Protein AF-0000000075212157 (afdb_homodimer)

Nearest PDB structures (foldseek):
  6wtw-assembly1_A  TM=6.030E-01  e=4.798E-23  Lactobacillus acidophilus
  8uvc-assembly1_A  TM=8.667E-01  e=9.067E-16  Homo sapiens
  6ol0-assembly2_B  TM=8.552E-01  e=3.161E-13  Vibrio cholerae O1 biovar El Tor str. N16961
  6okz-assembly2_A  TM=8.536E-01  e=3.715E-13  Vibrio cholerae O1 biovar El Tor str. N16961
  7jsj-assembly1_A  TM=8.404E-01  e=8.329E-13  Homo sapiens

Radius of gyration: 30.53 Å; Cα contacts (8 Å, |Δi|>4): 1531; chains: 2; bounding box: 64×83×67 Å

pLDDT: mean 93.64, std 6.32, range [29.73, 98.75]

Solvent-accessible surface area (backbone atoms only — not comparable to full-atom values): 46544 Å² total; per-residue (Å²): 129,80,80,79,58,70,38,60,74,56,39,52,52,30,50,49,51,17,52,55,52,39,70,47,81,52,56,85,71,29,38,67,40,23,38,31,42,48,20,46,49,52,22,47,52,50,26,51,74,70,56,17,34,50,68,46,55,47,33,51,48,46,55,41,52,32,48,75,72,59,31,39,58,65,63,57,42,29,43,16,53,24,35,58,59,53,47,27,50,37,27,20,42,50,38,34,46,39,49,72,69,34,65,46,59,58,50,50,24,29,55,34,22,38,73,42,19,68,39,76,63,41,30,45,50,18,50,43,49,36,47,55,71,45,24,62,40,31,32,32,48,42,59,46,37,51,62,54,45,38,58,53,52,51,51,49,23,46,71,62,64,14,34,49,91,76,70,26,18,53,32,41,25,32,32,50,53,53,38,46,52,48,45,40,30,42,45,24,40,34,31,44,41,6,21,63,62,44,43,52,44,42,49,51,36,29,58,69,69,69,37,85,67,50,61,51,51,39,27,63,52,24,41,62,21,40,50,54,35,61,64,48,43,47,53,54,39,37,73,73,36,59,52,66,63,52,76,71,54,31,52,42,48,18,51,51,21,48,49,51,47,59,70,67,50,75,87,47,70,65,42,52,50,50,52,50,48,50,52,51,41,53,52,45,47,67,43,14,78,81,69,71,45,58,64,31,56,46,29,38,47,44,33,47,50,32,44,75,70,62,60,32,54,67,67,58,48,41,61,39,34,69,42,49,40,46,52,58,31,53,16,44,50,54,18,48,53,42,47,29,39,77,24,23,44,52,59,43,53,27,54,56,42,37,69,74,48,70,86,53,59,65,67,60,52,50,53,50,47,52,51,49,63,36,57,52,33,81,78,36,56,44,57,62,59,48,43,74,67,43,43,61,61,53,38,36,47,45,33,54,74,69,43,57,58,63,50,48,41,50,39,54,50,42,44,53,42,44,31,34,56,35,43,57,55,14,36,72,36,33,38,54,58,44,69,67,49,36,55,53,70,68,57,47,35,53,46,17,48,58,46,45,54,52,42,45,47,26,34,60,45,51,19,46,55,52,33,22,60,76,71,71,100,131,79,80,78,58,69,38,60,73,56,38,51,51,29,50,50,52,16,53,55,52,38,70,47,82,54,56,84,75,29,39,67,41,23,38,31,41,48,20,47,50,52,23,47,51,51,26,53,74,69,56,17,35,48,68,46,55,47,33,52,47,45,54,42,51,33,47,76,71,60,31,41,57,65,64,58,43,30,43,15,52,24,36,60,59,55,46,26,50,38,27,20,44,49,38,33,47,38,49,72,68,34,64,44,60,59,50,50,24,30,54,34,21,38,73,41,19,70,40,74,63,41,30,46,49,19,50,44,48,35,47,56,71,44,24,63,39,32,30,33,48,42,58,47,37,52,63,54,45,39,59,53,53,50,50,48,23,47,72,63,63,14,33,48,92,76,70,27,17,53,32,42,24,30,33,50,52,54,38,47,53,48,44,40,29,41,45,25,41,35,31,43,42,6,20,64,63,44,44,51,46,40,48,52,37,29,59,68,68,69,37,84,68,51,62,52,52,39,28,62,52,23,40,62,20,39,49,52,33,60,66,48,43,47,54,55,40,37,74,72,35,58,53,65,62,51,77,72,54,31,52,41,48,18,51,48,22,47,49,51,46,60,72,65,49,74,86,47,72,65,42,52,51,49,50,51,48,50,52,50,42,54,51,45,46,66,41,14,80,82,70,70,43,56,63,32,57,46,29,39,47,44,33,47,50,32,45,74,69,61,60,32,53,68,68,56,51,42,59,38,32,69,42,48,39,46,51,57,30,52,16,45,52,54,18,49,52,42,46,29,40,77,23,23,44,53,59,44,54,26,53,57,42,37,70,74,50,70,87,54,61,65,66,58,54,50,52,52,48,51,50,49,61,37,57,52,32,80,79,36,58,44,59,63,58,48,44,74,68,43,44,61,61,52,38,36,45,45,35,55,74,68,45,57,58,64,50,48,42,50,38,53,50,43,44,54,44,42,31,34,53,35,43,58,54,13,36,72,35,33,37,54,59,43,70,67,49,37,56,49,69,67,58,46,35,55,46,18,48,57,46,46,52,50,43,44,46,27,34,59,46,50,21,46,54,50,34,21,60,75,70,73,100

Sequence (946 aa):
MTTNSIKLPRLLIVIFISLGMALLTPPAGVSPEGWKTFAFFVGFILACLVSAGSIGELALILICGLLVSGAMPIENLLNGFANPAVWLVLFAFFAAIGFKNTALGHRIAYQFIAKAGHHPVALVYAISFCDCLIAPFVPNTNARGAGILYPITKALAEAVGSSPEKHTEKKIGTFLFIASFQLNLIIGALFLTAMSTNPLATEMLAKSFKVEISWTDWFSYAAVPVLLTLVTVPWVVYFMNKPDMTAEEMKIAPNFAKQELKRMGAVSVQEKMMSVIFLVMIILWGVGNLIQMHAATVALMGVVALLLTRIVSYQDIVREYKAWDILLWLAPLIAITAYLNENGVISWLVELLQTLLADQPVLLVYLALVLAYFYVHYLLTSLFVHMQAFFLPCVGLLVAIGQDPLVIGMIFALLTCVSPGTTHYGTGTASIYYAAGYTTQKQWWATGFWVSVVEIICIAGIGYLWISFLVGAMTTNSIKLPRLLIVIFISLGMALLTPPAGVSPEGWKTFAFFVGFILACLVSAGSIGELALILICGLLVSGAMPIENLLNGFANPAVWLVLFAFFAAIGFKNTALGHRIAYQFIAKAGHHPVALVYAISFCDCLIAPFVPNTNARGAGILYPITKALAEAVGSSPEKHTEKKIGTFLFIASFQLNLIIGALFLTAMSTNPLATEMLAKSFKVEISWTDWFSYAAVPVLLTLVTVPWVVYFMNKPDMTAEEMKIAPNFAKQELKRMGAVSVQEKMMSVIFLVMIILWGVGNLIQMHAATVALMGVVALLLTRIVSYQDIVREYKAWDILLWLAPLIAITAYLNENGVISWLVELLQTLLADQPVLLVYLALVLAYFYVHYLLTSLFVHMQAFFLPCVGLLVAIGQDPLVIGMIFALLTCVSPGTTHYGTGTASIYYAAGYTTQKQWWATGFWVSVVEIICIAGIGYLWISFLVGA

InterPro domains:
  IPR001898 Solute carrier family 13 [PF00939] (9-471)
  IPR001898 Solute carrier family 13 [TIGR00785] (27-466)
  IPR030676 Citrate carrier CitT-related [PIRSF002457] (5-470)
  IPR030676 Citrate carrier CitT-related [PTHR42826] (6-470)

Organism: Peptococcus niger (NCBI:txid2741)

Foldseek 3Di:
DPPQDAQVVQLVVLVVQLVVQLPDDDDPQFDNLLSNLVSLLVSLLSCQLVSRGDLLVSLVVSVVVSPVVVSDPPVLLCVLLVDLLLLLLLLLQLLLVLVVLDVLLVLQLLVQCLVQQLDLLSNLVSLLVSLLLSLQRHADLCCCQVVRSVVLLVVLCVQLPQALVVPRLLQRVLLNLLSNSLSSLLSSQQWCRNHSVSSLLQLLCCLQVVDHAARLNSNQLSVQLSVLLNNCLSVLSCVLRPHPHDSVSSNRRSVVSVVVSVVVPDQDPSSVLSVVLSVVLVVCSNCCVVVVHHNSVSSNVSSVSCCVVVSGDPVNSVPSVVSVSSSSNSSSLSSSSNVSNVRRNLVVLLVVLCVVCVPDDLVVLLVVLLVCLLQVLVSPLELNSSCSPRLSSSLSNSVSNPDDSVLSSSLSSSSSSNSLQQFLRNYPSSVSSVVSNSDDRVSSNVSSVVSNVSSCCSRVNVSSVSSCVVVVD/DPPQDAQVVQLVVLVVQLVVQLPDDDDPLFDNLLSNLVSLLVSLLSCQLVSRGDLLVSLVVSVVVSPVVVSDPPVLLCVLLVDLLLLLLLLLQLLLVLVVLDVLLVLQLLVQCLVQQLDLLSNLVSLLVSLLLSLQRHADLCCCQVVRSVVLLVVLCVQLPQALVVPRLLQRVLLNLLSNSLSSLLSSQQWCRNHSVSSLLQLLCCLQVVDHAARQNSNQLSVQLSVLLNNCLSVLSCVLRPHPHDSVSSNRNSVVSVVVSVVVPDQDPSSVQSVVLSVVLVVCSNCCVVVVHHNSVSSNSSSVSCCVVVSGDPVNSVPSVVSVSSSSNSSSLSSSSNVSNVRRNLVVLLVVLCVVCVPDDLVVLLVVLLVCLLQVLVSPLELVSSCSPRLSSSLSNSVSNPDDSVLSSSLSSSSSSNSLQQFLRNYPSSVSSVVSNSDDRVSSNVSSVVSNVSSCCSRVNVSSVSSCVVVVD

Secondary structure (DSSP, 8-state):
-------HHHHHHHHHHHHHHHTSPPPTT--HHHHHHHHHHHHHHHHHHTT-S-HHHHHHHHHHHHHHHTSS-HHHHHGGGG-HHHHHHHHHHHHHHHHHHSSHHHHHHHHHHHHHTTSHHHHHHHHHHHHHHHTTT---HHHHIIIIIHHHHHHHHHHTT--TTTT-TTTTHHHHHHHHHHHHHHHHTTSGGGSTHHHHHHHHHHHHH-----HHHHHHHHHHHHHHHHHHHHHHHHHHS-----HHHHTHHHHHHHHHHHHH-SPPHHHHHHHHHHHHHHHHHHHHHHHT--HHHHHHHHHHHHHHHTSS-HHHHHT-HHHHHHHHHHHHHHHHHHHHHHTTHHHHHHHHHHHHHTTS-HHHHHHHHHHHHHHGGGG-S-HHHHIIIIIHHHHHHHHHTT--HHHHHHHHHHHHHHGGGGSTTSSHHHHHHHHTTSS-HHHHHHHHHHHHHHHIIIIIIIHHHHHHHHHT-/-------HHHHHHHHHHHHHHHTSPPPTT--HHHHHHHHHHHHHHHHHHTT-S-HHHHHHHHHHHHHHHTSS-HHHHHGGGG-HHHHHHHHHHHHHHHHHHSSHHHHHHHHHHHHHTTSHHHHHHHHHHHHHHHTTT---HHHHIIIIIHHHHHHHHHHTT--TTTT-TTTTHHHHHHHHHHHHHHHHTTSGGGSTHHHHHHHHHHHHH-----HHHHHHHHHHHHHHHHHHHHHHHHHHS-----HHHHTHHHHHHHHHHHHH-SPPHHHHHHHHHHHHHHHHHHHHHHHT--HHHHHHHHHHHHHHHTSS-HHHHHT-HHHHHHHHHHHHHHHHHHHHHHTTHHHHHHHHHHHHHTTS-HHHHHHHHHHHHHHGGGG-S-HHHHHHHHHHHHHHHHHHTT--HHHHHHHHHHHHHHGGGGSTTSSHHHHHHHHTTSS-HHHHHHHHHHHHHHHIIIIIIIHHHHHHHHHT-

Structure (mmCIF, N/CA/C/O backbone):
data_AF-0000000075212157-model_v1
#
loop_
_entity.id
_entity.type
_entity.pdbx_description
1 polymer 'Divalent anion:Na+ symporter, DASS family'
#
loop_
_atom_site.group_PDB
_atom_site.id
_atom_site.type_symbol
_atom_site.label_atom_id
_atom_site.label_alt_id
_atom_site.label_comp_id
_atom_site.label_asym_id
_atom_site.label_entity_id
_atom_site.label_seq_id
_atom_site.pdbx_PDB_ins_code
_atom_site.Cartn_x
_atom_site.Cartn_y
_atom_site.Cartn_z
_atom_site.occupancy
_atom_site.B_iso_or_equiv
_atom_site.auth_seq_id
_atom_site.auth_comp_id
_atom_site.auth_asym_id
_atom_site.auth_atom_id
_atom_site.pdbx_PDB_model_num
ATOM 1 N N . MET A 1 1 ? -20.531 11.602 -0.837 1 30.55 1 MET A N 1
ATOM 2 C CA . MET A 1 1 ? -19.109 11.781 -1.11 1 30.55 1 MET A CA 1
ATOM 3 C C . MET A 1 1 ? -18.859 11.914 -2.609 1 30.55 1 MET A C 1
ATOM 5 O O . MET A 1 1 ? -19.219 11.031 -3.385 1 30.55 1 MET A O 1
ATOM 9 N N . THR A 1 2 ? -18.906 13 -3.18 1 39.47 2 THR A N 1
ATOM 10 C CA . THR A 1 2 ? -18.75 13.312 -4.598 1 39.47 2 THR A CA 1
ATOM 11 C C . THR A 1 2 ? -17.641 12.469 -5.211 1 39.47 2 THR A C 1
ATOM 13 O O . THR A 1 2 ? -16.578 12.273 -4.598 1 39.47 2 THR A O 1
ATOM 16 N N . THR A 1 3 ? -17.859 11.641 -6.066 1 47.81 3 THR A N 1
ATOM 17 C CA . THR A 1 3 ? -17.016 10.836 -6.945 1 47.81 3 THR A CA 1
ATOM 18 C C . THR A 1 3 ? -15.859 11.68 -7.484 1 47.81 3 THR A C 1
ATOM 20 O O . THR A 1 3 ? -16.062 12.57 -8.312 1 47.81 3 THR A O 1
ATOM 23 N N . ASN A 1 4 ? -14.984 12.219 -6.66 1 57.25 4 ASN A N 1
ATOM 24 C CA . ASN A 1 4 ? -13.859 13.062 -7.043 1 57.25 4 ASN A CA 1
ATOM 25 C C . ASN A 1 4 ? -13.102 12.484 -8.234 1 57.25 4 ASN A C 1
ATOM 27 O O . ASN A 1 4 ? -12.312 11.555 -8.078 1 57.25 4 ASN A O 1
ATOM 31 N N . SER A 1 5 ? -13.82 12.727 -9.352 1 76.62 5 SER A N 1
ATOM 32 C CA . SER A 1 5 ? -13.406 12.297 -10.688 1 76.62 5 SER A CA 1
ATOM 33 C C . SER A 1 5 ? -12.461 13.305 -11.328 1 76.62 5 SER A C 1
ATOM 35 O O . SER A 1 5 ? -12.5 14.492 -11 1 76.62 5 SER A O 1
ATOM 37 N N . ILE A 1 6 ? -11.484 12.875 -11.977 1 90.38 6 ILE A N 1
ATOM 38 C CA . ILE A 1 6 ? -10.555 13.648 -12.781 1 90.38 6 ILE A CA 1
ATOM 39 C C . ILE A 1 6 ? -11.328 14.617 -13.68 1 90.38 6 ILE A C 1
ATOM 41 O O . ILE A 1 6 ? -12.289 14.219 -14.344 1 90.38 6 ILE A O 1
ATOM 45 N N . LYS A 1 7 ? -11.055 15.938 -13.586 1 93.56 7 LYS A N 1
ATOM 46 C CA . LYS A 1 7 ? -11.57 16.953 -14.5 1 93.56 7 LYS A CA 1
ATOM 47 C C . LYS A 1 7 ? -10.664 17.094 -15.727 1 93.56 7 LYS A C 1
ATOM 49 O O . LYS A 1 7 ? -9.727 17.891 -15.711 1 93.56 7 LYS A O 1
ATOM 54 N N . LEU A 1 8 ? -11.016 16.453 -16.766 1 92.19 8 LEU A N 1
ATOM 55 C CA . LEU A 1 8 ? -10.164 16.234 -17.922 1 92.19 8 LEU A CA 1
ATOM 56 C C . LEU A 1 8 ? -9.758 17.547 -18.578 1 92.19 8 LEU A C 1
ATOM 58 O O . LEU A 1 8 ? -8.594 17.75 -18.938 1 92.19 8 LEU A O 1
ATOM 62 N N . PRO A 1 9 ? -10.664 18.531 -18.719 1 93 9 PRO A N 1
ATOM 63 C CA . PRO A 1 9 ? -10.25 19.781 -19.344 1 93 9 PRO A CA 1
ATOM 64 C C . PRO A 1 9 ? -9.164 20.516 -18.562 1 93 9 PRO A C 1
ATOM 66 O O . PRO A 1 9 ? -8.219 21.047 -19.141 1 93 9 PRO A O 1
ATOM 69 N N . ARG A 1 10 ? -9.25 20.516 -17.281 1 93.88 10 ARG A N 1
ATOM 70 C CA . ARG A 1 10 ? -8.234 21.141 -16.438 1 93.88 10 ARG A CA 1
ATOM 71 C C . ARG A 1 10 ? -6.91 20.406 -16.531 1 93.88 10 ARG A C 1
ATOM 73 O O . ARG A 1 10 ? -5.844 21.016 -16.594 1 93.88 10 ARG A O 1
ATOM 80 N N . LEU A 1 11 ? -7.055 19.125 -16.531 1 95.06 11 LEU A N 1
ATOM 81 C CA . LEU A 1 11 ? -5.855 18.297 -16.594 1 95.06 11 LEU A CA 1
ATOM 82 C C . LEU A 1 11 ? -5.137 18.484 -17.922 1 95.06 11 LEU A C 1
ATOM 84 O O . LEU A 1 11 ? -3.906 18.562 -17.969 1 95.06 11 LEU A O 1
ATOM 88 N N . LEU A 1 12 ? -5.863 18.578 -19.016 1 94.81 12 LEU A N 1
ATOM 89 C CA . LEU A 1 12 ? -5.277 18.734 -20.344 1 94.81 12 LEU A CA 1
ATOM 90 C C . LEU A 1 12 ? -4.527 20.062 -20.453 1 94.81 12 LEU A C 1
ATOM 92 O O . LEU A 1 12 ? -3.457 20.125 -21.062 1 94.81 12 LEU A O 1
ATOM 96 N N . ILE A 1 13 ? -5.059 21.047 -19.891 1 94.94 13 ILE A N 1
ATOM 97 C CA . ILE A 1 13 ? -4.41 22.359 -19.906 1 94.94 13 ILE A CA 1
ATOM 98 C C . ILE A 1 13 ? -3.068 22.266 -19.188 1 94.94 13 ILE A C 1
ATOM 100 O O . ILE A 1 13 ? -2.055 22.766 -19.672 1 94.94 13 ILE A O 1
ATOM 104 N N . VAL A 1 14 ? -3.109 21.625 -18.078 1 94.75 14 VAL A N 1
ATOM 105 C CA . VAL A 1 14 ? -1.904 21.516 -17.266 1 94.75 14 VAL A CA 1
ATOM 106 C C . VAL A 1 14 ? -0.873 20.641 -17.984 1 94.75 14 VAL A C 1
ATOM 108 O O . VAL A 1 14 ? 0.327 20.938 -17.938 1 94.75 14 VAL A O 1
ATOM 111 N N . ILE A 1 15 ? -1.36 19.609 -18.594 1 95 15 ILE A N 1
ATOM 112 C CA . ILE A 1 15 ? -0.461 18.734 -19.344 1 95 15 ILE A CA 1
ATOM 113 C C . ILE A 1 15 ? 0.196 19.516 -20.469 1 95 15 ILE A C 1
ATOM 115 O O . ILE A 1 15 ? 1.394 19.359 -20.734 1 95 15 ILE A O 1
ATOM 119 N N . PHE A 1 16 ? -0.537 20.344 -21.078 1 95.25 16 PHE A N 1
ATOM 120 C CA . PHE A 1 16 ? -0.015 21.172 -22.172 1 95.25 16 PHE A CA 1
ATOM 121 C C . PHE A 1 16 ? 1.05 22.125 -21.656 1 95.25 16 PHE A C 1
ATOM 123 O O . PHE A 1 16 ? 2.098 22.297 -22.281 1 95.25 16 PHE A O 1
ATOM 130 N N . ILE A 1 17 ? 0.801 22.688 -20.594 1 95.25 17 ILE A N 1
ATOM 131 C CA . ILE A 1 17 ? 1.754 23.625 -20 1 95.25 17 ILE A CA 1
ATOM 132 C C . ILE A 1 17 ? 3.025 22.875 -19.594 1 95.25 17 ILE A C 1
ATOM 134 O O . ILE A 1 17 ? 4.137 23.344 -19.875 1 95.25 17 ILE A O 1
ATOM 138 N N . SER A 1 18 ? 2.846 21.734 -18.938 1 95.38 18 SER A N 1
ATOM 139 C CA . SER A 1 18 ? 3.971 20.922 -18.484 1 95.38 18 SER A CA 1
ATOM 140 C C . SER A 1 18 ? 4.824 20.453 -19.656 1 95.38 18 SER A C 1
ATOM 142 O O . SER A 1 18 ? 6.051 20.531 -19.609 1 95.38 18 SER A O 1
ATOM 144 N N . LEU A 1 19 ? 4.18 20 -20.719 1 95.81 19 LEU A N 1
ATOM 145 C CA . LEU A 1 19 ? 4.902 19.531 -21.906 1 95.81 19 LEU A CA 1
ATOM 146 C C . LEU A 1 19 ? 5.594 20.703 -22.609 1 95.81 19 LEU A C 1
ATOM 148 O O . LEU A 1 19 ? 6.703 20.547 -23.125 1 95.81 19 LEU A O 1
ATOM 152 N N . GLY A 1 20 ? 4.957 21.797 -22.688 1 96.19 20 GLY A N 1
ATOM 153 C CA . GLY A 1 20 ? 5.586 23 -23.234 1 96.19 20 GLY A CA 1
ATOM 154 C C . GLY A 1 20 ? 6.848 23.406 -22.5 1 96.19 20 GLY A C 1
ATOM 155 O O . GLY A 1 20 ? 7.859 23.734 -23.109 1 96.19 20 GLY A O 1
ATOM 156 N N . MET A 1 21 ? 6.762 23.359 -21.203 1 96 21 MET A N 1
ATOM 157 C CA . MET A 1 21 ? 7.918 23.688 -20.375 1 96 21 MET A CA 1
ATOM 158 C C . MET A 1 21 ? 9.039 22.672 -20.578 1 96 21 MET A C 1
ATOM 160 O O . MET A 1 21 ? 10.211 23.031 -20.609 1 96 21 MET A O 1
ATOM 164 N N . ALA A 1 22 ? 8.664 21.406 -20.688 1 95.62 22 ALA A N 1
ATOM 165 C CA . ALA A 1 22 ? 9.641 20.328 -20.812 1 95.62 22 ALA A CA 1
ATOM 166 C C . ALA A 1 22 ? 10.438 20.469 -22.109 1 95.62 22 ALA A C 1
ATOM 168 O O . ALA A 1 22 ? 11.57 20 -22.203 1 95.62 22 ALA A O 1
ATOM 169 N N . LEU A 1 23 ? 9.867 21.172 -23.078 1 95.19 23 LEU A N 1
ATOM 170 C CA . LEU A 1 23 ? 10.5 21.312 -24.375 1 95.19 23 LEU A CA 1
ATOM 171 C C . LEU A 1 23 ? 11.461 22.484 -24.406 1 95.19 23 LEU A C 1
ATOM 173 O O . LEU A 1 23 ? 12.281 22.625 -25.312 1 95.19 23 LEU A O 1
ATOM 177 N N . LEU A 1 24 ? 11.461 23.25 -23.406 1 95.56 24 LEU A N 1
ATOM 178 C CA . LEU A 1 24 ? 12.367 24.391 -23.312 1 95.56 24 LEU A CA 1
ATOM 179 C C . LEU A 1 24 ? 13.781 23.938 -22.969 1 95.56 24 LEU A C 1
ATOM 181 O O . LEU A 1 24 ? 13.969 22.859 -22.391 1 95.56 24 LEU A O 1
ATOM 185 N N . THR A 1 25 ? 14.742 24.828 -23.312 1 95.75 25 THR A N 1
ATOM 186 C CA . THR A 1 25 ? 16.141 24.547 -22.984 1 95.75 25 THR A CA 1
ATOM 187 C C . THR A 1 25 ? 16.375 24.656 -21.484 1 95.75 25 THR A C 1
ATOM 189 O O . THR A 1 25 ? 15.984 25.641 -20.859 1 95.75 25 THR A O 1
ATOM 192 N N . PRO A 1 26 ? 16.922 23.578 -20.938 1 96.69 26 PRO A N 1
ATOM 193 C CA . PRO A 1 26 ? 17.219 23.641 -19.516 1 96.69 26 PRO A CA 1
ATOM 194 C C . PRO A 1 26 ? 18.141 24.812 -19.156 1 96.69 26 PRO A C 1
ATOM 196 O O . PRO A 1 26 ? 19.062 25.125 -19.906 1 96.69 26 PRO A O 1
ATOM 199 N N . PRO A 1 27 ? 17.922 25.391 -18.078 1 94.5 27 PRO A N 1
ATOM 200 C CA . PRO A 1 27 ? 18.859 26.422 -17.641 1 94.5 27 PRO A CA 1
ATOM 201 C C . PRO A 1 27 ? 20.25 25.859 -17.328 1 94.5 27 PRO A C 1
ATOM 203 O O . PRO A 1 27 ? 20.406 24.641 -17.219 1 94.5 27 PRO A O 1
ATOM 206 N N . ALA A 1 28 ? 21.188 26.75 -17.188 1 92.38 28 ALA A N 1
ATOM 207 C CA . ALA A 1 28 ? 22.562 26.328 -16.891 1 92.38 28 ALA A CA 1
ATOM 208 C C . ALA A 1 28 ? 22.625 25.594 -15.555 1 92.38 28 ALA A C 1
ATOM 210 O O . ALA A 1 28 ? 22.031 26.047 -14.57 1 92.38 28 ALA A O 1
ATOM 211 N N . GLY A 1 29 ? 23.219 24.406 -15.602 1 93.69 29 GLY A N 1
ATOM 212 C CA . GLY A 1 29 ? 23.422 23.672 -14.367 1 93.69 29 GLY A CA 1
ATOM 213 C C . GLY A 1 29 ? 22.359 22.609 -14.117 1 93.69 29 GLY A C 1
ATOM 214 O O . GLY A 1 29 ? 22.5 21.781 -13.227 1 93.69 29 GLY A O 1
ATOM 215 N N . VAL A 1 30 ? 21.359 22.641 -14.898 1 96.69 30 VAL A N 1
ATOM 216 C CA . VAL A 1 30 ? 20.266 21.672 -14.75 1 96.69 30 VAL A CA 1
ATOM 217 C C . VAL A 1 30 ? 20.344 20.641 -15.883 1 96.69 30 VAL A C 1
ATOM 219 O O . VAL A 1 30 ? 20.422 21.016 -17.062 1 96.69 30 VAL A O 1
ATOM 222 N N . SER A 1 31 ? 20.375 19.391 -15.523 1 97 31 SER A N 1
ATOM 223 C CA . SER A 1 31 ? 20.406 18.344 -16.531 1 97 31 SER A CA 1
ATOM 224 C C . SER A 1 31 ? 19.094 18.312 -17.328 1 97 31 SER A C 1
ATOM 226 O O . SER A 1 31 ? 18.062 18.781 -16.844 1 97 31 SER A O 1
ATOM 228 N N . PRO A 1 32 ? 19.156 17.859 -18.547 1 96.56 32 PRO A N 1
ATOM 229 C CA . PRO A 1 32 ? 17.922 17.719 -19.312 1 96.56 32 PRO A CA 1
ATOM 230 C C . PRO A 1 32 ? 16.859 16.891 -18.594 1 96.56 32 PRO A C 1
ATOM 232 O O . PRO A 1 32 ? 15.68 17.219 -18.625 1 96.56 32 PRO A O 1
ATOM 235 N N . GLU A 1 33 ? 17.234 15.812 -17.938 1 96.56 33 GLU A N 1
ATOM 236 C CA . GLU A 1 33 ? 16.312 14.969 -17.188 1 96.56 33 GLU A CA 1
ATOM 237 C C . GLU A 1 33 ? 15.734 15.719 -16 1 96.56 33 GLU A C 1
ATOM 239 O O . GLU A 1 33 ? 14.539 15.586 -15.703 1 96.56 33 GLU A O 1
ATOM 244 N N . GLY A 1 34 ? 16.625 16.406 -15.383 1 96.56 34 GLY A N 1
ATOM 245 C CA . GLY A 1 34 ? 16.156 17.219 -14.273 1 96.56 34 GLY A CA 1
ATOM 246 C C . GLY A 1 34 ? 15.125 18.25 -14.68 1 96.56 34 GLY A C 1
ATOM 247 O O . GLY A 1 34 ? 14.133 18.453 -13.977 1 96.56 34 GLY A O 1
ATOM 248 N N . TRP A 1 35 ? 15.375 18.922 -15.812 1 96.75 35 TRP A N 1
ATOM 249 C CA . TRP A 1 35 ? 14.461 19.938 -16.312 1 96.75 35 TRP A CA 1
ATOM 250 C C . TRP A 1 35 ? 13.109 19.328 -16.672 1 96.75 35 TRP A C 1
ATOM 252 O O . TRP A 1 35 ? 12.062 19.875 -16.344 1 96.75 35 TRP A O 1
ATOM 262 N N . LYS A 1 36 ? 13.133 18.234 -17.391 1 97.19 36 LYS A N 1
ATOM 263 C CA . LYS A 1 36 ? 11.898 17.547 -17.734 1 97.19 36 LYS A CA 1
ATOM 264 C C . LYS A 1 36 ? 11.117 17.141 -16.484 1 97.19 36 LYS A C 1
ATOM 266 O O . LYS A 1 36 ? 9.898 17.312 -16.422 1 97.19 36 LYS A O 1
ATOM 271 N N . THR A 1 37 ? 11.859 16.531 -15.516 1 97.56 37 THR A N 1
ATOM 272 C CA . THR A 1 37 ? 11.234 16.156 -14.258 1 97.56 37 THR A CA 1
ATOM 273 C C . THR A 1 37 ? 10.602 17.375 -13.578 1 97.56 37 THR A C 1
ATOM 275 O O . THR A 1 37 ? 9.477 17.297 -13.078 1 97.56 37 THR A O 1
ATOM 278 N N . PHE A 1 38 ? 11.344 18.469 -13.586 1 96.19 38 PHE A N 1
ATOM 279 C CA . PHE A 1 38 ? 10.852 19.703 -13 1 96.19 38 PHE A CA 1
ATOM 280 C C . PHE A 1 38 ? 9.578 20.172 -13.703 1 96.19 38 PHE A C 1
ATOM 282 O O . PHE A 1 38 ? 8.609 20.562 -13.055 1 96.19 38 PHE A O 1
ATOM 289 N N . ALA A 1 39 ? 9.539 20.125 -14.977 1 97.31 39 ALA A N 1
ATOM 290 C CA . ALA A 1 39 ? 8.375 20.531 -15.766 1 97.31 39 ALA A CA 1
ATOM 291 C C . ALA A 1 39 ? 7.148 19.688 -15.391 1 97.31 39 ALA A C 1
ATOM 293 O O . ALA A 1 39 ? 6.059 20.234 -15.188 1 97.31 39 ALA A O 1
ATOM 294 N N . PHE A 1 40 ? 7.289 18.422 -15.297 1 97.62 40 PHE A N 1
ATOM 295 C CA . PHE A 1 40 ? 6.191 17.547 -14.922 1 97.62 40 PHE A CA 1
ATOM 296 C C . PHE A 1 40 ? 5.742 17.812 -13.492 1 97.62 40 PHE A C 1
ATOM 298 O O . PHE A 1 40 ? 4.547 17.766 -13.195 1 97.62 40 PHE A O 1
ATOM 305 N N . PHE A 1 41 ? 6.727 18.047 -12.656 1 95.25 41 PHE A N 1
ATOM 306 C CA . PHE A 1 41 ? 6.406 18.328 -11.266 1 95.25 41 PHE A CA 1
ATOM 307 C C . PHE A 1 41 ? 5.598 19.625 -11.148 1 95.25 41 PHE A C 1
ATOM 309 O O . PHE A 1 41 ? 4.625 19.688 -10.391 1 95.25 41 PHE A O 1
ATOM 316 N N . VAL A 1 42 ? 5.996 20.656 -11.852 1 94.12 42 VAL A N 1
ATOM 317 C CA . VAL A 1 42 ? 5.242 21.906 -11.891 1 94.12 42 VAL A CA 1
ATOM 318 C C . VAL A 1 42 ? 3.826 21.641 -12.398 1 94.12 42 VAL A C 1
ATOM 320 O O . VAL A 1 42 ? 2.857 22.188 -11.867 1 94.12 42 VAL A O 1
ATOM 323 N N . GLY A 1 43 ? 3.693 20.859 -13.398 1 95.19 43 GLY A N 1
ATOM 324 C CA . GLY A 1 43 ? 2.379 20.453 -13.875 1 95.19 43 GLY A CA 1
ATOM 325 C C . GLY A 1 43 ? 1.535 19.781 -12.805 1 95.19 43 GLY A C 1
ATOM 326 O O . GLY A 1 43 ? 0.339 20.062 -12.688 1 95.19 43 GLY A O 1
ATOM 327 N N . PHE A 1 44 ? 2.16 18.922 -12.039 1 95.62 44 PHE A N 1
ATOM 328 C CA . PHE A 1 44 ? 1.477 18.25 -10.938 1 95.62 44 PHE A CA 1
ATOM 329 C C . PHE A 1 44 ? 0.958 19.266 -9.922 1 95.62 44 PHE A C 1
ATOM 331 O O . PHE A 1 44 ? -0.202 19.188 -9.508 1 95.62 44 PHE A O 1
ATOM 338 N N . ILE A 1 45 ? 1.795 20.219 -9.547 1 90.94 45 ILE A N 1
ATOM 339 C CA . ILE A 1 45 ? 1.413 21.25 -8.594 1 90.94 45 ILE A CA 1
ATOM 340 C C . ILE A 1 45 ? 0.251 22.062 -9.148 1 90.94 45 ILE A C 1
ATOM 342 O O . ILE A 1 45 ? -0.735 22.312 -8.453 1 90.94 45 ILE A O 1
ATOM 346 N N . LEU A 1 46 ? 0.332 22.438 -10.375 1 92.75 46 LEU A N 1
ATOM 347 C CA . LEU A 1 46 ? -0.725 23.203 -11.023 1 92.75 46 LEU A CA 1
ATOM 348 C C . LEU A 1 46 ? -2.023 22.406 -11.078 1 92.75 46 LEU A C 1
ATOM 350 O O . LEU A 1 46 ? -3.105 22.953 -10.859 1 92.75 46 LEU A O 1
ATOM 354 N N . ALA A 1 47 ? -1.88 21.156 -11.391 1 94.94 47 ALA A N 1
ATOM 355 C CA . ALA A 1 47 ? -3.062 20.312 -11.43 1 94.94 47 ALA A CA 1
ATOM 356 C C . ALA A 1 47 ? -3.736 20.234 -10.062 1 94.94 47 ALA A C 1
ATOM 358 O O . ALA A 1 47 ? -4.965 20.219 -9.969 1 94.94 47 ALA A O 1
ATOM 359 N N . CYS A 1 48 ? -2.973 20.141 -9.031 1 89.94 48 CYS A N 1
ATOM 360 C CA . CYS A 1 48 ? -3.516 20.125 -7.68 1 89.94 48 CYS A CA 1
ATOM 361 C C . CYS A 1 48 ? -4.195 21.453 -7.348 1 89.94 48 CYS A C 1
ATOM 363 O O . CYS A 1 48 ? -5.277 21.469 -6.758 1 89.94 48 CYS A O 1
ATOM 365 N N . LEU A 1 49 ? -3.588 22.547 -7.777 1 86.75 49 LEU A N 1
ATOM 366 C CA . LEU A 1 49 ? -4.098 23.875 -7.48 1 86.75 49 LEU A CA 1
ATOM 367 C C . LEU A 1 49 ? -5.445 24.109 -8.148 1 86.75 49 LEU A C 1
ATOM 369 O O . LEU A 1 49 ? -6.332 24.75 -7.57 1 86.75 49 LEU A O 1
ATOM 373 N N . VAL A 1 50 ? -5.598 23.562 -9.328 1 89 50 VAL A N 1
ATOM 374 C CA . VAL A 1 50 ? -6.852 23.781 -10.047 1 89 50 VAL A CA 1
ATOM 375 C C . VAL A 1 50 ? -7.824 22.641 -9.75 1 89 50 VAL A C 1
ATOM 377 O O . VAL A 1 50 ? -8.859 22.516 -10.398 1 89 50 VAL A O 1
ATOM 380 N N . SER A 1 51 ? -7.418 21.781 -8.812 1 88.81 51 SER A N 1
ATOM 381 C CA . SER A 1 51 ? -8.266 20.672 -8.367 1 88.81 51 SER A CA 1
ATOM 382 C C . SER A 1 51 ? -8.688 19.797 -9.531 1 88.81 51 SER A C 1
ATOM 384 O O . SER A 1 51 ? -9.875 19.5 -9.695 1 88.81 51 SER A O 1
ATOM 386 N N . ALA A 1 52 ? -7.703 19.438 -10.328 1 93.19 52 ALA A N 1
ATOM 387 C CA . ALA A 1 52 ? -7.965 18.594 -11.484 1 93.19 52 ALA A CA 1
ATOM 388 C C . ALA A 1 52 ? -8.25 17.156 -11.055 1 93.19 52 ALA A C 1
ATOM 390 O O . ALA A 1 52 ? -8.797 16.359 -11.836 1 93.19 52 ALA A O 1
ATOM 391 N N . GLY A 1 53 ? -7.973 16.797 -9.938 1 92.12 53 GLY A N 1
ATOM 392 C CA . GLY A 1 53 ? -8.148 15.477 -9.344 1 92.12 53 GLY A CA 1
ATOM 393 C C . GLY A 1 53 ? -7.621 15.383 -7.926 1 92.12 53 GLY A C 1
ATOM 394 O O . GLY A 1 53 ? -7.113 16.375 -7.383 1 92.12 53 GLY A O 1
ATOM 395 N N . SER A 1 54 ? -7.84 14.266 -7.273 1 91.25 54 SER A N 1
ATOM 396 C CA . SER A 1 54 ? -7.254 14.062 -5.953 1 91.25 54 SER A CA 1
ATOM 397 C C . SER A 1 54 ? -5.734 13.945 -6.035 1 91.25 54 SER A C 1
ATOM 399 O O . SER A 1 54 ? -5.184 13.648 -7.102 1 91.25 54 SER A O 1
ATOM 401 N N . ILE A 1 55 ? -5.051 14.156 -4.957 1 89.81 55 ILE A N 1
ATOM 402 C CA . ILE A 1 55 ? -3.594 14.125 -4.91 1 89.81 55 ILE A CA 1
ATOM 403 C C . ILE A 1 55 ? -3.092 12.758 -5.359 1 89.81 55 ILE A C 1
ATOM 405 O O . ILE A 1 55 ? -2.16 12.664 -6.164 1 89.81 55 ILE A O 1
ATOM 409 N N . GLY A 1 56 ? -3.732 11.688 -4.855 1 93.81 56 GLY A N 1
ATOM 410 C CA . GLY A 1 56 ? -3.328 10.336 -5.215 1 93.81 56 GLY A CA 1
ATOM 411 C C . GLY A 1 56 ? -3.49 10.039 -6.691 1 93.81 56 GLY A C 1
ATOM 412 O O . GLY A 1 56 ? -2.613 9.43 -7.305 1 93.81 56 GLY A O 1
ATOM 413 N N . GLU A 1 57 ? -4.578 10.477 -7.27 1 95.5 57 GLU A N 1
ATOM 414 C CA . GLU A 1 57 ? -4.824 10.305 -8.695 1 95.5 57 GLU A CA 1
ATOM 415 C C . GLU A 1 57 ? -3.775 11.031 -9.531 1 95.5 57 GLU A C 1
ATOM 417 O O . GLU A 1 57 ? -3.232 10.469 -10.484 1 95.5 57 GLU A O 1
ATOM 422 N N . LEU A 1 58 ? -3.539 12.211 -9.164 1 95.94 58 LEU A N 1
ATOM 423 C CA . LEU A 1 58 ? -2.607 13.055 -9.906 1 95.94 58 LEU A CA 1
ATOM 424 C C . LEU A 1 58 ? -1.178 12.547 -9.75 1 95.94 58 LEU A C 1
ATOM 426 O O . LEU A 1 58 ? -0.372 12.656 -10.68 1 95.94 58 LEU A O 1
ATOM 430 N N . ALA A 1 59 ? -0.895 11.961 -8.586 1 96.12 59 ALA A N 1
ATOM 431 C CA . ALA A 1 59 ? 0.426 11.367 -8.383 1 96.12 59 ALA A CA 1
ATOM 432 C C . ALA A 1 59 ? 0.65 10.195 -9.328 1 96.12 59 ALA A C 1
ATOM 434 O O . ALA A 1 59 ? 1.738 10.031 -9.891 1 96.12 59 ALA A O 1
ATOM 435 N N . LEU A 1 60 ? -0.349 9.367 -9.523 1 97.62 60 LEU A N 1
ATOM 436 C CA . LEU A 1 60 ? -0.239 8.242 -10.445 1 97.62 60 LEU A CA 1
ATOM 437 C C . LEU A 1 60 ? -0.006 8.719 -11.875 1 97.62 60 LEU A C 1
ATOM 439 O O . LEU A 1 60 ? 0.799 8.141 -12.602 1 97.62 60 LEU A O 1
ATOM 443 N N . ILE A 1 61 ? -0.691 9.75 -12.25 1 97.62 61 ILE A N 1
ATOM 444 C CA . ILE A 1 61 ? -0.537 10.32 -13.578 1 97.62 61 ILE A CA 1
ATOM 445 C C . ILE A 1 61 ? 0.864 10.906 -13.734 1 97.62 61 ILE A C 1
ATOM 447 O O . ILE A 1 61 ? 1.51 10.734 -14.766 1 97.62 61 ILE A O 1
ATOM 451 N N . LEU A 1 62 ? 1.313 11.578 -12.672 1 97.44 62 LEU A N 1
ATOM 452 C CA . LEU A 1 62 ? 2.65 12.164 -12.672 1 97.44 62 LEU A CA 1
ATOM 453 C C . LEU A 1 62 ? 3.713 11.086 -12.859 1 97.44 62 LEU A C 1
ATOM 455 O O . LEU A 1 62 ? 4.578 11.211 -13.734 1 97.44 62 LEU A O 1
ATOM 459 N N . ILE A 1 63 ? 3.643 10.031 -12.078 1 98 63 ILE A N 1
ATOM 460 C CA . ILE A 1 63 ? 4.66 8.984 -12.125 1 98 63 ILE A CA 1
ATOM 461 C C . ILE A 1 63 ? 4.625 8.297 -13.492 1 98 63 ILE A C 1
ATOM 463 O O . ILE A 1 63 ? 5.672 7.977 -14.055 1 98 63 ILE A O 1
ATOM 467 N N . CYS A 1 64 ? 3.469 8.125 -14.023 1 97.94 64 CYS A N 1
ATOM 468 C CA . CYS A 1 64 ? 3.334 7.551 -15.359 1 97.94 64 CYS A CA 1
ATOM 469 C C . CYS A 1 64 ? 4.008 8.438 -16.406 1 97.94 64 CYS A C 1
ATOM 471 O O . CYS A 1 64 ? 4.777 7.949 -17.234 1 97.94 64 CYS A O 1
ATOM 473 N N . GLY A 1 65 ? 3.734 9.719 -16.359 1 97.44 65 GLY A N 1
ATOM 474 C CA . GLY A 1 65 ? 4.344 10.656 -17.297 1 97.44 65 GLY A CA 1
ATOM 475 C C . GLY A 1 65 ? 5.859 10.68 -17.219 1 97.44 65 GLY A C 1
ATOM 476 O O . GLY A 1 65 ? 6.539 10.727 -18.234 1 97.44 65 GLY A O 1
ATOM 477 N N . LEU A 1 66 ? 6.363 10.664 -16 1 98.06 66 LEU A N 1
ATOM 478 C CA . LEU A 1 66 ? 7.809 10.703 -15.781 1 98.06 66 LEU A CA 1
ATOM 479 C C . LEU A 1 66 ? 8.477 9.461 -16.359 1 98.06 66 LEU A C 1
ATOM 481 O O . LEU A 1 66 ? 9.531 9.562 -17 1 98.06 66 LEU A O 1
ATOM 485 N N . LEU A 1 67 ? 7.879 8.312 -16.203 1 97.56 67 LEU A N 1
ATOM 486 C CA . LEU A 1 67 ? 8.477 7.062 -16.656 1 97.56 67 LEU A CA 1
ATOM 487 C C . LEU A 1 67 ? 8.367 6.934 -18.172 1 97.56 67 LEU A C 1
ATOM 489 O O . LEU A 1 67 ? 9.328 6.547 -18.844 1 97.56 67 LEU A O 1
ATOM 493 N N . VAL A 1 68 ? 7.227 7.316 -18.734 1 96.38 68 VAL A N 1
ATOM 494 C CA . VAL A 1 68 ? 6.973 7.16 -20.172 1 96.38 68 VAL A CA 1
ATOM 495 C C . VAL A 1 68 ? 7.859 8.125 -20.953 1 96.38 68 VAL A C 1
ATOM 497 O O . VAL A 1 68 ? 8.359 7.773 -22.031 1 96.38 68 VAL A O 1
ATOM 500 N N . SER A 1 69 ? 8.094 9.312 -20.422 1 95.38 69 SER A N 1
ATOM 501 C CA . SER A 1 69 ? 8.875 10.32 -21.109 1 95.38 69 SER A CA 1
ATOM 502 C C . SER A 1 69 ? 10.375 10.062 -20.969 1 95.38 69 SER A C 1
ATOM 504 O O . SER A 1 69 ? 11.188 10.664 -21.672 1 95.38 69 SER A O 1
ATOM 506 N N . GLY A 1 70 ? 10.711 9.172 -19.984 1 94.62 70 GLY A N 1
ATOM 507 C CA . GLY A 1 70 ? 12.117 8.938 -19.719 1 94.62 70 GLY A CA 1
ATOM 508 C C . GLY A 1 70 ? 12.75 10.023 -18.859 1 94.62 70 GLY A C 1
ATOM 509 O O . GLY A 1 70 ? 13.969 10.07 -18.719 1 94.62 70 GLY A O 1
ATOM 510 N N . ALA A 1 71 ? 11.938 10.883 -18.281 1 96.5 71 ALA A N 1
ATOM 511 C CA . ALA A 1 71 ? 12.438 11.969 -17.453 1 96.5 71 ALA A CA 1
ATOM 512 C C . ALA A 1 71 ? 13.125 11.422 -16.203 1 96.5 71 ALA A C 1
ATOM 514 O O . ALA A 1 71 ? 14.102 12 -15.719 1 96.5 71 ALA A O 1
ATOM 515 N N . MET A 1 72 ? 12.602 10.398 -15.695 1 96.81 72 MET A N 1
ATOM 516 C CA . MET A 1 72 ? 13.133 9.797 -14.477 1 96.81 72 MET A CA 1
ATOM 517 C C . MET A 1 72 ? 13.203 8.273 -14.609 1 96.81 72 MET A C 1
ATOM 519 O O . MET A 1 72 ? 12.234 7.641 -15.039 1 96.81 72 MET A O 1
ATOM 523 N N . PRO A 1 73 ? 14.367 7.684 -14.336 1 96.88 73 PRO A N 1
ATOM 524 C CA . PRO A 1 73 ? 14.445 6.219 -14.336 1 96.88 73 PRO A CA 1
ATOM 525 C C . PRO A 1 73 ? 13.547 5.582 -13.281 1 96.88 73 PRO A C 1
ATOM 527 O O . PRO A 1 73 ? 13.344 6.152 -12.211 1 96.88 73 PRO A O 1
ATOM 530 N N . ILE A 1 74 ? 13.047 4.434 -13.578 1 96.62 74 ILE A N 1
ATOM 531 C CA . ILE A 1 74 ? 12.078 3.756 -12.727 1 96.62 74 ILE A CA 1
ATOM 532 C C . ILE A 1 74 ? 12.719 3.443 -11.375 1 96.62 74 ILE A C 1
ATOM 534 O O . ILE A 1 74 ? 12.055 3.51 -10.336 1 96.62 74 ILE A O 1
ATOM 538 N N . GLU A 1 75 ? 14.031 3.129 -11.352 1 95.06 75 GLU A N 1
ATOM 539 C CA . GLU A 1 75 ? 14.719 2.809 -10.102 1 95.06 75 GLU A CA 1
ATOM 540 C C . GLU A 1 75 ? 14.742 4.012 -9.164 1 95.06 75 GLU A C 1
ATOM 542 O O . GLU A 1 75 ? 14.516 3.873 -7.965 1 95.06 75 GLU A O 1
ATOM 547 N N . ASN A 1 76 ? 15 5.172 -9.727 1 96.62 76 ASN A N 1
ATOM 548 C CA . ASN A 1 76 ? 15.016 6.398 -8.938 1 96.62 76 ASN A CA 1
ATOM 549 C C . ASN A 1 76 ? 13.625 6.73 -8.391 1 96.62 76 ASN A C 1
ATOM 551 O O . ASN A 1 76 ? 13.492 7.137 -7.234 1 96.62 76 ASN A O 1
ATOM 555 N N . LEU A 1 77 ? 12.656 6.543 -9.234 1 97.56 77 LEU A N 1
ATOM 556 C CA . LEU A 1 77 ? 11.289 6.863 -8.844 1 97.56 77 LEU A CA 1
ATOM 557 C C . LEU A 1 77 ? 10.812 5.938 -7.727 1 97.56 77 LEU A C 1
ATOM 559 O O . LEU A 1 77 ? 10.258 6.398 -6.727 1 97.56 77 LEU A O 1
ATOM 563 N N . LEU A 1 78 ? 11.055 4.672 -7.836 1 97.44 78 LEU A N 1
ATOM 564 C CA . LEU A 1 78 ? 10.539 3.688 -6.891 1 97.44 78 LEU A CA 1
ATOM 565 C C . LEU A 1 78 ? 11.32 3.721 -5.586 1 97.44 78 LEU A C 1
ATOM 567 O O . LEU A 1 78 ? 10.867 3.189 -4.566 1 97.44 78 LEU A O 1
ATOM 571 N N . ASN A 1 79 ? 12.484 4.352 -5.582 1 95.62 79 ASN A N 1
ATOM 572 C CA . ASN A 1 79 ? 13.281 4.469 -4.367 1 95.62 79 ASN A CA 1
ATOM 573 C C . ASN A 1 79 ? 12.523 5.195 -3.264 1 95.62 79 ASN A C 1
ATOM 575 O O . ASN A 1 79 ? 12.805 5.012 -2.08 1 95.62 79 ASN A O 1
ATOM 579 N N . GLY A 1 80 ? 11.586 6.023 -3.664 1 95.62 80 GLY A N 1
ATOM 580 C CA . GLY A 1 80 ? 10.742 6.684 -2.682 1 95.62 80 GLY A CA 1
ATOM 581 C C . GLY A 1 80 ? 9.977 5.707 -1.803 1 95.62 80 GLY A C 1
ATOM 582 O O . GLY A 1 80 ? 9.711 5.996 -0.635 1 95.62 80 GLY A O 1
ATOM 583 N N . PHE A 1 81 ? 9.68 4.539 -2.297 1 97.5 81 PHE A N 1
ATOM 584 C CA . PHE A 1 81 ? 8.906 3.537 -1.573 1 97.5 81 PHE A CA 1
ATOM 585 C C . PHE A 1 81 ? 9.789 2.771 -0.595 1 97.5 81 PHE A C 1
ATOM 587 O O . PHE A 1 81 ? 9.289 2.039 0.26 1 97.5 81 PHE A O 1
ATOM 594 N N . ALA A 1 82 ? 11.07 3.025 -0.703 1 97.19 82 ALA A N 1
ATOM 595 C CA . ALA A 1 82 ? 12 2.398 0.235 1 97.19 82 ALA A CA 1
ATOM 596 C C . ALA A 1 82 ? 12.383 3.361 1.352 1 97.19 82 ALA A C 1
ATOM 598 O O . ALA A 1 82 ? 13.234 3.045 2.188 1 97.19 82 ALA A O 1
ATOM 599 N N . ASN A 1 83 ? 11.766 4.539 1.394 1 95.62 83 ASN A N 1
ATOM 600 C CA . ASN A 1 83 ? 12.109 5.562 2.379 1 95.62 83 ASN A CA 1
ATOM 601 C C . ASN A 1 83 ? 11.492 5.25 3.742 1 95.62 83 ASN A C 1
ATOM 603 O O . ASN A 1 83 ? 10.281 5.109 3.865 1 95.62 83 ASN A O 1
ATOM 607 N N . PRO A 1 84 ? 12.305 5.227 4.797 1 95.19 84 PRO A N 1
ATOM 608 C CA . PRO A 1 84 ? 11.789 4.871 6.121 1 95.19 84 PRO A CA 1
ATOM 609 C C . PRO A 1 84 ? 10.734 5.855 6.629 1 95.19 84 PRO A C 1
ATOM 611 O O . PRO A 1 84 ? 9.828 5.469 7.363 1 95.19 84 PRO A O 1
ATOM 614 N N . ALA A 1 85 ? 10.844 7.113 6.25 1 93.12 85 ALA A N 1
ATOM 615 C CA . ALA A 1 85 ? 9.875 8.117 6.684 1 93.12 85 ALA A CA 1
ATOM 616 C C . ALA A 1 85 ? 8.477 7.781 6.176 1 93.12 85 ALA A C 1
ATOM 618 O O . ALA A 1 85 ? 7.484 8.016 6.871 1 93.12 85 ALA A O 1
ATOM 619 N N . VAL A 1 86 ? 8.406 7.285 4.965 1 94.69 86 VAL A N 1
ATOM 620 C CA . VAL A 1 86 ? 7.129 6.879 4.387 1 94.69 86 VAL A CA 1
ATOM 621 C C . VAL A 1 86 ? 6.516 5.762 5.227 1 94.69 86 VAL A C 1
ATOM 623 O O . VAL A 1 86 ? 5.332 5.816 5.578 1 94.69 86 VAL A O 1
ATOM 626 N N . TRP A 1 87 ? 7.25 4.867 5.625 1 96.75 87 TRP A N 1
ATOM 627 C CA . TRP A 1 87 ? 6.746 3.695 6.336 1 96.75 87 TRP A CA 1
ATOM 628 C C . TRP A 1 87 ? 6.5 4.016 7.805 1 96.75 87 TRP A C 1
ATOM 630 O O . TRP A 1 87 ? 5.676 3.367 8.461 1 96.75 87 TRP A O 1
AT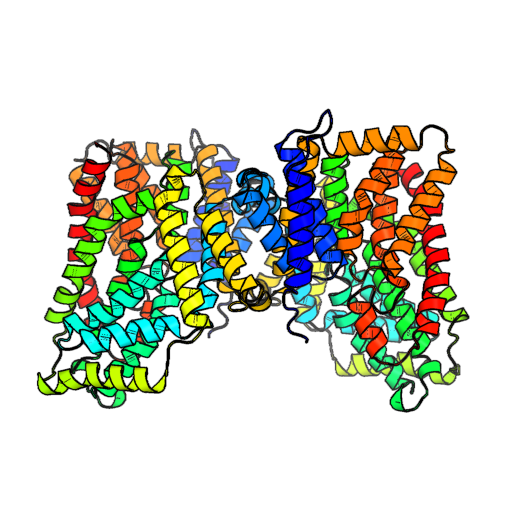OM 640 N N . LEU A 1 88 ? 7.266 5.023 8.352 1 94.88 88 LEU A N 1
ATOM 641 C CA . LEU A 1 88 ? 6.883 5.539 9.664 1 94.88 88 LEU A CA 1
ATOM 642 C C . LEU A 1 88 ? 5.426 5.988 9.664 1 94.88 88 LEU A C 1
ATOM 644 O O . LEU A 1 88 ? 4.664 5.625 10.562 1 94.88 88 LEU A O 1
ATOM 648 N N . VAL A 1 89 ? 5.059 6.742 8.656 1 93.5 89 VAL A N 1
ATOM 649 C CA . VAL A 1 89 ? 3.705 7.273 8.555 1 93.5 89 VAL A CA 1
ATOM 650 C C . VAL A 1 89 ? 2.711 6.129 8.383 1 93.5 89 VAL A C 1
ATOM 652 O O . VAL A 1 89 ? 1.677 6.086 9.047 1 93.5 89 VAL A O 1
ATOM 655 N N . LEU A 1 90 ? 3.057 5.156 7.523 1 96.19 90 LEU A N 1
ATOM 656 C CA . LEU A 1 90 ? 2.152 4.039 7.27 1 96.19 90 LEU A CA 1
ATOM 657 C C . LEU A 1 90 ? 1.938 3.215 8.539 1 96.19 90 LEU A C 1
ATOM 659 O O . LEU A 1 90 ? 0.8 2.908 8.898 1 96.19 90 LEU A O 1
ATOM 663 N N . PHE A 1 91 ? 2.998 2.852 9.211 1 97.19 91 PHE A N 1
ATOM 664 C CA . PHE A 1 91 ? 2.895 2.049 10.422 1 97.19 91 PHE A CA 1
ATOM 665 C C . PHE A 1 91 ? 2.131 2.799 11.508 1 97.19 91 PHE A C 1
ATOM 667 O O . PHE A 1 91 ? 1.415 2.189 12.305 1 97.19 91 PHE A O 1
ATOM 674 N N . ALA A 1 92 ? 2.318 4.09 11.492 1 94.5 92 ALA A N 1
ATOM 675 C CA . ALA A 1 92 ? 1.542 4.887 12.438 1 94.5 92 ALA A CA 1
ATOM 676 C C . ALA A 1 92 ? 0.049 4.805 12.133 1 94.5 92 ALA A C 1
ATOM 678 O O . ALA A 1 92 ? -0.774 4.688 13.039 1 94.5 92 ALA A O 1
ATOM 679 N N . PHE A 1 93 ? -0.295 4.863 10.914 1 94.5 93 PHE A N 1
ATOM 680 C CA . PHE A 1 93 ? -1.689 4.707 10.516 1 94.5 93 PHE A CA 1
ATOM 681 C C . PHE A 1 93 ? -2.227 3.348 10.945 1 94.5 93 PHE A C 1
ATOM 683 O O . PHE A 1 93 ? -3.365 3.238 11.406 1 94.5 93 PHE A O 1
ATOM 690 N N . PHE A 1 94 ? -1.393 2.322 10.758 1 96.88 94 PHE A N 1
ATOM 691 C CA . PHE A 1 94 ? -1.814 0.986 11.156 1 96.88 94 PHE A CA 1
ATOM 692 C C . PHE A 1 94 ? -2.02 0.913 12.672 1 96.88 94 PHE A C 1
ATOM 694 O O . PHE A 1 94 ? -2.998 0.331 13.141 1 96.88 94 PHE A O 1
ATOM 701 N N . ALA A 1 95 ? -1.13 1.527 13.383 1 94.88 95 ALA A N 1
ATOM 702 C CA . ALA A 1 95 ? -1.231 1.521 14.836 1 94.88 95 ALA A CA 1
ATOM 703 C C . ALA A 1 95 ? -2.453 2.309 15.305 1 94.88 95 ALA A C 1
ATOM 705 O O . ALA A 1 95 ? -3.098 1.939 16.297 1 94.88 95 ALA A O 1
ATOM 706 N N . ALA A 1 96 ? -2.773 3.314 14.602 1 93.31 96 ALA A N 1
ATOM 707 C CA . ALA A 1 96 ? -3.885 4.195 14.953 1 93.31 96 ALA A CA 1
ATOM 708 C C . ALA A 1 96 ? -5.215 3.451 14.883 1 93.31 96 ALA A C 1
ATOM 710 O O . ALA A 1 96 ? -6.199 3.863 15.508 1 93.31 96 ALA A O 1
ATOM 711 N N . ILE A 1 97 ? -5.254 2.363 14.102 1 95.06 97 ILE A N 1
ATOM 712 C CA . ILE A 1 97 ? -6.465 1.556 14.008 1 95.06 97 ILE A CA 1
ATOM 713 C C . ILE A 1 97 ? -6.871 1.079 15.406 1 95.06 97 ILE A C 1
ATOM 715 O O . ILE A 1 97 ? -8.062 0.958 15.703 1 95.06 97 ILE A O 1
ATOM 719 N N . GLY A 1 98 ? -5.891 0.892 16.297 1 94.19 98 GLY A N 1
ATOM 720 C CA . GLY A 1 98 ? -6.156 0.469 17.656 1 94.19 98 GLY A CA 1
ATOM 721 C C . GLY A 1 98 ? -7.07 1.416 18.406 1 94.19 98 GLY A C 1
ATOM 722 O O . GLY A 1 98 ? -7.91 0.979 19.203 1 94.19 98 GLY A O 1
ATOM 723 N N . PHE A 1 99 ? -6.973 2.672 18.188 1 90.25 99 PHE A N 1
ATOM 724 C CA . PHE A 1 99 ? -7.812 3.658 18.844 1 90.25 99 PHE A CA 1
ATOM 725 C C . PHE A 1 99 ? -9.242 3.594 18.328 1 90.25 99 PHE A C 1
ATOM 727 O O . PHE A 1 99 ? -10.195 3.865 19.062 1 90.25 99 PHE A O 1
ATOM 734 N N . LYS A 1 100 ? -9.297 3.246 17.078 1 88.06 100 LYS A N 1
ATOM 735 C CA . LYS A 1 100 ? -10.625 3.092 16.5 1 88.06 100 LYS A CA 1
ATOM 736 C C . LYS A 1 100 ? -11.32 1.842 17.047 1 88.06 100 LYS A C 1
ATOM 738 O O . LYS A 1 100 ? -12.539 1.837 17.25 1 88.06 100 LYS A O 1
ATOM 743 N N . ASN A 1 101 ? -10.508 0.844 17.219 1 93.25 101 ASN A N 1
ATOM 744 C CA . ASN A 1 101 ? -11.055 -0.444 17.625 1 93.25 101 ASN A CA 1
ATOM 745 C C . ASN A 1 101 ? -11.32 -0.484 19.141 1 93.25 101 ASN A C 1
ATOM 747 O O . ASN A 1 101 ? -12.016 -1.379 19.625 1 93.25 101 ASN A O 1
ATOM 751 N N . THR A 1 102 ? -10.742 0.541 19.797 1 92.44 102 THR A N 1
ATOM 752 C CA . THR A 1 102 ? -10.969 0.628 21.25 1 92.44 102 THR A CA 1
ATOM 753 C C . THR A 1 102 ? -11.633 1.951 21.609 1 92.44 102 THR A C 1
ATOM 755 O O . THR A 1 102 ? -11.719 2.859 20.781 1 92.44 102 THR A O 1
ATOM 758 N N . ALA A 1 103 ? -12.188 2.041 22.797 1 90.25 103 ALA A N 1
ATOM 759 C CA . ALA A 1 103 ? -12.812 3.275 23.25 1 90.25 103 ALA A CA 1
ATOM 760 C C . ALA A 1 103 ? -11.836 4.113 24.078 1 90.25 103 ALA A C 1
ATOM 762 O O . ALA A 1 103 ? -12.25 5 24.828 1 90.25 103 ALA A O 1
ATOM 763 N N . LEU A 1 104 ? -10.602 3.877 23.844 1 92.38 104 LEU A N 1
ATOM 764 C CA . LEU A 1 104 ? -9.594 4.508 24.688 1 92.38 104 LEU A CA 1
ATOM 765 C C . LEU A 1 104 ? -9.57 6.016 24.469 1 92.38 104 LEU A C 1
ATOM 767 O O . LEU A 1 104 ? -9.484 6.785 25.422 1 92.38 104 LEU A O 1
ATOM 771 N N . GLY A 1 105 ? -9.648 6.469 23.219 1 89.69 105 GLY A N 1
ATOM 772 C CA . GLY A 1 105 ? -9.68 7.898 22.938 1 89.69 105 GLY A CA 1
ATOM 773 C C . GLY A 1 105 ? -10.836 8.609 23.609 1 89.69 105 GLY A C 1
ATOM 774 O O . GLY A 1 105 ? -10.648 9.664 24.234 1 89.69 105 GLY A O 1
ATOM 775 N N . HIS A 1 106 ? -11.977 8.023 23.547 1 92.44 106 HIS A N 1
ATOM 776 C CA . HIS A 1 106 ? -13.156 8.578 24.188 1 92.44 106 HIS A CA 1
ATOM 777 C C . HIS A 1 106 ? -12.992 8.609 25.703 1 92.44 106 HIS A C 1
ATOM 779 O O . HIS A 1 106 ? -13.32 9.609 26.344 1 92.44 106 HIS A O 1
ATOM 785 N N . ARG A 1 107 ? -12.547 7.555 26.188 1 94.19 107 ARG A N 1
ATOM 786 C CA . ARG A 1 107 ? -12.375 7.453 27.641 1 94.19 107 ARG A CA 1
ATOM 787 C C . ARG A 1 107 ? -11.422 8.523 28.156 1 94.19 107 ARG A C 1
ATOM 789 O O . ARG A 1 107 ? -11.695 9.164 29.172 1 94.19 107 ARG A O 1
ATOM 796 N N . ILE A 1 108 ? -10.328 8.711 27.469 1 93.06 108 ILE A N 1
ATOM 797 C CA . ILE A 1 108 ? -9.352 9.719 27.859 1 93.06 108 ILE A CA 1
ATOM 798 C C . ILE A 1 108 ? -9.992 11.102 27.812 1 93.06 108 ILE A C 1
ATOM 800 O O . ILE A 1 108 ? -9.844 11.898 28.75 1 93.06 108 ILE A O 1
ATOM 804 N N . ALA A 1 109 ? -10.695 11.367 26.781 1 92.5 109 ALA A N 1
ATOM 805 C CA . ALA A 1 109 ? -11.336 12.672 26.609 1 92.5 109 ALA A CA 1
ATOM 806 C C . ALA A 1 109 ? -12.32 12.953 27.75 1 92.5 109 ALA A C 1
ATOM 808 O O . ALA A 1 109 ? -12.266 14.008 28.375 1 92.5 109 ALA A O 1
ATOM 809 N N . TYR A 1 110 ? -13.203 12.016 28.031 1 94.81 110 TYR A N 1
ATOM 810 C CA . TYR A 1 110 ? -14.234 12.211 29.047 1 94.81 110 TYR A CA 1
ATOM 811 C C . TYR A 1 110 ? -13.617 12.289 30.438 1 94.81 110 TYR A C 1
ATOM 813 O O . TYR A 1 110 ? -14.117 13.016 31.312 1 94.81 110 TYR A O 1
ATOM 821 N N . GLN A 1 111 ? -12.602 11.57 30.688 1 95.06 111 GLN A N 1
ATOM 822 C CA . GLN A 1 111 ? -11.914 11.656 31.984 1 95.06 111 GLN A CA 1
ATOM 823 C C . GLN A 1 111 ? -11.391 13.062 32.219 1 95.06 111 GLN A C 1
ATOM 825 O O . GLN A 1 111 ? -11.523 13.594 33.344 1 95.06 111 GLN A O 1
ATOM 830 N N . PHE A 1 112 ? -10.852 13.641 31.219 1 93.62 112 PHE A N 1
ATOM 831 C CA . PHE A 1 112 ? -10.266 14.969 31.375 1 93.62 112 PHE A CA 1
ATOM 832 C C . PHE A 1 112 ? -11.359 16.031 31.453 1 93.62 112 PHE A C 1
ATOM 834 O O . PHE A 1 112 ? -11.227 17.016 32.188 1 93.62 112 PHE A O 1
ATOM 841 N N . ILE A 1 113 ? -12.359 15.828 30.703 1 94 113 ILE A N 1
ATOM 842 C CA . ILE A 1 113 ? -13.484 16.75 30.75 1 94 113 ILE A CA 1
ATOM 843 C C . ILE A 1 113 ? -14.133 16.703 32.125 1 94 113 ILE A C 1
ATOM 845 O O . ILE A 1 113 ? -14.5 17.734 32.688 1 94 113 ILE A O 1
ATOM 849 N N . ALA A 1 114 ? -14.281 15.516 32.625 1 95.31 114 ALA A N 1
ATOM 850 C CA . ALA A 1 114 ? -14.914 15.328 33.938 1 95.31 114 ALA A CA 1
ATOM 851 C C . ALA A 1 114 ? -14.125 16.031 35.031 1 95.31 114 ALA A C 1
ATOM 853 O O . ALA A 1 114 ? -14.711 16.547 36 1 95.31 114 ALA A O 1
ATOM 854 N N . LYS A 1 115 ? -12.906 16.125 34.875 1 92.38 115 LYS A N 1
ATOM 855 C CA . LYS A 1 115 ? -12.039 16.672 35.938 1 92.38 115 LYS A CA 1
ATOM 856 C C . LYS A 1 115 ? -11.836 18.172 35.75 1 92.38 115 LYS A C 1
ATOM 858 O O . LYS A 1 115 ? -11.703 18.906 36.75 1 92.38 115 LYS A O 1
ATOM 863 N N . ALA A 1 116 ? -11.812 18.625 34.438 1 85.88 116 ALA A N 1
ATOM 864 C CA . ALA A 1 116 ? -11.352 19.984 34.25 1 85.88 116 ALA A CA 1
ATOM 865 C C . ALA A 1 116 ? -12.367 20.797 33.438 1 85.88 116 ALA A C 1
ATOM 867 O O . ALA A 1 116 ? -12.125 21.938 33.094 1 85.88 116 ALA A O 1
ATOM 868 N N . GLY A 1 117 ? -13.492 20.375 33.281 1 79.88 117 GLY A N 1
ATOM 869 C CA . GLY A 1 117 ? -14.422 21.016 32.375 1 79.88 117 GLY A CA 1
ATOM 870 C C . GLY A 1 117 ? -15.32 22.031 33.062 1 79.88 117 GLY A C 1
ATOM 871 O O . GLY A 1 117 ? -16.531 22.031 32.844 1 79.88 117 GLY A O 1
ATOM 872 N N . HIS A 1 118 ? -14.68 22.922 33.938 1 85.88 118 HIS A N 1
ATOM 873 C CA . HIS A 1 118 ? -15.516 23.859 34.688 1 85.88 118 HIS A CA 1
ATOM 874 C C . HIS A 1 118 ? -15.508 25.234 34.062 1 85.88 118 HIS A C 1
ATOM 876 O O . HIS A 1 118 ? -16.203 26.141 34.5 1 85.88 118 HIS A O 1
ATOM 882 N N . HIS A 1 119 ? -14.742 25.453 33.156 1 90.81 119 HIS A N 1
ATOM 883 C CA . HIS A 1 119 ? -14.641 26.672 32.344 1 90.81 119 HIS A CA 1
ATOM 884 C C . HIS A 1 119 ? -14.508 26.328 30.859 1 90.81 119 HIS A C 1
ATOM 886 O O . HIS A 1 119 ? -13.945 25.297 30.516 1 90.81 119 HIS A O 1
ATOM 892 N N . PRO A 1 120 ? -15.102 27.25 30.047 1 92.94 120 PRO A N 1
ATOM 893 C CA . PRO A 1 120 ? -15.039 26.922 28.625 1 92.94 120 PRO A CA 1
ATOM 894 C C . PRO A 1 120 ? -13.617 26.688 28.125 1 92.94 120 PRO A C 1
ATOM 896 O O . PRO A 1 120 ? -13.367 25.75 27.375 1 92.94 120 PRO A O 1
ATOM 899 N N . VAL A 1 121 ? -12.656 27.469 28.5 1 95.06 121 VAL A N 1
ATOM 900 C CA . VAL A 1 121 ? -11.273 27.328 28.062 1 95.06 121 VAL A CA 1
ATOM 901 C C . VAL A 1 121 ? -10.68 26.047 28.625 1 95.06 121 VAL A C 1
ATOM 903 O O . VAL A 1 121 ? -9.938 25.344 27.938 1 95.06 121 VAL A O 1
ATOM 906 N N . ALA A 1 122 ? -11.031 25.734 29.844 1 93.5 122 ALA A N 1
ATOM 907 C CA . ALA A 1 122 ? -10.578 24.484 30.453 1 93.5 122 ALA A CA 1
ATOM 908 C C . ALA A 1 122 ? -11.148 23.266 29.719 1 93.5 122 ALA A C 1
ATOM 910 O O . ALA A 1 122 ? -10.492 22.234 29.594 1 93.5 122 ALA A O 1
ATOM 911 N N . LEU A 1 123 ? -12.336 23.453 29.297 1 93.06 123 LEU A N 1
ATOM 912 C CA . LEU A 1 123 ? -12.992 22.391 28.547 1 93.06 123 LEU A CA 1
ATOM 913 C C . LEU A 1 123 ? -12.242 22.094 27.25 1 93.06 123 LEU A C 1
ATOM 915 O O . LEU A 1 123 ? -12.016 20.938 26.906 1 93.06 123 LEU A O 1
ATOM 919 N N . VAL A 1 124 ? -11.844 23.078 26.531 1 95.12 124 VAL A N 1
ATOM 920 C CA . VAL A 1 124 ? -11.117 22.891 25.281 1 95.12 124 VAL A CA 1
ATOM 921 C C . VAL A 1 124 ? -9.742 22.297 25.562 1 95.12 124 VAL A C 1
ATOM 923 O O . VAL A 1 124 ? -9.25 21.484 24.781 1 95.12 124 VAL A O 1
ATOM 926 N N . TYR A 1 125 ? -9.141 22.75 26.625 1 95.62 125 TYR A N 1
ATOM 927 C CA . TYR A 1 125 ? -7.863 22.156 27 1 95.62 125 TYR A CA 1
ATOM 928 C C . TYR A 1 125 ? -8.023 20.672 27.281 1 95.62 125 TYR A C 1
ATOM 930 O O . TYR A 1 125 ? -7.152 19.859 26.938 1 95.62 125 TYR A O 1
ATOM 938 N N . ALA A 1 126 ? -9.109 20.344 27.875 1 93.81 126 ALA A N 1
ATOM 939 C CA . ALA A 1 126 ? -9.367 18.938 28.188 1 93.81 126 ALA A CA 1
ATOM 940 C C . ALA A 1 126 ? -9.5 18.125 26.906 1 93.81 126 ALA A C 1
ATOM 942 O O . ALA A 1 126 ? -8.898 17.047 26.781 1 93.81 126 ALA A O 1
ATOM 943 N N . ILE A 1 127 ? -10.297 18.625 26 1 92.56 127 ILE A N 1
ATOM 944 C CA . ILE A 1 127 ? -10.484 17.953 24.719 1 92.56 127 ILE A CA 1
ATOM 945 C C . ILE A 1 127 ? -9.156 17.859 23.969 1 92.56 127 ILE A C 1
ATOM 947 O O . ILE A 1 127 ? -8.812 16.812 23.422 1 92.56 127 ILE A O 1
ATOM 951 N N . SER A 1 128 ? -8.398 18.906 24 1 94.12 128 SER A N 1
ATOM 952 C CA . SER A 1 128 ? -7.148 18.984 23.25 1 94.12 128 SER A CA 1
ATOM 953 C C . SER A 1 128 ? -6.074 18.109 23.875 1 94.12 128 SER A C 1
ATOM 955 O O . SER A 1 128 ? -5.176 17.625 23.188 1 94.12 128 SER A O 1
ATOM 957 N N . PHE A 1 129 ? -6.141 17.984 25.156 1 94.06 129 PHE A N 1
ATOM 958 C CA . PHE A 1 129 ? -5.18 17.109 25.812 1 94.06 129 PHE A CA 1
ATOM 959 C C . PHE A 1 129 ? -5.332 15.68 25.328 1 94.06 129 PHE A C 1
ATOM 961 O O . PHE A 1 129 ? -4.344 14.961 25.156 1 94.06 129 PHE A O 1
ATOM 968 N N . CYS A 1 130 ? -6.582 15.266 25.141 1 91.81 130 CYS A N 1
ATOM 969 C CA . CYS A 1 130 ? -6.828 13.977 24.5 1 91.81 130 CYS A CA 1
ATOM 970 C C . CYS A 1 130 ? -6.152 13.898 23.141 1 91.81 130 CYS A C 1
ATOM 972 O O . CYS A 1 130 ? -5.477 12.922 22.828 1 91.81 130 CYS A O 1
ATOM 974 N N . ASP A 1 131 ? -6.309 14.93 22.391 1 95.81 131 ASP A N 1
ATOM 975 C CA . ASP A 1 131 ? -5.672 15.008 21.078 1 95.81 131 ASP A CA 1
ATOM 976 C C . ASP A 1 131 ? -4.156 14.898 21.188 1 95.81 131 ASP A C 1
ATOM 978 O O . ASP A 1 131 ? -3.523 14.164 20.422 1 95.81 131 ASP A O 1
ATOM 982 N N . CYS A 1 132 ? -3.623 15.578 22.125 1 95.69 132 CYS A N 1
ATOM 983 C CA . CYS A 1 132 ? -2.18 15.617 22.312 1 95.69 132 CYS A CA 1
ATOM 984 C C . CYS A 1 132 ? -1.641 14.234 22.656 1 95.69 132 CYS A C 1
ATOM 986 O O . CYS A 1 132 ? -0.551 13.859 22.219 1 95.69 132 CYS A O 1
ATOM 988 N N . LEU A 1 133 ? -2.395 13.484 23.359 1 93.5 133 LEU A N 1
ATOM 989 C CA . LEU A 1 133 ? -1.964 12.156 23.781 1 93.5 133 LEU A CA 1
ATOM 990 C C . LEU A 1 133 ? -2.033 11.172 22.625 1 93.5 133 LEU A C 1
ATOM 992 O O . LEU A 1 133 ? -1.215 10.258 22.531 1 93.5 133 LEU A O 1
ATOM 996 N N . ILE A 1 134 ? -2.938 11.398 21.719 1 93.25 134 ILE A N 1
ATOM 997 C CA . ILE A 1 134 ? -3.178 10.461 20.641 1 93.25 134 ILE A CA 1
ATOM 998 C C . ILE A 1 134 ? -2.338 10.852 19.422 1 93.25 134 ILE A C 1
ATOM 1000 O O . ILE A 1 134 ? -1.969 10 18.609 1 93.25 134 ILE A O 1
ATOM 1004 N N . ALA A 1 135 ? -1.941 12.055 19.359 1 96.12 135 ALA A N 1
ATOM 1005 C CA . ALA A 1 135 ? -1.357 12.688 18.172 1 96.12 135 ALA A CA 1
ATOM 1006 C C . ALA A 1 135 ? -0.071 11.984 17.766 1 96.12 135 ALA A C 1
ATOM 1008 O O . ALA A 1 135 ? 0.213 11.852 16.562 1 96.12 135 ALA A O 1
ATOM 1009 N N . PRO A 1 136 ? 0.769 11.508 18.672 1 93.75 136 PRO A N 1
ATOM 1010 C CA . PRO A 1 136 ? 1.992 10.828 18.234 1 93.75 136 PRO A CA 1
ATOM 1011 C C . PRO A 1 136 ? 1.71 9.547 17.453 1 93.75 136 PRO A C 1
ATOM 1013 O O . PRO A 1 136 ? 2.574 9.062 16.719 1 93.75 136 PRO A O 1
ATOM 1016 N N . PHE A 1 137 ? 0.523 9.055 17.547 1 91.56 137 PHE A N 1
ATOM 1017 C CA . PHE A 1 137 ? 0.234 7.73 17.016 1 91.56 137 PHE A CA 1
ATOM 1018 C C . PHE A 1 137 ? -0.67 7.82 15.789 1 91.56 137 PHE A C 1
ATOM 1020 O O . PHE A 1 137 ? -0.744 6.883 14.992 1 91.56 137 PHE A O 1
ATOM 1027 N N . VAL A 1 138 ? -1.378 8.898 15.68 1 90.75 138 VAL A N 1
ATOM 1028 C CA . VAL A 1 138 ? -2.314 9.109 14.578 1 90.75 138 VAL A CA 1
ATOM 1029 C C . VAL A 1 138 ? -1.825 10.258 13.703 1 90.75 138 VAL A C 1
ATOM 1031 O O . VAL A 1 138 ? -2.148 11.422 13.953 1 90.75 138 VAL A O 1
ATOM 1034 N N . PRO A 1 139 ? -1.19 9.914 12.617 1 91.5 139 PRO A N 1
ATOM 1035 C CA . PRO A 1 139 ? -0.494 10.922 11.812 1 91.5 139 PRO A CA 1
ATOM 1036 C C . PRO A 1 139 ? -1.437 11.703 10.898 1 91.5 139 PRO A C 1
ATOM 1038 O O . PRO A 1 139 ? -1.096 11.977 9.75 1 91.5 139 PRO A O 1
ATOM 1041 N N . ASN A 1 140 ? -2.607 11.961 11.344 1 90.19 140 ASN A N 1
ATOM 1042 C CA . ASN A 1 140 ? -3.613 12.633 10.531 1 90.19 140 ASN A CA 1
ATOM 1043 C C . ASN A 1 140 ? -4.559 13.477 11.383 1 90.19 140 ASN A C 1
ATOM 1045 O O . ASN A 1 140 ? -5.266 12.945 12.242 1 90.19 140 ASN A O 1
ATOM 1049 N N . THR A 1 141 ? -4.539 14.711 11.07 1 92.75 141 THR A N 1
ATOM 1050 C CA . THR A 1 141 ? -5.371 15.617 11.852 1 92.75 141 THR A CA 1
ATOM 1051 C C . THR A 1 141 ? -6.852 15.312 11.641 1 92.75 141 THR A C 1
ATOM 1053 O O . THR A 1 141 ? -7.66 15.445 12.562 1 92.75 141 THR A O 1
ATOM 1056 N N . ASN A 1 142 ? -7.176 14.883 10.469 1 90.81 142 ASN A N 1
ATOM 1057 C CA . ASN A 1 142 ? -8.57 14.547 10.188 1 90.81 142 ASN A CA 1
ATOM 1058 C C . ASN A 1 142 ? -9.016 13.32 10.977 1 90.81 142 ASN A C 1
ATOM 1060 O O . ASN A 1 142 ? -10.148 13.273 11.469 1 90.81 142 ASN A O 1
ATOM 1064 N N . ALA A 1 143 ? -8.148 12.43 11.047 1 88.81 143 ALA A N 1
ATOM 1065 C CA . ALA A 1 143 ? -8.469 11.219 11.789 1 88.81 143 ALA A CA 1
ATOM 1066 C C . ALA A 1 143 ? -8.688 11.523 13.266 1 88.81 143 ALA A C 1
ATOM 1068 O O . ALA A 1 143 ? -9.578 10.953 13.898 1 88.81 143 ALA A O 1
ATOM 1069 N N . ARG A 1 144 ? -7.93 12.359 13.805 1 93.88 144 ARG A N 1
ATOM 1070 C CA . ARG A 1 144 ? -8.07 12.734 15.203 1 93.88 144 ARG A CA 1
ATOM 1071 C C . ARG A 1 144 ? -9.203 13.734 15.391 1 93.88 144 ARG A C 1
ATOM 1073 O O . ARG A 1 144 ? -10.102 13.516 16.203 1 93.88 144 ARG A O 1
ATOM 1080 N N . GLY A 1 145 ? -9.219 14.75 14.586 1 94.31 145 GLY A N 1
ATOM 1081 C CA . GLY A 1 145 ? -10.172 15.836 14.727 1 94.31 145 GLY A CA 1
ATOM 1082 C C . GLY A 1 145 ? -11.594 15.438 14.375 1 94.31 145 GLY A C 1
ATOM 1083 O O . GLY A 1 145 ? -12.5 15.586 15.188 1 94.31 145 GLY A O 1
ATOM 1084 N N . ALA A 1 146 ? -11.719 14.945 13.172 1 91.12 146 ALA A N 1
ATOM 1085 C CA . ALA A 1 146 ? -13.047 14.578 12.695 1 91.12 146 ALA A CA 1
ATOM 1086 C C . ALA A 1 146 ? -13.461 13.211 13.234 1 91.12 146 ALA A C 1
ATOM 1088 O O . ALA A 1 146 ? -14.641 12.969 13.492 1 91.12 146 ALA A O 1
ATOM 1089 N N . GLY A 1 147 ? -12.555 12.414 13.445 1 88.62 147 GLY A N 1
ATOM 1090 C CA . GLY A 1 147 ? -12.875 11.039 13.805 1 88.62 147 GLY A CA 1
ATOM 1091 C C . GLY A 1 147 ? -13.094 10.844 15.289 1 88.62 147 GLY A C 1
ATOM 1092 O O . GLY A 1 147 ? -13.977 10.086 15.703 1 88.62 147 GLY A O 1
ATOM 1093 N N . ILE A 1 148 ? -12.336 11.5 16.078 1 89.75 148 ILE A N 1
ATOM 1094 C CA . ILE A 1 148 ? -12.375 11.227 17.516 1 89.75 148 ILE A CA 1
ATOM 1095 C C . ILE A 1 148 ? -12.914 12.445 18.25 1 89.75 148 ILE A C 1
ATOM 1097 O O . ILE A 1 148 ? -13.859 12.344 19.031 1 89.75 148 ILE A O 1
ATOM 1101 N N . LEU A 1 149 ? -12.461 13.602 17.969 1 94.75 149 LEU A N 1
ATOM 1102 C CA . LEU A 1 149 ? -12.742 14.789 18.766 1 94.75 149 LEU A CA 1
ATOM 1103 C C . LEU A 1 149 ? -14.094 15.391 18.391 1 94.75 149 LEU A C 1
ATOM 1105 O O . LEU A 1 149 ? -14.812 15.898 19.25 1 94.75 149 LEU A O 1
ATOM 1109 N N . TYR A 1 150 ? -14.43 15.273 17.156 1 95.44 150 TYR A N 1
ATOM 1110 C CA . TYR A 1 150 ? -15.641 15.906 16.656 1 95.44 150 TYR A CA 1
ATOM 1111 C C . TYR A 1 150 ? -16.875 15.344 17.359 1 95.44 150 TYR A C 1
ATOM 1113 O O . TYR A 1 150 ? -17.703 16.109 17.875 1 95.44 150 TYR A O 1
ATOM 1121 N N . PRO A 1 151 ? -17.031 14.07 17.422 1 94 151 PRO A N 1
ATOM 1122 C CA . PRO A 1 151 ? -18.203 13.531 18.109 1 94 151 PRO A CA 1
ATOM 1123 C C . PRO A 1 151 ? -18.25 13.93 19.578 1 94 151 PRO A C 1
ATOM 1125 O O . PRO A 1 151 ? -19.328 14.156 20.141 1 94 151 PRO A O 1
ATOM 1128 N N . ILE A 1 152 ? -17.172 13.992 20.219 1 94 152 ILE A N 1
ATOM 1129 C CA . ILE A 1 152 ? -17.094 14.383 21.625 1 94 152 ILE A CA 1
ATOM 1130 C C . ILE A 1 152 ? -17.5 15.852 21.766 1 94 152 ILE A C 1
ATOM 1132 O O . ILE A 1 152 ? -18.297 16.188 22.641 1 94 152 ILE A O 1
ATOM 1136 N N . THR A 1 153 ? -16.938 16.688 20.906 1 95.31 153 THR A N 1
ATOM 1137 C CA . THR A 1 153 ? -17.234 18.109 20.922 1 95.31 153 THR A CA 1
ATOM 1138 C C . THR A 1 153 ? -18.719 18.359 20.672 1 95.31 153 THR A C 1
ATOM 1140 O O . THR A 1 153 ? -19.344 19.156 21.375 1 95.31 153 THR A O 1
ATOM 1143 N N . LYS A 1 154 ? -19.234 17.641 19.734 1 96 154 LYS A N 1
ATOM 1144 C CA . LYS A 1 154 ? -20.641 17.797 19.391 1 96 154 LYS A CA 1
ATOM 1145 C C . LYS A 1 154 ? -21.547 17.328 20.516 1 96 154 LYS A C 1
ATOM 1147 O O . LYS A 1 154 ? -22.5 18.016 20.891 1 96 154 LYS A O 1
ATOM 1152 N N . ALA A 1 155 ? -21.266 16.234 21.047 1 94.06 155 ALA A N 1
ATOM 1153 C CA . ALA A 1 155 ? -22.047 15.688 22.156 1 94.06 155 ALA A CA 1
ATOM 1154 C C . ALA A 1 155 ? -22.016 16.625 23.359 1 94.06 155 ALA A C 1
ATOM 1156 O O . ALA A 1 155 ? -23.047 16.828 24.016 1 94.06 155 ALA A O 1
ATOM 1157 N N . LEU A 1 156 ? -20.906 17.141 23.609 1 92.94 156 LEU A N 1
ATOM 1158 C CA . LEU A 1 156 ? -20.75 18.047 24.734 1 92.94 156 LEU A CA 1
ATOM 1159 C C . LEU A 1 156 ? -21.562 19.328 24.516 1 92.94 156 LEU A C 1
ATOM 1161 O O . LEU A 1 156 ? -22.234 19.812 25.422 1 92.94 156 LEU A O 1
ATOM 1165 N N . ALA A 1 157 ? -21.422 19.875 23.312 1 94.88 157 ALA A N 1
ATOM 1166 C CA . ALA A 1 157 ? -22.188 21.078 22.969 1 94.88 157 ALA A CA 1
ATOM 1167 C C . ALA A 1 157 ? -23.688 20.844 23.125 1 94.88 157 ALA A C 1
ATOM 1169 O O . ALA A 1 157 ? -24.391 21.656 23.719 1 94.88 157 ALA A O 1
ATOM 1170 N N . GLU A 1 158 ? -24.094 19.734 22.672 1 94.75 158 GLU A N 1
ATOM 1171 C CA . GLU A 1 158 ? -25.516 19.391 22.734 1 94.75 158 GLU A CA 1
ATOM 1172 C C . GLU A 1 158 ? -25.953 19.156 24.172 1 94.75 158 GLU A C 1
ATOM 1174 O O . GLU A 1 158 ? -27.062 19.547 24.562 1 94.75 158 GLU A O 1
ATOM 1179 N N . ALA A 1 159 ? -25.156 18.594 24.891 1 92.31 159 ALA A N 1
ATOM 1180 C CA . ALA A 1 159 ? -25.469 18.297 26.281 1 92.31 159 ALA A CA 1
ATOM 1181 C C . ALA A 1 159 ? -25.688 19.578 27.078 1 92.31 159 ALA A C 1
ATOM 1183 O O . ALA A 1 159 ? -26.5 19.625 28 1 92.31 159 ALA A O 1
ATOM 1184 N N . VAL A 1 160 ? -25.016 20.641 26.734 1 91.56 160 VAL A N 1
ATOM 1185 C CA . VAL A 1 160 ? -25.125 21.891 27.484 1 91.56 160 VAL A CA 1
ATOM 1186 C C . VAL A 1 160 ? -26.172 22.781 26.844 1 91.56 160 VAL A C 1
ATOM 1188 O O . VAL A 1 160 ? -26.328 23.953 27.219 1 91.56 160 VAL A O 1
ATOM 1191 N N . GLY A 1 161 ? -26.812 22.234 25.812 1 92.19 161 GLY A N 1
ATOM 1192 C CA . GLY A 1 161 ? -27.938 22.938 25.219 1 92.19 161 GLY A CA 1
ATOM 1193 C C . GLY A 1 161 ? -27.531 23.844 24.062 1 92.19 161 GLY A C 1
ATOM 1194 O O . GLY A 1 161 ? -28.266 24.766 23.703 1 92.19 161 GLY A O 1
ATOM 1195 N N . SER A 1 162 ? -26.359 23.703 23.562 1 95.31 162 SER A N 1
ATOM 1196 C CA . SER A 1 162 ? -25.891 24.469 22.406 1 95.31 162 SER A CA 1
ATOM 1197 C C . SER A 1 162 ? -26.109 23.703 21.109 1 95.31 162 SER A C 1
ATOM 1199 O O . SER A 1 162 ? -25.547 22.625 20.906 1 95.31 162 SER A O 1
ATOM 1201 N N . SER A 1 163 ? -26.953 24.203 20.25 1 94.38 163 SER A N 1
ATOM 1202 C CA . SER A 1 163 ? -27.281 23.516 19.016 1 94.38 163 SER A CA 1
ATOM 1203 C C . SER A 1 163 ? -27.641 24.516 17.906 1 94.38 163 SER A C 1
ATOM 1205 O O . SER A 1 163 ? -28.297 25.516 18.172 1 94.38 163 SER A O 1
ATOM 1207 N N . PRO A 1 164 ? -27.188 24.25 16.719 1 95.5 164 PRO A N 1
ATOM 1208 C CA . PRO A 1 164 ? -27.562 25.109 15.594 1 95.5 164 PRO A CA 1
ATOM 1209 C C . PRO A 1 164 ? -29.062 25.062 15.297 1 95.5 164 PRO A C 1
ATOM 1211 O O . PRO A 1 164 ? -29.641 26.078 14.93 1 95.5 164 PRO A O 1
ATOM 1214 N N . GLU A 1 165 ? -29.625 23.953 15.453 1 93.62 165 GLU A N 1
ATOM 1215 C CA . GLU A 1 165 ? -31.047 23.781 15.211 1 93.62 165 GLU A CA 1
ATOM 1216 C C . GLU A 1 165 ? -31.875 24.703 16.109 1 93.62 165 GLU A C 1
ATOM 1218 O O . GLU A 1 165 ? -32.906 25.234 15.68 1 93.62 165 GLU A O 1
ATOM 1223 N N . LYS A 1 166 ? -31.516 24.969 17.312 1 94.31 166 LYS A N 1
ATOM 1224 C CA . LYS A 1 166 ? -32.219 25.781 18.281 1 94.31 166 LYS A CA 1
ATOM 1225 C C . LYS A 1 166 ? -31.688 27.203 18.312 1 94.31 166 LYS A C 1
ATOM 1227 O O . LYS A 1 166 ? -32.094 28 19.172 1 94.31 166 LYS A O 1
ATOM 1232 N N . HIS A 1 167 ? -30.75 27.453 17.438 1 94.12 167 HIS A N 1
ATOM 1233 C CA . HIS A 1 167 ? -30.141 28.766 17.328 1 94.12 167 HIS A CA 1
ATOM 1234 C C . HIS A 1 167 ? -29.469 29.188 18.625 1 94.12 167 HIS A C 1
ATOM 1236 O O . HIS A 1 167 ? -29.625 30.328 19.078 1 94.12 167 HIS A O 1
ATOM 1242 N N . THR A 1 168 ? -28.844 28.203 19.328 1 94.94 168 THR A N 1
ATOM 1243 C CA . THR A 1 168 ? -28.125 28.453 20.562 1 94.94 168 THR A CA 1
ATOM 1244 C C . THR A 1 168 ? -26.641 28.141 20.406 1 94.94 168 THR A C 1
ATOM 1246 O O . THR A 1 168 ? -26.016 27.625 21.344 1 94.94 168 THR A O 1
ATOM 1249 N N . GLU A 1 169 ? -26.094 28.328 19.219 1 95.06 169 GLU A N 1
ATOM 1250 C CA . GLU A 1 169 ? -24.703 27.984 18.906 1 95.06 169 GLU A CA 1
ATOM 1251 C C . GLU A 1 169 ? -23.734 28.781 19.797 1 95.06 169 GLU A C 1
ATOM 1253 O O . GLU A 1 169 ? -22.672 28.281 20.156 1 95.06 169 GLU A O 1
ATOM 1258 N N . LYS A 1 170 ? -24.188 29.969 20.266 1 93.56 170 LYS A N 1
ATOM 1259 C CA . LYS A 1 170 ? -23.297 30.891 20.969 1 93.56 170 LYS A CA 1
ATOM 1260 C C . LYS A 1 170 ? -23.156 30.531 22.438 1 93.56 170 LYS A C 1
ATOM 1262 O O . LYS A 1 170 ? -22.281 31.047 23.125 1 93.56 170 LYS A O 1
ATOM 1267 N N . LYS A 1 171 ? -24.047 29.688 22.922 1 94.25 171 LYS A N 1
ATOM 1268 C CA . LYS A 1 171 ? -23.875 29.25 24.297 1 94.25 171 LYS A CA 1
ATOM 1269 C C . LYS A 1 171 ? -22.469 28.75 24.562 1 94.25 171 LYS A C 1
ATOM 1271 O O . LYS A 1 171 ? -21.734 29.328 25.375 1 94.25 171 LYS A O 1
ATOM 1276 N N . ILE A 1 172 ? -22.062 27.766 23.781 1 95.38 172 ILE A N 1
ATOM 1277 C CA . ILE A 1 172 ? -20.672 27.328 23.922 1 95.38 172 ILE A CA 1
ATOM 1278 C C . ILE A 1 172 ? -20.172 26.719 22.625 1 95.38 172 ILE A C 1
ATOM 1280 O O . ILE A 1 172 ? -18.969 26.578 22.406 1 95.38 172 ILE A O 1
ATOM 1284 N N . GLY A 1 173 ? -21.094 26.266 21.75 1 96.38 173 GLY A N 1
ATOM 1285 C CA . GLY A 1 173 ? -20.781 25.484 20.562 1 96.38 173 GLY A CA 1
ATOM 1286 C C . GLY A 1 173 ? -19.797 26.172 19.625 1 96.38 173 GLY A C 1
ATOM 1287 O O . GLY A 1 173 ? -18.828 25.578 19.188 1 96.38 173 GLY A O 1
ATOM 1288 N N . THR A 1 174 ? -20.094 27.453 19.344 1 96.94 174 THR A N 1
ATOM 1289 C CA . THR A 1 174 ? -19.234 28.219 18.438 1 96.94 174 THR A CA 1
ATOM 1290 C C . THR A 1 174 ? -17.797 28.219 18.953 1 96.94 174 THR A C 1
ATOM 1292 O O . THR A 1 174 ? -16.859 27.922 18.203 1 96.94 174 THR A O 1
ATOM 1295 N N . PHE A 1 175 ? -17.656 28.516 20.234 1 97.06 175 PHE A N 1
ATOM 1296 C CA . PHE A 1 175 ? -16.328 28.547 20.844 1 97.06 175 PHE A CA 1
ATOM 1297 C C . PHE A 1 175 ? -15.68 27.172 20.812 1 97.06 175 PHE A C 1
ATOM 1299 O O . PHE A 1 175 ? -14.523 27.031 20.406 1 97.06 175 PHE A O 1
ATOM 1306 N N . LEU A 1 176 ? -16.375 26.125 21.141 1 96.25 176 LEU A N 1
ATOM 1307 C CA . LEU A 1 176 ? -15.836 24.781 21.25 1 96.25 176 LEU A CA 1
ATOM 1308 C C . LEU A 1 176 ? -15.383 24.25 19.891 1 96.25 176 LEU A C 1
ATOM 1310 O O . LEU A 1 176 ? -14.305 23.656 19.781 1 96.25 176 LEU A O 1
ATOM 1314 N N . PHE A 1 177 ? -16.172 24.484 18.906 1 97.38 177 PHE A N 1
ATOM 1315 C CA . PHE A 1 177 ? -15.867 23.953 17.578 1 97.38 177 PHE A CA 1
ATOM 1316 C C . PHE A 1 177 ? -14.641 24.641 16.984 1 97.38 177 PHE A C 1
ATOM 1318 O O . PHE A 1 177 ? -13.727 23.984 16.484 1 97.38 177 PHE A O 1
ATOM 1325 N N . ILE A 1 178 ? -14.555 25.984 17.094 1 97.81 178 ILE A N 1
ATOM 1326 C CA . ILE A 1 178 ? -13.43 26.703 16.5 1 97.81 178 ILE A CA 1
ATOM 1327 C C . ILE A 1 178 ? -12.156 26.391 17.281 1 97.81 178 ILE A C 1
ATOM 1329 O O . ILE A 1 178 ? -11.109 26.125 16.688 1 97.81 178 ILE A O 1
ATOM 1333 N N . ALA A 1 179 ? -12.273 26.391 18.594 1 97.94 179 ALA A N 1
ATOM 1334 C CA . ALA A 1 179 ? -11.094 26.172 19.422 1 97.94 179 ALA A CA 1
ATOM 1335 C C . ALA A 1 179 ? -10.562 24.766 19.266 1 97.94 179 ALA A C 1
ATOM 1337 O O . ALA A 1 179 ? -9.352 24.547 19.156 1 97.94 179 ALA A O 1
ATOM 1338 N N . SER A 1 180 ? -11.477 23.797 19.281 1 97.12 180 SER A N 1
ATOM 1339 C CA . SER A 1 180 ? -11.062 22.406 19.125 1 97.12 180 SER A CA 1
ATOM 1340 C C . SER A 1 180 ? -10.375 22.172 17.781 1 97.12 180 SER A C 1
ATOM 1342 O O . SER A 1 180 ? -9.375 21.453 17.703 1 97.12 180 SER A O 1
ATOM 1344 N N . PHE A 1 181 ? -10.914 22.734 16.766 1 97.31 181 PHE A N 1
ATOM 1345 C CA . PHE A 1 181 ? -10.336 22.625 15.43 1 97.31 181 PHE A CA 1
ATOM 1346 C C . PHE A 1 181 ? -8.938 23.234 15.391 1 97.31 181 PHE A C 1
ATOM 1348 O O . PHE A 1 181 ? -7.996 22.609 14.914 1 97.31 181 PHE A O 1
ATOM 1355 N N . GLN A 1 182 ? -8.781 24.469 15.898 1 98.44 182 GLN A N 1
ATOM 1356 C CA . GLN A 1 182 ? -7.504 25.172 15.891 1 98.44 182 GLN A CA 1
ATOM 1357 C C . GLN A 1 182 ? -6.441 24.391 16.656 1 98.44 182 GLN A C 1
ATOM 1359 O O . GLN A 1 182 ? -5.301 24.266 16.203 1 98.44 182 GLN A O 1
ATOM 1364 N N . LEU A 1 183 ? -6.797 23.891 17.781 1 98.25 183 LEU A N 1
ATOM 1365 C CA . LEU A 1 183 ? -5.832 23.156 18.609 1 98.25 183 LEU A CA 1
ATOM 1366 C C . LEU A 1 183 ? -5.445 21.844 17.953 1 98.25 183 LEU A C 1
ATOM 1368 O O . LEU A 1 183 ? -4.309 21.375 18.094 1 98.25 183 LEU A O 1
ATOM 1372 N N . ASN A 1 184 ? -6.422 21.234 17.25 1 97.75 184 ASN A N 1
ATOM 1373 C CA . ASN A 1 184 ? -6.129 20.031 16.484 1 97.75 184 ASN A CA 1
ATOM 1374 C C . ASN A 1 184 ? -4.988 20.25 15.492 1 97.75 184 ASN A C 1
ATOM 1376 O O . ASN A 1 184 ? -4.082 19.422 15.391 1 97.75 184 ASN A O 1
ATOM 1380 N N . LEU A 1 185 ? -4.984 21.375 14.828 1 97.75 185 LEU A N 1
ATOM 1381 C CA . LEU A 1 185 ? -3.939 21.719 13.875 1 97.75 185 LEU A CA 1
ATOM 1382 C C . LEU A 1 185 ? -2.617 21.984 14.586 1 97.75 185 LEU A C 1
ATOM 1384 O O . LEU A 1 185 ? -1.564 21.516 14.148 1 97.75 185 LEU A O 1
ATOM 1388 N N . ILE A 1 186 ? -2.727 22.719 15.641 1 98.56 186 ILE A N 1
ATOM 1389 C CA . ILE A 1 186 ? -1.533 23.109 16.391 1 98.56 186 ILE A CA 1
ATOM 1390 C C . ILE A 1 186 ? -0.853 21.859 16.953 1 98.56 186 ILE A C 1
ATOM 1392 O O . ILE A 1 186 ? 0.371 21.719 16.875 1 98.56 186 ILE A O 1
ATOM 1396 N N . ILE A 1 187 ? -1.639 20.953 17.438 1 98.19 187 ILE A N 1
ATOM 1397 C CA . ILE A 1 187 ? -1.102 19.719 18 1 98.19 187 ILE A CA 1
ATOM 1398 C C . ILE A 1 187 ? -0.466 18.875 16.891 1 98.19 187 ILE A C 1
ATOM 1400 O O . ILE A 1 187 ? 0.519 18.172 17.125 1 98.19 187 ILE A O 1
ATOM 1404 N N . GLY A 1 188 ? -0.965 19.016 15.703 1 97.38 188 GLY A N 1
ATOM 1405 C CA . GLY A 1 188 ? -0.367 18.359 14.555 1 97.38 188 GLY A CA 1
ATOM 1406 C C . GLY A 1 188 ? 1.083 18.75 14.328 1 97.38 188 GLY A C 1
ATOM 1407 O O . GLY A 1 188 ? 1.854 17.984 13.75 1 97.38 188 GLY A O 1
ATOM 1408 N N . ALA A 1 189 ? 1.495 19.859 14.844 1 98.06 189 ALA A N 1
ATOM 1409 C CA . ALA A 1 189 ? 2.85 20.375 14.648 1 98.06 189 ALA A CA 1
ATOM 1410 C C . ALA A 1 189 ? 3.779 19.891 15.766 1 98.06 189 ALA A C 1
ATOM 1412 O O . ALA A 1 189 ? 5.004 20 15.648 1 98.06 189 ALA A O 1
ATOM 1413 N N . LEU A 1 190 ? 3.246 19.344 16.766 1 97.75 190 LEU A N 1
ATOM 1414 C CA . LEU A 1 190 ? 4.023 19.078 17.969 1 97.75 190 LEU A CA 1
ATOM 1415 C C . LEU A 1 190 ? 4.902 17.844 17.797 1 97.75 190 LEU A C 1
ATOM 1417 O O . LEU A 1 190 ? 6.027 17.797 18.297 1 97.75 190 LEU A O 1
ATOM 1421 N N . PHE A 1 191 ? 4.352 16.828 17.141 1 96.56 191 PHE A N 1
ATOM 1422 C CA . PHE A 1 191 ? 5.07 15.57 16.953 1 96.56 191 PHE A CA 1
ATOM 1423 C C . PHE A 1 191 ? 5.316 15.297 15.477 1 96.56 191 PHE A C 1
ATOM 1425 O O . PHE A 1 191 ? 4.488 15.633 14.625 1 96.56 191 PHE A O 1
ATOM 1432 N N . LEU A 1 192 ? 6.449 14.664 15.203 1 95.56 192 LEU A N 1
ATOM 1433 C CA . LEU A 1 192 ? 6.809 14.32 13.836 1 95.56 192 LEU A CA 1
ATOM 1434 C C . LEU A 1 192 ? 5.727 13.461 13.188 1 95.56 192 LEU A C 1
ATOM 1436 O O . LEU A 1 192 ? 5.426 13.617 12 1 95.56 192 LEU A O 1
ATOM 1440 N N . THR A 1 193 ? 5.055 12.602 14.008 1 94.06 193 THR A N 1
ATOM 1441 C CA . THR A 1 193 ? 4.109 11.609 13.492 1 94.06 193 THR A CA 1
ATOM 1442 C C . THR A 1 193 ? 2.674 12.109 13.641 1 94.06 193 THR A C 1
ATOM 1444 O O . THR A 1 193 ? 1.727 11.336 13.484 1 94.06 193 THR A O 1
ATOM 1447 N N . ALA A 1 194 ? 2.514 13.375 13.945 1 96.56 194 ALA A N 1
ATOM 1448 C CA . ALA A 1 194 ? 1.164 13.859 14.219 1 96.56 194 ALA A CA 1
ATOM 1449 C C . ALA A 1 194 ? 0.484 14.336 12.938 1 96.56 194 ALA A C 1
ATOM 1451 O O . ALA A 1 194 ? -0.74 14.477 12.891 1 96.56 194 ALA A O 1
ATOM 1452 N N . MET A 1 195 ? 1.338 14.594 11.938 1 94.75 195 MET A N 1
ATOM 1453 C CA . MET A 1 195 ? 0.846 15.016 10.625 1 94.75 195 MET A CA 1
ATOM 1454 C C . MET A 1 195 ? 1.702 14.422 9.508 1 94.75 195 MET A C 1
ATOM 1456 O O . MET A 1 195 ? 2.928 14.375 9.625 1 94.75 195 MET A O 1
ATOM 1460 N N . SER A 1 196 ? 1.056 14 8.492 1 89.94 196 SER A N 1
ATOM 1461 C CA . SER A 1 196 ? 1.75 13.297 7.418 1 89.94 196 SER A CA 1
ATOM 1462 C C . SER A 1 196 ? 2.713 14.227 6.68 1 89.94 196 SER A C 1
ATOM 1464 O O . SER A 1 196 ? 3.686 13.766 6.078 1 89.94 196 SER A O 1
ATOM 1466 N N . THR A 1 197 ? 2.504 15.523 6.703 1 92.94 197 THR A N 1
ATOM 1467 C CA . THR A 1 197 ? 3.375 16.484 6.023 1 92.94 197 THR A CA 1
ATOM 1468 C C . THR A 1 197 ? 4.688 16.641 6.785 1 92.94 197 THR A C 1
ATOM 1470 O O . THR A 1 197 ? 5.691 17.078 6.211 1 92.94 197 THR A O 1
ATOM 1473 N N . ASN A 1 198 ? 4.711 16.297 8.078 1 96.62 198 ASN A N 1
ATOM 1474 C CA . ASN A 1 198 ? 5.902 16.5 8.891 1 96.62 198 ASN A CA 1
ATOM 1475 C C . ASN A 1 198 ? 7.066 15.641 8.398 1 96.62 198 ASN A C 1
ATOM 1477 O O . ASN A 1 198 ? 8.156 16.156 8.141 1 96.62 198 ASN A O 1
ATOM 1481 N N . PRO A 1 199 ? 6.812 14.383 8.219 1 93.5 199 PRO A N 1
ATOM 1482 C CA . PRO A 1 199 ? 7.902 13.57 7.672 1 93.5 199 PRO A CA 1
ATOM 1483 C C . PRO A 1 199 ? 8.305 14 6.262 1 93.5 199 PRO A C 1
ATOM 1485 O O . PRO A 1 199 ? 9.477 13.891 5.891 1 93.5 199 PRO A O 1
ATOM 1488 N N . LEU A 1 200 ? 7.375 14.43 5.512 1 92.25 200 LEU A N 1
ATOM 1489 C CA . LEU A 1 200 ? 7.688 14.938 4.18 1 92.25 200 LEU A CA 1
ATOM 1490 C C . LEU A 1 200 ? 8.633 16.125 4.258 1 92.25 200 LEU A C 1
ATOM 1492 O O . LEU A 1 200 ? 9.602 16.219 3.494 1 92.25 200 LEU A O 1
ATOM 1496 N N . ALA A 1 201 ? 8.375 17 5.156 1 96.12 201 ALA A N 1
ATOM 1497 C CA . ALA A 1 201 ? 9.227 18.172 5.348 1 96.12 201 ALA A CA 1
ATOM 1498 C C . ALA A 1 201 ? 10.648 17.766 5.73 1 96.12 201 ALA A C 1
ATOM 1500 O O . ALA A 1 201 ? 11.617 18.297 5.191 1 96.12 201 ALA A O 1
ATOM 1501 N N . THR A 1 202 ? 10.75 16.828 6.664 1 96 202 THR A N 1
ATOM 1502 C CA . THR A 1 202 ? 12.07 16.391 7.113 1 96 202 THR A CA 1
ATOM 1503 C C . THR A 1 202 ? 12.844 15.742 5.973 1 96 202 THR A C 1
ATOM 1505 O O . THR A 1 202 ? 14.055 15.938 5.848 1 96 202 THR A O 1
ATOM 1508 N N . GLU A 1 203 ? 12.125 15.047 5.168 1 93.44 203 GLU A N 1
ATOM 1509 C CA . GLU A 1 203 ? 12.789 14.391 4.043 1 93.44 203 GLU A CA 1
ATOM 1510 C C . GLU A 1 203 ? 13.219 15.406 2.99 1 93.44 203 GLU A C 1
ATOM 1512 O O . GLU A 1 203 ? 14.289 15.273 2.393 1 93.44 203 GLU A O 1
ATOM 1517 N N . MET A 1 204 ? 12.383 16.359 2.732 1 93.69 204 MET A N 1
ATOM 1518 C CA . MET A 1 204 ? 12.742 17.438 1.802 1 93.69 204 MET A CA 1
ATOM 1519 C C . MET A 1 204 ? 13.984 18.172 2.277 1 93.69 204 MET A C 1
ATOM 1521 O O . MET A 1 204 ? 14.867 18.5 1.479 1 93.69 204 MET A O 1
ATOM 1525 N N . LEU A 1 205 ? 14.109 18.406 3.531 1 96.19 205 LEU A N 1
ATOM 1526 C CA . LEU A 1 205 ? 15.266 19.094 4.105 1 96.19 205 LEU A CA 1
ATOM 1527 C C . LEU A 1 205 ? 16.516 18.219 4.023 1 96.19 205 LEU A C 1
ATOM 1529 O O . LEU A 1 205 ? 17.594 18.703 3.723 1 96.19 205 LEU A O 1
ATOM 1533 N N . ALA A 1 206 ? 16.281 16.984 4.32 1 94.81 206 ALA A N 1
ATOM 1534 C CA . ALA A 1 206 ? 17.406 16.047 4.273 1 94.81 206 ALA A CA 1
ATOM 1535 C C . ALA A 1 206 ? 17.969 15.938 2.863 1 94.81 206 ALA A C 1
ATOM 1537 O O . ALA A 1 206 ? 19.188 16 2.676 1 94.81 206 ALA A O 1
ATOM 1538 N N . LYS A 1 207 ? 17.125 15.875 1.927 1 89.94 207 LYS A N 1
ATOM 1539 C CA . LYS A 1 207 ? 17.547 15.648 0.547 1 89.94 207 LYS A CA 1
ATOM 1540 C C . LYS A 1 207 ? 18.078 16.938 -0.08 1 89.94 207 LYS A C 1
ATOM 1542 O O . LYS A 1 207 ? 19.016 16.906 -0.885 1 89.94 207 LYS A O 1
ATOM 1547 N N . SER A 1 208 ? 17.516 18.062 0.303 1 90.88 208 SER A N 1
ATOM 1548 C CA . SER A 1 208 ? 17.844 19.312 -0.371 1 90.88 208 SER A CA 1
ATOM 1549 C C . SER A 1 208 ? 18.953 20.062 0.355 1 90.88 208 SER A C 1
ATOM 1551 O O . SER A 1 208 ? 19.734 20.781 -0.27 1 90.88 208 SER A O 1
ATOM 1553 N N . PHE A 1 209 ? 19.062 19.875 1.665 1 93.69 209 PHE A N 1
ATOM 1554 C CA . PHE A 1 209 ? 19.984 20.703 2.434 1 93.69 209 PHE A CA 1
ATOM 1555 C C . PHE A 1 209 ? 20.812 19.859 3.377 1 93.69 209 PHE A C 1
ATOM 1557 O O . PHE A 1 209 ? 21.562 20.391 4.207 1 93.69 209 PHE A O 1
ATOM 1564 N N . LYS A 1 210 ? 20.641 18.5 3.33 1 93.19 210 LYS A N 1
ATOM 1565 C CA . LYS A 1 210 ? 21.391 17.547 4.137 1 93.19 210 LYS A CA 1
ATOM 1566 C C . LYS A 1 210 ? 21.141 17.766 5.625 1 93.19 210 LYS A C 1
ATOM 1568 O O . LYS A 1 210 ? 22.062 17.656 6.438 1 93.19 210 LYS A O 1
ATOM 1573 N N . VAL A 1 211 ? 19.969 18.203 5.934 1 95.5 211 VAL A N 1
ATOM 1574 C CA . VAL A 1 211 ? 19.547 18.391 7.316 1 95.5 211 VAL A CA 1
ATOM 1575 C C . VAL A 1 211 ? 18.734 17.172 7.77 1 95.5 211 VAL A C 1
ATOM 1577 O O . VAL A 1 211 ? 17.703 16.844 7.172 1 95.5 211 VAL A O 1
ATOM 1580 N N . GLU A 1 212 ? 19.203 16.5 8.797 1 93.06 212 GLU A N 1
ATOM 1581 C CA . GLU A 1 212 ? 18.484 15.352 9.344 1 93.06 212 GLU A CA 1
ATOM 1582 C C . GLU A 1 212 ? 17.797 15.703 10.664 1 93.06 212 GLU A C 1
ATOM 1584 O O . GLU A 1 212 ? 18.406 16.297 11.555 1 93.06 212 GLU A O 1
ATOM 1589 N N . ILE A 1 213 ? 16.594 15.43 10.758 1 94.88 213 ILE A N 1
ATOM 1590 C CA . ILE A 1 213 ? 15.789 15.719 11.945 1 94.88 213 ILE A CA 1
ATOM 1591 C C . ILE A 1 213 ? 15.148 14.43 12.453 1 94.88 213 ILE A C 1
ATOM 1593 O O . ILE A 1 213 ? 14.305 13.844 11.773 1 94.88 213 ILE A O 1
ATOM 1597 N N . SER A 1 214 ? 15.477 13.977 13.609 1 92.69 214 SER A N 1
ATOM 1598 C CA . SER A 1 214 ? 14.883 12.805 14.234 1 92.69 214 SER A CA 1
ATOM 1599 C C . SER A 1 214 ? 13.539 13.133 14.875 1 92.69 214 SER A C 1
ATOM 1601 O O . SER A 1 214 ? 13.148 14.297 14.945 1 92.69 214 SER A O 1
ATOM 1603 N N . TRP A 1 215 ? 12.898 12.094 15.289 1 92.75 215 TRP A N 1
ATOM 1604 C CA . TRP A 1 215 ? 11.625 12.273 15.977 1 92.75 215 TRP A CA 1
ATOM 1605 C C . TRP A 1 215 ? 11.789 13.148 17.219 1 92.75 215 TRP A C 1
ATOM 1607 O O . TRP A 1 215 ? 11.023 14.086 17.438 1 92.75 215 TRP A O 1
ATOM 1617 N N . THR A 1 216 ? 12.82 12.867 18.016 1 93.25 216 THR A N 1
ATOM 1618 C CA . THR A 1 216 ? 13.078 13.617 19.25 1 93.25 216 THR A CA 1
ATOM 1619 C C . THR A 1 216 ? 13.508 15.047 18.922 1 93.25 216 THR A C 1
ATOM 1621 O O . THR A 1 216 ? 13.156 15.984 19.641 1 93.25 216 THR A O 1
ATOM 1624 N N . ASP A 1 217 ? 14.305 15.18 17.859 1 94.88 217 ASP A N 1
ATOM 1625 C CA . ASP A 1 217 ? 14.695 16.516 17.422 1 94.88 217 ASP A CA 1
ATOM 1626 C C . ASP A 1 217 ? 13.469 17.359 17.109 1 94.88 217 ASP A C 1
ATOM 1628 O O . ASP A 1 217 ? 13.359 18.5 17.578 1 94.88 217 ASP A O 1
ATOM 1632 N N . TRP A 1 218 ? 12.609 16.797 16.312 1 96.69 218 TRP A N 1
ATOM 1633 C CA . TRP A 1 218 ? 11.398 17.531 15.945 1 96.69 218 TRP A CA 1
ATOM 1634 C C . TRP A 1 218 ? 10.641 18 17.172 1 96.69 218 TRP A C 1
ATOM 1636 O O . TRP A 1 218 ? 10.234 19.156 17.266 1 96.69 218 TRP A O 1
ATOM 1646 N N . PHE A 1 219 ? 10.461 17.078 18.094 1 96.62 219 PHE A N 1
ATOM 1647 C CA . PHE A 1 219 ? 9.727 17.406 19.312 1 96.62 219 PHE A CA 1
ATOM 1648 C C . PHE A 1 219 ? 10.414 18.547 20.062 1 96.62 219 PHE A C 1
ATOM 1650 O O . PHE A 1 219 ? 9.75 19.484 20.531 1 96.62 219 PHE A O 1
ATOM 1657 N N . SER A 1 220 ? 11.68 18.484 20.172 1 97.12 220 SER A N 1
ATOM 1658 C CA . SER A 1 220 ? 12.43 19.5 20.891 1 97.12 220 SER A CA 1
ATOM 1659 C C . SER A 1 220 ? 12.305 20.875 20.219 1 97.12 220 SER A C 1
ATOM 1661 O O . SER A 1 220 ? 12.125 21.891 20.891 1 97.12 220 SER A O 1
ATOM 1663 N N . TYR A 1 221 ? 12.398 20.891 18.891 1 98.25 221 TYR A N 1
ATOM 1664 C CA . TYR A 1 221 ? 12.312 22.141 18.141 1 98.25 221 TYR A CA 1
ATOM 1665 C C . TYR A 1 221 ? 10.898 22.719 18.203 1 98.25 221 TYR A C 1
ATOM 1667 O O . TYR A 1 221 ? 10.727 23.938 18.281 1 98.25 221 TYR A O 1
ATOM 1675 N N . ALA A 1 222 ? 9.883 21.812 18.156 1 98.5 222 ALA A N 1
ATOM 1676 C CA . ALA A 1 222 ? 8.492 22.234 18.094 1 98.5 222 ALA A CA 1
ATOM 1677 C C . ALA A 1 222 ? 7.949 22.562 19.484 1 98.5 222 ALA A C 1
ATOM 1679 O O . ALA A 1 222 ? 6.98 23.312 19.609 1 98.5 222 ALA A O 1
ATOM 1680 N N . ALA A 1 223 ? 8.539 22.078 20.531 1 97.88 223 ALA A N 1
ATOM 1681 C CA . ALA A 1 223 ? 7.98 22.062 21.891 1 97.88 223 ALA A CA 1
ATOM 1682 C C . ALA A 1 223 ? 7.609 23.469 22.344 1 97.88 223 ALA A C 1
ATOM 1684 O O . ALA A 1 223 ? 6.438 23.766 22.578 1 97.88 223 ALA A O 1
ATOM 1685 N N . VAL A 1 224 ? 8.523 24.391 22.328 1 98.38 224 VAL A N 1
ATOM 1686 C CA . VAL A 1 224 ? 8.297 25.703 22.938 1 98.38 224 VAL A CA 1
ATOM 1687 C C . VAL A 1 224 ? 7.324 26.5 22.078 1 98.38 224 VAL A C 1
ATOM 1689 O O . VAL A 1 224 ? 6.281 26.953 22.562 1 98.38 224 VAL A O 1
ATOM 1692 N N . PRO A 1 225 ? 7.562 26.656 20.797 1 98.62 225 PRO A N 1
ATOM 1693 C CA . PRO A 1 225 ? 6.641 27.484 20.016 1 98.62 225 PRO A CA 1
ATOM 1694 C C . PRO A 1 225 ? 5.242 26.891 19.922 1 98.62 225 PRO A C 1
ATOM 1696 O O . PRO A 1 225 ? 4.246 27.609 20 1 98.62 225 PRO A O 1
ATOM 1699 N N . VAL A 1 226 ? 5.117 25.562 19.766 1 98.5 226 VAL A N 1
ATOM 1700 C CA . VAL A 1 226 ? 3.82 24.922 19.578 1 98.5 226 VAL A CA 1
ATOM 1701 C C . VAL A 1 226 ? 3.062 24.891 20.906 1 98.5 226 VAL A C 1
ATOM 1703 O O . VAL A 1 226 ? 1.852 25.125 20.938 1 98.5 226 VAL A O 1
ATOM 1706 N N . LEU A 1 227 ? 3.758 24.656 22.031 1 98.19 227 LEU A N 1
ATOM 1707 C CA . LEU A 1 227 ? 3.098 24.641 23.328 1 98.19 227 LEU A CA 1
ATOM 1708 C C . LEU A 1 227 ? 2.627 26.047 23.703 1 98.19 227 LEU A C 1
ATOM 1710 O O . LEU A 1 227 ? 1.554 26.203 24.297 1 98.19 227 LEU A O 1
ATOM 1714 N N . LEU A 1 228 ? 3.441 27.047 23.391 1 98.5 228 LEU A N 1
ATOM 1715 C CA . LEU A 1 228 ? 3.018 28.422 23.625 1 98.5 228 LEU A CA 1
ATOM 1716 C C . LEU A 1 228 ? 1.761 28.75 22.828 1 98.5 228 LEU A C 1
ATOM 1718 O O . LEU A 1 228 ? 0.853 29.406 23.328 1 98.5 228 LEU A O 1
ATOM 1722 N N . THR A 1 229 ? 1.738 28.297 21.594 1 98.62 229 THR A N 1
ATOM 1723 C CA . THR A 1 229 ? 0.561 28.5 20.766 1 98.62 229 THR A CA 1
ATOM 1724 C C . THR A 1 229 ? -0.646 27.766 21.344 1 98.62 229 THR A C 1
ATOM 1726 O O . THR A 1 229 ? -1.753 28.312 21.375 1 98.62 229 THR A O 1
ATOM 1729 N N . LEU A 1 230 ? -0.389 26.531 21.812 1 98.06 230 LEU A N 1
ATOM 1730 C CA . LEU A 1 230 ? -1.443 25.688 22.375 1 98.06 230 LEU A CA 1
ATOM 1731 C C . LEU A 1 230 ? -2.074 26.359 23.594 1 98.06 230 LEU A C 1
ATOM 1733 O O . LEU A 1 230 ? -3.279 26.234 23.828 1 98.06 230 LEU A O 1
ATOM 1737 N N . VAL A 1 231 ? -1.287 27.078 24.344 1 97.69 231 VAL A N 1
ATOM 1738 C CA . VAL A 1 231 ? -1.76 27.703 25.578 1 97.69 231 VAL A CA 1
ATOM 1739 C C . VAL A 1 231 ? -2.467 29.016 25.234 1 97.69 231 VAL A C 1
ATOM 1741 O O . VAL A 1 231 ? -3.475 29.359 25.859 1 97.69 231 VAL A O 1
ATOM 1744 N N . THR A 1 232 ? -2.078 29.75 24.219 1 98.44 232 THR A N 1
ATOM 1745 C CA . THR A 1 232 ? -2.527 31.125 23.984 1 98.44 232 THR A CA 1
ATOM 1746 C C . THR A 1 232 ? -3.752 31.141 23.062 1 98.44 232 THR A C 1
ATOM 1748 O O . THR A 1 232 ? -4.66 31.953 23.25 1 98.44 232 THR A O 1
ATOM 1751 N N . VAL A 1 233 ? -3.848 30.203 22.172 1 98.44 233 VAL A N 1
ATOM 1752 C CA . VAL A 1 233 ? -4.828 30.266 21.094 1 98.44 233 VAL A CA 1
ATOM 1753 C C . VAL A 1 233 ? -6.234 30.109 21.672 1 98.44 233 VAL A C 1
ATOM 1755 O O . VAL A 1 233 ? -7.16 30.812 21.266 1 98.44 233 VAL A O 1
ATOM 1758 N N . PRO A 1 234 ? -6.465 29.172 22.625 1 97.69 234 PRO A N 1
ATOM 1759 C CA . PRO A 1 234 ? -7.82 29.062 23.172 1 97.69 234 PRO A CA 1
ATOM 1760 C C . PRO A 1 234 ? -8.328 30.359 23.766 1 97.69 234 PRO A C 1
ATOM 1762 O O . PRO A 1 234 ? -9.523 30.656 23.703 1 97.69 234 PRO A O 1
ATOM 1765 N N . TRP A 1 235 ? -7.43 31.156 24.281 1 98.19 235 TRP A N 1
ATOM 1766 C CA . TRP A 1 235 ? -7.824 32.438 24.859 1 98.19 235 TRP A CA 1
ATOM 1767 C C . TRP A 1 235 ? -8.195 33.438 23.781 1 98.19 235 TRP A C 1
ATOM 1769 O O . TRP A 1 235 ? -9.133 34.219 23.938 1 98.19 235 TRP A O 1
ATOM 1779 N N . VAL A 1 236 ? -7.496 33.406 22.703 1 98.25 236 VAL A N 1
ATOM 1780 C CA . VAL A 1 236 ? -7.84 34.281 21.578 1 98.25 236 VAL A CA 1
ATOM 1781 C C . VAL A 1 236 ? -9.219 33.906 21.031 1 98.25 236 VAL A C 1
ATOM 1783 O O . VAL A 1 236 ? -10.055 34.781 20.797 1 98.25 236 VAL A O 1
ATOM 1786 N N . VAL A 1 237 ? -9.438 32.594 20.891 1 98.38 237 VAL A N 1
ATOM 1787 C CA . VAL A 1 237 ? -10.719 32.125 20.391 1 98.38 237 VAL A CA 1
ATOM 1788 C C . VAL A 1 237 ? -11.828 32.469 21.375 1 98.38 237 VAL A C 1
ATOM 1790 O O . VAL A 1 237 ? -12.93 32.875 20.969 1 98.38 237 VAL A O 1
ATOM 1793 N N . TYR A 1 238 ? -11.539 32.344 22.688 1 97.12 238 TYR A N 1
ATOM 1794 C CA . TYR A 1 238 ? -12.5 32.656 23.75 1 97.12 238 TYR A CA 1
ATOM 1795 C C . TYR A 1 238 ? -12.93 34.125 23.688 1 97.12 238 TYR A C 1
ATOM 1797 O O . TYR A 1 238 ? -14.117 34.438 23.75 1 97.12 238 TYR A O 1
ATOM 1805 N N . PHE A 1 239 ? -12.008 35.031 23.5 1 97 239 PHE A N 1
ATOM 1806 C CA . PHE A 1 239 ? -12.312 36.469 23.516 1 97 239 PHE A CA 1
ATOM 1807 C C . PHE A 1 239 ? -13.047 36.875 22.234 1 97 239 PHE A C 1
ATOM 1809 O O . PHE A 1 239 ? -13.891 37.75 22.25 1 97 239 PHE A O 1
ATOM 1816 N N . MET A 1 240 ? -12.844 36.094 21.172 1 97.12 240 MET A N 1
ATOM 1817 C CA . MET A 1 240 ? -13.484 36.438 19.891 1 97.12 240 MET A CA 1
ATOM 1818 C C . MET A 1 240 ? -14.867 35.781 19.797 1 97.12 240 MET A C 1
ATOM 1820 O O . MET A 1 240 ? -15.719 36.25 19.047 1 97.12 240 MET A O 1
ATOM 1824 N N . ASN A 1 241 ? -15.031 34.719 20.531 1 96.62 241 ASN A N 1
ATOM 1825 C CA . ASN A 1 241 ? -16.281 33.938 20.516 1 96.62 241 ASN A CA 1
ATOM 1826 C C . ASN A 1 241 ? -16.75 33.625 21.938 1 96.62 241 ASN A C 1
ATOM 1828 O O . ASN A 1 241 ? -17.031 32.469 22.234 1 96.62 241 ASN A O 1
ATOM 1832 N N . LYS A 1 242 ? -16.891 34.562 22.719 1 94.75 242 LYS A N 1
ATOM 1833 C CA . LYS A 1 242 ? -17.203 34.375 24.125 1 94.75 242 LYS A CA 1
ATOM 1834 C C . LYS A 1 242 ? -18.516 33.625 24.297 1 94.75 242 LYS A C 1
ATOM 1836 O O . LYS A 1 242 ? -19.562 34.062 23.812 1 94.75 242 LYS A O 1
ATOM 1841 N N . PRO A 1 243 ? -18.422 32.5 24.953 1 94.56 243 PRO A N 1
ATOM 1842 C CA . PRO A 1 243 ? -19.656 31.734 25.203 1 94.56 243 PRO A CA 1
ATOM 1843 C C . PRO A 1 243 ? -20.656 32.5 26.078 1 94.56 243 PRO A C 1
ATOM 1845 O O . PRO A 1 243 ? -20.25 33.25 26.953 1 94.56 243 PRO A O 1
ATOM 1848 N N . ASP A 1 244 ? -21.906 32.188 25.797 1 91.69 244 ASP A N 1
ATOM 1849 C CA . ASP A 1 244 ? -23 32.75 26.578 1 91.69 244 ASP A CA 1
ATOM 1850 C C . ASP A 1 244 ? -23.547 31.734 27.578 1 91.69 244 ASP A C 1
ATOM 1852 O O . ASP A 1 244 ? -24.672 31.25 27.422 1 91.69 244 ASP A O 1
ATOM 1856 N N . MET A 1 245 ? -22.656 31.312 28.453 1 88.25 245 MET A N 1
ATOM 1857 C CA . MET A 1 245 ? -23.047 30.297 29.453 1 88.25 245 MET A CA 1
ATOM 1858 C C . MET A 1 245 ? -22.859 30.828 30.859 1 88.25 245 MET A C 1
ATOM 1860 O O . MET A 1 245 ? -21.922 31.594 31.125 1 88.25 245 MET A O 1
ATOM 1864 N N . THR A 1 246 ? -23.719 30.438 31.672 1 83.25 246 THR A N 1
ATOM 1865 C CA . THR A 1 246 ? -23.594 30.75 33.094 1 83.25 246 THR A CA 1
ATOM 1866 C C . THR A 1 246 ? -22.688 29.75 33.781 1 83.25 246 THR A C 1
ATOM 1868 O O . THR A 1 246 ? -22.406 28.672 33.25 1 83.25 246 THR A O 1
ATOM 1871 N N . ALA A 1 247 ? -22.234 30.125 34.938 1 82.19 247 ALA A N 1
ATOM 1872 C CA . ALA A 1 247 ? -21.391 29.234 35.719 1 82.19 247 ALA A CA 1
ATOM 1873 C C . ALA A 1 247 ? -22.109 27.938 36.031 1 82.19 247 ALA A C 1
ATOM 1875 O O . ALA A 1 247 ? -21.484 26.875 36.125 1 82.19 247 ALA A O 1
ATOM 1876 N N . GLU A 1 248 ? -23.391 28.016 36.219 1 82.94 248 GLU A N 1
ATOM 1877 C CA . GLU A 1 248 ? -24.188 26.828 36.531 1 82.94 248 GLU A CA 1
ATOM 1878 C C . GLU A 1 248 ? -24.297 25.906 35.344 1 82.94 248 GLU A C 1
ATOM 1880 O O . GLU A 1 248 ? -24.234 24.672 35.5 1 82.94 248 GLU A O 1
ATOM 1885 N N . GLU A 1 249 ? -24.422 26.469 34.25 1 87.06 249 GLU A N 1
ATOM 1886 C CA . GLU A 1 249 ? -24.516 25.672 33.031 1 87.06 249 GLU A CA 1
ATOM 1887 C C . GLU A 1 249 ? -23.203 24.953 32.75 1 87.06 249 GLU A C 1
ATOM 1889 O O . GLU A 1 249 ? -23.219 23.844 32.188 1 87.06 249 GLU A O 1
ATOM 1894 N N . MET A 1 250 ? -22.219 25.609 33.219 1 86.94 250 MET A N 1
ATOM 1895 C CA . MET A 1 250 ? -20.906 25.047 32.938 1 86.94 250 MET A CA 1
ATOM 1896 C C . MET A 1 250 ? -20.688 23.766 33.719 1 86.94 250 MET A C 1
ATOM 1898 O O . MET A 1 250 ? -19.844 22.953 33.375 1 86.94 250 MET A O 1
ATOM 1902 N N . LYS A 1 251 ? -21.453 23.578 34.75 1 89 251 LYS A N 1
ATOM 1903 C CA . LYS A 1 251 ? -21.344 22.359 35.562 1 89 251 LYS A CA 1
ATOM 1904 C C . LYS A 1 251 ? -21.906 21.156 34.812 1 89 251 LYS A C 1
ATOM 1906 O O . LYS A 1 251 ? -21.625 20.016 35.188 1 89 251 LYS A O 1
ATOM 1911 N N . ILE A 1 252 ? -22.531 21.375 33.781 1 91.56 252 ILE A N 1
ATOM 1912 C CA . ILE A 1 252 ? -23.188 20.312 33 1 91.56 252 ILE A CA 1
ATOM 1913 C C . ILE A 1 252 ? -22.156 19.484 32.281 1 91.56 252 ILE A C 1
ATOM 1915 O O . ILE A 1 252 ? -22.281 18.266 32.188 1 91.56 252 ILE A O 1
ATOM 1919 N N . ALA A 1 253 ? -21.125 20.109 31.797 1 91.94 253 ALA A N 1
ATOM 1920 C CA . ALA A 1 253 ? -20.125 19.438 30.969 1 91.94 253 ALA A CA 1
ATOM 1921 C C . ALA A 1 253 ? -19.406 18.344 31.734 1 91.94 253 ALA A C 1
ATOM 1923 O O . ALA A 1 253 ? -19.344 17.203 31.297 1 91.94 253 ALA A O 1
ATOM 1924 N N . PRO A 1 254 ? -18.875 18.656 32.969 1 94.56 254 PRO A N 1
ATOM 1925 C CA . PRO A 1 254 ? -18.219 17.594 33.719 1 94.56 254 PRO A CA 1
ATOM 1926 C C . PRO A 1 254 ? -19.188 16.484 34.125 1 94.56 254 PRO A C 1
ATOM 1928 O O . PRO A 1 254 ? -18.812 15.305 34.156 1 94.56 254 PRO A O 1
ATOM 1931 N N . ASN A 1 255 ? -20.375 16.859 34.438 1 94.69 255 ASN A N 1
ATOM 1932 C CA . ASN A 1 255 ? -21.375 15.852 34.812 1 94.69 255 ASN A CA 1
ATOM 1933 C C . ASN A 1 255 ? -21.734 14.953 33.625 1 94.69 255 ASN A C 1
ATOM 1935 O O . ASN A 1 255 ? -21.922 13.75 33.781 1 94.69 255 ASN A O 1
ATOM 1939 N N . PHE A 1 256 ? -21.859 15.555 32.562 1 94.56 256 PHE A N 1
ATOM 1940 C CA . PHE A 1 256 ? -22.109 14.781 31.344 1 94.56 256 PHE A CA 1
ATOM 1941 C C . PHE A 1 256 ? -20.969 13.789 31.094 1 94.56 256 PHE A C 1
ATOM 1943 O O . PHE A 1 256 ? -21.234 12.625 30.781 1 94.56 256 PHE A O 1
ATOM 1950 N N . ALA A 1 257 ? -19.766 14.258 31.219 1 96.06 257 ALA A N 1
ATOM 1951 C CA . ALA A 1 257 ? -18.609 13.398 31 1 96.06 257 ALA A CA 1
ATOM 1952 C C . ALA A 1 257 ? -18.578 12.242 32 1 96.06 257 ALA A C 1
ATOM 1954 O O . ALA A 1 257 ? -18.25 11.109 31.641 1 96.06 257 ALA A O 1
ATOM 1955 N N . LYS A 1 258 ? -18.938 12.57 33.188 1 96.44 258 LYS A N 1
ATOM 1956 C CA . LYS A 1 258 ? -19 11.539 34.219 1 96.44 258 LYS A CA 1
ATOM 1957 C C . LYS A 1 258 ? -20.047 10.484 33.875 1 96.44 258 LYS A C 1
ATOM 1959 O O . LYS A 1 258 ? -19.828 9.289 34.094 1 96.44 258 LYS A O 1
ATOM 1964 N N . GLN A 1 259 ? -21.125 10.922 33.344 1 96.44 259 GLN A N 1
ATOM 1965 C CA . GLN A 1 259 ? -22.188 10.008 32.938 1 96.44 259 GLN A CA 1
ATOM 1966 C C . GLN A 1 259 ? -21.734 9.133 31.766 1 96.44 259 GLN A C 1
ATOM 1968 O O . GLN A 1 259 ? -22.047 7.938 31.734 1 96.44 259 GLN A O 1
ATOM 1973 N N . GLU A 1 260 ? -21.094 9.781 30.859 1 96.06 260 GLU A N 1
ATOM 1974 C CA . GLU A 1 260 ? -20.594 9.023 29.719 1 96.06 260 GLU A CA 1
ATOM 1975 C C . GLU A 1 260 ? -19.578 7.973 30.156 1 96.06 260 GLU A C 1
ATOM 1977 O O . GLU A 1 260 ? -19.562 6.855 29.656 1 96.06 260 GLU A O 1
ATOM 1982 N N . LEU A 1 261 ? -18.703 8.328 31.109 1 96.5 261 LEU A N 1
ATOM 1983 C CA . LEU A 1 261 ? -17.719 7.391 31.641 1 96.5 261 LEU A CA 1
ATOM 1984 C C . LEU A 1 261 ? -18.406 6.223 32.344 1 96.5 261 LEU A C 1
ATOM 1986 O O . LEU A 1 261 ? -17.953 5.078 32.219 1 96.5 261 LEU A O 1
ATOM 1990 N N . LYS A 1 262 ? -19.438 6.566 33.031 1 96.69 262 LYS A N 1
ATOM 1991 C CA . LYS A 1 262 ? -20.219 5.523 33.688 1 96.69 262 LYS A CA 1
ATOM 1992 C C . LYS A 1 262 ? -20.859 4.582 32.688 1 96.69 262 LYS A C 1
ATOM 1994 O O . LYS A 1 262 ? -20.891 3.367 32.875 1 96.69 262 LYS A O 1
ATOM 1999 N N . ARG A 1 263 ? -21.297 5.105 31.641 1 95.81 263 ARG A N 1
ATOM 2000 C CA . ARG A 1 263 ? -21.906 4.32 30.578 1 95.81 263 ARG A CA 1
ATOM 2001 C C . ARG A 1 263 ? -20.891 3.414 29.906 1 95.81 263 ARG A C 1
ATOM 2003 O O . ARG A 1 263 ? -21.219 2.301 29.484 1 95.81 263 ARG A O 1
ATOM 2010 N N . MET A 1 264 ? -19.703 3.906 29.766 1 95.31 264 MET A N 1
ATOM 2011 C CA . MET A 1 264 ? -18.625 3.148 29.141 1 95.31 264 MET A CA 1
ATOM 2012 C C . MET A 1 264 ? -18.188 1.98 30.016 1 95.31 264 MET A C 1
ATOM 2014 O O . MET A 1 264 ? -17.656 0.989 29.516 1 95.31 264 MET A O 1
ATOM 2018 N N . GLY A 1 265 ? -18.391 2.088 31.297 1 95.5 265 GLY A N 1
ATOM 2019 C CA . GLY A 1 265 ? -18.031 1.012 32.219 1 95.5 265 GLY A CA 1
ATOM 2020 C C . GLY A 1 265 ? -16.562 1.005 32.562 1 95.5 265 GLY A C 1
ATOM 2021 O O . GLY A 1 265 ? -15.859 1.996 32.375 1 95.5 265 GLY A O 1
ATOM 2022 N N . ALA A 1 266 ? -16.156 -0.126 33.125 1 95.62 266 ALA A N 1
ATOM 2023 C CA . ALA A 1 266 ? -14.766 -0.252 33.594 1 95.62 266 ALA A CA 1
ATOM 2024 C C . ALA A 1 266 ? -13.812 -0.319 32.406 1 95.62 266 ALA A C 1
ATOM 2026 O O . ALA A 1 266 ? -14.211 -0.669 31.281 1 95.62 266 ALA A O 1
ATOM 2027 N N . VAL A 1 267 ? -12.586 0.162 32.594 1 96.06 267 VAL A N 1
ATOM 2028 C CA . VAL A 1 267 ? -11.555 0.094 31.547 1 96.06 267 VAL A CA 1
ATOM 2029 C C . VAL A 1 267 ? -11.391 -1.349 31.078 1 96.06 267 VAL A C 1
ATOM 2031 O O . VAL A 1 267 ? -11.18 -2.254 31.891 1 96.06 267 VAL A O 1
ATOM 2034 N N . SER A 1 268 ? -11.461 -1.6 29.781 1 95.44 268 SER A N 1
ATOM 2035 C CA . SER A 1 268 ? -11.359 -2.947 29.234 1 95.44 268 SER A CA 1
ATOM 2036 C C . SER A 1 268 ? -9.906 -3.412 29.172 1 95.44 268 SER A C 1
ATOM 2038 O O . SER A 1 268 ? -8.984 -2.598 29.234 1 95.44 268 SER A O 1
ATOM 2040 N N . VAL A 1 269 ? -9.727 -4.68 29.094 1 95.69 269 VAL A N 1
ATOM 2041 C CA . VAL A 1 269 ? -8.398 -5.27 28.953 1 95.69 269 VAL A CA 1
ATOM 2042 C C . VAL A 1 269 ? -7.723 -4.742 27.703 1 95.69 269 VAL A C 1
ATOM 2044 O O . VAL A 1 269 ? -6.52 -4.473 27.688 1 95.69 269 VAL A O 1
ATOM 2047 N N . GLN A 1 270 ? -8.492 -4.547 26.656 1 95.81 270 GLN A N 1
ATOM 2048 C CA . GLN A 1 270 ? -7.961 -4.035 25.406 1 95.81 270 GLN A CA 1
ATOM 2049 C C . GLN A 1 270 ? -7.469 -2.6 25.562 1 95.81 270 GLN A C 1
ATOM 2051 O O . GLN A 1 270 ? -6.43 -2.23 25 1 95.81 270 GLN A O 1
ATOM 2056 N N . GLU A 1 271 ? -8.242 -1.834 26.25 1 96.19 271 GLU A N 1
ATOM 2057 C CA . GLU A 1 271 ? -7.824 -0.455 26.484 1 96.19 271 GLU A CA 1
ATOM 2058 C C . GLU A 1 271 ? -6.535 -0.401 27.297 1 96.19 271 GLU A C 1
ATOM 2060 O O . GLU A 1 271 ? -5.66 0.424 27.031 1 96.19 271 GLU A O 1
ATOM 2065 N N . LYS A 1 272 ? -6.395 -1.248 28.281 1 96.62 272 LYS A N 1
ATOM 2066 C CA . LYS A 1 272 ? -5.184 -1.312 29.094 1 96.62 272 LYS A CA 1
ATOM 2067 C C . LYS A 1 272 ? -3.977 -1.728 28.266 1 96.62 272 LYS A C 1
ATOM 2069 O O . LYS A 1 272 ? -2.91 -1.117 28.359 1 96.62 272 LYS A O 1
ATOM 2074 N N . MET A 1 273 ? -4.172 -2.723 27.484 1 96.88 273 MET A N 1
ATOM 2075 C CA . MET A 1 273 ? -3.088 -3.195 26.625 1 96.88 273 MET A CA 1
ATOM 2076 C C . MET A 1 273 ? -2.67 -2.117 25.641 1 96.88 273 MET A C 1
ATOM 2078 O O . MET A 1 273 ? -1.477 -1.911 25.406 1 96.88 273 MET A O 1
ATOM 2082 N N . MET A 1 274 ? -3.688 -1.48 25.109 1 95.69 274 MET A N 1
ATOM 2083 C CA . MET A 1 274 ? -3.406 -0.394 24.172 1 95.69 274 MET A CA 1
ATOM 2084 C C . MET A 1 274 ? -2.584 0.702 24.844 1 95.69 274 MET A C 1
ATOM 2086 O O . MET A 1 274 ? -1.621 1.204 24.266 1 95.69 274 MET A O 1
ATOM 2090 N N . SER A 1 275 ? -2.949 1.057 26.016 1 95.81 275 SER A N 1
ATOM 2091 C CA . SER A 1 275 ? -2.236 2.092 26.75 1 95.81 275 SER A CA 1
ATOM 2092 C C . SER A 1 275 ? -0.785 1.695 27 1 95.81 275 SER A C 1
ATOM 2094 O O . SER A 1 275 ? 0.122 2.518 26.844 1 95.81 275 SER A O 1
ATOM 2096 N N . VAL A 1 276 ? -0.562 0.485 27.344 1 97.44 276 VAL A N 1
ATOM 2097 C CA . VAL A 1 276 ? 0.788 -0.001 27.609 1 97.44 276 VAL A CA 1
ATOM 2098 C C . VAL A 1 276 ? 1.608 0.023 26.328 1 97.44 276 VAL A C 1
ATOM 2100 O O . VAL A 1 276 ? 2.76 0.467 26.312 1 97.44 276 VAL A O 1
ATOM 2103 N N . ILE A 1 277 ? 1.05 -0.467 25.234 1 97.31 277 ILE A N 1
ATOM 2104 C CA . ILE A 1 277 ? 1.742 -0.5 23.953 1 97.31 277 ILE A CA 1
ATOM 2105 C C . ILE A 1 277 ? 2.137 0.917 23.547 1 97.31 277 ILE A C 1
ATOM 2107 O O . ILE A 1 277 ? 3.279 1.161 23.141 1 97.31 277 ILE A O 1
ATOM 2111 N N . PHE A 1 278 ? 1.256 1.809 23.719 1 94.75 278 PHE A N 1
ATOM 2112 C CA . PHE A 1 278 ? 1.508 3.18 23.297 1 94.75 278 PHE A CA 1
ATOM 2113 C C . PHE A 1 278 ? 2.529 3.852 24.203 1 94.75 278 PHE A C 1
ATOM 2115 O O . PHE A 1 278 ? 3.359 4.637 23.734 1 94.75 278 PHE A O 1
ATOM 2122 N N . LEU A 1 279 ? 2.443 3.596 25.453 1 95.62 279 LEU A N 1
ATOM 2123 C CA . LEU A 1 279 ? 3.443 4.129 26.375 1 95.62 279 LEU A CA 1
ATOM 2124 C C . LEU A 1 279 ? 4.836 3.625 26.016 1 95.62 279 LEU A C 1
ATOM 2126 O O . LEU A 1 279 ? 5.801 4.391 26.031 1 95.62 279 LEU A O 1
ATOM 2130 N N . VAL A 1 280 ? 4.934 2.373 25.703 1 96.94 280 VAL A N 1
ATOM 2131 C CA . VAL A 1 280 ? 6.211 1.778 25.312 1 96.94 280 VAL A CA 1
ATOM 2132 C C . VAL A 1 280 ? 6.723 2.436 24.031 1 96.94 280 VAL A C 1
ATOM 2134 O O . VAL A 1 280 ? 7.914 2.727 23.922 1 96.94 280 VAL A O 1
ATOM 2137 N N . MET A 1 281 ? 5.852 2.701 23.094 1 95.56 281 MET A N 1
ATOM 2138 C CA . MET A 1 281 ? 6.242 3.355 21.844 1 95.56 281 MET A CA 1
ATOM 2139 C C . MET A 1 281 ? 6.805 4.746 22.125 1 95.56 281 MET A C 1
ATOM 2141 O O . MET A 1 281 ? 7.848 5.113 21.578 1 95.56 281 MET A O 1
ATOM 2145 N N . ILE A 1 282 ? 6.133 5.469 22.984 1 93.38 282 ILE A N 1
ATOM 2146 C CA . ILE A 1 282 ? 6.57 6.824 23.297 1 93.38 282 ILE A CA 1
ATOM 2147 C C . ILE A 1 282 ? 7.953 6.777 23.953 1 93.38 282 ILE A C 1
ATOM 2149 O O . ILE A 1 282 ? 8.828 7.578 23.609 1 93.38 282 ILE A O 1
ATOM 2153 N N . ILE A 1 283 ? 8.156 5.875 24.828 1 95.19 283 ILE A N 1
ATOM 2154 C CA . ILE A 1 283 ? 9.438 5.727 25.5 1 95.19 283 ILE A CA 1
ATOM 2155 C C . ILE A 1 283 ? 10.523 5.363 24.5 1 95.19 283 ILE A C 1
ATOM 2157 O O . ILE A 1 283 ? 11.609 5.945 24.5 1 95.19 283 ILE A O 1
ATOM 2161 N N . LEU A 1 284 ? 10.219 4.484 23.609 1 95.19 284 LEU A N 1
ATOM 2162 C CA . LEU A 1 284 ? 11.195 4.051 22.609 1 95.19 284 LEU A CA 1
ATOM 2163 C C . LEU A 1 284 ? 11.523 5.176 21.641 1 95.19 284 LEU A C 1
ATOM 2165 O O . LEU A 1 284 ? 12.664 5.32 21.203 1 95.19 284 LEU A O 1
ATOM 2169 N N . TRP A 1 285 ? 10.562 5.918 21.219 1 91.69 285 TRP A N 1
ATOM 2170 C CA . TRP A 1 285 ? 10.82 7.074 20.375 1 91.69 285 TRP A CA 1
ATOM 2171 C C . TRP A 1 285 ? 11.703 8.086 21.094 1 91.69 285 TRP A C 1
ATOM 2173 O O . TRP A 1 285 ? 12.594 8.688 20.484 1 91.69 285 TRP A O 1
ATOM 2183 N N . GLY A 1 286 ? 11.461 8.266 22.328 1 90.31 286 GLY A N 1
ATOM 2184 C CA . GLY A 1 286 ? 12.242 9.211 23.109 1 90.31 286 GLY A CA 1
ATOM 2185 C C . GLY A 1 286 ? 13.703 8.82 23.234 1 90.31 286 GLY A C 1
ATOM 2186 O O . GLY A 1 286 ? 14.586 9.688 23.203 1 90.31 286 GLY A O 1
ATOM 2187 N N . VAL A 1 287 ? 13.922 7.477 23.25 1 90.69 287 VAL A N 1
ATOM 2188 C CA . VAL A 1 287 ? 15.297 7.035 23.469 1 90.69 287 VAL A CA 1
ATOM 2189 C C . VAL A 1 287 ? 15.859 6.453 22.172 1 90.69 287 VAL A C 1
ATOM 2191 O O . VAL A 1 287 ? 16.938 5.863 22.156 1 90.69 287 VAL A O 1
ATOM 2194 N N . GLY A 1 288 ? 15.125 6.52 21.188 1 85.94 288 GLY A N 1
ATOM 2195 C CA . GLY A 1 288 ? 15.492 5.902 19.922 1 85.94 288 GLY A CA 1
ATOM 2196 C C . GLY A 1 288 ? 16.906 6.242 19.484 1 85.94 288 GLY A C 1
ATOM 2197 O O . GLY A 1 288 ? 17.641 5.371 19.016 1 85.94 288 GLY A O 1
ATOM 2198 N N . ASN A 1 289 ? 17.312 7.48 19.609 1 83.25 289 ASN A N 1
ATOM 2199 C CA . ASN A 1 289 ? 18.656 7.895 19.219 1 83.25 289 ASN A CA 1
ATOM 2200 C C . ASN A 1 289 ? 19.734 7.207 20.062 1 83.25 289 ASN A C 1
ATOM 2202 O O . ASN A 1 289 ? 20.797 6.867 19.562 1 83.25 289 ASN A O 1
ATOM 2206 N N . LEU A 1 290 ? 19.422 6.965 21.297 1 86.44 290 LEU A N 1
ATOM 2207 C CA . LEU A 1 290 ? 20.359 6.344 22.234 1 86.44 290 LEU A CA 1
ATOM 2208 C C . LEU A 1 290 ? 20.562 4.871 21.891 1 86.44 290 LEU A C 1
ATOM 2210 O O . LEU A 1 290 ? 21.688 4.352 21.984 1 86.44 290 LEU A O 1
ATOM 2214 N N . ILE A 1 291 ? 19.547 4.242 21.375 1 90.25 291 ILE A N 1
ATOM 2215 C CA . ILE A 1 291 ? 19.641 2.809 21.125 1 90.25 291 ILE A CA 1
ATOM 2216 C C . ILE A 1 291 ? 19.719 2.553 19.625 1 90.25 291 ILE A C 1
ATOM 2218 O O . ILE A 1 291 ? 19.625 1.406 19.172 1 90.25 291 ILE A O 1
ATOM 2222 N N . GLN A 1 292 ? 19.766 3.613 18.875 1 89.44 292 GLN A N 1
ATOM 2223 C CA . GLN A 1 292 ? 19.938 3.562 17.422 1 89.44 292 GLN A CA 1
ATOM 2224 C C . GLN A 1 292 ? 18.812 2.793 16.75 1 89.44 292 GLN A C 1
ATOM 2226 O O . GLN A 1 292 ? 19.047 1.896 15.945 1 89.44 292 GLN A O 1
ATOM 2231 N N . MET A 1 293 ? 17.641 3.074 17.141 1 92.75 293 MET A N 1
ATOM 2232 C CA . MET A 1 293 ? 16.438 2.475 16.547 1 92.75 293 MET A CA 1
ATOM 2233 C C . MET A 1 293 ? 15.633 3.518 15.789 1 92.75 293 MET A C 1
ATOM 2235 O O . MET A 1 293 ? 15.25 4.543 16.344 1 92.75 293 MET A O 1
ATOM 2239 N N . HIS A 1 294 ? 15.414 3.193 14.539 1 93.31 294 HIS A N 1
ATOM 2240 C CA . HIS A 1 294 ? 14.648 4.117 13.703 1 93.31 294 HIS A CA 1
ATOM 2241 C C . HIS A 1 294 ? 13.211 4.23 14.18 1 93.31 294 HIS A C 1
ATOM 2243 O O . HIS A 1 294 ? 12.617 3.244 14.633 1 93.31 294 HIS A O 1
ATOM 2249 N N . ALA A 1 295 ? 12.672 5.418 14.07 1 94 295 ALA A N 1
ATOM 2250 C CA . ALA A 1 295 ? 11.305 5.68 14.516 1 94 295 ALA A CA 1
ATOM 2251 C C . ALA A 1 295 ? 10.312 4.758 13.812 1 94 295 ALA A C 1
ATOM 2253 O O . ALA A 1 295 ? 9.305 4.352 14.398 1 94 295 ALA A O 1
ATOM 2254 N N . ALA A 1 296 ? 10.586 4.43 12.578 1 95.81 296 ALA A N 1
ATOM 2255 C CA . ALA A 1 296 ? 9.711 3.535 11.828 1 95.81 296 ALA A CA 1
ATOM 2256 C C . ALA A 1 296 ? 9.688 2.139 12.445 1 95.81 296 ALA A C 1
ATOM 2258 O O . ALA A 1 296 ? 8.656 1.47 12.445 1 95.81 296 ALA A O 1
ATOM 2259 N N . THR A 1 297 ? 10.805 1.658 12.914 1 97.38 297 THR A N 1
ATOM 2260 C CA . THR A 1 297 ? 10.883 0.355 13.562 1 97.38 297 THR A CA 1
ATOM 2261 C C . THR A 1 297 ? 10.016 0.323 14.82 1 97.38 297 THR A C 1
ATOM 2263 O O . THR A 1 297 ? 9.297 -0.653 15.062 1 97.38 297 THR A O 1
ATOM 2266 N N . VAL A 1 298 ? 10.062 1.398 15.547 1 96.62 298 VAL A N 1
ATOM 2267 C CA . VAL A 1 298 ? 9.242 1.499 16.75 1 96.62 298 VAL A CA 1
ATOM 2268 C C . VAL A 1 298 ? 7.766 1.433 16.375 1 96.62 298 VAL A C 1
ATOM 2270 O O . VAL A 1 298 ? 6.984 0.739 17.031 1 96.62 298 VAL A O 1
ATOM 2273 N N . ALA A 1 299 ? 7.391 2.193 15.391 1 96.94 299 ALA A N 1
ATOM 2274 C CA . ALA A 1 299 ? 6.004 2.172 14.938 1 96.94 299 ALA A CA 1
ATOM 2275 C C . ALA A 1 299 ? 5.582 0.764 14.531 1 96.94 299 ALA A C 1
ATOM 2277 O O . ALA A 1 299 ? 4.473 0.324 14.844 1 96.94 299 ALA A O 1
ATOM 2278 N N . LEU A 1 300 ? 6.453 0.089 13.836 1 98.12 300 LEU A N 1
ATOM 2279 C CA . LEU A 1 300 ? 6.168 -1.279 13.422 1 98.12 300 LEU A CA 1
ATOM 2280 C C . LEU A 1 300 ? 6.027 -2.199 14.625 1 98.12 300 LEU A C 1
ATOM 2282 O O . LEU A 1 300 ? 5.184 -3.098 14.633 1 98.12 300 LEU A O 1
ATOM 2286 N N . MET A 1 301 ? 6.871 -2.025 15.633 1 98 301 MET A N 1
ATOM 2287 C CA . MET A 1 301 ? 6.746 -2.789 16.875 1 98 301 MET A CA 1
ATOM 2288 C C . MET A 1 301 ? 5.352 -2.627 17.469 1 98 301 MET A C 1
ATOM 2290 O O . MET A 1 301 ? 4.762 -3.598 17.953 1 98 301 MET A O 1
ATOM 2294 N N . GLY A 1 302 ? 4.906 -1.41 17.453 1 97.81 302 GLY A N 1
ATOM 2295 C CA . GLY A 1 302 ? 3.555 -1.165 17.922 1 97.81 302 GLY A CA 1
ATOM 2296 C C . GLY A 1 302 ? 2.502 -1.919 17.125 1 97.81 302 GLY A C 1
ATOM 2297 O O . GLY A 1 302 ? 1.598 -2.525 17.703 1 97.81 302 GLY A O 1
ATOM 2298 N N . VAL A 1 303 ? 2.617 -1.938 15.828 1 98 303 VAL A N 1
ATOM 2299 C CA . VAL A 1 303 ? 1.672 -2.627 14.961 1 98 303 VAL A CA 1
ATOM 2300 C C . VAL A 1 303 ? 1.668 -4.121 15.281 1 98 303 VAL A C 1
ATOM 2302 O O . VAL A 1 303 ? 0.604 -4.727 15.422 1 98 303 VAL A O 1
ATOM 2305 N N . VAL A 1 304 ? 2.846 -4.699 15.383 1 97.88 304 VAL A N 1
ATOM 2306 C CA . VAL A 1 304 ? 2.975 -6.133 15.633 1 97.88 304 VAL A CA 1
ATOM 2307 C C . VAL A 1 304 ? 2.4 -6.469 17 1 97.88 304 VAL A C 1
ATOM 2309 O O . VAL A 1 304 ? 1.72 -7.484 17.172 1 97.88 304 VAL A O 1
ATOM 2312 N N . ALA A 1 305 ? 2.654 -5.617 18 1 97.88 305 ALA A N 1
ATOM 2313 C CA . ALA A 1 305 ? 2.08 -5.828 19.328 1 97.88 305 ALA A CA 1
ATOM 2314 C C . ALA A 1 305 ? 0.556 -5.82 19.266 1 97.88 305 ALA A C 1
ATOM 2316 O O . ALA A 1 305 ? -0.1 -6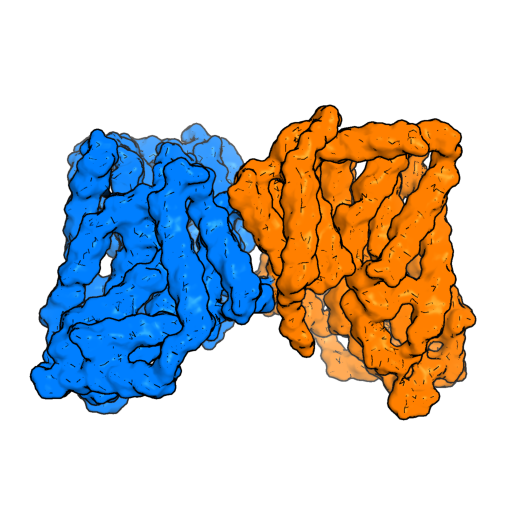.629 19.922 1 97.88 305 ALA A O 1
ATOM 2317 N N . LEU A 1 306 ? 0.018 -4.93 18.516 1 97.62 306 LEU A N 1
ATOM 2318 C CA . LEU A 1 306 ? -1.431 -4.82 18.391 1 97.62 306 LEU A CA 1
ATOM 2319 C C . LEU A 1 306 ? -2.004 -6.031 17.656 1 97.62 306 LEU A C 1
ATOM 2321 O O . LEU A 1 306 ? -3.115 -6.473 17.969 1 97.62 306 LEU A O 1
ATOM 2325 N N . LEU A 1 307 ? -1.269 -6.527 16.688 1 96.62 307 LEU A N 1
ATOM 2326 C CA . LEU A 1 307 ? -1.673 -7.75 16 1 96.62 307 LEU A CA 1
ATOM 2327 C C . LEU A 1 307 ? -1.687 -8.938 16.969 1 96.62 307 LEU A C 1
ATOM 2329 O O . LEU A 1 307 ? -2.643 -9.711 16.984 1 96.62 307 LEU A O 1
ATOM 2333 N N . LEU A 1 308 ? -0.66 -9.023 17.781 1 95.81 308 LEU A N 1
ATOM 2334 C CA . LEU A 1 308 ? -0.498 -10.156 18.672 1 95.81 308 LEU A CA 1
ATOM 2335 C C . LEU A 1 308 ? -1.534 -10.125 19.797 1 95.81 308 LEU A C 1
ATOM 2337 O O . LEU A 1 308 ? -1.965 -11.172 20.281 1 95.81 308 LEU A O 1
ATOM 2341 N N . THR A 1 309 ? -1.943 -8.953 20.172 1 95.5 309 THR A N 1
ATOM 2342 C CA . THR A 1 309 ? -2.953 -8.82 21.219 1 95.5 309 THR A CA 1
ATOM 2343 C C . THR A 1 309 ? -4.359 -8.891 20.625 1 95.5 309 THR A C 1
ATOM 2345 O O . THR A 1 309 ? -5.348 -8.883 21.359 1 95.5 309 THR A O 1
ATOM 2348 N N . ARG A 1 310 ? -4.566 -8.867 19.375 1 94.12 310 ARG A N 1
ATOM 2349 C CA . ARG A 1 310 ? -5.812 -9.031 18.625 1 94.12 310 ARG A CA 1
ATOM 2350 C C . ARG A 1 310 ? -6.691 -7.789 18.75 1 94.12 310 ARG A C 1
ATOM 2352 O O . ARG A 1 310 ? -7.914 -7.871 18.609 1 94.12 310 ARG A O 1
ATOM 2359 N N . ILE A 1 311 ? -5.969 -6.707 19.078 1 96.44 311 ILE A N 1
ATOM 2360 C CA . ILE A 1 311 ? -6.684 -5.438 19.078 1 96.44 311 ILE A CA 1
ATOM 2361 C C . ILE A 1 311 ? -6.941 -4.984 17.641 1 96.44 311 ILE A C 1
ATOM 2363 O O . ILE A 1 311 ? -7.996 -4.426 17.344 1 96.44 311 ILE A O 1
ATOM 2367 N N . VAL A 1 312 ? -5.926 -5.176 16.844 1 96.5 312 VAL A N 1
ATOM 2368 C CA . VAL A 1 312 ? -6.012 -4.906 15.406 1 96.5 312 VAL A CA 1
ATOM 2369 C C . VAL A 1 312 ? -5.863 -6.207 14.625 1 96.5 312 VAL A C 1
ATOM 2371 O O . VAL A 1 312 ? -4.988 -7.023 14.93 1 96.5 312 VAL A O 1
ATOM 2374 N N . SER A 1 313 ? -6.77 -6.422 13.68 1 96.5 313 SER A N 1
ATOM 2375 C CA . SER A 1 313 ? -6.652 -7.582 12.805 1 96.5 313 SER A CA 1
ATOM 2376 C C . SER A 1 313 ? -5.852 -7.25 11.555 1 96.5 313 SER A C 1
ATOM 2378 O O . SER A 1 313 ? -5.691 -6.078 11.203 1 96.5 313 SER A O 1
ATOM 2380 N N . TYR A 1 314 ? -5.285 -8.266 10.953 1 96.19 314 TYR A N 1
ATOM 2381 C CA . TYR A 1 314 ? -4.562 -8.055 9.703 1 96.19 314 TYR A CA 1
ATOM 2382 C C . TYR A 1 314 ? -5.48 -7.492 8.633 1 96.19 314 TYR A C 1
ATOM 2384 O O . TYR A 1 314 ? -5.059 -6.68 7.805 1 96.19 314 TYR A O 1
ATOM 2392 N N . GLN A 1 315 ? -6.715 -7.867 8.641 1 95.75 315 GLN A N 1
ATOM 2393 C CA . GLN A 1 315 ? -7.699 -7.348 7.699 1 95.75 315 GLN A CA 1
ATOM 2394 C C . GLN A 1 315 ? -7.898 -5.848 7.887 1 95.75 315 GLN A C 1
ATOM 2396 O O . GLN A 1 315 ? -8.078 -5.113 6.914 1 95.75 315 GLN A O 1
ATOM 2401 N N . ASP A 1 316 ? -7.816 -5.41 9.109 1 96.56 316 ASP A N 1
ATOM 2402 C CA . ASP A 1 316 ? -7.906 -3.977 9.383 1 96.56 316 ASP A CA 1
ATOM 2403 C C . ASP A 1 316 ? -6.77 -3.219 8.695 1 96.56 316 ASP A C 1
ATOM 2405 O O . ASP A 1 316 ? -6.973 -2.117 8.18 1 96.56 316 ASP A O 1
ATOM 2409 N N . ILE A 1 317 ? -5.652 -3.844 8.703 1 97 317 ILE A N 1
ATOM 2410 C CA . ILE A 1 317 ? -4.449 -3.203 8.188 1 97 317 ILE A CA 1
ATOM 2411 C C . ILE A 1 317 ? -4.547 -3.082 6.668 1 97 317 ILE A C 1
ATOM 2413 O O . ILE A 1 317 ? -4.414 -1.986 6.117 1 97 317 ILE A O 1
ATOM 2417 N N . VAL A 1 318 ? -4.828 -4.125 5.945 1 97 318 VAL A N 1
ATOM 2418 C CA . VAL A 1 318 ? -4.82 -4.117 4.484 1 97 318 VAL A CA 1
ATOM 2419 C C . VAL A 1 318 ? -6.008 -3.307 3.967 1 97 318 VAL A C 1
ATOM 2421 O O . VAL A 1 318 ? -5.988 -2.82 2.834 1 97 318 VAL A O 1
ATOM 2424 N N . ARG A 1 319 ? -7.012 -3.096 4.812 1 96.56 319 ARG A N 1
ATOM 2425 C CA . ARG A 1 319 ? -8.203 -2.361 4.395 1 96.56 319 ARG A CA 1
ATOM 2426 C C . ARG A 1 319 ? -8.133 -0.903 4.832 1 96.56 319 ARG A C 1
ATOM 2428 O O . ARG A 1 319 ? -9.086 -0.148 4.656 1 96.56 319 ARG A O 1
ATOM 2435 N N . GLU A 1 320 ? -7.012 -0.524 5.402 1 95.69 320 GLU A N 1
ATOM 2436 C CA . GLU A 1 320 ? -6.832 0.87 5.793 1 95.69 320 GLU A CA 1
ATOM 2437 C C . GLU A 1 320 ? -6.473 1.74 4.594 1 95.69 320 GLU A C 1
ATOM 2439 O O . GLU A 1 320 ? -5.316 2.137 4.43 1 95.69 320 GLU A O 1
ATOM 2444 N N . TYR A 1 321 ? -7.449 2.211 3.852 1 95 321 TYR A N 1
ATOM 2445 C CA . TYR A 1 321 ? -7.238 2.818 2.543 1 95 321 TYR A CA 1
ATOM 2446 C C . TYR A 1 321 ? -6.582 4.188 2.678 1 95 321 TYR A C 1
ATOM 2448 O O . TYR A 1 321 ? -5.914 4.656 1.754 1 95 321 TYR A O 1
ATOM 2456 N N . LYS A 1 322 ? -6.691 4.875 3.803 1 91.5 322 LYS A N 1
ATOM 2457 C CA . LYS A 1 322 ? -6.043 6.168 3.996 1 91.5 322 LYS A CA 1
ATOM 2458 C C . LYS A 1 322 ? -4.523 6.027 3.98 1 91.5 322 LYS A C 1
ATOM 2460 O O . LYS A 1 322 ? -3.82 6.891 3.451 1 91.5 322 LYS A O 1
ATOM 2465 N N . ALA A 1 323 ? -4.09 4.953 4.637 1 94.75 323 ALA A N 1
ATOM 2466 C CA . ALA A 1 323 ? -2.654 4.691 4.652 1 94.75 323 ALA A CA 1
ATOM 2467 C C . ALA A 1 323 ? -2.127 4.438 3.244 1 94.75 323 ALA A C 1
ATOM 2469 O O . ALA A 1 323 ? -1.068 4.945 2.869 1 94.75 323 ALA A O 1
ATOM 2470 N N . TRP A 1 324 ? -2.828 3.693 2.492 1 97 324 TRP A N 1
ATOM 2471 C CA . TRP A 1 324 ? -2.389 3.334 1.147 1 97 324 TRP A CA 1
ATOM 2472 C C . TRP A 1 324 ? -2.445 4.539 0.216 1 97 324 TRP A C 1
ATOM 2474 O O . TRP A 1 324 ? -1.62 4.668 -0.691 1 97 324 TRP A O 1
ATOM 2484 N N . ASP A 1 325 ? -3.418 5.41 0.425 1 94.5 325 ASP A N 1
ATOM 2485 C CA . ASP A 1 325 ? -3.469 6.668 -0.307 1 94.5 325 ASP A CA 1
ATOM 2486 C C . ASP A 1 325 ? -2.195 7.484 -0.086 1 94.5 325 ASP A C 1
ATOM 2488 O O . ASP A 1 325 ? -1.595 7.977 -1.043 1 94.5 325 ASP A O 1
ATOM 2492 N N . ILE A 1 326 ? -1.795 7.555 1.148 1 91.88 326 ILE A N 1
ATOM 2493 C CA . ILE A 1 326 ? -0.602 8.312 1.505 1 91.88 326 ILE A CA 1
ATOM 2494 C C . ILE A 1 326 ? 0.625 7.688 0.842 1 91.88 326 ILE A C 1
ATOM 2496 O O . ILE A 1 326 ? 1.474 8.398 0.301 1 91.88 326 ILE A O 1
ATOM 2500 N N . LEU A 1 327 ? 0.688 6.383 0.855 1 96.38 327 LEU A N 1
ATOM 2501 C CA . LEU A 1 327 ? 1.811 5.688 0.237 1 96.38 327 LEU A CA 1
ATOM 2502 C C . LEU A 1 327 ? 1.95 6.078 -1.23 1 96.38 327 LEU A C 1
ATOM 2504 O O . LEU A 1 327 ? 3.061 6.316 -1.711 1 96.38 327 LEU A O 1
ATOM 2508 N N . LEU A 1 328 ? 0.911 6.199 -1.97 1 96.38 328 LEU A N 1
ATOM 2509 C CA . LEU A 1 328 ? 0.905 6.344 -3.422 1 96.38 328 LEU A CA 1
ATOM 2510 C C . LEU A 1 328 ? 1.364 7.738 -3.832 1 96.38 328 LEU A C 1
ATOM 2512 O O . LEU A 1 328 ? 1.856 7.93 -4.945 1 96.38 328 LEU A O 1
ATOM 2516 N N . TRP A 1 329 ? 1.182 8.68 -2.941 1 92.69 329 TRP A N 1
ATOM 2517 C CA . TRP A 1 329 ? 1.611 10 -3.375 1 92.69 329 TRP A CA 1
ATOM 2518 C C . TRP A 1 329 ? 2.844 10.453 -2.598 1 92.69 329 TRP A C 1
ATOM 2520 O O . TRP A 1 329 ? 3.674 11.203 -3.121 1 92.69 329 TRP A O 1
ATOM 2530 N N . LEU A 1 330 ? 2.979 10.086 -1.335 1 92.5 330 LEU A N 1
ATOM 2531 C CA . LEU A 1 330 ? 4.09 10.555 -0.515 1 92.5 330 LEU A CA 1
ATOM 2532 C C . LEU A 1 330 ? 5.414 9.992 -1.02 1 92.5 330 LEU A C 1
ATOM 2534 O O . LEU A 1 330 ? 6.395 10.734 -1.156 1 92.5 330 LEU A O 1
ATOM 2538 N N . ALA A 1 331 ? 5.48 8.695 -1.287 1 95.75 331 ALA A N 1
ATOM 2539 C CA . ALA A 1 331 ? 6.711 8.016 -1.683 1 95.75 331 ALA A CA 1
ATOM 2540 C C . ALA A 1 331 ? 7.258 8.586 -2.988 1 95.75 331 ALA A C 1
ATOM 2542 O O . ALA A 1 331 ? 8.422 8.992 -3.057 1 95.75 331 ALA A O 1
ATOM 2543 N N . PRO A 1 332 ? 6.477 8.703 -4.023 1 95.38 332 PRO A N 1
ATOM 2544 C CA . PRO A 1 332 ? 7.023 9.258 -5.27 1 95.38 332 PRO A CA 1
ATOM 2545 C C . PRO A 1 332 ? 7.434 10.719 -5.133 1 95.38 332 PRO A C 1
ATOM 2547 O O . PRO A 1 332 ? 8.406 11.148 -5.762 1 95.38 332 PRO A O 1
ATOM 2550 N N . LEU A 1 333 ? 6.762 11.492 -4.355 1 91.5 333 LEU A N 1
ATOM 2551 C CA . LEU A 1 333 ? 7.09 12.906 -4.219 1 91.5 333 LEU A CA 1
ATOM 2552 C C . LEU A 1 333 ? 8.43 13.086 -3.512 1 91.5 333 LEU A C 1
ATOM 2554 O O . LEU A 1 333 ? 9.195 13.992 -3.848 1 91.5 333 LEU A O 1
ATOM 2558 N N . ILE A 1 334 ? 8.68 12.219 -2.547 1 90.81 334 ILE A N 1
ATOM 2559 C CA . ILE A 1 334 ? 9.984 12.227 -1.896 1 90.81 334 ILE A CA 1
ATOM 2560 C C . ILE A 1 334 ? 11.07 11.875 -2.91 1 90.81 334 ILE A C 1
ATOM 2562 O O . ILE A 1 334 ? 12.109 12.531 -2.967 1 90.81 334 ILE A O 1
ATOM 2566 N N . ALA A 1 335 ? 10.812 10.867 -3.717 1 95 335 ALA A N 1
ATOM 2567 C CA . ALA A 1 335 ? 11.781 10.445 -4.73 1 95 335 ALA A CA 1
ATOM 2568 C C . ALA A 1 335 ? 12.023 11.555 -5.75 1 95 335 ALA A C 1
ATOM 2570 O O . ALA A 1 335 ? 13.156 11.766 -6.184 1 95 335 ALA A O 1
ATOM 2571 N N . ILE A 1 336 ? 10.992 12.266 -6.164 1 94.75 336 ILE A N 1
ATOM 2572 C CA . ILE A 1 336 ? 11.094 13.328 -7.16 1 94.75 336 ILE A CA 1
ATOM 2573 C C . ILE A 1 336 ? 11.914 14.484 -6.602 1 94.75 336 ILE A C 1
ATOM 2575 O O . ILE A 1 336 ? 12.758 15.047 -7.301 1 94.75 336 ILE A O 1
ATOM 2579 N N . THR A 1 337 ? 11.688 14.797 -5.359 1 88.94 337 THR A N 1
ATOM 2580 C CA . THR A 1 337 ? 12.461 15.859 -4.719 1 88.94 337 THR A CA 1
ATOM 2581 C C . THR A 1 337 ? 13.945 15.523 -4.738 1 88.94 337 THR A C 1
ATOM 2583 O O . THR A 1 337 ? 14.773 16.375 -5.082 1 88.94 337 THR A O 1
ATOM 2586 N N . ALA A 1 338 ? 14.258 14.312 -4.352 1 90.69 338 ALA A N 1
ATOM 2587 C CA . ALA A 1 338 ? 15.648 13.867 -4.348 1 90.69 338 ALA A CA 1
ATOM 2588 C C . ALA A 1 338 ? 16.25 13.93 -5.75 1 90.69 338 ALA A C 1
ATOM 2590 O O . ALA A 1 338 ? 17.406 14.344 -5.926 1 90.69 338 ALA A O 1
ATOM 2591 N N . TYR A 1 339 ? 15.445 13.539 -6.703 1 95.19 339 TYR A N 1
ATOM 2592 C CA . TYR A 1 339 ? 15.914 13.516 -8.086 1 95.19 339 TYR A CA 1
ATOM 2593 C C . TYR A 1 339 ? 16.125 14.93 -8.609 1 95.19 339 TYR A C 1
ATOM 2595 O O . TYR A 1 339 ? 17.094 15.195 -9.336 1 95.19 339 TYR A O 1
ATOM 2603 N N . LEU A 1 340 ? 15.289 15.875 -8.289 1 93.25 340 LEU A N 1
ATOM 2604 C CA . LEU A 1 340 ? 15.43 17.266 -8.68 1 93.25 340 LEU A CA 1
ATOM 2605 C C . LEU A 1 340 ? 16.688 17.875 -8.078 1 93.25 340 LEU A C 1
ATOM 2607 O O . LEU A 1 340 ? 17.391 18.656 -8.734 1 93.25 340 LEU A O 1
ATOM 2611 N N . ASN A 1 341 ? 16.953 17.5 -6.863 1 89.12 341 ASN A N 1
ATOM 2612 C CA . ASN A 1 341 ? 18.172 17.969 -6.207 1 89.12 341 ASN A CA 1
ATOM 2613 C C . ASN A 1 341 ? 19.422 17.438 -6.891 1 89.12 341 ASN A C 1
ATOM 2615 O O . ASN A 1 341 ? 20.359 18.203 -7.164 1 89.12 341 ASN A O 1
ATOM 2619 N N . GLU A 1 342 ? 19.406 16.188 -7.188 1 93.44 342 GLU A N 1
ATOM 2620 C CA . GLU A 1 342 ? 20.562 15.516 -7.789 1 93.44 342 GLU A CA 1
ATOM 2621 C C . GLU A 1 342 ? 20.812 16.031 -9.203 1 93.44 342 GLU A C 1
ATOM 2623 O O . GLU A 1 342 ? 21.938 15.969 -9.695 1 93.44 342 GLU A O 1
ATOM 2628 N N . ASN A 1 343 ? 19.797 16.609 -9.812 1 95.94 343 ASN A N 1
ATOM 2629 C CA . ASN A 1 343 ? 19.922 17.016 -11.203 1 95.94 343 ASN A CA 1
ATOM 2630 C C . ASN A 1 343 ? 19.984 18.547 -11.336 1 95.94 343 ASN A C 1
ATOM 2632 O O . ASN A 1 343 ? 19.734 19.094 -12.406 1 95.94 343 ASN A O 1
ATOM 2636 N N . GLY A 1 344 ? 20.219 19.234 -10.242 1 92 344 GLY A N 1
ATOM 2637 C CA . GLY A 1 344 ? 20.656 20.625 -10.273 1 92 344 GLY A CA 1
ATOM 2638 C C . GLY A 1 344 ? 19.5 21.609 -10.203 1 92 344 GLY A C 1
ATOM 2639 O O . GLY A 1 344 ? 19.719 22.828 -10.172 1 92 344 GLY A O 1
ATOM 2640 N N . VAL A 1 345 ? 18.281 21.188 -10.102 1 91.44 345 VAL A N 1
ATOM 2641 C CA . VAL A 1 345 ? 17.125 22.062 -10.156 1 91.44 345 VAL A CA 1
ATOM 2642 C C . VAL A 1 345 ? 17.078 22.938 -8.898 1 91.44 345 VAL A C 1
ATOM 2644 O O . VAL A 1 345 ? 16.844 24.141 -8.984 1 91.44 345 VAL A O 1
ATOM 2647 N N . ILE A 1 346 ? 17.297 22.344 -7.781 1 84.56 346 ILE A N 1
ATOM 2648 C CA . ILE A 1 346 ? 17.219 23.078 -6.523 1 84.56 346 ILE A CA 1
ATOM 2649 C C . ILE A 1 346 ? 18.312 24.141 -6.477 1 84.56 346 ILE A C 1
ATOM 2651 O O . ILE A 1 346 ? 18.078 25.281 -6.066 1 84.56 346 ILE A O 1
ATOM 2655 N N . SER A 1 347 ? 19.547 23.766 -6.914 1 85.75 347 SER A N 1
ATOM 2656 C CA . SER A 1 347 ?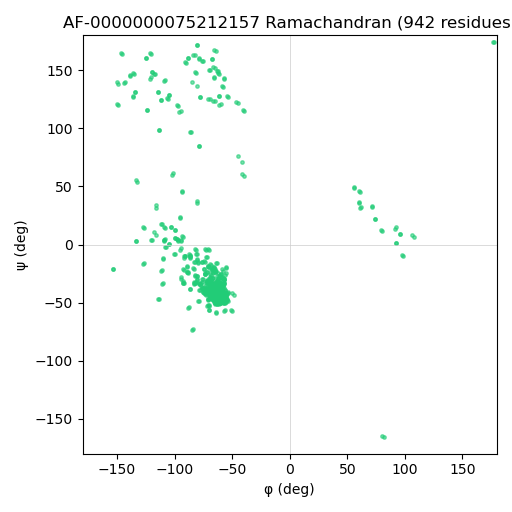 20.656 24.719 -6.969 1 85.75 347 SER A CA 1
ATOM 2657 C C . SER A 1 347 ? 20.328 25.875 -7.902 1 85.75 347 SER A C 1
ATOM 2659 O O . SER A 1 347 ? 20.625 27.031 -7.586 1 85.75 347 SER A O 1
ATOM 2661 N N . TRP A 1 348 ? 19.812 25.578 -8.984 1 88.81 348 TRP A N 1
ATOM 2662 C CA . TRP A 1 348 ? 19.438 26.594 -9.953 1 88.81 348 TRP A CA 1
ATOM 2663 C C . TRP A 1 348 ? 18.406 27.547 -9.359 1 88.81 348 TRP A C 1
ATOM 2665 O O . TRP A 1 348 ? 18.516 28.766 -9.508 1 88.81 348 TRP A O 1
ATOM 2675 N N . LEU A 1 349 ? 17.391 27.031 -8.68 1 83.06 349 LEU A N 1
ATOM 2676 C CA . LEU A 1 349 ? 16.344 27.844 -8.055 1 83.06 349 LEU A CA 1
ATOM 2677 C C . LEU A 1 349 ? 16.938 28.766 -6.988 1 83.06 349 LEU A C 1
ATOM 2679 O O . LEU A 1 349 ? 16.547 29.922 -6.879 1 83.06 349 LEU A O 1
ATOM 2683 N N . VAL A 1 350 ? 17.812 28.203 -6.234 1 76.5 350 VAL A N 1
ATOM 2684 C CA . VAL A 1 350 ? 18.469 28.953 -5.168 1 76.5 350 VAL A CA 1
ATOM 2685 C C . VAL A 1 350 ? 19.281 30.094 -5.766 1 76.5 350 VAL A C 1
ATOM 2687 O O . VAL A 1 350 ? 19.219 31.234 -5.281 1 76.5 350 VAL A O 1
ATOM 2690 N N . GLU A 1 351 ? 20.031 29.828 -6.789 1 83.12 351 GLU A N 1
ATOM 2691 C CA . GLU A 1 351 ? 20.844 30.844 -7.445 1 83.12 351 GLU A CA 1
ATOM 2692 C C . GLU A 1 351 ? 19.984 31.938 -8.062 1 83.12 351 GLU A C 1
ATOM 2694 O O . GLU A 1 351 ? 20.328 33.125 -7.984 1 83.12 351 GLU A O 1
ATOM 2699 N N . LEU A 1 352 ? 18.969 31.531 -8.664 1 81.56 352 LEU A N 1
ATOM 2700 C CA . LEU A 1 352 ? 18.047 32.469 -9.273 1 81.56 352 LEU A CA 1
ATOM 2701 C C . LEU A 1 352 ? 17.484 33.438 -8.219 1 81.56 352 LEU A C 1
ATOM 2703 O O . LEU A 1 352 ? 17.422 34.656 -8.453 1 81.56 352 LEU A O 1
ATOM 2707 N N . LEU A 1 353 ? 17.125 32.938 -7.082 1 79 353 LEU A N 1
ATOM 2708 C CA . LEU A 1 353 ? 16.469 33.719 -6.027 1 79 353 LEU A CA 1
ATOM 2709 C C . LEU A 1 353 ? 17.484 34.594 -5.301 1 79 353 LEU A C 1
ATOM 2711 O O . LEU A 1 353 ? 17.156 35.688 -4.836 1 79 353 LEU A O 1
ATOM 2715 N N . GLN A 1 354 ? 18.703 34.125 -5.195 1 79.44 354 GLN A N 1
ATOM 2716 C CA . GLN A 1 354 ? 19.781 34.906 -4.609 1 79.44 354 GLN A CA 1
ATOM 2717 C C . GLN A 1 354 ? 20.016 36.188 -5.406 1 79.44 354 GLN A C 1
ATOM 2719 O O . GLN A 1 354 ? 20.266 37.25 -4.828 1 79.44 354 GLN A O 1
ATOM 2724 N N . THR A 1 355 ? 19.953 36.062 -6.598 1 80.44 355 THR A N 1
ATOM 2725 C CA . THR A 1 355 ? 20.188 37.219 -7.457 1 80.44 355 THR A CA 1
ATOM 2726 C C . THR A 1 355 ? 19.047 38.25 -7.328 1 80.44 355 THR A C 1
ATOM 2728 O O . THR A 1 355 ? 19.281 39.438 -7.367 1 80.44 355 THR A O 1
ATOM 2731 N N . LEU A 1 356 ? 17.906 37.75 -7.031 1 77.94 356 LEU A N 1
ATOM 2732 C CA . LEU A 1 356 ? 16.734 38.625 -6.969 1 77.94 356 LEU A CA 1
ATOM 2733 C C . LEU A 1 356 ? 16.656 39.344 -5.629 1 77.94 356 LEU A C 1
ATOM 2735 O O . LEU A 1 356 ? 16.078 40.406 -5.535 1 77.94 356 LEU A O 1
ATOM 2739 N N . LEU A 1 357 ? 17.234 38.719 -4.535 1 79.44 357 LEU A N 1
ATOM 2740 C CA . LEU A 1 357 ? 17 39.25 -3.197 1 79.44 357 LEU A CA 1
ATOM 2741 C C . LEU A 1 357 ? 18.297 39.75 -2.572 1 79.44 357 LEU A C 1
ATOM 2743 O O . LEU A 1 357 ? 18.344 40.031 -1.379 1 79.44 357 LEU A O 1
ATOM 2747 N N . ALA A 1 358 ? 19.406 39.844 -3.223 1 73.06 358 ALA A N 1
ATOM 2748 C CA . ALA A 1 358 ? 20.75 40.156 -2.742 1 73.06 358 ALA A CA 1
ATOM 2749 C C . ALA A 1 358 ? 20.766 41.5 -1.987 1 73.06 358 ALA A C 1
ATOM 2751 O O . ALA A 1 358 ? 21.484 41.656 -1.004 1 73.06 358 ALA A O 1
ATOM 2752 N N . ASP A 1 359 ? 19.922 42.344 -2.221 1 79.94 359 ASP A N 1
ATOM 2753 C CA . ASP A 1 359 ? 20.078 43.688 -1.63 1 79.94 359 ASP A CA 1
ATOM 2754 C C . ASP A 1 359 ? 19 43.938 -0.577 1 79.94 359 ASP A C 1
ATOM 2756 O O . ASP A 1 359 ? 18.906 45.031 -0.026 1 79.94 359 ASP A O 1
ATOM 2760 N N . GLN A 1 360 ? 18.375 42.938 -0.11 1 85.62 360 GLN A N 1
ATOM 2761 C CA . GLN A 1 360 ? 17.297 43.156 0.842 1 85.62 360 GLN A CA 1
ATOM 2762 C C . GLN A 1 360 ? 17.703 42.719 2.246 1 85.62 360 GLN A C 1
ATOM 2764 O O . GLN A 1 360 ? 18.469 41.75 2.41 1 85.62 360 GLN A O 1
ATOM 2769 N N . PRO A 1 361 ? 17.25 43.531 3.211 1 90.56 361 PRO A N 1
ATOM 2770 C CA . PRO A 1 361 ? 17.5 43.062 4.578 1 90.56 361 PRO A CA 1
ATOM 2771 C C . PRO A 1 361 ? 16.891 41.719 4.867 1 90.56 361 PRO A C 1
ATOM 2773 O O . PRO A 1 361 ? 15.734 41.469 4.496 1 90.56 361 PRO A O 1
ATOM 2776 N N . VAL A 1 362 ? 17.641 40.906 5.512 1 91.38 362 VAL A N 1
ATOM 2777 C CA . VAL A 1 362 ? 17.281 39.5 5.746 1 91.38 362 VAL A CA 1
ATOM 2778 C C . VAL A 1 362 ? 15.969 39.438 6.531 1 91.38 362 VAL A C 1
ATOM 2780 O O . VAL A 1 362 ? 15.102 38.594 6.238 1 91.38 362 VAL A O 1
ATOM 2783 N N . LEU A 1 363 ? 15.797 40.25 7.492 1 94.06 363 LEU A N 1
ATOM 2784 C CA . LEU A 1 363 ? 14.609 40.25 8.336 1 94.06 363 LEU A CA 1
ATOM 2785 C C . LEU A 1 363 ? 13.359 40.562 7.516 1 94.06 363 LEU A C 1
ATOM 2787 O O . LEU A 1 363 ? 12.297 39.969 7.75 1 94.06 363 LEU A O 1
ATOM 2791 N N . LEU A 1 364 ? 13.469 41.469 6.664 1 93.94 364 LEU A N 1
ATOM 2792 C CA . LEU A 1 364 ? 12.328 41.844 5.824 1 93.94 364 LEU A CA 1
ATOM 2793 C C . LEU A 1 364 ? 11.953 40.688 4.887 1 93.94 364 LEU A C 1
ATOM 2795 O O . LEU A 1 364 ? 10.766 40.438 4.68 1 93.94 364 LEU A O 1
ATOM 2799 N N . VAL A 1 365 ? 12.984 40.125 4.332 1 94.19 365 VAL A N 1
ATOM 2800 C CA . VAL A 1 365 ? 12.742 39 3.445 1 94.19 365 VAL A CA 1
ATOM 2801 C C . VAL A 1 365 ? 12.086 37.844 4.227 1 94.19 365 VAL A C 1
ATOM 2803 O O . VAL A 1 365 ? 11.125 37.219 3.752 1 94.19 365 VAL A O 1
ATOM 2806 N N . TYR A 1 366 ? 12.609 37.594 5.418 1 96.44 366 TYR A N 1
ATOM 2807 C CA . TYR A 1 366 ? 12.062 36.562 6.277 1 96.44 366 TYR A CA 1
ATOM 2808 C C . TYR A 1 366 ? 10.594 36.812 6.594 1 96.44 366 TYR A C 1
ATOM 2810 O O . TYR A 1 366 ? 9.75 35.938 6.402 1 96.44 366 TYR A O 1
ATOM 2818 N N . LEU A 1 367 ? 10.305 38 7.004 1 96.56 367 LEU A N 1
ATOM 2819 C CA . LEU A 1 367 ? 8.938 38.344 7.383 1 96.56 367 LEU A CA 1
ATOM 2820 C C . LEU A 1 367 ? 8.008 38.281 6.18 1 96.56 367 LEU A C 1
ATOM 2822 O O . LEU A 1 367 ? 6.875 37.781 6.293 1 96.56 367 LEU A O 1
ATOM 2826 N N . ALA A 1 368 ? 8.453 38.719 5.062 1 94.75 368 ALA A N 1
ATOM 2827 C CA . ALA A 1 368 ? 7.641 38.688 3.846 1 94.75 368 ALA A CA 1
ATOM 2828 C C . ALA A 1 368 ? 7.316 37.281 3.439 1 94.75 368 ALA A C 1
ATOM 2830 O O . ALA A 1 368 ? 6.18 36.969 3.061 1 94.75 368 ALA A O 1
ATOM 2831 N N . LEU A 1 369 ? 8.312 36.438 3.52 1 95.88 369 LEU A N 1
ATOM 2832 C CA . LEU A 1 369 ? 8.117 35.031 3.111 1 95.88 369 LEU A CA 1
ATOM 2833 C C . LEU A 1 369 ? 7.234 34.281 4.109 1 95.88 369 LEU A C 1
ATOM 2835 O O . LEU A 1 369 ? 6.406 33.469 3.719 1 95.88 369 LEU A O 1
ATOM 2839 N N . VAL A 1 370 ? 7.426 34.562 5.363 1 98 370 VAL A N 1
ATOM 2840 C CA . VAL A 1 370 ? 6.586 33.969 6.391 1 98 370 VAL A CA 1
ATOM 2841 C C . VAL A 1 370 ? 5.125 34.312 6.152 1 98 370 VAL A C 1
ATOM 2843 O O . VAL A 1 370 ? 4.25 33.469 6.16 1 98 370 VAL A O 1
ATOM 2846 N N . LEU A 1 371 ? 4.902 35.625 5.91 1 97.5 371 LEU A N 1
ATOM 2847 C CA . LEU A 1 371 ? 3.537 36.094 5.695 1 97.5 371 LEU A CA 1
ATOM 2848 C C . LEU A 1 371 ? 2.965 35.531 4.398 1 97.5 371 LEU A C 1
ATOM 2850 O O . LEU A 1 371 ? 1.827 35.062 4.371 1 97.5 371 LEU A O 1
ATOM 2854 N N . ALA A 1 372 ? 3.754 35.531 3.396 1 95.31 372 ALA A N 1
ATOM 2855 C CA . ALA A 1 372 ? 3.301 35 2.113 1 95.31 372 ALA A CA 1
ATOM 2856 C C . ALA A 1 372 ? 3.006 33.5 2.211 1 95.31 372 ALA A C 1
ATOM 2858 O O . ALA A 1 372 ? 1.983 33.031 1.71 1 95.31 372 ALA A O 1
ATOM 2859 N N . TYR A 1 373 ? 3.914 32.812 2.826 1 96.06 373 TYR A N 1
ATOM 2860 C CA . TYR A 1 373 ? 3.781 31.375 2.984 1 96.06 373 TYR A CA 1
ATOM 2861 C C . TYR A 1 373 ? 2.531 31.031 3.783 1 96.06 373 TYR A C 1
ATOM 2863 O O . TYR A 1 373 ? 1.788 30.125 3.416 1 96.06 373 TYR A O 1
ATOM 2871 N N . PHE A 1 374 ? 2.328 31.75 4.836 1 97.69 374 PHE A N 1
ATOM 2872 C CA . PHE A 1 374 ? 1.203 31.453 5.715 1 97.69 374 PHE A CA 1
ATOM 2873 C C . PHE A 1 374 ? -0.119 31.781 5.035 1 97.69 374 PHE A C 1
ATOM 2875 O O . PHE A 1 374 ? -1.026 30.953 4.984 1 97.69 374 PHE A O 1
ATOM 2882 N N . TYR A 1 375 ? -0.248 32.906 4.41 1 96.06 375 TYR A N 1
ATOM 2883 C CA . TYR A 1 375 ? -1.551 33.438 3.994 1 96.06 375 TYR A CA 1
ATOM 2884 C C . TYR A 1 375 ? -1.887 32.969 2.58 1 96.06 375 TYR A C 1
ATOM 2886 O O . TYR A 1 375 ? -3.037 33.062 2.146 1 96.06 375 TYR A O 1
ATOM 2894 N N . VAL A 1 376 ? -0.932 32.375 1.908 1 93 376 VAL A N 1
ATOM 2895 C CA . VAL A 1 376 ? -1.244 31.812 0.598 1 93 376 VAL A CA 1
ATOM 2896 C C . VAL A 1 376 ? -2.23 30.656 0.752 1 93 376 VAL A C 1
ATOM 2898 O O . VAL A 1 376 ? -2.973 30.344 -0.179 1 93 376 VAL A O 1
ATOM 2901 N N . HIS A 1 377 ? -2.289 30.141 1.903 1 93.62 377 HIS A N 1
ATOM 2902 C CA . HIS A 1 377 ? -3.176 29 2.141 1 93.62 377 HIS A CA 1
ATOM 2903 C C . HIS A 1 377 ? -4.641 29.422 2.061 1 93.62 377 HIS A C 1
ATOM 2905 O O . HIS A 1 377 ? -5.527 28.578 1.944 1 93.62 377 HIS A O 1
ATOM 2911 N N . TYR A 1 378 ? -4.996 30.734 2.139 1 91.19 378 TYR A N 1
ATOM 2912 C CA . TYR A 1 378 ? -6.359 31.203 1.914 1 91.19 378 TYR A CA 1
ATOM 2913 C C . TYR A 1 378 ? -6.879 30.75 0.557 1 91.19 378 TYR A C 1
ATOM 2915 O O . TYR A 1 378 ? -8.086 30.578 0.369 1 91.19 378 TYR A O 1
ATOM 2923 N N . LEU A 1 379 ? -5.91 30.438 -0.239 1 86.5 379 LEU A N 1
ATOM 2924 C CA . LEU A 1 379 ? -6.285 30.094 -1.605 1 86.5 379 LEU A CA 1
ATOM 2925 C C . LEU A 1 379 ? -6.191 28.578 -1.831 1 86.5 379 LEU A C 1
ATOM 2927 O O . LEU A 1 379 ? -6.449 28.094 -2.936 1 86.5 379 LEU A O 1
ATOM 2931 N N . LEU A 1 380 ? -5.82 27.891 -0.8 1 88.31 380 LEU A N 1
ATOM 2932 C CA . LEU A 1 380 ? -5.555 26.469 -0.955 1 88.31 380 LEU A CA 1
ATOM 2933 C C . LEU A 1 380 ? -6.48 25.641 -0.069 1 88.31 380 LEU A C 1
ATOM 2935 O O . LEU A 1 380 ? -6.934 26.109 0.975 1 88.31 380 LEU A O 1
ATOM 2939 N N . THR A 1 381 ? -6.801 24.453 -0.542 1 82.81 381 THR A N 1
ATOM 2940 C CA . THR A 1 381 ? -7.668 23.562 0.217 1 82.81 381 THR A CA 1
ATOM 2941 C C . THR A 1 381 ? -6.871 22.391 0.787 1 82.81 381 THR A C 1
ATOM 2943 O O . THR A 1 381 ? -7.418 21.562 1.507 1 82.81 381 THR A O 1
ATOM 2946 N N . SER A 1 382 ? -5.512 22.391 0.429 1 86.69 382 SER A N 1
ATOM 2947 C CA . SER A 1 382 ? -4.723 21.219 0.8 1 86.69 382 SER A CA 1
ATOM 2948 C C . SER A 1 382 ? -3.383 21.625 1.402 1 86.69 382 SER A C 1
ATOM 2950 O O . SER A 1 382 ? -2.664 22.453 0.834 1 86.69 382 SER A O 1
ATOM 2952 N N . LEU A 1 383 ? -3.131 21.016 2.5 1 90.31 383 LEU A N 1
ATOM 2953 C CA . LEU A 1 383 ? -1.858 21.219 3.184 1 90.31 383 LEU A CA 1
ATOM 2954 C C . LEU A 1 383 ? -0.705 20.641 2.367 1 90.31 383 LEU A C 1
ATOM 2956 O O . LEU A 1 383 ? 0.388 21.219 2.344 1 90.31 383 LEU A O 1
ATOM 2960 N N . PHE A 1 384 ? -1.004 19.625 1.781 1 86.81 384 PHE A N 1
ATOM 2961 C CA . PHE A 1 384 ? 0.031 18.938 1.018 1 86.81 384 PHE A CA 1
ATOM 2962 C C . PHE A 1 384 ? 0.444 19.75 -0.196 1 86.81 384 PHE A C 1
ATOM 2964 O O . PHE A 1 384 ? 1.632 19.859 -0.511 1 86.81 384 PHE A O 1
ATOM 2971 N N . VAL A 1 385 ? -0.521 20.234 -0.844 1 84.94 385 VAL A N 1
ATOM 2972 C CA . VAL A 1 385 ? -0.238 21.078 -2.002 1 84.94 385 VAL A CA 1
ATOM 2973 C C . VAL A 1 385 ? 0.549 22.312 -1.562 1 84.94 385 VAL A C 1
ATOM 2975 O O . VAL A 1 385 ? 1.484 22.734 -2.244 1 84.94 385 VAL A O 1
ATOM 2978 N N . HIS A 1 386 ? 0.19 22.812 -0.48 1 91.75 386 HIS A N 1
ATOM 2979 C CA . HIS A 1 386 ? 0.893 23.953 0.094 1 91.75 386 HIS A CA 1
ATOM 2980 C C . HIS A 1 386 ? 2.375 23.656 0.289 1 91.75 386 HIS A C 1
ATOM 2982 O O . HIS A 1 386 ? 3.234 24.422 -0.147 1 91.75 386 HIS A O 1
ATOM 2988 N N . MET A 1 387 ? 2.631 22.594 0.865 1 92.88 387 MET A N 1
ATOM 2989 C CA . MET A 1 387 ? 4.008 22.219 1.168 1 92.88 387 MET A CA 1
ATOM 2990 C C . MET A 1 387 ? 4.797 21.953 -0.111 1 92.88 387 MET A C 1
ATOM 2992 O O . MET A 1 387 ? 5.906 22.469 -0.279 1 92.88 387 MET A O 1
ATOM 2996 N N . GLN A 1 388 ? 4.223 21.219 -0.958 1 86.25 388 GLN A N 1
ATOM 2997 C CA . GLN A 1 388 ? 4.91 20.859 -2.189 1 86.25 388 GLN A CA 1
ATOM 2998 C C . GLN A 1 388 ? 5.23 22.078 -3.035 1 86.25 388 GLN A C 1
ATOM 3000 O O . GLN A 1 388 ? 6.273 22.141 -3.686 1 86.25 388 GLN A O 1
ATOM 3005 N N . ALA A 1 389 ? 4.352 23.031 -2.996 1 85.62 389 ALA A N 1
ATOM 3006 C CA . ALA A 1 389 ? 4.48 24.203 -3.875 1 85.62 389 ALA A CA 1
ATOM 3007 C C . ALA A 1 389 ? 5.43 25.234 -3.279 1 85.62 389 ALA A C 1
ATOM 3009 O O . ALA A 1 389 ? 6.184 25.891 -4.008 1 85.62 389 ALA A O 1
ATOM 3010 N N . PHE A 1 390 ? 5.434 25.344 -2.004 1 90.81 390 PHE A N 1
ATOM 3011 C CA . PHE A 1 390 ? 6 26.594 -1.512 1 90.81 390 PHE A CA 1
ATOM 3012 C C . PHE A 1 390 ? 7.094 26.328 -0.484 1 90.81 390 PHE A C 1
ATOM 3014 O O . PHE A 1 390 ? 7.914 27.203 -0.201 1 90.81 390 PHE A O 1
ATOM 3021 N N . PHE A 1 391 ? 7.191 25.156 0.068 1 94.19 391 PHE A N 1
ATOM 3022 C CA . PHE A 1 391 ? 8.086 24.875 1.186 1 94.19 391 PHE A CA 1
ATOM 3023 C C . PHE A 1 391 ? 9.539 25.062 0.77 1 94.19 391 PHE A C 1
ATOM 3025 O O . PHE A 1 391 ? 10.25 25.922 1.303 1 94.19 391 PHE A O 1
ATOM 3032 N N . LEU A 1 392 ? 9.945 24.344 -0.206 1 91 392 LEU A N 1
ATOM 3033 C CA . LEU A 1 392 ? 11.352 24.359 -0.599 1 91 392 LEU A CA 1
ATOM 3034 C C . LEU A 1 392 ? 11.727 25.719 -1.202 1 91 392 LEU A C 1
ATOM 3036 O O . LEU A 1 392 ? 12.82 26.234 -0.939 1 91 392 LEU A O 1
ATOM 3040 N N . PRO A 1 393 ? 10.797 26.312 -2.033 1 87.56 393 PRO A N 1
ATOM 3041 C CA . PRO A 1 393 ? 11.133 27.641 -2.541 1 87.56 393 PRO A CA 1
ATOM 3042 C C . PRO A 1 393 ? 11.359 28.656 -1.427 1 87.56 393 PRO A C 1
ATOM 3044 O O . PRO A 1 393 ? 12.32 29.438 -1.479 1 87.56 393 PRO A O 1
ATOM 3047 N N . CYS A 1 394 ? 10.594 28.641 -0.424 1 93.06 394 CYS A N 1
ATOM 3048 C CA . CYS A 1 394 ? 10.742 29.594 0.67 1 93.06 394 CYS A CA 1
ATOM 3049 C C . CYS A 1 394 ? 11.984 29.297 1.497 1 93.06 394 CYS A C 1
ATOM 3051 O O . CYS A 1 394 ? 12.773 30.188 1.794 1 93.06 394 CYS A O 1
ATOM 3053 N N . VAL A 1 395 ? 12.164 28.031 1.848 1 94.62 395 VAL A N 1
ATOM 3054 C CA . VAL A 1 395 ? 13.344 27.625 2.619 1 94.62 395 VAL A CA 1
ATOM 3055 C C . VAL A 1 395 ? 14.609 27.922 1.818 1 94.62 395 VAL A C 1
ATOM 3057 O O . VAL A 1 395 ? 15.57 28.484 2.348 1 94.62 395 VAL A O 1
ATOM 3060 N N . GLY A 1 396 ? 14.555 27.594 0.611 1 90.94 396 GLY A N 1
ATOM 3061 C CA . GLY A 1 396 ? 15.711 27.797 -0.256 1 90.94 396 GLY A CA 1
ATOM 3062 C C . GLY A 1 396 ? 16.109 29.266 -0.373 1 90.94 396 GLY A C 1
ATOM 3063 O O . GLY A 1 396 ? 17.312 29.578 -0.368 1 90.94 396 GLY A O 1
ATOM 3064 N N . LEU A 1 397 ? 15.125 30.156 -0.491 1 89.62 397 LEU A N 1
ATOM 3065 C CA . LEU A 1 397 ? 15.383 31.578 -0.6 1 89.62 397 LEU A CA 1
ATOM 3066 C C . LEU A 1 397 ? 16.109 32.094 0.636 1 89.62 397 LEU A C 1
ATOM 3068 O O . LEU A 1 397 ? 17.062 32.875 0.523 1 89.62 397 LEU A O 1
ATOM 3072 N N . LEU A 1 398 ? 15.695 31.672 1.708 1 93.88 398 LEU A N 1
ATOM 3073 C CA . LEU A 1 398 ? 16.281 32.188 2.949 1 93.88 398 LEU A CA 1
ATOM 3074 C C . LEU A 1 398 ? 17.656 31.547 3.189 1 93.88 398 LEU A C 1
ATOM 3076 O O . LEU A 1 398 ? 18.562 32.219 3.699 1 93.88 398 LEU A O 1
ATOM 3080 N N . VAL A 1 399 ? 17.797 30.312 2.832 1 90.62 399 VAL A N 1
ATOM 3081 C CA . VAL A 1 399 ? 19.094 29.672 2.943 1 90.62 399 VAL A CA 1
ATOM 3082 C C . VAL A 1 399 ? 20.094 30.359 2.023 1 90.62 399 VAL A C 1
ATOM 3084 O O . VAL A 1 399 ? 21.266 30.531 2.383 1 90.62 399 VAL A O 1
ATOM 3087 N N . ALA A 1 400 ? 19.625 30.75 0.936 1 87.44 400 ALA A N 1
ATOM 3088 C CA . ALA A 1 400 ? 20.469 31.406 -0.052 1 87.44 400 ALA A CA 1
ATOM 3089 C C . ALA A 1 400 ? 21.031 32.719 0.496 1 87.44 400 ALA A C 1
ATOM 3091 O O . ALA A 1 400 ? 22.125 33.156 0.097 1 87.44 400 ALA A O 1
ATOM 3092 N N . ILE A 1 401 ? 20.375 33.312 1.38 1 88.75 401 ILE A N 1
ATOM 3093 C CA . ILE A 1 401 ? 20.859 34.594 1.896 1 88.75 401 ILE A CA 1
ATOM 3094 C C . ILE A 1 401 ? 21.5 34.375 3.271 1 88.75 401 ILE A C 1
ATOM 3096 O O . ILE A 1 401 ? 21.547 35.312 4.082 1 88.75 401 ILE A O 1
ATOM 3100 N N . GLY A 1 402 ? 21.781 33.156 3.576 1 88.19 402 GLY A N 1
ATOM 3101 C CA . GLY A 1 402 ? 22.688 32.875 4.68 1 88.19 402 GLY A CA 1
ATOM 3102 C C . GLY A 1 402 ? 21.984 32.344 5.906 1 88.19 402 GLY A C 1
ATOM 3103 O O . GLY A 1 402 ? 22.609 32.156 6.949 1 88.19 402 GLY A O 1
ATOM 3104 N N . GLN A 1 403 ? 20.703 32.031 5.84 1 93.44 403 GLN A N 1
ATOM 3105 C CA . GLN A 1 403 ? 20 31.516 7.004 1 93.44 403 GLN A CA 1
ATOM 3106 C C . GLN A 1 403 ? 20.234 30.016 7.164 1 93.44 403 GLN A C 1
ATOM 3108 O O . GLN A 1 403 ? 20.484 29.312 6.184 1 93.44 403 GLN A O 1
ATOM 3113 N N . ASP A 1 404 ? 20.234 29.578 8.398 1 96.62 404 ASP A N 1
ATOM 3114 C CA . ASP A 1 404 ? 20.438 28.172 8.703 1 96.62 404 ASP A CA 1
ATOM 3115 C C . ASP A 1 404 ? 19.266 27.328 8.188 1 96.62 404 ASP A C 1
ATOM 3117 O O . ASP A 1 404 ? 18.109 27.562 8.547 1 96.62 404 ASP A O 1
ATOM 3121 N N . PRO A 1 405 ? 19.578 26.344 7.367 1 96.12 405 PRO A N 1
ATOM 3122 C CA . PRO A 1 405 ? 18.5 25.547 6.754 1 96.12 405 PRO A CA 1
ATOM 3123 C C . PRO A 1 405 ? 17.656 24.797 7.781 1 96.12 405 PRO A C 1
ATOM 3125 O O . PRO A 1 405 ? 16.453 24.594 7.582 1 96.12 405 PRO A O 1
ATOM 3128 N N . LEU A 1 406 ? 18.25 24.359 8.836 1 97.94 406 LEU A N 1
ATOM 3129 C CA . LEU A 1 406 ? 17.5 23.625 9.859 1 97.94 406 LEU A CA 1
ATOM 3130 C C . LEU A 1 406 ? 16.484 24.531 10.539 1 97.94 406 LEU A C 1
ATOM 3132 O O . LEU A 1 406 ? 15.32 24.156 10.688 1 97.94 406 LEU A O 1
ATOM 3136 N N . VAL A 1 407 ? 16.922 25.734 10.914 1 98.25 407 VAL A N 1
ATOM 3137 C CA . VAL A 1 407 ? 16.062 26.688 11.617 1 98.25 407 VAL A CA 1
ATOM 3138 C C . VAL A 1 407 ? 14.898 27.094 10.719 1 98.25 407 VAL A C 1
ATOM 3140 O O . VAL A 1 407 ? 13.734 26.953 11.094 1 98.25 407 VAL A O 1
ATOM 3143 N N . ILE A 1 408 ? 15.266 27.5 9.516 1 97.69 408 ILE A N 1
ATOM 3144 C CA . ILE A 1 408 ? 14.258 28 8.586 1 97.69 408 ILE A CA 1
ATOM 3145 C C . ILE A 1 408 ? 13.344 26.859 8.148 1 97.69 408 ILE A C 1
ATOM 3147 O O . ILE A 1 408 ? 12.133 27.047 8.047 1 97.69 408 ILE A O 1
ATOM 3151 N N . GLY A 1 409 ? 13.93 25.688 7.879 1 98 409 GLY A N 1
ATOM 3152 C CA . GLY A 1 409 ? 13.133 24.531 7.508 1 98 409 GLY A CA 1
ATOM 3153 C C . GLY A 1 409 ? 12.102 24.156 8.547 1 98 409 GLY A C 1
ATOM 3154 O O . GLY A 1 409 ? 10.938 23.906 8.219 1 98 409 GLY A O 1
ATOM 3155 N N . MET A 1 410 ? 12.484 24.141 9.812 1 98.5 410 MET A N 1
ATOM 3156 C CA . MET A 1 410 ? 11.578 23.797 10.906 1 98.5 410 MET A CA 1
ATOM 3157 C C . MET A 1 410 ? 10.469 24.828 11.031 1 98.5 410 MET A C 1
ATOM 3159 O O . MET A 1 410 ? 9.312 24.484 11.242 1 98.5 410 MET A O 1
ATOM 3163 N N . ILE A 1 411 ? 10.852 26.078 10.906 1 98.62 411 ILE A N 1
ATOM 3164 C CA . ILE A 1 411 ? 9.867 27.141 11.047 1 98.62 411 ILE A CA 1
ATOM 3165 C C . ILE A 1 411 ? 8.781 26.984 9.984 1 98.62 411 ILE A C 1
ATOM 3167 O O . ILE A 1 411 ? 7.59 27.016 10.297 1 98.62 411 ILE A O 1
ATOM 3171 N N . PHE A 1 412 ? 9.18 26.797 8.766 1 98.38 412 PHE A N 1
ATOM 3172 C CA . PHE A 1 412 ? 8.211 26.703 7.676 1 98.38 412 PHE A CA 1
ATOM 3173 C C . PHE A 1 412 ? 7.438 25.391 7.738 1 98.38 412 PHE A C 1
ATOM 3175 O O . PHE A 1 412 ? 6.266 25.344 7.363 1 98.38 412 PHE A O 1
ATOM 3182 N N . ALA A 1 413 ? 8.109 24.297 8.211 1 98.31 413 ALA A N 1
ATOM 3183 C CA . ALA A 1 413 ? 7.387 23.047 8.43 1 98.31 413 ALA A CA 1
ATOM 3184 C C . ALA A 1 413 ? 6.273 23.234 9.461 1 98.31 413 ALA A C 1
ATOM 3186 O O . ALA A 1 413 ? 5.152 22.75 9.266 1 98.31 413 ALA A O 1
ATOM 3187 N N . LEU A 1 414 ? 6.574 23.969 10.539 1 98.62 414 LEU A N 1
ATOM 3188 C CA . LEU A 1 414 ? 5.594 24.203 11.586 1 98.62 414 LEU A CA 1
ATOM 3189 C C . LEU A 1 414 ? 4.484 25.125 11.094 1 98.62 414 LEU A C 1
ATOM 3191 O O . LEU A 1 414 ? 3.312 24.922 11.43 1 98.62 414 LEU A O 1
ATOM 3195 N N . LEU A 1 415 ? 4.844 26.094 10.312 1 98.56 415 LEU A N 1
ATOM 3196 C CA . LEU A 1 415 ? 3.848 27.016 9.766 1 98.56 415 LEU A CA 1
ATOM 3197 C C . LEU A 1 415 ? 2.896 26.281 8.82 1 98.56 415 LEU A C 1
ATOM 3199 O O . LEU A 1 415 ? 1.714 26.625 8.742 1 98.56 415 LEU A O 1
ATOM 3203 N N . THR A 1 416 ? 3.469 25.281 8.102 1 97.5 416 THR A N 1
ATOM 3204 C CA . THR A 1 416 ? 2.633 24.469 7.211 1 97.5 416 THR A CA 1
ATOM 3205 C C . THR A 1 416 ? 1.5 23.812 7.988 1 97.5 416 THR A C 1
ATOM 3207 O O . THR A 1 416 ? 0.369 23.734 7.504 1 97.5 416 THR A O 1
ATOM 3210 N N . CYS A 1 417 ? 1.742 23.406 9.156 1 97.56 417 CYS A N 1
ATOM 3211 C CA . CYS A 1 417 ? 0.78 22.672 9.969 1 97.56 417 CYS A CA 1
ATOM 3212 C C . CYS A 1 417 ? -0.389 23.562 10.375 1 97.56 417 CYS A C 1
ATOM 3214 O O . CYS A 1 417 ? -1.522 23.094 10.484 1 97.56 417 CYS A O 1
ATOM 3216 N N . VAL A 1 418 ? -0.144 24.875 10.539 1 98.06 418 VAL A N 1
ATOM 3217 C CA . VAL A 1 418 ? -1.163 25.703 11.18 1 98.06 418 VAL A CA 1
ATOM 3218 C C . VAL A 1 418 ? -1.785 26.641 10.148 1 98.06 418 VAL A C 1
ATOM 3220 O O . VAL A 1 418 ? -2.867 27.188 10.367 1 98.06 418 VAL A O 1
ATOM 3223 N N . SER A 1 419 ? -1.205 26.766 8.984 1 96.62 419 SER A N 1
ATOM 3224 C CA . SER A 1 419 ? -1.645 27.734 7.988 1 96.62 419 SER A CA 1
ATOM 3225 C C . SER A 1 419 ? -3.07 27.453 7.527 1 96.62 419 SER A C 1
ATOM 3227 O O . SER A 1 419 ? -3.814 28.375 7.184 1 96.62 419 SER A O 1
ATOM 3229 N N . PRO A 1 420 ? -3.514 26.188 7.555 1 95.62 420 PRO A N 1
ATOM 3230 C CA . PRO A 1 420 ? -4.883 25.938 7.094 1 95.62 420 PRO A CA 1
ATOM 3231 C C . PRO A 1 420 ? -5.938 26.406 8.086 1 95.62 420 PRO A C 1
ATOM 3233 O O . PRO A 1 420 ? -7.129 26.422 7.77 1 95.62 420 PRO A O 1
ATOM 3236 N N . GLY A 1 421 ? -5.629 26.891 9.234 1 96.5 421 GLY A N 1
ATOM 3237 C CA . GLY A 1 421 ? -6.547 27.266 10.297 1 96.5 421 GLY A CA 1
ATOM 3238 C C . GLY A 1 421 ? -7.348 28.516 9.977 1 96.5 421 GLY A C 1
ATOM 3239 O O . GLY A 1 421 ? -8.344 28.812 10.641 1 96.5 421 GLY A O 1
ATOM 3240 N N . THR A 1 422 ? -7.102 29.188 8.852 1 95.25 422 THR A N 1
ATOM 3241 C CA . THR A 1 422 ? -7.715 30.469 8.57 1 95.25 422 THR A CA 1
ATOM 3242 C C . THR A 1 422 ? -9.055 30.297 7.859 1 95.25 422 THR A C 1
ATOM 3244 O O . THR A 1 422 ? -9.914 31.172 7.91 1 95.25 422 THR A O 1
ATOM 3247 N N . THR A 1 423 ? -9.227 29.141 7.176 1 94.81 423 THR A N 1
ATOM 3248 C CA . THR A 1 423 ? -10.438 28.984 6.371 1 94.81 423 THR A CA 1
ATOM 3249 C C . THR A 1 423 ? -11.188 27.719 6.773 1 94.81 423 THR A C 1
ATOM 3251 O O . THR A 1 423 ? -10.617 26.812 7.387 1 94.81 423 THR A O 1
ATOM 3254 N N . HIS A 1 424 ? -12.453 27.672 6.422 1 94.69 424 HIS A N 1
ATOM 3255 C CA . HIS A 1 424 ? -13.32 26.547 6.754 1 94.69 424 HIS A CA 1
ATOM 3256 C C . HIS A 1 424 ? -13.125 25.391 5.766 1 94.69 424 HIS A C 1
ATOM 3258 O O . HIS A 1 424 ? -13.672 24.312 5.961 1 94.69 424 HIS A O 1
ATOM 3264 N N . TYR A 1 425 ? -12.312 25.578 4.734 1 91 425 TYR A N 1
ATOM 3265 C CA . TYR A 1 425 ? -12.109 24.547 3.729 1 91 425 TYR A CA 1
ATOM 3266 C C . TYR A 1 425 ? -10.641 24.125 3.664 1 91 425 TYR A C 1
ATOM 3268 O O . TYR A 1 425 ? -10.25 23.344 2.797 1 91 425 TYR A O 1
ATOM 3276 N N . GLY A 1 426 ? -9.797 24.703 4.582 1 90.56 426 GLY A N 1
ATOM 3277 C CA . GLY A 1 426 ? -8.359 24.516 4.5 1 90.56 426 GLY A CA 1
ATOM 3278 C C . GLY A 1 426 ? -7.91 23.094 4.781 1 90.56 426 GLY A C 1
ATOM 3279 O O . GLY A 1 426 ? -6.789 22.719 4.434 1 90.56 426 GLY A O 1
ATOM 3280 N N . THR A 1 427 ? -8.672 22.297 5.441 1 90.94 427 THR A N 1
ATOM 3281 C CA . THR A 1 427 ? -8.438 20.891 5.719 1 90.94 427 THR A CA 1
ATOM 3282 C C . THR A 1 427 ? -9.758 20.125 5.754 1 90.94 427 THR A C 1
ATOM 3284 O O . THR A 1 427 ? -10.828 20.719 5.801 1 90.94 427 THR A O 1
ATOM 3287 N N . GLY A 1 428 ? -9.703 18.859 5.688 1 88.62 428 GLY A N 1
ATOM 3288 C CA . GLY A 1 428 ? -10.898 18.047 5.859 1 88.62 428 GLY A CA 1
ATOM 3289 C C . GLY A 1 428 ? -11.57 18.25 7.203 1 88.62 428 GLY A C 1
ATOM 3290 O O . GLY A 1 428 ? -12.797 18.266 7.293 1 88.62 428 GLY A O 1
ATOM 3291 N N . THR A 1 429 ? -10.758 18.453 8.203 1 93.81 429 THR A N 1
ATOM 3292 C CA . THR A 1 429 ? -11.289 18.688 9.539 1 93.81 429 THR A CA 1
ATOM 3293 C C . THR A 1 429 ? -12.086 19.984 9.578 1 93.81 429 THR A C 1
ATOM 3295 O O . THR A 1 429 ? -13.172 20.031 10.156 1 93.81 429 THR A O 1
ATOM 3298 N N . ALA A 1 430 ? -11.539 20.969 8.938 1 95.38 430 ALA A N 1
ATOM 3299 C CA . ALA A 1 430 ? -12.211 22.266 8.898 1 95.38 430 ALA A CA 1
ATOM 3300 C C . ALA A 1 430 ? -13.594 22.141 8.258 1 95.38 430 ALA A C 1
ATOM 3302 O O . ALA A 1 430 ? -14.57 22.703 8.766 1 95.38 430 ALA A O 1
ATOM 3303 N N . SER A 1 431 ? -13.656 21.391 7.223 1 93.25 431 SER A N 1
ATOM 3304 C CA . SER A 1 431 ? -14.914 21.234 6.492 1 93.25 431 SER A CA 1
ATOM 3305 C C . SER A 1 431 ? -15.961 20.516 7.336 1 93.25 431 SER A C 1
ATOM 3307 O O . SER A 1 431 ? -17.125 20.906 7.332 1 93.25 431 SER A O 1
ATOM 3309 N N . ILE A 1 432 ? -15.531 19.578 8.062 1 94.25 432 ILE A N 1
ATOM 3310 C CA . ILE A 1 432 ? -16.438 18.797 8.891 1 94.25 432 ILE A CA 1
ATOM 3311 C C . ILE A 1 432 ? -16.953 19.641 10.047 1 94.25 432 ILE A C 1
ATOM 3313 O O . ILE A 1 432 ? -18.141 19.656 10.344 1 94.25 432 ILE A O 1
ATOM 3317 N N . TYR A 1 433 ? -16.062 20.312 10.68 1 96.62 433 TYR A N 1
ATOM 3318 C CA . TYR A 1 433 ? -16.438 21.156 11.805 1 96.62 433 TYR A CA 1
ATOM 3319 C C . TYR A 1 433 ? -17.344 22.297 11.359 1 96.62 433 TYR A C 1
ATOM 3321 O O . TYR A 1 433 ? -18.312 22.625 12.047 1 96.62 433 TYR A O 1
ATOM 3329 N N . TYR A 1 434 ? -17.078 22.844 10.219 1 96.31 434 TYR A N 1
ATOM 3330 C CA . TYR A 1 434 ? -17.891 23.938 9.711 1 96.31 434 TYR A CA 1
ATOM 3331 C C . TYR A 1 434 ? -19.281 23.438 9.328 1 96.31 434 TYR A C 1
ATOM 3333 O O . TYR A 1 434 ? -20.281 24.125 9.562 1 96.31 434 TYR A O 1
ATOM 3341 N N . ALA A 1 435 ? -19.359 22.281 8.773 1 95.5 435 ALA A N 1
ATOM 3342 C CA . ALA A 1 435 ? -20.625 21.703 8.289 1 95.5 435 ALA A CA 1
ATOM 3343 C C . ALA A 1 435 ? -21.562 21.406 9.453 1 95.5 435 ALA A C 1
ATOM 3345 O O . ALA A 1 435 ? -22.781 21.25 9.25 1 95.5 435 ALA A O 1
ATOM 3346 N N . ALA A 1 436 ? -20.984 21.328 10.633 1 95.81 436 ALA A N 1
ATOM 3347 C CA . ALA A 1 436 ? -21.812 21.078 11.812 1 95.81 436 ALA A CA 1
ATOM 3348 C C . ALA A 1 436 ? -22.781 22.219 12.078 1 95.81 436 ALA A C 1
ATOM 3350 O O . ALA A 1 436 ? -23.766 22.062 12.805 1 95.81 436 ALA A O 1
ATOM 3351 N N . GLY A 1 437 ? -22.453 23.438 11.586 1 96.12 437 GLY A N 1
ATOM 3352 C CA . GLY A 1 437 ? -23.406 24.516 11.602 1 96.12 437 GLY A CA 1
ATOM 3353 C C . GLY A 1 437 ? -23.25 25.438 12.797 1 96.12 437 GLY A C 1
ATOM 3354 O O . GLY A 1 437 ? -24.047 26.375 12.977 1 96.12 437 GLY A O 1
ATOM 3355 N N . TYR A 1 438 ? -22.219 25.297 13.562 1 97.25 438 TYR A N 1
ATOM 3356 C CA . TYR A 1 438 ? -22.078 26.078 14.797 1 97.25 438 TYR A CA 1
ATOM 3357 C C . TYR A 1 438 ? -21.422 27.422 14.523 1 97.25 438 TYR A C 1
ATOM 3359 O O . TYR A 1 438 ? -21.422 28.297 15.391 1 97.25 438 TYR A O 1
ATOM 3367 N N . THR A 1 439 ? -20.891 27.641 13.375 1 96.38 439 THR A N 1
ATOM 3368 C CA . THR A 1 439 ? -20.109 28.844 13.109 1 96.38 439 THR A CA 1
ATOM 3369 C C . THR A 1 439 ? -20.438 29.391 11.727 1 96.38 439 THR A C 1
ATOM 3371 O O . THR A 1 439 ? -20.734 28.641 10.797 1 96.38 439 THR A O 1
ATOM 3374 N N . THR A 1 440 ? -20.406 30.656 11.633 1 95.25 440 THR A N 1
ATOM 3375 C CA . THR A 1 440 ? -20.516 31.297 10.32 1 95.25 440 THR A CA 1
ATOM 3376 C C . THR A 1 440 ? -19.125 31.453 9.68 1 95.25 440 THR A C 1
ATOM 3378 O O . THR A 1 440 ? -18.109 31.344 10.367 1 95.25 440 THR A O 1
ATOM 3381 N N . GLN A 1 441 ? -19.125 31.625 8.383 1 96.06 441 GLN A N 1
ATOM 3382 C CA . GLN A 1 441 ? -17.875 31.828 7.66 1 96.06 441 GLN A CA 1
ATOM 3383 C C . GLN A 1 441 ? -17.125 33.031 8.188 1 96.06 441 GLN A C 1
ATOM 3385 O O . GLN A 1 441 ? -15.898 33 8.359 1 96.06 441 GLN A O 1
ATOM 3390 N N . LYS A 1 442 ? -17.875 34.125 8.359 1 94.69 442 LYS A N 1
ATOM 3391 C CA . LYS A 1 442 ? -17.266 35.344 8.844 1 94.69 442 LYS A CA 1
ATOM 3392 C C . LYS A 1 442 ? -16.594 35.125 10.195 1 94.69 442 LYS A C 1
ATOM 3394 O O . LYS A 1 442 ? -15.469 35.594 10.414 1 94.69 442 LYS A O 1
ATOM 3399 N N . GLN A 1 443 ? -17.281 34.5 11.039 1 95.56 443 GLN A N 1
ATOM 3400 C CA . GLN A 1 443 ? -16.75 34.219 12.367 1 95.56 443 GLN A CA 1
ATOM 3401 C C . GLN A 1 443 ? -15.523 33.312 12.289 1 95.56 443 GLN A C 1
ATOM 3403 O O . GLN A 1 443 ? -14.531 33.531 12.992 1 95.56 443 GLN A O 1
ATOM 3408 N N . TRP A 1 444 ? -15.586 32.312 11.461 1 97.25 444 TRP A N 1
ATOM 3409 C CA . TRP A 1 444 ? -14.477 31.375 11.273 1 97.25 444 TRP A CA 1
ATOM 3410 C C . TRP A 1 444 ? -13.234 32.094 10.766 1 97.25 444 TRP A C 1
ATOM 3412 O O . TRP A 1 444 ? -12.148 3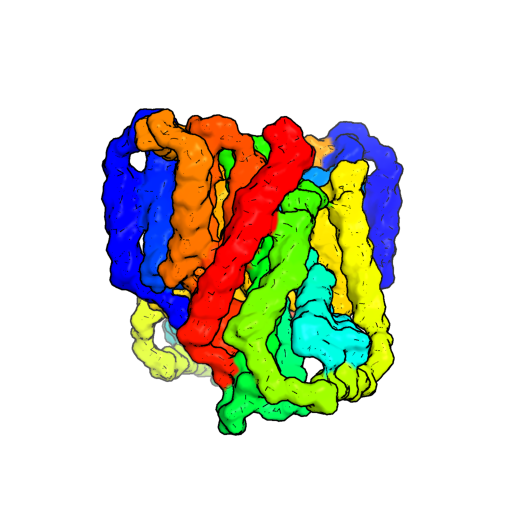1.938 11.312 1 97.25 444 TRP A O 1
ATOM 3422 N N . TRP A 1 445 ? -13.406 32.938 9.773 1 96.94 445 TRP A N 1
ATOM 3423 C CA . TRP A 1 445 ? -12.289 33.594 9.117 1 96.94 445 TRP A CA 1
ATOM 3424 C C . TRP A 1 445 ? -11.703 34.688 10.016 1 96.94 445 TRP A C 1
ATOM 3426 O O . TRP A 1 445 ? -10.484 34.844 10.07 1 96.94 445 TRP A O 1
ATOM 3436 N N . ALA A 1 446 ? -12.578 35.406 10.68 1 97.19 446 ALA A N 1
ATOM 3437 C CA . ALA A 1 446 ? -12.102 36.438 11.594 1 97.19 446 ALA A CA 1
ATOM 3438 C C . ALA A 1 446 ? -11.289 35.844 12.734 1 97.19 446 ALA A C 1
ATOM 3440 O O . ALA A 1 446 ? -10.211 36.344 13.07 1 97.19 446 ALA A O 1
ATOM 3441 N N . THR A 1 447 ? -11.867 34.812 13.32 1 98.12 447 THR A N 1
ATOM 3442 C CA . THR A 1 447 ? -11.148 34.156 14.406 1 98.12 447 THR A CA 1
ATOM 3443 C C . THR A 1 447 ? -9.844 33.562 13.891 1 98.12 447 THR A C 1
ATOM 3445 O O . THR A 1 447 ? -8.805 33.656 14.547 1 98.12 447 THR A O 1
ATOM 3448 N N . GLY A 1 448 ? -9.922 32.875 12.719 1 97.88 448 GLY A N 1
ATOM 3449 C CA . GLY A 1 448 ? -8.734 32.281 12.125 1 97.88 448 GLY A CA 1
ATOM 3450 C C . GLY A 1 448 ? -7.629 33.312 11.883 1 97.88 448 GLY A C 1
ATOM 3451 O O . GLY A 1 448 ? -6.449 33 12.07 1 97.88 448 GLY A O 1
ATOM 3452 N N . PHE A 1 449 ? -8.031 34.5 11.453 1 97.5 449 PHE A N 1
ATOM 3453 C CA . PHE A 1 449 ? -7.051 35.531 11.195 1 97.5 449 PHE A CA 1
ATOM 3454 C C . PHE A 1 449 ? -6.312 35.906 12.477 1 97.5 449 PHE A C 1
ATOM 3456 O O . PHE A 1 449 ? -5.082 36 12.492 1 97.5 449 PHE A O 1
ATOM 3463 N N . TRP A 1 450 ? -7.004 36.156 13.516 1 98.06 450 TRP A N 1
ATOM 3464 C CA . TRP A 1 450 ? -6.371 36.562 14.766 1 98.06 450 TRP A CA 1
ATOM 3465 C C . TRP A 1 450 ? -5.547 35.438 15.359 1 98.06 450 TRP A C 1
ATOM 3467 O O . TRP A 1 450 ? -4.504 35.656 15.969 1 98.06 450 TRP A O 1
ATOM 3477 N N . VAL A 1 451 ? -6.066 34.188 15.242 1 98.56 451 VAL A N 1
ATOM 3478 C CA . VAL A 1 451 ? -5.285 33.031 15.664 1 98.56 451 VAL A CA 1
ATOM 3479 C C . VAL A 1 451 ? -3.975 33 14.883 1 98.56 451 VAL A C 1
ATOM 3481 O O . VAL A 1 451 ? -2.92 32.688 15.445 1 98.56 451 VAL A O 1
ATOM 3484 N N . SER A 1 452 ? -4.059 33.281 13.586 1 98.44 452 SER A N 1
ATOM 3485 C CA . SER A 1 452 ? -2.871 33.25 12.734 1 98.44 452 SER A CA 1
ATOM 3486 C C . SER A 1 452 ? -1.813 34.25 13.211 1 98.44 452 SER A C 1
ATOM 3488 O O . SER A 1 452 ? -0.615 33.969 13.133 1 98.44 452 SER A O 1
ATOM 3490 N N . VAL A 1 453 ? -2.229 35.375 13.695 1 98.25 453 VAL A N 1
ATOM 3491 C CA . VAL A 1 453 ? -1.299 36.375 14.211 1 98.25 453 VAL A CA 1
ATOM 3492 C C . VAL A 1 453 ? -0.513 35.812 15.383 1 98.25 453 VAL A C 1
ATOM 3494 O O . VAL A 1 453 ? 0.711 35.938 15.445 1 98.25 453 VAL A O 1
ATOM 3497 N N . VAL A 1 454 ? -1.193 35.156 16.25 1 98.5 454 VAL A N 1
ATOM 3498 C CA . VAL A 1 454 ? -0.56 34.531 17.422 1 98.5 454 VAL A CA 1
ATOM 3499 C C . VAL A 1 454 ? 0.374 33.406 16.953 1 98.5 454 VAL A C 1
ATOM 3501 O O . VAL A 1 454 ? 1.49 33.281 17.469 1 98.5 454 VAL A O 1
ATOM 3504 N N . GLU A 1 455 ? -0.099 32.625 16.047 1 98.69 455 GLU A N 1
ATOM 3505 C CA . GLU A 1 455 ? 0.693 31.5 15.531 1 98.69 455 GLU A CA 1
ATOM 3506 C C . GLU A 1 455 ? 1.983 31.984 14.883 1 98.69 455 GLU A C 1
ATOM 3508 O O . GLU A 1 455 ? 3.047 31.391 15.078 1 98.69 455 GLU A O 1
ATOM 3513 N N . ILE A 1 456 ? 1.889 33.062 14.094 1 98.56 456 ILE A N 1
ATOM 3514 C CA . ILE A 1 456 ? 3.057 33.594 13.422 1 98.56 456 ILE A CA 1
ATOM 3515 C C . ILE A 1 456 ? 4.047 34.125 14.461 1 98.56 456 ILE A C 1
ATOM 3517 O O . ILE A 1 456 ? 5.25 33.906 14.352 1 98.56 456 ILE A O 1
ATOM 3521 N N . ILE A 1 457 ? 3.57 34.844 15.477 1 98.62 457 ILE A N 1
ATOM 3522 C CA . ILE A 1 457 ? 4.434 35.375 16.516 1 98.62 457 ILE A CA 1
ATOM 3523 C C . ILE A 1 457 ? 5.105 34.25 17.281 1 98.62 457 ILE A C 1
ATOM 3525 O O . ILE A 1 457 ? 6.32 34.25 17.5 1 98.62 457 ILE A O 1
ATOM 3529 N N . CYS A 1 458 ? 4.352 33.219 17.656 1 98.75 458 CYS A N 1
ATOM 3530 C CA . CYS A 1 458 ? 4.863 32.125 18.484 1 98.75 458 CYS A CA 1
ATOM 3531 C C . CYS A 1 458 ? 5.793 31.219 17.672 1 98.75 458 CYS A C 1
ATOM 3533 O O . CYS A 1 458 ? 6.871 30.844 18.141 1 98.75 458 CYS A O 1
ATOM 3535 N N . ILE A 1 459 ? 5.43 30.891 16.438 1 98.69 459 ILE A N 1
ATOM 3536 C CA . ILE A 1 459 ? 6.176 29.906 15.648 1 98.69 459 ILE A CA 1
ATOM 3537 C C . ILE A 1 459 ? 7.301 30.609 14.883 1 98.69 459 ILE A C 1
ATOM 3539 O O . ILE A 1 459 ? 8.469 30.25 15.039 1 98.69 459 ILE A O 1
ATOM 3543 N N . ALA A 1 460 ? 7.004 31.609 14.117 1 98.44 460 ALA A N 1
ATOM 3544 C CA . ALA A 1 460 ? 8.016 32.281 13.297 1 98.44 460 ALA A CA 1
ATOM 3545 C C . ALA A 1 460 ? 8.859 33.219 14.133 1 98.44 460 ALA A C 1
ATOM 3547 O O . ALA A 1 460 ? 10.031 33.469 13.82 1 98.44 460 ALA A O 1
ATOM 3548 N N . GLY A 1 461 ? 8.273 33.844 15.148 1 98.38 461 GLY A N 1
ATOM 3549 C CA . GLY A 1 461 ? 9.023 34.719 16.016 1 98.38 461 GLY A CA 1
ATOM 3550 C C . GLY A 1 461 ? 9.758 34 17.125 1 98.38 461 GLY A C 1
ATOM 3551 O O . GLY A 1 461 ? 10.961 33.75 17.016 1 98.38 461 GLY A O 1
ATOM 3552 N N . ILE A 1 462 ? 9.023 33.5 18.141 1 98.5 462 ILE A N 1
ATOM 3553 C CA . ILE A 1 462 ? 9.609 32.844 19.297 1 98.5 462 ILE A CA 1
ATOM 3554 C C . ILE A 1 462 ? 10.258 31.531 18.875 1 98.5 462 ILE A C 1
ATOM 3556 O O . ILE A 1 462 ? 11.297 31.156 19.406 1 98.5 462 ILE A O 1
ATOM 3560 N N . GLY A 1 463 ? 9.625 30.859 17.969 1 98.5 463 GLY A N 1
ATOM 3561 C CA . GLY A 1 463 ? 10.188 29.609 17.469 1 98.5 463 GLY A CA 1
ATOM 3562 C C . GLY A 1 463 ? 11.539 29.781 16.812 1 98.5 463 GLY A C 1
ATOM 3563 O O . GLY A 1 463 ? 12.438 28.969 16.984 1 98.5 463 GLY A O 1
ATOM 3564 N N . TYR A 1 464 ? 11.633 30.828 15.992 1 97.88 464 TYR A N 1
ATOM 3565 C CA . TYR A 1 464 ? 12.914 31.125 15.359 1 97.88 464 TYR A CA 1
ATOM 3566 C C . TYR A 1 464 ? 14.008 31.281 16.406 1 97.88 464 TYR A C 1
ATOM 3568 O O . TYR A 1 464 ? 15.102 30.719 16.266 1 97.88 464 TYR A O 1
ATOM 3576 N N . LEU A 1 465 ? 13.75 32.031 17.469 1 97.94 465 LEU A N 1
ATOM 3577 C CA . LEU A 1 465 ? 14.719 32.25 18.547 1 97.94 465 LEU A CA 1
ATOM 3578 C C . LEU A 1 465 ? 15.016 30.969 19.297 1 97.94 465 LEU A C 1
ATOM 3580 O O . LEU A 1 465 ? 16.172 30.672 19.594 1 97.94 465 LEU A O 1
ATOM 3584 N N . TRP A 1 466 ? 14.023 30.172 19.562 1 98.38 466 TRP A N 1
ATOM 3585 C CA . TRP A 1 466 ? 14.156 28.922 20.312 1 98.38 466 TRP A CA 1
ATOM 3586 C C . TRP A 1 466 ? 15.008 27.922 19.547 1 98.38 466 TRP A C 1
ATOM 3588 O O . TRP A 1 466 ? 15.969 27.359 20.109 1 98.38 466 TRP A O 1
ATOM 3598 N N . ILE A 1 467 ? 14.656 27.703 18.297 1 98.31 467 ILE A N 1
ATOM 3599 C CA . ILE A 1 467 ? 15.352 26.688 17.5 1 98.31 467 ILE A CA 1
ATOM 3600 C C . ILE A 1 467 ? 16.797 27.141 17.25 1 98.31 467 ILE A C 1
ATOM 3602 O O . ILE A 1 467 ? 17.719 26.328 17.281 1 98.31 467 ILE A O 1
ATOM 3606 N N . SER A 1 468 ? 17 28.469 16.984 1 97.62 468 SER A N 1
ATOM 3607 C CA . SER A 1 468 ? 18.344 29 16.812 1 97.62 468 SER A CA 1
ATOM 3608 C C . SER A 1 468 ? 19.188 28.766 18.062 1 97.62 468 SER A C 1
ATOM 3610 O O . SER A 1 468 ? 20.375 28.453 17.969 1 97.62 468 SER A O 1
ATOM 3612 N N . PHE A 1 469 ? 18.578 28.969 19.172 1 97.38 469 PHE A N 1
ATOM 3613 C CA . PHE A 1 469 ? 19.266 28.75 20.453 1 97.38 469 PHE A CA 1
ATOM 3614 C C . PHE A 1 469 ? 19.672 27.297 20.609 1 97.38 469 PHE A C 1
ATOM 3616 O O . PHE A 1 469 ? 20.797 27 21.031 1 97.38 469 PHE A O 1
ATOM 3623 N N . LEU A 1 470 ? 18.781 26.328 20.281 1 96.69 470 LEU A N 1
ATOM 3624 C CA . LEU A 1 470 ? 19.031 24.906 20.453 1 96.69 470 LEU A CA 1
ATOM 3625 C C . LEU A 1 470 ? 20.141 24.438 19.531 1 96.69 470 LEU A C 1
ATOM 3627 O O . LEU A 1 470 ? 20.906 23.547 19.891 1 96.69 470 LEU A O 1
ATOM 3631 N N . VAL A 1 471 ? 20.141 25.031 18.328 1 94.19 471 VAL A N 1
ATOM 3632 C CA . VAL A 1 471 ? 21.094 24.516 17.344 1 94.19 471 VAL A CA 1
ATOM 3633 C C . VAL A 1 471 ? 22.359 25.359 17.375 1 94.19 471 VAL A C 1
ATOM 3635 O O . VAL A 1 471 ? 23.344 25.047 16.703 1 94.19 471 VAL A O 1
ATOM 3638 N N . GLY A 1 472 ? 22.484 26.391 18.094 1 89.31 472 GLY A N 1
ATOM 3639 C CA . GLY A 1 472 ? 23.641 27.281 18.156 1 89.31 472 GLY A CA 1
ATOM 3640 C C . GLY A 1 472 ? 23.812 28.141 16.922 1 89.31 472 GLY A C 1
ATOM 3641 O O . GLY A 1 472 ? 24.922 28.391 16.469 1 89.31 472 GLY A O 1
ATOM 3642 N N . ALA A 1 473 ? 22.781 28.5 16.328 1 74.81 473 ALA A N 1
ATOM 3643 C CA . ALA A 1 473 ? 22.828 29.344 15.141 1 74.81 473 ALA A CA 1
ATOM 3644 C C . ALA A 1 473 ? 22.578 30.797 15.492 1 74.81 473 ALA A C 1
ATOM 3646 O O . ALA A 1 473 ? 21.953 31.109 16.516 1 74.81 473 ALA A O 1
ATOM 3647 N N . MET B 1 1 ? -16.047 -16.344 6.91 1 29.73 1 MET B N 1
ATOM 3648 C CA . MET B 1 1 ? -14.617 -16.172 6.691 1 29.73 1 MET B CA 1
ATOM 3649 C C . MET B 1 1 ? -13.867 -16.109 8.016 1 29.73 1 MET B C 1
ATOM 3651 O O . MET B 1 1 ? -14.156 -15.266 8.867 1 29.73 1 MET B O 1
ATOM 3655 N N . THR B 1 2 ? -13.438 -17.156 8.602 1 39.47 2 THR B N 1
ATOM 3656 C CA . THR B 1 2 ? -12.758 -17.359 9.875 1 39.47 2 THR B CA 1
ATOM 3657 C C . THR B 1 2 ? -11.711 -16.266 10.109 1 39.47 2 THR B C 1
ATOM 3659 O O . THR B 1 2 ? -11.008 -15.867 9.18 1 39.47 2 THR B O 1
ATOM 3662 N N . THR B 1 3 ? -11.797 -15.453 11.031 1 47.44 3 THR B N 1
ATOM 3663 C CA . THR B 1 3 ? -10.891 -14.477 11.641 1 47.44 3 THR B CA 1
ATOM 3664 C C . THR B 1 3 ? -9.477 -15.039 11.742 1 47.44 3 THR B C 1
ATOM 3666 O O . THR B 1 3 ? -9.219 -15.93 12.547 1 47.44 3 THR B O 1
ATOM 3669 N N . ASN B 1 4 ? -8.805 -15.445 10.648 1 56.16 4 ASN B N 1
ATOM 3670 C CA . ASN B 1 4 ? -7.457 -15.992 10.547 1 56.16 4 ASN B CA 1
ATOM 3671 C C . ASN B 1 4 ? -6.484 -15.242 11.453 1 56.16 4 ASN B C 1
ATOM 3673 O O . ASN B 1 4 ? -5.891 -14.242 11.039 1 56.16 4 ASN B O 1
ATOM 3677 N N . SER B 1 5 ? -6.781 -15.562 12.727 1 75.69 5 SER B N 1
ATOM 3678 C CA . SER B 1 5 ? -6.066 -15.023 13.875 1 75.69 5 SER B CA 1
ATOM 3679 C C . SER B 1 5 ? -4.754 -15.766 14.109 1 75.69 5 SER B C 1
ATOM 3681 O O . SER B 1 5 ? -4.613 -16.922 13.711 1 75.69 5 SER B O 1
ATOM 3683 N N . ILE B 1 6 ? -3.734 -15.109 14.375 1 90.25 6 ILE B N 1
ATOM 3684 C CA . ILE B 1 6 ? -2.434 -15.617 14.797 1 90.25 6 ILE B CA 1
ATOM 3685 C C . ILE B 1 6 ? -2.619 -16.688 15.859 1 90.25 6 ILE B C 1
ATOM 3687 O O . ILE B 1 6 ? -3.357 -16.5 16.828 1 90.25 6 ILE B O 1
ATOM 3691 N N . LYS B 1 7 ? -2.119 -17.922 15.633 1 93.56 7 LYS B N 1
ATOM 3692 C CA . LYS B 1 7 ? -2.059 -18.984 16.625 1 93.56 7 LYS B CA 1
ATOM 3693 C C . LYS B 1 7 ? -0.794 -18.875 17.484 1 93.56 7 LYS B C 1
ATOM 3695 O O . LYS B 1 7 ? 0.248 -19.438 17.125 1 93.56 7 LYS B O 1
ATOM 3700 N N . LEU B 1 8 ? -0.916 -18.297 18.594 1 92.25 8 LEU B N 1
ATOM 3701 C CA . LEU B 1 8 ? 0.199 -17.828 19.422 1 92.25 8 LEU B CA 1
ATOM 3702 C C . LEU B 1 8 ? 1.079 -19 19.844 1 92.25 8 LEU B C 1
ATOM 3704 O O . LEU B 1 8 ? 2.309 -18.906 19.797 1 92.25 8 LEU B O 1
ATOM 3708 N N . PRO B 1 9 ? 0.519 -20.141 20.266 1 93.06 9 PRO B N 1
ATOM 3709 C CA . PRO B 1 9 ? 1.387 -21.234 20.672 1 93.06 9 PRO B CA 1
ATOM 3710 C C . PRO B 1 9 ? 2.285 -21.734 19.547 1 93.06 9 PRO B C 1
ATOM 3712 O O . PRO B 1 9 ? 3.467 -22.016 19.766 1 93.06 9 PRO B O 1
ATOM 3715 N N . ARG B 1 10 ? 1.785 -21.828 18.359 1 94 10 ARG B N 1
ATOM 3716 C CA . ARG B 1 10 ? 2.58 -22.234 17.203 1 94 10 ARG B CA 1
ATOM 3717 C C . ARG B 1 10 ? 3.66 -21.203 16.891 1 94 10 ARG B C 1
ATOM 3719 O O . ARG B 1 10 ? 4.793 -21.578 16.562 1 94 10 ARG B O 1
ATOM 3726 N N . LEU B 1 11 ? 3.238 -20 16.953 1 95.19 11 LEU B N 1
ATOM 3727 C CA . LEU B 1 11 ? 4.176 -18.922 16.656 1 95.19 11 LEU B CA 1
ATOM 3728 C C . LEU B 1 11 ? 5.316 -18.891 17.672 1 95.19 11 LEU B C 1
ATOM 3730 O O . LEU B 1 11 ? 6.473 -18.688 17.297 1 95.19 11 LEU B O 1
ATOM 3734 N N . LEU B 1 12 ? 5.02 -19.094 18.938 1 94.94 12 LEU B N 1
ATOM 3735 C CA . LEU B 1 12 ? 6.035 -19.062 20 1 94.94 12 LEU B CA 1
ATOM 3736 C C . LEU B 1 12 ? 7.055 -20.188 19.797 1 94.94 12 LEU B C 1
ATOM 3738 O O . LEU B 1 12 ? 8.25 -19.984 20.016 1 94.94 12 LEU B O 1
ATOM 3742 N N . ILE B 1 13 ? 6.605 -21.297 19.422 1 95 13 ILE B N 1
ATOM 3743 C CA . ILE B 1 13 ? 7.5 -22.422 19.172 1 95 13 ILE B CA 1
ATOM 3744 C C . ILE B 1 13 ? 8.469 -22.062 18.047 1 95 13 ILE B C 1
ATOM 3746 O O . ILE B 1 13 ? 9.672 -22.312 18.156 1 95 13 ILE B O 1
ATOM 3750 N N . VAL B 1 14 ? 7.926 -21.5 17.031 1 94.81 14 VAL B N 1
ATOM 3751 C CA . VAL B 1 14 ? 8.734 -21.156 15.875 1 94.81 14 VAL B CA 1
ATOM 3752 C C . VAL B 1 14 ? 9.727 -20.047 16.234 1 94.81 14 VAL B C 1
ATOM 3754 O O . VAL B 1 14 ? 10.875 -20.062 15.789 1 94.81 14 VAL B O 1
ATOM 3757 N N . ILE B 1 15 ? 9.25 -19.125 17.016 1 95 15 ILE B N 1
ATOM 3758 C CA . ILE B 1 15 ? 10.125 -18.047 17.453 1 95 15 ILE B CA 1
ATOM 3759 C C . ILE B 1 15 ? 11.273 -18.609 18.281 1 95 15 ILE B C 1
ATOM 3761 O O . ILE B 1 15 ? 12.43 -18.188 18.125 1 95 15 ILE B O 1
ATOM 3765 N N . PHE B 1 16 ? 10.984 -19.562 19.062 1 95.31 16 PHE B N 1
ATOM 3766 C CA . PHE B 1 16 ? 12 -20.203 19.891 1 95.31 16 PHE B CA 1
ATOM 3767 C C . PHE B 1 16 ? 13.023 -20.922 19.016 1 95.31 16 PHE B C 1
ATOM 3769 O O . PHE B 1 16 ? 14.227 -20.828 19.266 1 95.31 16 PHE B O 1
ATOM 3776 N N . ILE B 1 17 ? 12.57 -21.562 18.078 1 95.25 17 ILE B N 1
ATOM 3777 C CA . ILE B 1 17 ? 13.453 -22.281 17.172 1 95.25 17 ILE B CA 1
ATOM 3778 C C . ILE B 1 17 ? 14.328 -21.297 16.406 1 95.25 17 ILE B C 1
ATOM 3780 O O . ILE B 1 17 ? 15.539 -21.484 16.266 1 95.25 17 ILE B O 1
ATOM 3784 N N . SER B 1 18 ? 13.695 -20.25 15.883 1 95.38 18 SER B N 1
ATOM 3785 C CA . SER B 1 18 ? 14.398 -19.219 15.117 1 95.38 18 SER B CA 1
ATOM 3786 C C . SER B 1 18 ? 15.469 -18.531 15.961 1 95.38 18 SER B C 1
ATOM 3788 O O . SER B 1 18 ? 16.594 -18.328 15.5 1 95.38 18 SER B O 1
ATOM 3790 N N . LEU B 1 19 ? 15.125 -18.188 17.188 1 95.88 19 LEU B N 1
ATOM 3791 C CA . LEU B 1 19 ? 16.078 -17.531 18.078 1 95.88 19 LEU B CA 1
ATOM 3792 C C . LEU B 1 19 ? 17.203 -18.484 18.484 1 95.88 19 LEU B C 1
ATOM 3794 O O . LEU B 1 19 ? 18.344 -18.062 18.609 1 95.88 19 LEU B O 1
ATOM 3798 N N . GLY B 1 20 ? 16.875 -19.703 18.719 1 96.25 20 GLY B N 1
ATOM 3799 C CA . GLY B 1 20 ? 17.906 -20.703 18.984 1 96.25 20 GLY B CA 1
ATOM 3800 C C . GLY B 1 20 ? 18.906 -20.844 17.859 1 96.25 20 GLY B C 1
ATOM 3801 O O . GLY B 1 20 ? 20.109 -20.922 18.094 1 96.25 20 GLY B O 1
ATOM 3802 N N . MET B 1 21 ? 18.391 -20.875 16.672 1 95.94 21 MET B N 1
ATOM 3803 C CA . MET B 1 21 ? 19.25 -20.969 15.492 1 95.94 21 MET B CA 1
ATOM 3804 C C . MET B 1 21 ? 20.125 -19.734 15.352 1 95.94 21 MET B C 1
ATOM 3806 O O . MET B 1 21 ? 21.297 -19.828 14.984 1 95.94 21 MET B O 1
ATOM 3810 N N . ALA B 1 22 ? 19.547 -18.578 15.617 1 95.56 22 ALA B N 1
ATOM 3811 C CA . ALA B 1 22 ? 20.234 -17.297 15.461 1 95.56 22 ALA B CA 1
ATOM 3812 C C . ALA B 1 22 ? 21.438 -17.219 16.406 1 95.56 22 ALA B C 1
ATOM 3814 O O . ALA B 1 22 ? 22.406 -16.5 16.141 1 95.56 22 ALA B O 1
ATOM 3815 N N . LEU B 1 23 ? 21.375 -17.984 17.484 1 95.25 23 LEU B N 1
ATOM 3816 C CA . LEU B 1 23 ? 22.422 -17.922 18.5 1 95.25 23 LEU B CA 1
ATOM 3817 C C . LEU B 1 23 ? 23.578 -18.859 18.156 1 95.25 23 LEU B C 1
ATOM 3819 O O . LEU B 1 23 ? 24.656 -18.766 18.75 1 95.25 23 LEU B O 1
ATOM 3823 N N . LEU B 1 24 ? 23.406 -19.656 17.203 1 95.56 24 LEU B N 1
ATOM 3824 C CA . LEU B 1 24 ? 24.469 -20.562 16.781 1 95.56 24 LEU B CA 1
ATOM 3825 C C . LEU B 1 24 ? 25.547 -19.828 15.992 1 95.56 24 LEU B C 1
ATOM 3827 O O . LEU B 1 24 ? 25.281 -18.75 15.43 1 95.56 24 LEU B O 1
ATOM 3831 N N . THR B 1 25 ? 26.734 -20.453 15.977 1 95.75 25 THR B N 1
ATOM 3832 C CA . THR B 1 25 ? 27.844 -19.891 15.219 1 95.75 25 THR B CA 1
ATOM 3833 C C . THR B 1 25 ? 27.594 -19.984 13.719 1 95.75 25 THR B C 1
ATOM 3835 O O . THR B 1 25 ? 27.234 -21.062 13.219 1 95.75 25 THR B O 1
ATOM 3838 N N . PRO B 1 26 ? 27.672 -18.859 13.078 1 96.69 26 PRO B N 1
ATOM 3839 C CA . PRO B 1 26 ? 27.484 -18.891 11.625 1 96.69 26 PRO B CA 1
ATOM 3840 C C . PRO B 1 26 ? 28.484 -19.844 10.93 1 96.69 26 PRO B C 1
ATOM 3842 O O . PRO B 1 26 ? 29.641 -19.922 11.336 1 96.69 26 PRO B O 1
ATOM 3845 N N . PRO B 1 27 ? 28.062 -20.5 9.977 1 94.5 27 PRO B N 1
ATOM 3846 C CA . PRO B 1 27 ? 29 -21.297 9.203 1 94.5 27 PRO B CA 1
ATOM 3847 C C . PRO B 1 27 ? 30.047 -20.453 8.477 1 94.5 27 PRO B C 1
ATOM 3849 O O . PRO B 1 27 ? 29.891 -19.234 8.375 1 94.5 27 PRO B O 1
ATOM 3852 N N . ALA B 1 28 ? 31.062 -21.125 8.008 1 92.25 28 ALA B N 1
ATOM 3853 C CA . ALA B 1 28 ? 32.125 -20.422 7.289 1 92.25 28 ALA B CA 1
ATOM 3854 C C . ALA B 1 28 ? 31.594 -19.75 6.035 1 92.25 28 ALA B C 1
ATOM 3856 O O . ALA B 1 28 ? 30.812 -20.344 5.281 1 92.25 28 ALA B O 1
ATOM 3857 N N . GLY B 1 29 ? 31.891 -18.453 5.934 1 93.62 29 GLY B N 1
ATOM 3858 C CA . GLY B 1 29 ? 31.516 -17.719 4.73 1 93.62 29 GLY B CA 1
ATOM 3859 C C . GLY B 1 29 ? 30.219 -16.953 4.887 1 93.62 29 GLY B C 1
ATOM 3860 O O . GLY B 1 29 ? 29.875 -16.125 4.031 1 93.62 29 GLY B O 1
ATOM 3861 N N . VAL B 1 30 ? 29.547 -17.172 5.945 1 96.69 30 VAL B N 1
ATOM 3862 C CA . VAL B 1 30 ? 28.297 -16.484 6.199 1 96.69 30 VAL B CA 1
ATOM 3863 C C . VAL B 1 30 ? 28.5 -15.422 7.281 1 96.69 30 VAL B C 1
ATOM 3865 O O . VAL B 1 30 ? 29.031 -15.719 8.352 1 96.69 30 VAL B O 1
ATOM 3868 N N . SER B 1 31 ? 28.141 -14.203 6.973 1 97 31 SER B N 1
ATOM 3869 C CA . SER B 1 31 ? 28.25 -13.141 7.965 1 97 31 SER B CA 1
ATOM 3870 C C . SER B 1 31 ? 27.312 -13.367 9.141 1 97 31 SER B C 1
ATOM 3872 O O . SER B 1 31 ? 26.297 -14.07 9.008 1 97 31 SER B O 1
ATOM 3874 N N . PRO B 1 32 ? 27.672 -12.867 10.289 1 96.56 32 PRO B N 1
ATOM 3875 C CA . PRO B 1 32 ? 26.766 -12.977 11.43 1 96.56 32 PRO B CA 1
ATOM 3876 C C . PRO B 1 32 ? 25.359 -12.43 11.125 1 96.56 32 PRO B C 1
ATOM 3878 O O . PRO B 1 32 ? 24.359 -13.023 11.531 1 96.56 32 PRO B O 1
ATOM 3881 N N . GLU B 1 33 ? 25.25 -11.32 10.438 1 96.56 33 GLU B N 1
ATOM 3882 C CA . GLU B 1 33 ? 23.969 -10.727 10.062 1 96.56 33 GLU B CA 1
ATOM 3883 C C . GLU B 1 33 ? 23.203 -11.633 9.102 1 96.56 33 GLU B C 1
ATOM 3885 O O . GLU B 1 33 ? 21.984 -11.781 9.219 1 96.56 33 GLU B O 1
ATOM 3890 N N . GLY B 1 34 ? 23.984 -12.125 8.195 1 96.5 34 GLY B N 1
ATOM 3891 C CA . GLY B 1 34 ? 23.359 -13.07 7.266 1 96.5 34 GLY B CA 1
ATOM 3892 C C . GLY B 1 34 ? 22.781 -14.289 7.953 1 96.5 34 GLY B C 1
ATOM 3893 O O . GLY B 1 34 ? 21.688 -14.727 7.613 1 96.5 34 GLY B O 1
ATOM 3894 N N . TRP B 1 35 ? 23.531 -14.844 8.914 1 96.69 35 TRP B N 1
ATOM 3895 C CA . TRP B 1 35 ? 23.078 -16.031 9.641 1 96.69 35 TRP B CA 1
ATOM 3896 C C . TRP B 1 35 ? 21.828 -15.719 10.461 1 96.69 35 TRP B C 1
ATOM 3898 O O . TRP B 1 35 ? 20.875 -16.5 10.469 1 96.69 35 TRP B O 1
ATOM 3908 N N . LYS B 1 36 ? 21.844 -14.609 11.172 1 97.19 36 LYS B N 1
ATOM 3909 C CA . LYS B 1 36 ? 20.672 -14.203 11.938 1 97.19 36 LYS B CA 1
ATOM 3910 C C . LYS B 1 36 ? 19.469 -14.031 11.023 1 97.19 36 LYS B C 1
ATOM 3912 O O . LYS B 1 36 ? 18.359 -14.461 11.367 1 97.19 36 LYS B O 1
ATOM 3917 N N . THR B 1 37 ? 19.672 -13.305 9.891 1 97.56 37 THR B N 1
ATOM 3918 C CA . THR B 1 37 ? 18.609 -13.125 8.914 1 97.56 37 THR B CA 1
ATOM 3919 C C . THR B 1 37 ? 18.078 -14.477 8.438 1 97.56 37 THR B C 1
ATOM 3921 O O . THR B 1 37 ? 16.859 -14.672 8.344 1 97.56 37 THR B O 1
ATOM 3924 N N . PHE B 1 38 ? 19 -15.383 8.156 1 96.19 38 PHE B N 1
ATOM 3925 C CA . PHE B 1 38 ? 18.625 -16.719 7.723 1 96.19 38 PHE B CA 1
ATOM 3926 C C . PHE B 1 38 ? 17.797 -17.422 8.789 1 96.19 38 PHE B C 1
ATOM 3928 O O . PHE B 1 38 ? 16.781 -18.047 8.477 1 96.19 38 PHE B O 1
ATOM 3935 N N . ALA B 1 39 ? 18.172 -17.344 10 1 97.25 39 ALA B N 1
ATOM 3936 C CA . ALA B 1 39 ? 17.438 -17.953 11.109 1 97.25 39 ALA B CA 1
ATOM 3937 C C . ALA B 1 39 ? 16.016 -17.438 11.195 1 97.25 39 ALA B C 1
ATOM 3939 O O . ALA B 1 39 ? 15.07 -18.219 11.336 1 97.25 39 ALA B O 1
ATOM 3940 N N . PHE B 1 40 ? 15.836 -16.172 11.102 1 97.62 40 PHE B N 1
ATOM 3941 C CA . PHE B 1 40 ? 14.508 -15.57 11.148 1 97.62 40 PHE B CA 1
ATOM 3942 C C . PHE B 1 40 ? 13.688 -15.984 9.938 1 97.62 40 PHE B C 1
ATOM 3944 O O . PHE B 1 40 ? 12.484 -16.219 10.047 1 97.62 40 PHE B O 1
ATOM 3951 N N . PHE B 1 41 ? 14.367 -16.031 8.82 1 95.12 41 PHE B N 1
ATOM 3952 C CA . PHE B 1 41 ? 13.68 -16.422 7.598 1 95.12 41 PHE B CA 1
ATOM 3953 C C . PHE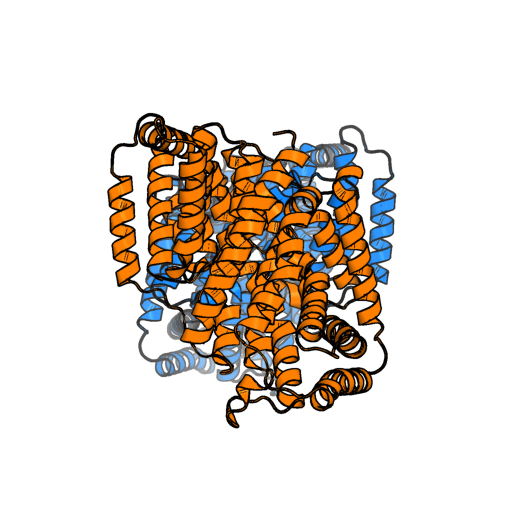 B 1 41 ? 13.188 -17.859 7.703 1 95.12 41 PHE B C 1
ATOM 3955 O O . PHE B 1 41 ? 12.055 -18.172 7.312 1 95.12 41 PHE B O 1
ATOM 3962 N N . VAL B 1 42 ? 14.008 -18.766 8.188 1 94 42 VAL B N 1
ATOM 3963 C CA . VAL B 1 42 ? 13.609 -20.141 8.422 1 94 42 VAL B CA 1
ATOM 3964 C C . VAL B 1 42 ? 12.422 -20.188 9.375 1 94 42 VAL B C 1
ATOM 3966 O O . VAL B 1 42 ? 11.477 -20.953 9.18 1 94 42 VAL B O 1
ATOM 3969 N N . GLY B 1 43 ? 12.453 -19.422 10.406 1 95.12 43 GLY B N 1
ATOM 3970 C CA . GLY B 1 43 ? 11.312 -19.297 11.297 1 95.12 43 GLY B CA 1
ATOM 3971 C C . GLY B 1 43 ? 10.039 -18.875 10.586 1 95.12 43 GLY B C 1
ATOM 3972 O O . GLY B 1 43 ? 8.961 -19.422 10.867 1 95.12 43 GLY B O 1
ATOM 3973 N N . PHE B 1 44 ? 10.164 -17.922 9.695 1 95.56 44 PHE B N 1
ATOM 3974 C CA . PHE B 1 44 ? 9.023 -17.453 8.914 1 95.56 44 PHE B CA 1
ATOM 3975 C C . PHE B 1 44 ? 8.438 -18.594 8.086 1 95.56 44 PHE B C 1
ATOM 3977 O O . PHE B 1 44 ? 7.227 -18.812 8.078 1 95.56 44 PHE B O 1
ATOM 3984 N N . ILE B 1 45 ? 9.297 -19.344 7.414 1 90.81 45 ILE B N 1
ATOM 3985 C CA . ILE B 1 45 ? 8.859 -20.469 6.598 1 90.81 45 ILE B CA 1
ATOM 3986 C C . ILE B 1 45 ? 8.164 -21.516 7.477 1 90.81 45 ILE B C 1
ATOM 3988 O O . ILE B 1 45 ? 7.086 -22 7.129 1 90.81 45 ILE B O 1
ATOM 3992 N N . LEU B 1 46 ? 8.727 -21.812 8.594 1 92.62 46 LEU B N 1
ATOM 3993 C CA . LEU B 1 46 ? 8.141 -22.781 9.516 1 92.62 46 LEU B CA 1
ATOM 3994 C C . LEU B 1 46 ? 6.789 -22.281 10.031 1 92.62 46 LEU B C 1
ATOM 3996 O O . LEU B 1 46 ? 5.848 -23.078 10.156 1 92.62 46 LEU B O 1
ATOM 4000 N N . ALA B 1 47 ? 6.746 -21.031 10.32 1 94.88 47 ALA B N 1
ATOM 4001 C CA . ALA B 1 47 ? 5.484 -20.453 10.789 1 94.88 47 ALA B CA 1
ATOM 4002 C C . ALA B 1 47 ? 4.398 -20.594 9.727 1 94.88 47 ALA B C 1
ATOM 4004 O O . ALA B 1 47 ? 3.236 -20.844 10.047 1 94.88 47 ALA B O 1
ATOM 4005 N N . CYS B 1 48 ? 4.738 -20.375 8.5 1 89.69 48 CYS B N 1
ATOM 4006 C CA . CYS B 1 48 ? 3.789 -20.516 7.402 1 89.69 48 CYS B CA 1
ATOM 4007 C C . CYS B 1 48 ? 3.352 -21.969 7.262 1 89.69 48 CYS B C 1
ATOM 4009 O O . CYS B 1 48 ? 2.168 -22.25 7.062 1 89.69 48 CYS B O 1
ATOM 4011 N N . LEU B 1 49 ? 4.297 -22.891 7.426 1 86.56 49 LEU B N 1
ATOM 4012 C CA . LEU B 1 49 ? 4.031 -24.312 7.258 1 86.56 49 LEU B CA 1
ATOM 4013 C C . LEU B 1 49 ? 3.064 -24.812 8.328 1 86.56 49 LEU B C 1
ATOM 4015 O O . LEU B 1 49 ? 2.205 -25.656 8.047 1 86.56 49 LEU B O 1
ATOM 4019 N N . VAL B 1 50 ? 3.199 -24.281 9.508 1 88.81 50 VAL B N 1
ATOM 4020 C CA . VAL B 1 50 ? 2.336 -24.75 10.594 1 88.81 50 VAL B CA 1
ATOM 4021 C C . VAL B 1 50 ? 1.094 -23.875 10.68 1 88.81 50 VAL B C 1
ATOM 4023 O O . VAL B 1 50 ? 0.334 -23.953 11.648 1 88.81 50 VAL B O 1
ATOM 4026 N N . SER B 1 51 ? 0.957 -22.969 9.695 1 88.75 51 SER B N 1
ATOM 4027 C CA . SER B 1 51 ? -0.212 -22.094 9.602 1 88.75 51 SER B CA 1
ATOM 4028 C C . SER B 1 51 ? -0.41 -21.297 10.891 1 88.75 51 SER B C 1
ATOM 4030 O O . SER B 1 51 ? -1.51 -21.266 11.445 1 88.75 51 SER B O 1
ATOM 4032 N N . ALA B 1 52 ? 0.679 -20.688 11.328 1 93.19 52 ALA B N 1
ATOM 4033 C CA . ALA B 1 52 ? 0.635 -19.891 12.539 1 93.19 52 ALA B CA 1
ATOM 4034 C C . ALA B 1 52 ? -0.085 -18.562 12.289 1 93.19 52 ALA B C 1
ATOM 4036 O O . ALA B 1 52 ? -0.5 -17.891 13.234 1 93.19 52 ALA B O 1
ATOM 4037 N N . GLY B 1 53 ? -0.284 -18.203 11.148 1 92.19 53 GLY B N 1
ATOM 4038 C CA . GLY B 1 53 ? -0.933 -16.984 10.703 1 92.19 53 GLY B CA 1
ATOM 4039 C C . GLY B 1 53 ? -0.943 -16.828 9.188 1 92.19 53 GLY B C 1
ATOM 4040 O O . GLY B 1 53 ? -0.442 -17.688 8.469 1 92.19 53 GLY B O 1
ATOM 4041 N N . SER B 1 54 ? -1.608 -15.805 8.695 1 91.12 54 SER B N 1
ATOM 4042 C CA . SER B 1 54 ? -1.554 -15.523 7.266 1 91.12 54 SER B CA 1
ATOM 4043 C C . SER B 1 54 ? -0.161 -15.07 6.844 1 91.12 54 SER B C 1
ATOM 4045 O O . SER B 1 54 ? 0.629 -14.617 7.676 1 91.12 54 SER B O 1
ATOM 4047 N N . ILE B 1 55 ? 0.151 -15.164 5.594 1 89.69 55 ILE B N 1
ATOM 4048 C CA . ILE B 1 55 ? 1.463 -14.805 5.066 1 89.69 55 ILE B CA 1
ATOM 4049 C C . ILE B 1 55 ? 1.765 -13.344 5.379 1 89.69 55 ILE B C 1
ATOM 4051 O O . ILE B 1 55 ? 2.863 -13.008 5.828 1 89.69 55 ILE B O 1
ATOM 4055 N N . GLY B 1 56 ? 0.771 -12.469 5.16 1 93.75 56 GLY B N 1
ATOM 4056 C CA . GLY B 1 56 ? 0.955 -11.055 5.414 1 93.75 56 GLY B CA 1
ATOM 4057 C C . GLY B 1 56 ? 1.229 -10.734 6.871 1 93.75 56 GLY B C 1
ATOM 4058 O O . GLY B 1 56 ? 2.102 -9.922 7.184 1 93.75 56 GLY B O 1
ATOM 4059 N N . GLU B 1 57 ? 0.536 -11.383 7.766 1 95.56 57 GLU B N 1
ATOM 4060 C CA . GLU B 1 57 ? 0.744 -11.219 9.203 1 95.56 57 GLU B CA 1
ATOM 4061 C C . GLU B 1 57 ? 2.148 -11.656 9.609 1 95.56 57 GLU B C 1
ATOM 4063 O O . GLU B 1 57 ? 2.836 -10.945 10.344 1 95.56 57 GLU B O 1
ATOM 4068 N N . LEU B 1 58 ? 2.496 -12.773 9.133 1 95.88 58 LEU B N 1
ATOM 4069 C CA . LEU B 1 58 ? 3.785 -13.344 9.5 1 95.88 58 LEU B CA 1
ATOM 4070 C C . LEU B 1 58 ? 4.934 -12.539 8.898 1 95.88 58 LEU B C 1
ATOM 4072 O O . LEU B 1 58 ? 6 -12.43 9.5 1 95.88 58 LEU B O 1
ATOM 4076 N N . ALA B 1 59 ? 4.676 -11.961 7.727 1 96.06 59 ALA B N 1
ATOM 4077 C CA . ALA B 1 59 ? 5.688 -11.094 7.121 1 96.06 59 ALA B CA 1
ATOM 4078 C C . ALA B 1 59 ? 5.941 -9.859 7.984 1 96.06 59 ALA B C 1
ATOM 4080 O O . ALA B 1 59 ? 7.09 -9.445 8.156 1 96.06 59 ALA B O 1
ATOM 4081 N N . LEU B 1 60 ? 4.906 -9.273 8.531 1 97.62 60 LEU B N 1
ATOM 4082 C CA . LEU B 1 60 ? 5.059 -8.117 9.406 1 97.62 60 LEU B CA 1
ATOM 4083 C C . LEU B 1 60 ? 5.852 -8.477 10.656 1 97.62 60 LEU B C 1
ATOM 4085 O O . LEU B 1 60 ? 6.703 -7.707 11.102 1 97.62 60 LEU B O 1
ATOM 4089 N N . ILE B 1 61 ? 5.582 -9.617 11.195 1 97.69 61 ILE B N 1
ATOM 4090 C CA . ILE B 1 61 ? 6.289 -10.094 12.383 1 97.69 61 ILE B CA 1
ATOM 4091 C C . ILE B 1 61 ? 7.758 -10.344 12.039 1 97.69 61 ILE B C 1
ATOM 4093 O O . ILE B 1 61 ? 8.648 -9.992 12.805 1 97.69 61 ILE B O 1
ATOM 4097 N N . LEU B 1 62 ? 7.965 -10.938 10.867 1 97.38 62 LEU B N 1
ATOM 4098 C CA . LEU B 1 62 ? 9.32 -11.211 10.406 1 97.38 62 LEU B CA 1
ATOM 4099 C C . LEU B 1 62 ? 10.117 -9.914 10.273 1 97.38 62 LEU B C 1
ATOM 4101 O O . LEU B 1 62 ? 11.227 -9.812 10.805 1 97.38 62 LEU B O 1
ATOM 4105 N N . ILE B 1 63 ? 9.555 -8.93 9.594 1 98 63 ILE B N 1
ATOM 4106 C CA . ILE B 1 63 ? 10.273 -7.684 9.344 1 98 63 ILE B CA 1
ATOM 4107 C C . ILE B 1 63 ? 10.539 -6.973 10.672 1 98 63 ILE B C 1
ATOM 4109 O O . ILE B 1 63 ? 11.617 -6.406 10.867 1 98 63 ILE B O 1
ATOM 4113 N N . CYS B 1 64 ? 9.617 -7.039 11.562 1 97.94 64 CYS B N 1
ATOM 4114 C CA . CYS B 1 64 ? 9.812 -6.461 12.891 1 97.94 64 CYS B CA 1
ATOM 4115 C C . CYS B 1 64 ? 10.969 -7.133 13.609 1 97.94 64 CYS B C 1
ATOM 4117 O O . CYS B 1 64 ? 11.844 -6.457 14.156 1 97.94 64 CYS B O 1
ATOM 4119 N N . GLY B 1 65 ? 10.992 -8.453 13.617 1 97.44 65 GLY B N 1
ATOM 4120 C CA . GLY B 1 65 ? 12.062 -9.195 14.258 1 97.44 65 GLY B CA 1
ATOM 4121 C C . GLY B 1 65 ? 13.43 -8.883 13.68 1 97.44 65 GLY B C 1
ATOM 4122 O O . GLY B 1 65 ? 14.406 -8.742 14.422 1 97.44 65 GLY B O 1
ATOM 4123 N N . LEU B 1 66 ? 13.492 -8.797 12.359 1 98.06 66 LEU B N 1
ATOM 4124 C CA . LEU B 1 66 ? 14.75 -8.523 11.68 1 98.06 66 LEU B CA 1
ATOM 4125 C C . LEU B 1 66 ? 15.289 -7.145 12.062 1 98.06 66 LEU B C 1
ATOM 4127 O O . LEU B 1 66 ? 16.484 -6.984 12.305 1 98.06 66 LEU B O 1
ATOM 4131 N N . LEU B 1 67 ? 14.43 -6.168 12.156 1 97.62 67 LEU B N 1
ATOM 4132 C CA . LEU B 1 67 ? 14.844 -4.797 12.438 1 97.62 67 LEU B CA 1
ATOM 4133 C C . LEU B 1 67 ? 15.211 -4.637 13.906 1 97.62 67 LEU B C 1
ATOM 4135 O O . LEU B 1 67 ? 16.234 -4.023 14.234 1 97.62 67 LEU B O 1
ATOM 4139 N N . VAL B 1 68 ? 14.445 -5.238 14.805 1 96.38 68 VAL B N 1
ATOM 4140 C CA . VAL B 1 68 ? 14.648 -5.086 16.25 1 96.38 68 VAL B CA 1
ATOM 4141 C C . VAL B 1 68 ? 15.93 -5.801 16.656 1 96.38 68 VAL B C 1
ATOM 4143 O O . VAL B 1 68 ? 16.672 -5.309 17.531 1 96.38 68 VAL B O 1
ATOM 4146 N N . SER B 1 69 ? 16.219 -6.93 16.031 1 95.38 69 SER B N 1
ATOM 4147 C CA . SER B 1 69 ? 17.391 -7.719 16.391 1 95.38 69 SER B CA 1
ATOM 4148 C C . SER B 1 69 ? 18.656 -7.137 15.766 1 95.38 69 SER B C 1
ATOM 4150 O O . SER B 1 69 ? 19.781 -7.512 16.141 1 95.38 69 SER B O 1
ATOM 4152 N N . GLY B 1 70 ? 18.469 -6.234 14.773 1 94.62 70 GLY B N 1
ATOM 4153 C CA . GLY B 1 70 ? 19.609 -5.703 14.062 1 94.62 70 GLY B CA 1
ATOM 4154 C C . GLY B 1 70 ? 20.156 -6.652 13.008 1 94.62 70 GLY B C 1
ATOM 4155 O O . GLY B 1 70 ? 21.234 -6.438 12.469 1 94.62 70 GLY B O 1
ATOM 4156 N N . ALA B 1 71 ? 19.406 -7.688 12.695 1 96.5 71 ALA B N 1
ATOM 4157 C CA . ALA B 1 71 ? 19.828 -8.664 11.695 1 96.5 71 ALA B CA 1
ATOM 4158 C C . ALA B 1 71 ? 19.922 -8.031 10.312 1 96.5 71 ALA B C 1
ATOM 4160 O O . ALA B 1 71 ? 20.797 -8.391 9.508 1 96.5 71 ALA B O 1
ATOM 4161 N N . MET B 1 72 ? 19.062 -7.168 10.047 1 96.88 72 MET B N 1
ATOM 4162 C CA . MET B 1 72 ? 19.016 -6.512 8.75 1 96.88 72 MET B CA 1
ATOM 4163 C C . MET B 1 72 ? 18.781 -5.012 8.898 1 96.88 72 MET B C 1
ATOM 4165 O O . MET B 1 72 ? 17.891 -4.586 9.641 1 96.88 72 MET B O 1
ATOM 4169 N N . PRO B 1 73 ? 19.641 -4.188 8.289 1 96.94 73 PRO B N 1
ATOM 4170 C CA . PRO B 1 73 ? 19.391 -2.744 8.312 1 96.94 73 PRO B CA 1
ATOM 4171 C C . PRO B 1 73 ? 18.078 -2.359 7.637 1 96.94 73 PRO B C 1
ATOM 4173 O O . PRO B 1 73 ? 17.656 -3 6.668 1 96.94 73 PRO B O 1
ATOM 4176 N N . ILE B 1 74 ? 17.453 -1.346 8.133 1 96.62 74 ILE B N 1
ATOM 4177 C CA . ILE B 1 74 ? 16.141 -0.929 7.672 1 96.62 74 ILE B CA 1
ATOM 4178 C C . ILE B 1 74 ? 16.203 -0.532 6.195 1 96.62 74 ILE B C 1
ATOM 4180 O O . ILE B 1 74 ? 15.273 -0.779 5.438 1 96.62 74 ILE B O 1
ATOM 4184 N N . GLU B 1 75 ? 17.328 0.064 5.754 1 95.06 75 GLU B N 1
ATOM 4185 C CA . GLU B 1 75 ? 17.484 0.482 4.363 1 95.06 75 GLU B CA 1
ATOM 4186 C C . GLU B 1 75 ? 17.469 -0.719 3.422 1 95.06 75 GLU B C 1
ATOM 4188 O O . GLU B 1 75 ? 16.828 -0.679 2.369 1 95.06 75 GLU B O 1
ATOM 4193 N N . ASN B 1 76 ? 18.141 -1.771 3.82 1 96.62 76 ASN B N 1
ATOM 4194 C CA . ASN B 1 76 ? 18.156 -2.994 3.023 1 96.62 76 ASN B CA 1
ATOM 4195 C C . ASN B 1 76 ? 16.781 -3.641 2.951 1 96.62 76 ASN B C 1
ATOM 4197 O O . ASN B 1 76 ? 16.359 -4.105 1.89 1 96.62 76 ASN B O 1
ATOM 4201 N N . LEU B 1 77 ? 16.125 -3.646 4.07 1 97.56 77 LEU B N 1
ATOM 4202 C CA . LEU B 1 77 ? 14.812 -4.277 4.145 1 97.56 77 LEU B CA 1
ATOM 4203 C C . LEU B 1 77 ? 13.805 -3.525 3.289 1 97.56 77 LEU B C 1
ATOM 4205 O O . LEU B 1 77 ? 13.062 -4.133 2.512 1 97.56 77 LEU B O 1
ATOM 4209 N N . LEU B 1 78 ? 13.781 -2.232 3.367 1 97.44 78 LEU B N 1
ATOM 4210 C CA . LEU B 1 78 ? 12.773 -1.427 2.689 1 97.44 78 LEU B CA 1
ATOM 4211 C C . LEU B 1 78 ? 13.07 -1.327 1.197 1 97.44 78 LEU B C 1
ATOM 4213 O O . LEU B 1 78 ? 12.195 -0.951 0.411 1 97.44 78 LEU B O 1
ATOM 4217 N N . ASN B 1 79 ? 14.281 -1.678 0.782 1 95.75 79 ASN B N 1
ATOM 4218 C CA . ASN B 1 79 ? 14.633 -1.656 -0.633 1 95.75 79 ASN B CA 1
ATOM 4219 C C . ASN B 1 79 ? 13.734 -2.58 -1.451 1 95.75 79 ASN B C 1
ATOM 4221 O O . ASN B 1 79 ? 13.57 -2.385 -2.656 1 95.75 79 ASN B O 1
ATOM 4225 N N . GLY B 1 80 ? 13.203 -3.584 -0.796 1 95.62 80 GLY B N 1
ATOM 4226 C CA . GLY B 1 80 ? 12.25 -4.453 -1.47 1 95.62 80 GLY B CA 1
ATOM 4227 C C . GLY B 1 80 ? 11.047 -3.711 -2.008 1 95.62 80 GLY B C 1
ATOM 4228 O O . GLY B 1 80 ? 10.477 -4.098 -3.031 1 95.62 80 GLY B O 1
ATOM 4229 N N . PHE B 1 81 ? 10.664 -2.617 -1.396 1 97.56 81 PHE B N 1
ATOM 4230 C CA . PHE B 1 81 ? 9.492 -1.845 -1.783 1 97.56 81 PHE B CA 1
ATOM 4231 C C . PHE B 1 81 ? 9.805 -0.942 -2.971 1 97.56 81 PHE B C 1
ATOM 4233 O O . PHE B 1 81 ? 8.891 -0.377 -3.582 1 97.56 81 PHE B O 1
ATOM 4240 N N . ALA B 1 82 ? 11.07 -0.898 -3.311 1 97.19 82 ALA B N 1
ATOM 4241 C CA . ALA B 1 82 ? 11.469 -0.116 -4.477 1 97.19 82 ALA B CA 1
ATOM 4242 C C . ALA B 1 82 ? 11.672 -1.013 -5.695 1 97.19 82 ALA B C 1
ATOM 4244 O O . ALA B 1 82 ? 12.109 -0.546 -6.75 1 97.19 82 ALA B O 1
ATOM 4245 N N . ASN B 1 83 ? 11.359 -2.297 -5.57 1 95.62 83 ASN B N 1
ATOM 4246 C CA . ASN B 1 83 ? 11.578 -3.256 -6.648 1 95.62 83 ASN B CA 1
ATOM 4247 C C . ASN B 1 83 ? 10.5 -3.141 -7.727 1 95.62 83 ASN B C 1
ATOM 4249 O O . ASN B 1 83 ? 9.312 -3.283 -7.438 1 95.62 83 ASN B O 1
ATOM 4253 N N . PRO B 1 84 ? 10.898 -2.977 -8.984 1 95.19 84 PRO B N 1
ATOM 4254 C CA . PRO B 1 84 ? 9.906 -2.795 -10.055 1 95.19 84 PRO B CA 1
ATOM 4255 C C . PRO B 1 84 ? 9 -4.008 -10.227 1 95.19 84 PRO B C 1
ATOM 4257 O O . PRO B 1 84 ? 7.836 -3.863 -10.609 1 95.19 84 PRO B O 1
ATOM 4260 N N . ALA B 1 85 ? 9.5 -5.195 -9.945 1 93.19 85 ALA B N 1
ATOM 4261 C CA . ALA B 1 85 ? 8.688 -6.402 -10.078 1 93.19 85 ALA B CA 1
ATOM 4262 C C . ALA B 1 85 ? 7.5 -6.367 -9.125 1 93.19 85 ALA B C 1
ATOM 4264 O O . ALA B 1 85 ? 6.414 -6.84 -9.461 1 93.19 85 ALA B O 1
ATOM 4265 N N . VAL B 1 86 ? 7.719 -5.855 -7.949 1 94.69 86 VAL B N 1
ATOM 4266 C CA . VAL B 1 86 ? 6.645 -5.723 -6.969 1 94.69 86 VAL B CA 1
ATOM 4267 C C . VAL B 1 86 ? 5.555 -4.801 -7.516 1 94.69 86 VAL B C 1
ATOM 4269 O O . VAL B 1 86 ? 4.371 -5.133 -7.465 1 94.69 86 VAL B O 1
ATOM 4272 N N . TRP B 1 87 ? 5.902 -3.777 -8.094 1 96.75 87 TRP B N 1
ATOM 4273 C CA . TRP B 1 87 ? 4.945 -2.777 -8.555 1 96.75 87 TRP B CA 1
ATOM 4274 C C . TRP B 1 87 ? 4.309 -3.201 -9.875 1 96.75 87 TRP B C 1
ATOM 4276 O O . TRP B 1 87 ? 3.191 -2.783 -10.195 1 96.75 87 TRP B O 1
ATOM 4286 N N . LEU B 1 88 ? 5.055 -4.039 -10.68 1 94.94 88 LEU B N 1
ATOM 4287 C CA . LEU B 1 88 ? 4.387 -4.676 -11.805 1 94.94 88 LEU B CA 1
ATOM 4288 C C . LEU B 1 88 ? 3.148 -5.438 -11.352 1 94.94 88 LEU B C 1
ATOM 4290 O O . LEU B 1 88 ? 2.072 -5.285 -11.93 1 94.94 88 LEU B O 1
ATOM 4294 N N . VAL B 1 89 ? 3.309 -6.215 -10.305 1 93.56 89 VAL B N 1
ATOM 4295 C CA . VAL B 1 89 ? 2.219 -7.027 -9.781 1 93.56 89 VAL B CA 1
ATOM 4296 C C . VAL B 1 89 ? 1.109 -6.125 -9.25 1 93.56 89 VAL B C 1
ATOM 4298 O O . VAL B 1 89 ? -0.07 -6.34 -9.539 1 93.56 89 VAL B O 1
ATOM 4301 N N . LEU B 1 90 ? 1.491 -5.066 -8.516 1 96.19 90 LEU B N 1
ATOM 4302 C CA . LEU B 1 90 ? 0.495 -4.172 -7.938 1 96.19 90 LEU B CA 1
ATOM 4303 C C . LEU B 1 90 ? -0.3 -3.467 -9.031 1 96.19 90 LEU B C 1
ATOM 4305 O O . LEU B 1 90 ? -1.532 -3.439 -8.984 1 96.19 90 LEU B O 1
ATOM 4309 N N . PHE B 1 91 ? 0.365 -2.9 -10.008 1 97.25 91 PHE B N 1
ATOM 4310 C CA . PHE B 1 91 ? -0.307 -2.188 -11.086 1 97.25 91 PHE B CA 1
ATOM 4311 C C . PHE B 1 91 ? -1.198 -3.129 -11.883 1 97.25 91 PHE B C 1
ATOM 4313 O O . PHE B 1 91 ? -2.254 -2.725 -12.375 1 97.25 91 PHE B O 1
ATOM 4320 N N . ALA B 1 92 ? -0.725 -4.34 -11.977 1 94.62 92 ALA B N 1
ATOM 4321 C CA . ALA B 1 92 ? -1.573 -5.32 -12.648 1 94.62 92 ALA B CA 1
ATOM 4322 C C . ALA B 1 92 ? -2.859 -5.562 -11.859 1 94.62 92 ALA B C 1
ATOM 4324 O O . ALA B 1 92 ? -3.941 -5.664 -12.445 1 94.62 92 ALA B O 1
ATOM 4325 N N . PHE B 1 93 ? -2.764 -5.656 -10.602 1 94.56 93 PHE B N 1
ATOM 4326 C CA . PHE B 1 93 ? -3.943 -5.801 -9.758 1 94.56 93 PHE B CA 1
ATOM 4327 C C . PHE B 1 93 ? -4.879 -4.609 -9.93 1 94.56 93 PHE B C 1
ATOM 4329 O O . PHE B 1 93 ? -6.102 -4.773 -9.984 1 94.56 93 PHE B O 1
ATOM 4336 N N . PHE B 1 94 ? -4.285 -3.418 -9.992 1 96.94 94 PHE B N 1
ATOM 4337 C CA . PHE B 1 94 ? -5.098 -2.223 -10.172 1 96.94 94 PHE B CA 1
ATOM 4338 C C . PHE B 1 94 ? -5.801 -2.252 -11.523 1 96.94 94 PHE B C 1
ATOM 4340 O O . PHE B 1 94 ? -6.984 -1.919 -11.625 1 96.94 94 PHE B O 1
ATOM 4347 N N . ALA B 1 95 ? -5.09 -2.684 -12.523 1 95 95 ALA B N 1
ATOM 4348 C CA . ALA B 1 95 ? -5.668 -2.752 -13.859 1 95 95 ALA B CA 1
ATOM 4349 C C . ALA B 1 95 ? -6.77 -3.809 -13.93 1 95 95 ALA B C 1
ATOM 4351 O O . ALA B 1 95 ? -7.77 -3.625 -14.625 1 95 95 ALA B O 1
ATOM 4352 N N . ALA B 1 96 ? -6.598 -4.832 -13.203 1 93.44 96 ALA B N 1
ATOM 4353 C CA . ALA B 1 96 ? -7.535 -5.953 -13.203 1 93.44 96 ALA B CA 1
ATOM 4354 C C . ALA B 1 96 ? -8.898 -5.527 -12.672 1 93.44 96 ALA B C 1
ATOM 4356 O O . ALA B 1 96 ? -9.914 -6.172 -12.953 1 93.44 96 ALA B O 1
ATOM 4357 N N . ILE B 1 97 ? -8.922 -4.441 -11.875 1 95.12 97 ILE B N 1
ATOM 4358 C CA . ILE B 1 97 ? -10.18 -3.926 -11.359 1 95.12 97 ILE B CA 1
ATOM 4359 C C . ILE B 1 97 ? -11.125 -3.607 -12.523 1 95.12 97 ILE B C 1
ATOM 4361 O O . ILE B 1 97 ? -12.336 -3.768 -12.406 1 95.12 97 ILE B O 1
ATOM 4365 N N . GLY B 1 98 ? -10.562 -3.242 -13.672 1 94.25 98 GLY B N 1
ATOM 4366 C CA . GLY B 1 98 ? -11.344 -2.941 -14.859 1 94.25 98 GLY B CA 1
ATOM 4367 C C . GLY B 1 98 ? -12.227 -4.094 -15.305 1 94.25 98 GLY B C 1
ATOM 4368 O O . GLY B 1 98 ? -13.352 -3.887 -15.75 1 94.25 98 GLY B O 1
ATOM 4369 N N . PHE B 1 99 ? -11.781 -5.293 -15.164 1 90.38 99 PHE B N 1
ATOM 4370 C CA . PHE B 1 99 ? -12.555 -6.465 -15.555 1 90.38 99 PHE B CA 1
ATOM 4371 C C . PHE B 1 99 ? -13.711 -6.699 -14.586 1 90.38 99 PHE B C 1
ATOM 4373 O O . PHE B 1 99 ? -14.758 -7.207 -14.984 1 90.38 99 PHE B O 1
ATOM 4380 N N . LYS B 1 100 ? -13.438 -6.324 -13.383 1 88.12 100 LYS B N 1
ATOM 4381 C CA . LYS B 1 100 ? -14.5 -6.441 -12.391 1 88.12 100 LYS B CA 1
ATOM 4382 C C . LYS B 1 100 ? -15.594 -5.398 -12.625 1 88.12 100 LYS B C 1
ATOM 4384 O O . LYS B 1 100 ? -16.781 -5.672 -12.414 1 88.12 100 LYS B O 1
ATOM 4389 N N . ASN B 1 101 ? -15.117 -4.25 -13.023 1 93.31 101 ASN B N 1
ATOM 4390 C CA . ASN B 1 101 ? -16.047 -3.133 -13.188 1 93.31 101 ASN B CA 1
ATOM 4391 C C . ASN B 1 101 ? -16.781 -3.211 -14.516 1 93.31 101 ASN B C 1
ATOM 4393 O O . ASN B 1 101 ? -17.781 -2.512 -14.719 1 93.31 101 ASN B O 1
ATOM 4397 N N . THR B 1 102 ? -16.25 -4.109 -15.375 1 92.5 102 THR B N 1
ATOM 4398 C CA . THR B 1 102 ? -16.906 -4.297 -16.672 1 92.5 102 THR B CA 1
ATOM 4399 C C . THR B 1 102 ? -17.344 -5.75 -16.844 1 92.5 102 THR B C 1
ATOM 4401 O O . THR B 1 102 ? -16.953 -6.617 -16.062 1 92.5 102 THR B O 1
ATOM 4404 N N . ALA B 1 103 ? -18.203 -6.004 -17.797 1 90.44 103 ALA B N 1
ATOM 4405 C CA . ALA B 1 103 ? -18.656 -7.363 -18.078 1 90.44 103 ALA B CA 1
ATOM 4406 C C . ALA B 1 103 ? -17.844 -7.996 -19.188 1 90.44 103 ALA B C 1
ATOM 4408 O O . ALA B 1 103 ? -18.266 -8.977 -19.797 1 90.44 103 ALA B O 1
ATOM 4409 N N . LEU B 1 104 ? -16.688 -7.477 -19.359 1 92.5 104 LEU B N 1
ATOM 4410 C CA . LEU B 1 104 ? -15.898 -7.898 -20.516 1 92.5 104 LEU B CA 1
ATOM 4411 C C . LEU B 1 104 ? -15.477 -9.359 -20.375 1 92.5 104 LEU B C 1
ATOM 4413 O O . LEU B 1 104 ? -15.531 -10.117 -21.344 1 92.5 104 LEU B O 1
ATOM 4417 N N . GLY B 1 105 ? -15.031 -9.773 -19.203 1 89.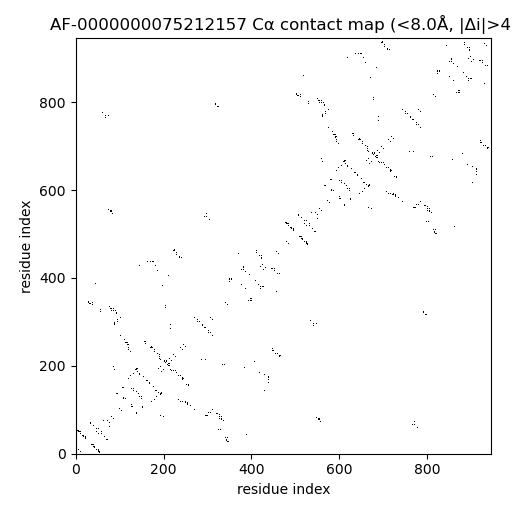94 105 GLY B N 1
ATOM 4418 C CA . GLY B 1 105 ? -14.648 -11.156 -18.984 1 89.94 105 GLY B CA 1
ATOM 4419 C C . GLY B 1 105 ? -15.773 -12.141 -19.266 1 89.94 105 GLY B C 1
ATOM 4420 O O . GLY B 1 105 ? -15.57 -13.141 -19.953 1 89.94 105 GLY B O 1
ATOM 4421 N N . HIS B 1 106 ? -16.922 -11.805 -18.797 1 92.62 106 HIS B N 1
ATOM 4422 C CA . HIS B 1 106 ? -18.094 -12.641 -19.047 1 92.62 106 HIS B CA 1
ATOM 4423 C C . HIS B 1 106 ? -18.438 -12.695 -20.531 1 92.62 106 HIS B C 1
ATOM 4425 O O . HIS B 1 106 ? -18.719 -13.766 -21.062 1 92.62 106 HIS B O 1
ATOM 4431 N N . ARG B 1 107 ? -18.422 -11.578 -21.094 1 94.31 107 ARG B N 1
ATOM 4432 C CA . ARG B 1 107 ? -18.766 -11.5 -22.516 1 94.31 107 ARG B CA 1
ATOM 4433 C C . ARG B 1 107 ? -17.812 -12.352 -23.359 1 94.31 107 ARG B C 1
ATOM 4435 O O . ARG B 1 107 ? -18.25 -13.078 -24.25 1 94.31 107 ARG B O 1
ATOM 4442 N N . ILE B 1 108 ? -16.547 -12.258 -23.078 1 93.19 108 ILE B N 1
ATOM 4443 C CA . ILE B 1 108 ? -15.555 -13.039 -23.812 1 93.19 108 ILE B CA 1
ATOM 4444 C C . ILE B 1 108 ? -15.812 -14.531 -23.609 1 93.19 108 ILE B C 1
ATOM 4446 O O . ILE B 1 108 ? -15.805 -15.305 -24.562 1 93.19 108 ILE B O 1
ATOM 4450 N N . ALA B 1 109 ? -16.062 -14.906 -22.406 1 92.69 109 ALA B N 1
ATOM 4451 C CA . ALA B 1 109 ? -16.312 -16.312 -22.094 1 92.69 109 ALA B CA 1
ATOM 4452 C C . ALA B 1 109 ? -17.516 -16.859 -22.844 1 92.69 109 ALA B C 1
ATOM 4454 O O . ALA B 1 109 ? -17.438 -17.891 -23.5 1 92.69 109 ALA B O 1
ATOM 4455 N N . TYR B 1 110 ? -18.641 -16.156 -22.797 1 94.88 110 TYR B N 1
ATOM 4456 C CA . TYR B 1 110 ? -19.875 -16.609 -23.422 1 94.88 110 TYR B CA 1
ATOM 4457 C C . TYR B 1 110 ? -19.75 -16.609 -24.938 1 94.88 110 TYR B C 1
ATOM 4459 O O . TYR B 1 110 ? -20.328 -17.453 -25.625 1 94.88 110 TYR B O 1
ATOM 4467 N N . GLN B 1 111 ? -19.047 -15.688 -25.484 1 95.12 111 GLN B N 1
ATOM 4468 C CA . GLN B 1 111 ? -18.828 -15.672 -26.938 1 95.12 111 GLN B CA 1
ATOM 4469 C C . GLN B 1 111 ? -18.109 -16.938 -27.391 1 95.12 111 GLN B C 1
ATOM 4471 O O . GLN B 1 111 ? -18.469 -17.531 -28.406 1 95.12 111 GLN B O 1
ATOM 4476 N N . PHE B 1 112 ? -17.156 -17.344 -26.625 1 93.75 112 PHE B N 1
ATOM 4477 C CA . PHE B 1 112 ? -16.375 -18.516 -27.016 1 93.75 112 PHE B CA 1
ATOM 4478 C C . PHE B 1 112 ? -17.172 -19.797 -26.766 1 93.75 112 PHE B C 1
ATOM 4480 O O . PHE B 1 112 ? -17.062 -20.75 -27.547 1 93.75 112 PHE B O 1
ATOM 4487 N N . ILE B 1 113 ? -17.891 -19.781 -25.719 1 94.06 113 ILE B N 1
ATOM 4488 C CA . ILE B 1 113 ? -18.734 -20.953 -25.438 1 94.06 113 ILE B CA 1
ATOM 4489 C C . ILE B 1 113 ? -19.797 -21.094 -26.516 1 94.06 113 ILE B C 1
ATOM 4491 O O . ILE B 1 113 ? -20.078 -22.203 -26.969 1 94.06 113 ILE B O 1
ATOM 4495 N N . ALA B 1 114 ? -20.359 -19.984 -26.891 1 95.31 114 ALA B N 1
ATOM 4496 C CA . ALA B 1 114 ? -21.406 -20 -27.906 1 95.31 114 ALA B CA 1
ATOM 4497 C C . ALA B 1 114 ? -20.891 -20.562 -29.234 1 95.31 114 ALA B C 1
ATOM 4499 O O . ALA B 1 114 ? -21.625 -21.219 -29.969 1 95.31 114 ALA B O 1
ATOM 4500 N N . LYS B 1 115 ? -19.688 -20.375 -29.5 1 92.44 115 LYS B N 1
ATOM 4501 C CA . LYS B 1 115 ? -19.125 -20.75 -30.781 1 92.44 115 LYS B CA 1
ATOM 4502 C C . LYS B 1 115 ? -18.547 -22.172 -30.734 1 92.44 115 LYS B C 1
ATOM 4504 O O . LYS B 1 115 ? -18.578 -22.891 -31.734 1 92.44 115 LYS B O 1
ATOM 4509 N N . ALA B 1 116 ? -18 -22.547 -29.531 1 86 116 ALA B N 1
ATOM 4510 C CA . ALA B 1 116 ? -17.203 -23.781 -29.531 1 86 116 ALA B CA 1
ATOM 4511 C C . ALA B 1 116 ? -17.703 -24.75 -28.469 1 86 116 ALA B C 1
ATOM 4513 O O . ALA B 1 116 ? -17.125 -25.812 -28.266 1 86 116 ALA B O 1
ATOM 4514 N N . GLY B 1 117 ? -18.781 -24.578 -27.953 1 79.94 117 GLY B N 1
ATOM 4515 C CA . GLY B 1 117 ? -19.203 -25.375 -26.812 1 79.94 117 GLY B CA 1
ATOM 4516 C C . GLY B 1 117 ? -20.016 -26.594 -27.188 1 79.94 117 GLY B C 1
ATOM 4517 O O . GLY B 1 117 ? -21.047 -26.875 -26.562 1 79.94 117 GLY B O 1
ATOM 4518 N N . HIS B 1 118 ? -19.516 -27.359 -28.281 1 85.69 118 HIS B N 1
ATOM 4519 C CA . HIS B 1 118 ? -20.312 -28.484 -28.75 1 85.69 118 HIS B CA 1
ATOM 4520 C C . HIS B 1 118 ? -19.781 -29.797 -28.203 1 85.69 118 HIS B C 1
ATOM 4522 O O . HIS B 1 118 ? -20.375 -30.859 -28.438 1 85.69 118 HIS B O 1
ATOM 4528 N N . HIS B 1 119 ? -18.734 -29.812 -27.609 1 90.75 119 HIS B N 1
ATOM 4529 C CA . HIS B 1 119 ? -18.109 -30.938 -26.922 1 90.75 119 HIS B CA 1
ATOM 4530 C C . HIS B 1 119 ? -17.562 -30.516 -25.562 1 90.75 119 HIS B C 1
ATOM 4532 O O . HIS B 1 119 ? -17.156 -29.359 -25.375 1 90.75 119 HIS B O 1
ATOM 4538 N N . PRO B 1 120 ? -17.625 -31.5 -24.641 1 93 120 PRO B N 1
ATOM 4539 C CA . PRO B 1 120 ? -17.172 -31.125 -23.297 1 93 120 PRO B CA 1
ATOM 4540 C C . PRO B 1 120 ? -15.75 -30.562 -23.297 1 93 120 PRO B C 1
ATOM 4542 O O . PRO B 1 120 ? -15.484 -29.547 -22.641 1 93 120 PRO B O 1
ATOM 4545 N N . VAL B 1 121 ? -14.82 -31.125 -23.984 1 95.06 121 VAL B N 1
ATOM 4546 C CA . VAL B 1 121 ? -13.438 -30.656 -24.031 1 95.06 121 VAL B CA 1
ATOM 4547 C C . VAL B 1 121 ? -13.367 -29.297 -24.719 1 95.06 121 VAL B C 1
ATOM 4549 O O . VAL B 1 121 ? -12.617 -28.422 -24.281 1 95.06 121 VAL B O 1
ATOM 4552 N N . ALA B 1 122 ? -14.172 -29.109 -25.734 1 93.5 122 ALA B N 1
ATOM 4553 C CA . ALA B 1 122 ? -14.227 -27.828 -26.406 1 93.5 122 ALA B CA 1
ATOM 4554 C C . ALA B 1 122 ? -14.781 -26.75 -25.484 1 93.5 122 ALA B C 1
ATOM 4556 O O . ALA B 1 122 ? -14.367 -25.578 -25.547 1 93.5 122 ALA B O 1
ATOM 4557 N N . LEU B 1 123 ? -15.688 -27.172 -24.703 1 93.12 123 LEU B N 1
ATOM 4558 C CA . LEU B 1 123 ? -16.281 -26.25 -23.75 1 93.12 123 LEU B CA 1
ATOM 4559 C C . LEU B 1 123 ? -15.234 -25.75 -22.75 1 93.12 123 LEU B C 1
ATOM 4561 O O . LEU B 1 123 ? -15.18 -24.547 -22.453 1 93.12 123 LEU B O 1
ATOM 4565 N N . VAL B 1 124 ? -14.414 -26.594 -22.25 1 95.12 124 VAL B N 1
ATOM 4566 C CA . VAL B 1 124 ? -13.383 -26.203 -21.281 1 95.12 124 VAL B CA 1
ATOM 4567 C C . VAL B 1 124 ? -12.344 -25.328 -21.984 1 95.12 124 VAL B C 1
ATOM 4569 O O . VAL B 1 124 ? -11.812 -24.391 -21.391 1 95.12 124 VAL B O 1
ATOM 4572 N N . TYR B 1 125 ? -12.031 -25.672 -23.203 1 95.62 125 TYR B N 1
ATOM 4573 C CA . TYR B 1 125 ? -11.125 -24.812 -23.953 1 95.62 125 TYR B CA 1
ATOM 4574 C C . TYR B 1 125 ? -11.695 -23.406 -24.109 1 95.62 125 TYR B C 1
ATOM 4576 O O . TYR B 1 125 ? -10.961 -22.422 -24.047 1 95.62 125 TYR B O 1
ATOM 4584 N N . ALA B 1 126 ? -12.961 -23.359 -24.312 1 93.81 126 ALA B N 1
ATOM 4585 C CA . ALA B 1 126 ? -13.602 -22.062 -24.453 1 93.81 126 ALA B CA 1
ATOM 4586 C C . ALA B 1 126 ? -13.492 -21.25 -23.172 1 93.81 126 ALA B C 1
ATOM 4588 O O . ALA B 1 126 ? -13.133 -20.062 -23.203 1 93.81 126 ALA B O 1
ATOM 4589 N N . ILE B 1 127 ? -13.805 -21.875 -22.062 1 92.62 127 ILE B N 1
ATOM 4590 C CA . ILE B 1 127 ? -13.711 -21.219 -20.766 1 92.62 127 ILE B CA 1
ATOM 4591 C C . ILE B 1 127 ? -12.258 -20.812 -20.516 1 92.62 127 ILE B C 1
ATOM 4593 O O . ILE B 1 127 ? -12 -19.688 -20.062 1 92.62 127 ILE B O 1
ATOM 4597 N N . SER B 1 128 ? -11.352 -21.656 -20.812 1 94.19 128 SER B N 1
ATOM 4598 C CA . SER B 1 128 ? -9.938 -21.422 -20.547 1 94.19 128 SER B CA 1
ATOM 4599 C C . SER B 1 128 ? -9.367 -20.359 -21.453 1 94.19 128 SER B C 1
ATOM 4601 O O . SER B 1 128 ? -8.422 -19.641 -21.078 1 94.19 128 SER B O 1
ATOM 4603 N N . PHE B 1 129 ? -9.875 -20.312 -22.641 1 94.12 129 PHE B N 1
ATOM 4604 C CA . PHE B 1 129 ? -9.414 -19.266 -23.531 1 94.12 129 PHE B CA 1
ATOM 4605 C C . PHE B 1 129 ? -9.711 -17.875 -22.969 1 94.12 129 PHE B C 1
ATOM 4607 O O . PHE B 1 129 ? -8.906 -16.953 -23.109 1 94.12 129 PHE B O 1
ATOM 4614 N N . CYS B 1 130 ? -10.883 -17.75 -22.359 1 92.06 130 CYS B N 1
ATOM 4615 C CA . CYS B 1 130 ? -11.188 -16.516 -21.641 1 92.06 130 CYS B CA 1
ATOM 4616 C C . CYS B 1 130 ? -10.133 -16.25 -20.562 1 92.06 130 CYS B C 1
ATOM 4618 O O . CYS B 1 130 ? -9.625 -15.125 -20.469 1 92.06 130 CYS B O 1
ATOM 4620 N N . ASP B 1 131 ? -9.797 -17.266 -19.844 1 95.81 131 ASP B N 1
ATOM 4621 C CA . ASP B 1 131 ? -8.766 -17.141 -18.828 1 95.81 131 ASP B CA 1
ATOM 4622 C C . ASP B 1 131 ? -7.441 -16.688 -19.438 1 95.81 131 ASP B C 1
ATOM 4624 O O . ASP B 1 131 ? -6.77 -15.812 -18.891 1 95.81 131 ASP B O 1
ATOM 4628 N N . CYS B 1 132 ? -7.109 -17.266 -20.516 1 95.69 132 CYS B N 1
ATOM 4629 C CA . CYS B 1 132 ? -5.84 -16.984 -21.172 1 95.69 132 CYS B CA 1
ATOM 4630 C C . CYS B 1 132 ? -5.77 -15.531 -21.625 1 95.69 132 CYS B C 1
ATOM 4632 O O . CYS B 1 132 ? -4.711 -14.906 -21.547 1 95.69 132 CYS B O 1
ATOM 4634 N N . LEU B 1 133 ? -6.863 -15 -22 1 93.62 133 LEU B N 1
ATOM 4635 C CA . LEU B 1 133 ? -6.906 -13.625 -22.484 1 93.62 133 LEU B CA 1
ATOM 4636 C C . LEU B 1 133 ? -6.809 -12.641 -21.328 1 93.62 133 LEU B C 1
ATOM 4638 O O . LEU B 1 133 ? -6.234 -11.555 -21.469 1 93.62 133 LEU B O 1
ATOM 4642 N N . ILE B 1 134 ? -7.289 -13.039 -20.203 1 93.38 134 ILE B N 1
ATOM 4643 C CA . ILE B 1 134 ? -7.363 -12.141 -19.047 1 93.38 134 ILE B CA 1
ATOM 4644 C C . ILE B 1 134 ? -6.105 -12.281 -18.203 1 93.38 134 ILE B C 1
ATOM 4646 O O . ILE B 1 134 ? -5.691 -11.336 -17.531 1 93.38 134 ILE B O 1
ATOM 4650 N N . ALA B 1 135 ? -5.441 -13.359 -18.328 1 96.25 135 ALA B N 1
ATOM 4651 C CA . ALA B 1 135 ? -4.375 -13.797 -17.422 1 96.25 135 ALA B CA 1
ATOM 4652 C C . ALA B 1 135 ? -3.215 -12.805 -17.422 1 96.25 135 ALA B C 1
ATOM 4654 O O . ALA B 1 135 ? -2.586 -12.57 -16.391 1 96.25 135 ALA B O 1
ATOM 4655 N N . PRO B 1 136 ? -2.855 -12.18 -18.547 1 93.94 136 PRO B N 1
ATOM 4656 C CA . PRO B 1 136 ? -1.745 -11.227 -18.531 1 93.94 136 PRO B CA 1
ATOM 4657 C C . PRO B 1 136 ? -2.027 -10.016 -17.641 1 93.94 136 PRO B C 1
ATOM 4659 O O . PRO B 1 136 ? -1.097 -9.328 -17.219 1 93.94 136 PRO B O 1
ATOM 4662 N N . PHE B 1 137 ? -3.258 -9.82 -17.297 1 91.69 137 PHE B N 1
ATOM 4663 C CA . PHE B 1 137 ? -3.641 -8.578 -16.641 1 91.69 137 PHE B CA 1
ATOM 4664 C C . PHE B 1 137 ? -4.039 -8.82 -15.195 1 91.69 137 PHE B C 1
ATOM 4666 O O . PHE B 1 137 ? -4.051 -7.891 -14.383 1 91.69 137 PHE B O 1
ATOM 4673 N N . VAL B 1 138 ? -4.414 -10.008 -14.906 1 91 138 VAL B N 1
ATOM 4674 C CA . VAL B 1 138 ? -4.859 -10.383 -13.57 1 91 138 VAL B CA 1
ATOM 4675 C C . VAL B 1 138 ? -3.865 -11.359 -12.945 1 91 138 VAL B C 1
ATOM 4677 O O . VAL B 1 138 ? -3.977 -12.57 -13.133 1 91 138 VAL B O 1
ATOM 4680 N N . PRO B 1 139 ? -3.006 -10.836 -12.117 1 91.75 139 PRO B N 1
ATOM 4681 C CA . PRO B 1 139 ? -1.878 -11.641 -11.633 1 91.75 139 PRO B CA 1
ATOM 4682 C C . PRO B 1 139 ? -2.268 -12.57 -10.484 1 91.75 139 PRO B C 1
ATOM 4684 O O . PRO B 1 139 ? -1.515 -12.711 -9.516 1 91.75 139 PRO B O 1
ATOM 4687 N N . ASN B 1 140 ? -3.414 -13.109 -10.539 1 90.25 140 ASN B N 1
ATOM 4688 C CA . ASN B 1 140 ? -3.918 -13.953 -9.461 1 90.25 140 ASN B CA 1
ATOM 4689 C C . ASN B 1 140 ? -4.879 -15.016 -9.984 1 90.25 140 ASN B C 1
ATOM 4691 O O . ASN B 1 140 ? -5.93 -14.688 -10.539 1 90.25 140 ASN B O 1
ATOM 4695 N N . THR B 1 141 ? -4.488 -16.203 -9.727 1 92.62 141 THR B N 1
ATOM 4696 C CA . THR B 1 141 ? -5.309 -17.297 -10.227 1 92.62 141 THR B CA 1
ATOM 4697 C C . THR B 1 141 ? -6.664 -17.328 -9.531 1 92.62 141 THR B C 1
ATOM 4699 O O . THR B 1 141 ? -7.676 -17.672 -10.141 1 92.62 141 THR B O 1
ATOM 4702 N N . ASN B 1 142 ? -6.672 -16.938 -8.305 1 90.81 142 ASN B N 1
ATOM 4703 C CA . ASN B 1 142 ? -7.934 -16.906 -7.57 1 90.81 142 ASN B CA 1
ATOM 4704 C C . ASN B 1 142 ? -8.883 -15.844 -8.117 1 90.81 142 ASN B C 1
ATOM 4706 O O . ASN B 1 142 ? -10.086 -16.062 -8.211 1 90.81 142 ASN B O 1
ATOM 4710 N N . ALA B 1 143 ? -8.297 -14.789 -8.43 1 88.88 143 ALA B N 1
ATOM 4711 C CA . ALA B 1 143 ? -9.109 -13.703 -8.984 1 88.88 143 ALA B CA 1
ATOM 4712 C C . ALA B 1 143 ? -9.727 -14.102 -10.32 1 88.88 143 ALA B C 1
ATOM 4714 O O . ALA B 1 143 ? -10.875 -13.773 -10.602 1 88.88 143 ALA B O 1
ATOM 4715 N N . ARG B 1 144 ? -9.023 -14.773 -11.102 1 93.88 144 ARG B N 1
ATOM 4716 C CA . ARG B 1 144 ? -9.531 -15.227 -12.398 1 93.88 144 ARG B CA 1
ATOM 4717 C C . ARG B 1 144 ? -10.406 -16.469 -12.234 1 93.88 144 ARG B C 1
ATOM 4719 O O . ARG B 1 144 ? -11.555 -16.484 -12.695 1 93.88 144 ARG B O 1
ATOM 4726 N N . GLY B 1 145 ? -9.922 -17.422 -11.516 1 94.31 145 GLY B N 1
ATOM 4727 C CA . GLY B 1 145 ? -10.602 -18.703 -11.375 1 94.31 145 GLY B CA 1
ATOM 4728 C C . GLY B 1 145 ? -11.875 -18.609 -10.562 1 94.31 145 GLY B C 1
ATOM 4729 O O . GLY B 1 145 ? -12.945 -19 -11.039 1 94.31 145 GLY B O 1
ATOM 4730 N N . ALA B 1 146 ? -11.703 -18.109 -9.367 1 91.19 146 ALA B N 1
ATOM 4731 C CA . ALA B 1 146 ? -12.852 -18.031 -8.469 1 91.19 146 ALA B CA 1
ATOM 4732 C C . ALA B 1 146 ? -13.711 -16.812 -8.781 1 91.19 146 ALA B C 1
ATOM 4734 O O . ALA B 1 146 ? -14.93 -16.859 -8.633 1 91.19 146 ALA B O 1
ATOM 4735 N N . GLY B 1 147 ? -13.133 -15.844 -9.25 1 88.75 147 GLY B N 1
ATOM 4736 C CA . GLY B 1 147 ? -13.852 -14.594 -9.422 1 88.75 147 GLY B CA 1
ATOM 4737 C C . GLY B 1 147 ? -14.586 -14.508 -10.742 1 88.75 147 GLY B C 1
ATOM 4738 O O . GLY B 1 147 ? -15.703 -13.984 -10.805 1 88.75 147 GLY B O 1
ATOM 4739 N N . ILE B 1 148 ? -14.008 -14.992 -11.766 1 89.88 148 ILE B N 1
ATOM 4740 C CA . ILE B 1 148 ? -14.578 -14.797 -13.094 1 89.88 148 ILE B CA 1
ATOM 4741 C C . ILE B 1 148 ? -15.047 -16.141 -13.664 1 89.88 148 ILE B C 1
ATOM 4743 O O . ILE B 1 148 ? -16.203 -16.281 -14.078 1 89.88 148 ILE B O 1
ATOM 4747 N N . LEU B 1 149 ? -14.273 -17.141 -13.586 1 94.81 149 LEU B N 1
ATOM 4748 C CA . LEU B 1 149 ? -14.523 -18.391 -14.297 1 94.81 149 LEU B CA 1
ATOM 4749 C C . LEU B 1 149 ? -15.5 -19.281 -13.516 1 94.81 149 LEU B C 1
ATOM 4751 O O . LEU B 1 149 ? -16.328 -19.969 -14.109 1 94.81 149 LEU B O 1
ATOM 4755 N N . TYR B 1 150 ? -15.43 -19.188 -12.234 1 95.5 150 TYR B N 1
ATOM 4756 C CA . TYR B 1 150 ? -16.234 -20.062 -11.383 1 95.5 150 TYR B CA 1
ATOM 4757 C C . TYR B 1 150 ? -17.734 -19.828 -11.617 1 95.5 150 TYR B C 1
ATOM 4759 O O . TYR B 1 150 ? -18.484 -20.766 -11.875 1 95.5 150 TYR B O 1
ATOM 4767 N N . PRO B 1 151 ? -18.188 -18.609 -11.586 1 94 151 PRO B N 1
ATOM 4768 C CA . PRO B 1 151 ? -19.609 -18.391 -11.828 1 94 151 PRO B CA 1
ATOM 4769 C C . PRO B 1 151 ? -20.047 -18.828 -13.219 1 94 151 PRO B C 1
ATOM 4771 O O . PRO B 1 151 ? -21.172 -19.328 -13.391 1 94 151 PRO B O 1
ATOM 4774 N N . ILE B 1 152 ? -19.25 -18.672 -14.164 1 94.06 152 ILE B N 1
ATOM 4775 C CA . ILE B 1 152 ? -19.547 -19.094 -15.531 1 94.06 152 ILE B CA 1
ATOM 4776 C C . ILE B 1 152 ? -19.641 -20.609 -15.594 1 94.06 152 ILE B C 1
ATOM 4778 O O . ILE B 1 152 ? -20.594 -21.156 -16.172 1 94.06 152 ILE B O 1
ATOM 4782 N N . THR B 1 153 ? -18.656 -21.281 -15.008 1 95.38 153 THR B N 1
ATOM 4783 C CA . THR B 1 153 ? -18.609 -22.734 -14.977 1 95.38 153 THR B CA 1
ATOM 4784 C C . THR B 1 153 ? -19.828 -23.312 -14.266 1 95.38 153 THR B C 1
ATOM 4786 O O . THR B 1 153 ? -20.469 -24.25 -14.75 1 95.38 153 THR B O 1
ATOM 4789 N N . LYS B 1 154 ? -20.156 -22.688 -13.18 1 96.06 154 LYS B N 1
ATOM 4790 C CA . LYS B 1 154 ? -21.297 -23.141 -12.391 1 96.06 154 LYS B CA 1
ATOM 4791 C C . LYS B 1 154 ? -22.609 -22.922 -13.141 1 96.06 154 LYS B C 1
ATOM 4793 O O . LYS B 1 154 ? -23.453 -23.812 -13.203 1 96.06 154 LYS B O 1
ATOM 4798 N N . ALA B 1 155 ? -22.766 -21.812 -13.688 1 94.06 155 ALA B N 1
ATOM 4799 C CA . ALA B 1 155 ? -23.969 -21.5 -14.453 1 94.06 155 ALA B CA 1
ATOM 4800 C C . ALA B 1 155 ? -24.141 -22.453 -15.633 1 94.06 155 ALA B C 1
ATOM 4802 O O . ALA B 1 155 ? -25.25 -22.906 -15.93 1 94.06 155 ALA B O 1
ATOM 4803 N N . LEU B 1 156 ? -23.094 -22.703 -16.266 1 93.06 156 LEU B N 1
ATOM 4804 C CA . LEU B 1 156 ? -23.109 -23.609 -17.406 1 93.06 156 LEU B CA 1
ATOM 4805 C C . LEU B 1 156 ? -23.484 -25.031 -16.984 1 93.06 156 LEU B C 1
ATOM 4807 O O . LEU B 1 156 ? -24.297 -25.688 -17.656 1 93.06 156 LEU B O 1
ATOM 4811 N N . ALA B 1 157 ? -22.859 -25.484 -15.914 1 94.88 157 ALA B N 1
ATOM 4812 C CA . ALA B 1 157 ? -23.172 -26.812 -15.391 1 94.88 157 ALA B CA 1
ATOM 4813 C C . ALA B 1 157 ? -24.641 -26.922 -15.031 1 94.88 157 ALA B C 1
ATOM 4815 O O . ALA B 1 157 ? -25.312 -27.906 -15.391 1 94.88 157 ALA B O 1
ATOM 4816 N N . GLU B 1 158 ? -25.109 -25.922 -14.438 1 94.81 158 GLU B N 1
ATOM 4817 C CA . GLU B 1 158 ? -26.516 -25.906 -14.016 1 94.81 158 GLU B CA 1
ATOM 4818 C C . GLU B 1 158 ? -27.453 -25.828 -15.211 1 94.81 158 GLU B C 1
ATOM 4820 O O . GLU B 1 158 ? -28.5 -26.469 -15.234 1 94.81 158 GLU B O 1
ATOM 4825 N N . ALA B 1 159 ? -27.078 -25.125 -16.125 1 92.38 159 ALA B N 1
ATOM 4826 C CA . ALA B 1 159 ? -27.891 -24.969 -17.328 1 92.38 159 ALA B CA 1
ATOM 4827 C C . ALA B 1 159 ? -28.062 -26.297 -18.062 1 92.38 159 ALA B C 1
ATOM 4829 O O . ALA B 1 159 ? -29.109 -26.547 -18.656 1 92.38 159 ALA B O 1
ATOM 4830 N N . VAL B 1 160 ? -27.109 -27.156 -18 1 91.56 160 VAL B N 1
ATOM 4831 C CA . VAL B 1 160 ? -27.172 -28.438 -18.719 1 91.56 160 VAL B CA 1
ATOM 4832 C C . VAL B 1 160 ? -27.719 -29.516 -17.797 1 91.56 160 VAL B C 1
ATOM 4834 O O . VAL B 1 160 ? -27.719 -30.703 -18.156 1 91.56 160 VAL B O 1
ATOM 4837 N N . GLY B 1 161 ? -28.078 -29.078 -16.594 1 92.25 161 GLY B N 1
ATOM 4838 C CA . GLY B 1 161 ? -28.766 -30 -15.695 1 92.25 161 GLY B CA 1
ATOM 4839 C C . GLY B 1 161 ? -27.812 -30.75 -14.781 1 92.25 161 GLY B C 1
ATOM 4840 O O . GLY B 1 161 ? -28.172 -31.781 -14.227 1 92.25 161 GLY B O 1
ATOM 4841 N N . SER B 1 162 ? -26.609 -30.328 -14.664 1 95.31 162 SER B N 1
ATOM 4842 C CA . SER B 1 162 ? -25.625 -30.922 -13.758 1 95.31 162 SER B CA 1
ATOM 4843 C C . SER B 1 162 ? -25.562 -30.172 -12.438 1 95.31 162 SER B C 1
ATOM 4845 O O . SER B 1 162 ? -25.219 -28.984 -12.398 1 95.31 162 SER B O 1
ATOM 4847 N N . SER B 1 163 ? -25.953 -30.797 -11.375 1 94.44 163 SER B N 1
ATOM 4848 C CA . SER B 1 163 ? -26 -30.156 -10.07 1 94.44 163 SER B CA 1
ATOM 4849 C C . SER B 1 163 ? -25.734 -31.156 -8.945 1 94.44 163 SER B C 1
ATOM 4851 O O . SER B 1 163 ? -26.203 -32.281 -9.008 1 94.44 163 SER B O 1
ATOM 4853 N N . PRO B 1 164 ? -24.969 -30.766 -7.973 1 95.5 164 PRO B N 1
ATOM 4854 C CA . PRO B 1 164 ? -24.766 -31.625 -6.812 1 95.5 164 PRO B CA 1
ATOM 4855 C C . PRO B 1 164 ? -26.047 -31.906 -6.039 1 95.5 164 PRO B C 1
ATOM 4857 O O . PRO B 1 164 ? -26.234 -33.031 -5.539 1 95.5 164 PRO B O 1
ATOM 4860 N N . GLU B 1 165 ? -26.859 -30.953 -5.965 1 93.56 165 GLU B N 1
ATOM 4861 C CA . GLU B 1 165 ? -28.125 -31.109 -5.254 1 93.56 165 GLU B CA 1
ATOM 4862 C C . GLU B 1 165 ? -28.969 -32.219 -5.863 1 93.56 165 GLU B C 1
ATOM 4864 O O . GLU B 1 165 ? -29.672 -32.938 -5.145 1 93.56 165 GLU B O 1
ATOM 4869 N N . LYS B 1 166 ? -28.984 -32.438 -7.133 1 94.19 166 LYS B N 1
ATOM 4870 C CA . LYS B 1 166 ? -29.781 -33.438 -7.848 1 94.19 166 LYS B CA 1
ATOM 4871 C C . LYS B 1 166 ? -28.984 -34.688 -8.109 1 94.19 166 LYS B C 1
ATOM 4873 O O . LYS B 1 166 ? -29.453 -35.594 -8.812 1 94.19 166 LYS B O 1
ATOM 4878 N N . HIS B 1 167 ? -27.781 -34.688 -7.594 1 94.12 167 HIS B N 1
ATOM 4879 C CA . HIS B 1 167 ? -26.891 -35.844 -7.734 1 94.12 167 HIS B CA 1
ATOM 4880 C C . HIS B 1 167 ? -26.609 -36.156 -9.203 1 94.12 167 HIS B C 1
ATOM 4882 O O . HIS B 1 167 ? -26.641 -37.312 -9.609 1 94.12 167 HIS B O 1
ATOM 4888 N N . THR B 1 168 ? -26.5 -35.062 -10.031 1 94.94 168 THR B N 1
ATOM 4889 C CA . THR B 1 168 ? -26.188 -35.219 -11.445 1 94.94 168 THR B CA 1
ATOM 4890 C C . THR B 1 168 ? -24.844 -34.562 -11.773 1 94.94 168 THR B C 1
ATOM 4892 O O . THR B 1 168 ? -24.688 -33.969 -12.844 1 94.94 168 THR B O 1
ATOM 4895 N N . GLU B 1 169 ? -23.891 -34.594 -10.828 1 95.12 169 GLU B N 1
ATOM 4896 C CA . GLU B 1 169 ? -22.594 -33.969 -10.992 1 95.12 169 GLU B CA 1
ATOM 4897 C C . GLU B 1 169 ? -21.828 -34.531 -12.18 1 95.12 169 GLU B C 1
ATOM 4899 O O . GLU B 1 169 ? -21.062 -33.844 -12.844 1 95.12 169 GLU B O 1
ATOM 4904 N N . LYS B 1 170 ? -22.125 -35.812 -12.516 1 93.62 170 LYS B N 1
ATOM 4905 C CA . LYS B 1 170 ? -21.328 -36.562 -13.5 1 93.62 170 LYS B CA 1
ATOM 4906 C C . LYS B 1 170 ? -21.766 -36.219 -14.922 1 93.62 170 LYS B C 1
ATOM 4908 O O . LYS B 1 170 ? -21.078 -36.531 -15.883 1 93.62 170 LYS B O 1
ATOM 4913 N N . LYS B 1 171 ? -22.938 -35.594 -15.047 1 94.25 171 LYS B N 1
ATOM 4914 C CA . LYS B 1 171 ? -23.328 -35.188 -16.391 1 94.25 171 LYS B CA 1
ATOM 4915 C C . LYS B 1 171 ? -22.234 -34.406 -17.078 1 94.25 171 LYS B C 1
ATOM 4917 O O . LYS B 1 171 ? -21.703 -34.844 -18.109 1 94.25 171 LYS B O 1
ATOM 4922 N N . ILE B 1 172 ? -21.812 -33.312 -16.438 1 95.44 172 ILE B N 1
ATOM 4923 C CA . ILE B 1 172 ? -20.688 -32.594 -17.016 1 95.44 172 ILE B CA 1
ATOM 4924 C C . ILE B 1 172 ? -19.953 -31.844 -15.93 1 95.44 172 ILE B C 1
ATOM 4926 O O . ILE B 1 172 ? -18.797 -31.438 -16.109 1 95.44 172 ILE B O 1
ATOM 4930 N N . GLY B 1 173 ? -20.594 -31.562 -14.789 1 96.38 173 GLY B N 1
ATOM 4931 C CA . GLY B 1 173 ? -20.094 -30.703 -13.734 1 96.38 173 GLY B CA 1
ATOM 4932 C C . GLY B 1 173 ? -18.734 -31.125 -13.211 1 96.38 173 GLY B C 1
ATOM 4933 O O . GLY B 1 173 ? -17.828 -30.297 -13.086 1 96.38 173 GLY B O 1
ATOM 4934 N N . THR B 1 174 ? -18.625 -32.406 -12.906 1 97 174 THR B N 1
ATOM 4935 C CA . THR B 1 174 ? -17.359 -32.938 -12.359 1 97 174 THR B CA 1
ATOM 4936 C C . THR B 1 174 ? -16.203 -32.656 -13.312 1 97 174 THR B C 1
ATOM 4938 O O . THR B 1 174 ? -15.172 -32.125 -12.898 1 97 174 THR B O 1
ATOM 4941 N N . PHE B 1 175 ? -16.438 -32.938 -14.578 1 97.06 175 PHE B N 1
ATOM 4942 C CA . PHE B 1 175 ? -15.422 -32.688 -15.602 1 97.06 175 PHE B CA 1
ATOM 4943 C C . PHE B 1 175 ? -15.117 -31.203 -15.727 1 97.06 175 PHE B C 1
ATOM 4945 O O . PHE B 1 175 ? -13.953 -30.812 -15.711 1 97.06 175 PHE B O 1
ATOM 4952 N N . LEU B 1 176 ? -16.109 -30.359 -15.75 1 96.25 176 LEU B N 1
ATOM 4953 C CA . LEU B 1 176 ? -15.953 -28.938 -15.984 1 96.25 176 LEU B CA 1
ATOM 4954 C C . LEU B 1 176 ? -15.203 -28.266 -14.836 1 96.25 176 LEU B C 1
ATOM 4956 O O . LEU B 1 176 ? -14.312 -27.453 -15.062 1 96.25 176 LEU B O 1
ATOM 4960 N N . PHE B 1 177 ? -15.539 -28.625 -13.656 1 97.38 177 PHE B N 1
ATOM 4961 C CA . PHE B 1 177 ? -14.945 -28 -12.484 1 97.38 177 PHE B CA 1
ATOM 4962 C C . PHE B 1 177 ? -13.477 -28.375 -12.359 1 97.38 177 PHE B C 1
ATOM 4964 O O . PHE B 1 177 ? -12.625 -27.5 -12.164 1 97.38 177 PHE B O 1
ATOM 4971 N N . ILE B 1 178 ? -13.133 -29.656 -12.539 1 97.81 178 ILE B N 1
ATOM 4972 C CA . ILE B 1 178 ? -11.75 -30.094 -12.391 1 97.81 178 ILE B CA 1
ATOM 4973 C C . ILE B 1 178 ? -10.906 -29.531 -13.531 1 97.81 178 ILE B C 1
ATOM 4975 O O . ILE B 1 178 ? -9.805 -29 -13.297 1 97.81 178 ILE B O 1
ATOM 4979 N N . ALA B 1 179 ? -11.453 -29.609 -14.719 1 97.94 179 ALA B N 1
ATOM 4980 C CA . ALA B 1 179 ? -10.695 -29.156 -15.891 1 97.94 179 ALA B CA 1
ATOM 4981 C C . ALA B 1 179 ? -10.461 -27.656 -15.852 1 97.94 179 ALA B C 1
ATOM 4983 O O . ALA B 1 179 ? -9.359 -27.188 -16.141 1 97.94 179 ALA B O 1
ATOM 4984 N N . SER B 1 180 ? -11.516 -26.922 -15.531 1 97.12 180 SER B N 1
ATOM 4985 C CA . SER B 1 180 ? -11.398 -25.469 -15.469 1 97.12 180 SER B CA 1
ATOM 4986 C C . SER B 1 180 ? -10.375 -25.031 -14.422 1 97.12 180 SER B C 1
ATOM 4988 O O . SER B 1 180 ? -9.594 -24.109 -14.648 1 97.12 180 SER B O 1
ATOM 4990 N N . PHE B 1 181 ? -10.406 -25.672 -13.305 1 97.31 181 PHE B N 1
ATOM 4991 C CA . PHE B 1 181 ? -9.461 -25.375 -12.234 1 97.31 181 PHE B CA 1
ATOM 4992 C C . PHE B 1 181 ? -8.031 -25.656 -12.68 1 97.31 181 PHE B C 1
ATOM 4994 O O . PHE B 1 181 ? -7.148 -24.812 -12.516 1 97.31 181 PHE B O 1
ATOM 5001 N N . GLN B 1 182 ? -7.781 -26.844 -13.258 1 98.44 182 GLN B N 1
ATOM 5002 C CA . GLN B 1 182 ? -6.445 -27.234 -13.695 1 98.44 182 GLN B CA 1
ATOM 5003 C C . GLN B 1 182 ? -5.902 -26.266 -14.742 1 98.44 182 GLN B C 1
ATOM 5005 O O . GLN B 1 182 ? -4.734 -25.875 -14.688 1 98.44 182 GLN B O 1
ATOM 5010 N N . LEU B 1 183 ? -6.719 -25.891 -15.664 1 98.25 183 LEU B N 1
ATOM 5011 C CA . LEU B 1 183 ? -6.27 -25.016 -16.734 1 98.25 183 LEU B CA 1
ATOM 5012 C C . LEU B 1 183 ? -5.992 -23.609 -16.203 1 98.25 183 LEU B C 1
ATOM 5014 O O . LEU B 1 183 ? -5.102 -22.922 -16.688 1 98.25 183 LEU B O 1
ATOM 5018 N N . ASN B 1 184 ? -6.793 -23.219 -15.188 1 97.75 184 ASN B N 1
ATOM 5019 C CA . ASN B 1 184 ? -6.539 -21.938 -14.516 1 97.75 184 ASN B CA 1
ATOM 5020 C C . ASN B 1 184 ? -5.113 -21.875 -13.977 1 97.75 184 ASN B C 1
ATOM 5022 O O . ASN B 1 184 ? -4.434 -20.859 -14.141 1 97.75 184 ASN B O 1
ATOM 5026 N N . LEU B 1 185 ? -4.645 -22.938 -13.391 1 97.75 185 LEU B N 1
ATOM 5027 C CA . LEU B 1 185 ? -3.293 -23 -12.852 1 97.75 185 LEU B CA 1
ATOM 5028 C C . LEU B 1 185 ? -2.26 -22.984 -13.977 1 97.75 185 LEU B C 1
ATOM 5030 O O . LEU B 1 185 ? -1.253 -22.281 -13.891 1 97.75 185 LEU B O 1
ATOM 5034 N N . ILE B 1 186 ? -2.541 -23.781 -14.961 1 98.56 186 ILE B N 1
ATOM 5035 C CA . ILE B 1 186 ? -1.609 -23.922 -16.078 1 98.56 186 ILE B CA 1
ATOM 5036 C C . ILE B 1 186 ? -1.451 -22.578 -16.781 1 98.56 186 ILE B C 1
ATOM 5038 O O . ILE B 1 186 ? -0.335 -22.156 -17.109 1 98.56 186 ILE B O 1
ATOM 5042 N N . ILE B 1 187 ? -2.541 -21.875 -16.953 1 98.19 187 ILE B N 1
ATOM 5043 C CA . ILE B 1 187 ? -2.512 -20.578 -17.609 1 98.19 187 ILE B CA 1
ATOM 5044 C C . ILE B 1 187 ? -1.753 -19.578 -16.75 1 98.19 187 ILE B C 1
ATOM 5046 O O . ILE B 1 187 ? -1.087 -18.688 -17.266 1 98.19 187 ILE B O 1
ATOM 5050 N N . GLY B 1 188 ? -1.786 -19.781 -15.453 1 97.38 188 GLY B N 1
ATOM 5051 C CA . GLY B 1 188 ? -1.006 -18.969 -14.539 1 97.38 188 GLY B CA 1
ATOM 5052 C C . GLY B 1 188 ? 0.483 -19 -14.828 1 97.38 188 GLY B C 1
ATOM 5053 O O . GLY B 1 188 ? 1.209 -18.062 -14.508 1 97.38 188 GLY B O 1
ATOM 5054 N N . ALA B 1 189 ? 0.941 -20.016 -15.492 1 98.12 189 ALA B N 1
ATOM 5055 C CA . ALA B 1 189 ? 2.361 -20.203 -15.781 1 98.12 189 ALA B CA 1
ATOM 5056 C C . ALA B 1 189 ? 2.738 -19.578 -17.125 1 98.12 189 ALA B C 1
ATOM 5058 O O . ALA B 1 189 ? 3.92 -19.391 -17.422 1 98.12 189 ALA B O 1
ATOM 5059 N N . LEU B 1 190 ? 1.788 -19.188 -17.859 1 97.75 190 LEU B N 1
ATOM 5060 C CA . LEU B 1 190 ? 2.041 -18.812 -19.25 1 97.75 190 LEU B CA 1
ATOM 5061 C C . LEU B 1 190 ? 2.629 -17.406 -19.328 1 97.75 190 LEU B C 1
ATOM 5063 O O . LEU B 1 190 ? 3.484 -17.125 -20.172 1 97.75 190 LEU B O 1
ATOM 5067 N N . PHE B 1 191 ? 2.119 -16.516 -18.469 1 96.62 191 PHE B N 1
ATOM 5068 C CA . PHE B 1 191 ? 2.553 -15.125 -18.5 1 96.62 191 PHE B CA 1
ATOM 5069 C C . PHE B 1 191 ? 3.209 -14.75 -17.172 1 96.62 191 PHE B C 1
ATOM 5071 O O . PHE B 1 191 ? 2.805 -15.227 -16.109 1 96.62 191 PHE B O 1
ATOM 5078 N N . LEU B 1 192 ? 4.188 -13.867 -17.281 1 95.69 192 LEU B N 1
ATOM 5079 C CA . LEU B 1 192 ? 4.895 -13.398 -16.094 1 95.69 192 LEU B CA 1
ATOM 5080 C C . LEU B 1 192 ? 3.926 -12.773 -15.086 1 95.69 192 LEU B C 1
ATOM 5082 O O . LEU B 1 192 ? 4.078 -12.953 -13.875 1 95.69 192 LEU B O 1
ATOM 5086 N N . THR B 1 193 ? 2.848 -12.117 -15.602 1 94.19 193 THR B N 1
ATOM 5087 C CA . THR B 1 193 ? 1.934 -11.344 -14.766 1 94.19 193 THR B CA 1
ATOM 5088 C C . THR B 1 193 ? 0.678 -12.148 -14.445 1 94.19 193 THR B C 1
ATOM 5090 O O . THR B 1 193 ? -0.315 -11.602 -13.969 1 94.19 193 THR B O 1
ATOM 5093 N N . ALA B 1 194 ? 0.719 -13.43 -14.727 1 96.56 194 ALA B N 1
ATOM 5094 C CA . ALA B 1 194 ? -0.501 -14.219 -14.555 1 96.56 194 ALA B CA 1
ATOM 5095 C C . ALA B 1 194 ? -0.593 -14.781 -13.133 1 96.56 194 ALA B C 1
ATOM 5097 O O . ALA B 1 194 ? -1.67 -15.188 -12.688 1 96.56 194 ALA B O 1
ATOM 5098 N N . MET B 1 195 ? 0.579 -14.812 -12.492 1 94.81 195 MET B N 1
ATOM 5099 C CA . MET B 1 195 ? 0.655 -15.273 -11.109 1 94.81 195 MET B CA 1
ATOM 5100 C C . MET B 1 195 ? 1.673 -14.461 -10.312 1 94.81 195 MET B C 1
ATOM 5102 O O . MET B 1 195 ? 2.748 -14.141 -10.82 1 94.81 195 MET B O 1
ATOM 5106 N N . SER B 1 196 ? 1.323 -14.164 -9.125 1 89.81 196 SER B N 1
ATOM 5107 C CA . SER B 1 196 ? 2.156 -13.273 -8.312 1 89.81 196 SER B CA 1
ATOM 5108 C C . SER B 1 196 ? 3.494 -13.93 -7.98 1 89.81 196 SER B C 1
ATOM 5110 O O . SER B 1 196 ? 4.48 -13.234 -7.719 1 89.81 196 SER B O 1
ATOM 5112 N N . THR B 1 197 ? 3.588 -15.242 -7.98 1 93 197 THR B N 1
ATOM 5113 C CA . THR B 1 197 ? 4.824 -15.945 -7.664 1 93 197 THR B CA 1
ATOM 5114 C C . THR B 1 197 ? 5.812 -15.844 -8.82 1 93 197 THR B C 1
ATOM 5116 O O . THR B 1 197 ? 7.02 -16.016 -8.633 1 93 197 THR B O 1
ATOM 5119 N N . ASN B 1 198 ? 5.324 -15.57 -10.031 1 96.62 198 ASN B N 1
ATOM 5120 C CA . ASN B 1 198 ? 6.199 -15.531 -11.203 1 96.62 198 ASN B CA 1
ATOM 5121 C C . ASN B 1 198 ? 7.23 -14.414 -11.094 1 96.62 198 ASN B C 1
ATOM 5123 O O . ASN B 1 198 ? 8.43 -14.656 -11.227 1 96.62 198 ASN B O 1
ATOM 5127 N N . PRO B 1 199 ? 6.773 -13.227 -10.797 1 93.44 199 PRO B N 1
ATOM 5128 C CA . PRO B 1 199 ? 7.773 -12.172 -10.609 1 93.44 199 PRO B CA 1
ATOM 5129 C C . PRO B 1 199 ? 8.711 -12.445 -9.43 1 93.44 199 PRO B C 1
ATOM 5131 O O . PRO B 1 199 ? 9.883 -12.062 -9.461 1 93.44 199 PRO B O 1
ATOM 5134 N N . LEU B 1 200 ? 8.195 -13.047 -8.43 1 92.12 200 LEU B N 1
ATOM 5135 C CA . LEU B 1 200 ? 9.039 -13.414 -7.293 1 92.12 200 LEU B CA 1
ATOM 5136 C C . LEU B 1 200 ? 10.148 -14.367 -7.723 1 92.12 200 LEU B C 1
ATOM 5138 O O . LEU B 1 200 ? 11.305 -14.195 -7.324 1 92.12 200 LEU B O 1
ATOM 5142 N N . ALA B 1 201 ? 9.812 -15.312 -8.516 1 96.12 201 ALA B N 1
ATOM 5143 C CA . ALA B 1 201 ? 10.789 -16.266 -9.016 1 96.12 201 ALA B CA 1
ATOM 5144 C C . ALA B 1 201 ? 11.875 -15.562 -9.828 1 96.12 201 ALA B C 1
ATOM 5146 O O . ALA B 1 201 ? 13.062 -15.836 -9.664 1 96.12 201 ALA B O 1
ATOM 5147 N N . THR B 1 202 ? 11.453 -14.664 -10.711 1 95.94 202 THR B N 1
ATOM 5148 C CA . THR B 1 202 ? 12.414 -13.961 -11.555 1 95.94 202 THR B CA 1
ATOM 5149 C C . THR B 1 202 ? 13.359 -13.117 -10.711 1 95.94 202 THR B C 1
ATOM 5151 O O . THR B 1 202 ? 14.555 -13.039 -11 1 95.94 202 THR B O 1
ATOM 5154 N N . GLU B 1 203 ? 12.805 -12.562 -9.688 1 93.38 203 GLU B N 1
ATOM 5155 C CA . GLU B 1 203 ? 13.641 -11.734 -8.82 1 93.38 203 GLU B CA 1
ATOM 5156 C C . GLU B 1 203 ? 14.617 -12.594 -8.008 1 93.38 203 GLU B C 1
ATOM 5158 O O . GLU B 1 203 ? 15.766 -12.195 -7.797 1 93.38 203 GLU B O 1
ATOM 5163 N N . MET B 1 204 ? 14.148 -13.703 -7.527 1 93.69 204 MET B N 1
ATOM 5164 C CA . MET B 1 204 ? 15.023 -14.625 -6.812 1 93.69 204 MET B CA 1
ATOM 5165 C C . MET B 1 204 ? 16.172 -15.086 -7.699 1 93.69 204 MET B C 1
ATOM 5167 O O . MET B 1 204 ? 17.312 -15.164 -7.25 1 93.69 204 MET B O 1
ATOM 5171 N N . LEU B 1 205 ? 15.922 -15.336 -8.938 1 96.12 205 LEU B N 1
ATOM 5172 C CA . LEU B 1 205 ? 16.938 -15.766 -9.883 1 96.12 205 LEU B CA 1
ATOM 5173 C C . LEU B 1 205 ? 17.922 -14.633 -10.188 1 96.12 205 LEU B C 1
ATOM 5175 O O . LEU B 1 205 ? 19.125 -14.852 -10.281 1 96.12 205 LEU B O 1
ATOM 5179 N N . ALA B 1 206 ? 17.328 -13.484 -10.336 1 94.75 206 ALA B N 1
ATOM 5180 C CA . ALA B 1 206 ? 18.172 -12.32 -10.617 1 94.75 206 ALA B CA 1
ATOM 5181 C C . ALA B 1 206 ? 19.141 -12.039 -9.477 1 94.75 206 ALA B C 1
ATOM 5183 O O . ALA B 1 206 ? 20.328 -11.82 -9.703 1 94.75 206 ALA B O 1
ATOM 5184 N N . LYS B 1 207 ? 18.656 -12.117 -8.312 1 89.69 207 LYS B N 1
ATOM 5185 C CA . LYS B 1 207 ? 19.438 -11.758 -7.145 1 89.69 207 LYS B CA 1
ATOM 5186 C C . LYS B 1 207 ? 20.422 -12.859 -6.777 1 89.69 207 LYS B C 1
ATOM 5188 O O . LYS B 1 207 ? 21.547 -12.586 -6.324 1 89.69 207 LYS B O 1
ATOM 5193 N N . SER B 1 208 ? 20.047 -14.102 -6.996 1 90.75 208 SER B N 1
ATOM 5194 C CA . SER B 1 208 ? 20.844 -15.227 -6.516 1 90.75 208 SER B CA 1
ATOM 5195 C C . SER B 1 208 ? 21.797 -15.734 -7.598 1 90.75 208 SER B C 1
ATOM 5197 O O . SER B 1 208 ? 22.875 -16.219 -7.297 1 90.75 208 SER B O 1
ATOM 5199 N N . PHE B 1 209 ? 21.422 -15.586 -8.867 1 93.62 209 PHE B N 1
ATOM 5200 C CA . PHE B 1 209 ? 22.188 -16.219 -9.922 1 93.62 209 PHE B CA 1
ATOM 5201 C C . PHE B 1 209 ? 22.453 -15.234 -11.062 1 93.62 209 PHE B C 1
ATOM 5203 O O . PHE B 1 209 ? 22.984 -15.617 -12.109 1 93.62 209 PHE B O 1
ATOM 5210 N N . LYS B 1 210 ? 22.016 -13.945 -10.898 1 93.12 210 LYS B N 1
ATOM 5211 C CA . LYS B 1 210 ? 22.219 -12.875 -11.875 1 93.12 210 LYS B CA 1
ATOM 5212 C C . LYS B 1 210 ? 21.547 -13.203 -13.203 1 93.12 210 LYS B C 1
ATOM 5214 O O . LYS B 1 210 ? 22.094 -12.922 -14.273 1 93.12 210 LYS B O 1
ATOM 5219 N N . VAL B 1 211 ? 20.469 -13.914 -13.133 1 95.56 211 VAL B N 1
ATOM 5220 C CA . VAL B 1 211 ? 19.656 -14.242 -14.297 1 95.56 211 VAL B CA 1
ATOM 5221 C C . VAL B 1 211 ? 18.484 -13.258 -14.414 1 95.56 211 VAL B C 1
ATOM 5223 O O . VAL B 1 211 ? 17.672 -13.141 -13.5 1 95.56 211 VAL B O 1
ATOM 5226 N N . GLU B 1 212 ? 18.438 -12.539 -15.516 1 93.19 212 GLU B N 1
ATOM 5227 C CA . GLU B 1 212 ? 17.344 -11.602 -15.758 1 93.19 212 GLU B CA 1
ATOM 5228 C C . GLU B 1 212 ? 16.359 -12.148 -16.781 1 93.19 212 GLU B C 1
ATOM 5230 O O . GLU B 1 212 ? 16.75 -12.625 -17.844 1 93.19 212 GLU B O 1
ATOM 5235 N N . ILE B 1 213 ? 15.148 -12.156 -16.469 1 94.94 213 ILE B N 1
ATOM 5236 C CA . ILE B 1 213 ? 14.086 -12.664 -17.328 1 94.94 213 ILE B CA 1
ATOM 5237 C C . ILE B 1 213 ? 13.039 -11.57 -17.547 1 94.94 213 ILE B C 1
ATOM 5239 O O . ILE B 1 213 ? 12.359 -11.156 -16.609 1 94.94 213 ILE B O 1
ATOM 5243 N N . SER B 1 214 ? 12.859 -11.109 -18.734 1 92.94 214 SER B N 1
ATOM 5244 C CA . SER B 1 214 ? 11.844 -10.117 -19.078 1 92.94 214 SER B CA 1
ATOM 5245 C C . SER B 1 214 ? 10.477 -10.766 -19.25 1 92.94 214 SER B C 1
ATOM 5247 O O . SER B 1 214 ? 10.352 -11.992 -19.219 1 92.94 214 SER B O 1
ATOM 5249 N N . TRP B 1 215 ? 9.516 -9.914 -19.391 1 92.94 215 TRP B N 1
ATOM 5250 C CA . TRP B 1 215 ? 8.156 -10.406 -19.625 1 92.94 215 TRP B CA 1
ATOM 5251 C C . TRP B 1 215 ? 8.102 -11.266 -20.875 1 92.94 215 TRP B C 1
ATOM 5253 O O . TRP B 1 215 ? 7.539 -12.367 -20.859 1 92.94 215 TRP B O 1
ATOM 5263 N N . THR B 1 216 ? 8.711 -10.789 -21.969 1 93.38 216 THR B N 1
ATOM 5264 C CA . THR B 1 216 ? 8.711 -11.516 -23.234 1 93.38 216 THR B CA 1
ATOM 5265 C C . THR B 1 216 ? 9.539 -12.797 -23.125 1 93.38 216 THR B C 1
ATOM 5267 O O . THR B 1 216 ? 9.188 -13.812 -23.734 1 93.38 216 THR B O 1
ATOM 5270 N N . ASP B 1 217 ? 10.648 -12.711 -22.406 1 95 217 ASP B N 1
ATOM 5271 C CA . ASP B 1 217 ? 11.445 -13.906 -22.172 1 95 217 ASP B CA 1
ATOM 5272 C C . ASP B 1 217 ? 10.617 -15 -21.5 1 95 217 ASP B C 1
ATOM 5274 O O . ASP B 1 217 ? 10.617 -16.141 -21.938 1 95 217 ASP B O 1
ATOM 5278 N N . TRP B 1 218 ? 9.969 -14.602 -20.438 1 96.81 218 TRP B N 1
ATOM 5279 C CA . TRP B 1 218 ? 9.148 -15.57 -19.719 1 96.81 218 TRP B CA 1
ATOM 5280 C C . TRP B 1 218 ? 8.148 -16.25 -20.656 1 96.81 218 TRP B C 1
ATOM 5282 O O . TRP B 1 218 ? 8.008 -17.469 -20.641 1 96.81 218 TRP B O 1
ATOM 5292 N N . PHE B 1 219 ? 7.469 -15.43 -21.422 1 96.62 219 PHE B N 1
ATOM 5293 C CA . PHE B 1 219 ? 6.469 -15.969 -22.328 1 96.62 219 PHE B CA 1
ATOM 5294 C C . PHE B 1 219 ? 7.102 -16.953 -23.312 1 96.62 219 PHE B C 1
ATOM 5296 O O . PHE B 1 219 ? 6.551 -18.016 -23.562 1 96.62 219 PHE B O 1
ATOM 5303 N N . SER B 1 220 ? 8.219 -16.609 -23.828 1 97.19 220 SER B N 1
ATOM 5304 C CA . SER B 1 220 ? 8.891 -17.469 -24.797 1 97.19 220 SER B CA 1
ATOM 5305 C C . SER B 1 220 ? 9.305 -18.797 -24.172 1 97.19 220 SER B C 1
ATOM 5307 O O . SER B 1 220 ? 9.148 -19.844 -24.797 1 97.19 220 SER B O 1
ATOM 5309 N N . TYR B 1 221 ? 9.844 -18.75 -22.953 1 98.25 221 TYR B N 1
ATOM 5310 C CA . TYR B 1 221 ? 10.297 -19.953 -22.266 1 98.25 221 TYR B CA 1
ATOM 5311 C C . TYR B 1 221 ? 9.109 -20.828 -21.875 1 98.25 221 TYR B C 1
ATOM 5313 O O . TYR B 1 221 ? 9.195 -22.062 -21.953 1 98.25 221 TYR B O 1
ATOM 5321 N N . ALA B 1 222 ? 7.988 -20.172 -21.469 1 98.5 222 ALA B N 1
ATOM 5322 C CA . ALA B 1 222 ? 6.824 -20.906 -20.969 1 98.5 222 ALA B CA 1
ATOM 5323 C C . ALA B 1 222 ? 5.941 -21.391 -22.109 1 98.5 222 ALA B C 1
ATOM 5325 O O . ALA B 1 222 ? 5.18 -22.344 -21.938 1 98.5 222 ALA B O 1
ATOM 5326 N N . ALA B 1 223 ? 6.027 -20.828 -23.281 1 97.88 223 ALA B N 1
ATOM 5327 C CA . ALA B 1 223 ? 5.066 -20.984 -24.359 1 97.88 223 ALA B CA 1
ATOM 5328 C C . ALA B 1 223 ? 4.895 -22.469 -24.719 1 97.88 223 ALA B C 1
ATOM 5330 O O . ALA B 1 223 ? 3.805 -23.016 -24.578 1 97.88 223 ALA B O 1
ATOM 5331 N N . VAL B 1 224 ? 5.941 -23.141 -25.062 1 98.38 224 VAL B N 1
ATOM 5332 C CA . VAL B 1 224 ? 5.828 -24.5 -25.594 1 98.38 224 VAL B CA 1
ATOM 5333 C C . VAL B 1 224 ? 5.398 -25.469 -24.5 1 98.38 224 VAL B C 1
ATOM 5335 O O . VAL B 1 224 ? 4.387 -26.156 -24.625 1 98.38 224 VAL B O 1
ATOM 5338 N N . PRO B 1 225 ? 6.074 -25.516 -23.375 1 98.62 225 PRO B N 1
ATOM 5339 C CA . PRO B 1 225 ? 5.668 -26.5 -22.359 1 98.62 225 PRO B CA 1
ATOM 5340 C C . PRO B 1 225 ? 4.281 -26.219 -21.797 1 98.62 225 PRO B C 1
ATOM 5342 O O . PRO B 1 225 ? 3.502 -27.141 -21.562 1 98.62 225 PRO B O 1
ATOM 5345 N N . VAL B 1 226 ? 3.926 -24.953 -21.562 1 98.5 226 VAL B N 1
ATOM 5346 C CA . VAL B 1 226 ? 2.656 -24.609 -20.922 1 98.5 226 VAL B CA 1
ATOM 5347 C C . VAL B 1 226 ? 1.516 -24.797 -21.922 1 98.5 226 VAL B C 1
ATOM 5349 O O . VAL B 1 226 ? 0.444 -25.297 -21.562 1 98.5 226 VAL B O 1
ATOM 5352 N N . LEU B 1 227 ? 1.729 -24.453 -23.203 1 98.19 227 LEU B N 1
ATOM 5353 C CA . LEU B 1 227 ? 0.693 -24.656 -24.203 1 98.19 227 LEU B CA 1
ATOM 5354 C C . LEU B 1 227 ? 0.45 -26.125 -24.469 1 98.19 227 LEU B C 1
ATOM 5356 O O . LEU B 1 227 ? -0.69 -26.547 -24.672 1 98.19 227 LEU B O 1
ATOM 5360 N N . LEU B 1 228 ? 1.526 -26.906 -24.469 1 98.5 228 LEU B N 1
ATOM 5361 C CA . LEU B 1 228 ? 1.368 -28.359 -24.609 1 98.5 228 LEU B CA 1
ATOM 5362 C C . LEU B 1 228 ? 0.553 -28.922 -23.453 1 98.5 228 LEU B C 1
ATOM 5364 O O . LEU B 1 228 ? -0.298 -29.797 -23.656 1 98.5 228 LEU B O 1
ATOM 5368 N N . THR B 1 229 ? 0.839 -28.453 -22.281 1 98.62 229 THR B N 1
ATOM 5369 C CA . THR B 1 229 ? 0.082 -28.875 -21.109 1 98.62 229 THR B CA 1
ATOM 5370 C C . THR B 1 229 ? -1.381 -28.453 -21.219 1 98.62 229 THR B C 1
ATOM 5372 O O . THR B 1 229 ? -2.281 -29.234 -20.906 1 98.62 229 THR B O 1
ATOM 5375 N N . LEU B 1 230 ? -1.573 -27.203 -21.703 1 98.06 230 LEU B N 1
ATOM 5376 C CA . LEU B 1 230 ? -2.914 -26.656 -21.844 1 98.06 230 LEU B CA 1
ATOM 5377 C C . LEU B 1 230 ? -3.744 -27.484 -22.812 1 98.06 230 LEU B C 1
ATOM 5379 O O . LEU B 1 230 ? -4.953 -27.656 -22.625 1 98.06 230 LEU B O 1
ATOM 5383 N N . VAL B 1 231 ? -3.113 -28.031 -23.812 1 97.69 231 VAL B N 1
ATOM 5384 C CA . VAL B 1 231 ? -3.811 -28.812 -24.828 1 97.69 231 VAL B CA 1
ATOM 5385 C C . VAL B 1 231 ? -4.055 -30.234 -24.344 1 97.69 231 VAL B C 1
ATOM 5387 O O . VAL B 1 231 ? -5.105 -30.812 -24.609 1 97.69 231 VAL B O 1
ATOM 5390 N N . THR B 1 232 ? -3.203 -30.812 -23.531 1 98.44 232 THR B N 1
ATOM 5391 C CA . THR B 1 232 ? -3.229 -32.25 -23.203 1 98.44 232 THR B CA 1
ATOM 5392 C C . THR B 1 232 ? -4.047 -32.5 -21.953 1 98.44 232 THR B C 1
ATOM 5394 O O . THR B 1 232 ? -4.762 -33.5 -21.859 1 98.44 232 THR B O 1
ATOM 5397 N N . VAL B 1 233 ? -4.039 -31.578 -21.031 1 98.44 233 VAL B N 1
ATOM 5398 C CA . VAL B 1 233 ? -4.566 -31.812 -19.688 1 98.44 233 VAL B CA 1
ATOM 5399 C C . VAL B 1 233 ? -6.082 -32 -19.766 1 98.44 233 VAL B C 1
ATOM 5401 O O . VAL B 1 233 ? -6.637 -32.875 -19.109 1 98.44 233 VAL B O 1
ATOM 5404 N N . PRO B 1 234 ? -6.824 -31.156 -20.562 1 97.75 234 PRO B N 1
ATOM 5405 C CA . PRO B 1 234 ? -8.273 -31.375 -20.609 1 97.75 234 PRO B CA 1
ATOM 5406 C C . PRO B 1 234 ? -8.641 -32.781 -21.062 1 97.75 234 PRO B C 1
ATOM 5408 O O . PRO B 1 234 ? -9.648 -33.344 -20.625 1 97.75 234 PRO B O 1
ATOM 5411 N N . TRP B 1 235 ? -7.805 -33.375 -21.875 1 98.19 235 TRP B N 1
ATOM 5412 C CA . TRP B 1 235 ? -8.078 -34.75 -22.344 1 98.19 235 TRP B CA 1
ATOM 5413 C C . TRP B 1 235 ? -7.836 -35.75 -21.234 1 98.19 235 TRP B C 1
ATOM 5415 O O . TRP B 1 235 ? -8.578 -36.75 -21.109 1 98.19 235 TRP B O 1
ATOM 5425 N N . VAL B 1 236 ? -6.852 -35.531 -20.453 1 98.25 236 VAL B N 1
ATOM 5426 C CA . VAL B 1 236 ? -6.602 -36.406 -19.312 1 98.25 236 VAL B CA 1
ATOM 5427 C C . VAL B 1 236 ? -7.77 -36.344 -18.328 1 98.25 236 VAL B C 1
ATOM 5429 O O . VAL B 1 236 ? -8.273 -37.375 -17.875 1 98.25 236 VAL B O 1
ATOM 5432 N N . VAL B 1 237 ? -8.211 -35.094 -18.062 1 98.38 237 VAL B N 1
ATOM 5433 C CA . VAL B 1 237 ? -9.328 -34.906 -17.141 1 98.38 237 VAL B CA 1
ATOM 5434 C C . VAL B 1 237 ? -10.594 -35.531 -17.734 1 98.38 237 VAL B C 1
ATOM 5436 O O . VAL B 1 237 ? -11.375 -36.156 -17 1 98.38 237 VAL B O 1
ATOM 5439 N N . TYR B 1 238 ? -10.789 -35.406 -19.062 1 97.12 238 TYR B N 1
ATOM 5440 C CA . TYR B 1 238 ? -11.945 -35.969 -19.75 1 97.12 238 TYR B CA 1
ATOM 5441 C C . TYR B 1 238 ? -11.992 -37.469 -19.609 1 97.12 238 TYR B C 1
ATOM 5443 O O . TYR B 1 238 ? -13.039 -38.062 -19.297 1 97.12 238 TYR B O 1
ATOM 5451 N N . PHE B 1 239 ? -10.891 -38.156 -19.766 1 97 239 PHE B N 1
ATOM 5452 C CA . PHE B 1 239 ? -10.859 -39.625 -19.719 1 97 239 PHE B CA 1
ATOM 5453 C C . PHE B 1 239 ? -11.016 -40.125 -18.297 1 97 239 PHE B C 1
ATOM 5455 O O . PHE B 1 239 ? -11.594 -41.188 -18.078 1 97 239 PHE B O 1
ATOM 5462 N N . MET B 1 240 ? -10.641 -39.312 -17.328 1 97.06 240 MET B N 1
ATOM 5463 C CA . MET B 1 240 ? -10.734 -39.719 -15.938 1 97.06 240 MET B CA 1
ATOM 5464 C C . MET B 1 240 ? -12.117 -39.375 -15.367 1 97.06 240 MET B C 1
ATOM 5466 O O . MET B 1 240 ? -12.539 -40 -14.383 1 97.06 240 MET B O 1
ATOM 5470 N N . ASN B 1 241 ? -12.742 -38.406 -15.961 1 96.56 241 ASN B N 1
ATOM 5471 C CA . ASN B 1 241 ? -14.055 -37.938 -15.508 1 96.56 241 ASN B CA 1
ATOM 5472 C C . ASN B 1 241 ? -15.023 -37.781 -16.672 1 96.56 241 ASN B C 1
ATOM 5474 O O . ASN B 1 241 ? -15.648 -36.719 -16.828 1 96.56 241 ASN B O 1
ATOM 5478 N N . LYS B 1 242 ? -15.211 -38.75 -17.391 1 94.75 242 LYS B N 1
ATOM 5479 C CA . LYS B 1 242 ? -16 -38.688 -18.625 1 94.75 242 LYS B CA 1
ATOM 5480 C C . LYS B 1 242 ? -17.438 -38.281 -18.328 1 94.75 242 LYS B C 1
ATOM 5482 O O . LYS B 1 242 ? -18.125 -38.906 -17.531 1 94.75 242 LYS B O 1
ATOM 5487 N N . PRO B 1 243 ? -17.812 -37.156 -18.938 1 94.62 243 PRO B N 1
ATOM 5488 C CA . PRO B 1 243 ? -19.188 -36.719 -18.734 1 94.62 243 PRO B CA 1
ATOM 5489 C C . PRO B 1 243 ? -20.234 -37.688 -19.25 1 94.62 243 PRO B C 1
ATOM 5491 O O . PRO B 1 243 ? -19.984 -38.406 -20.25 1 94.62 243 PRO B O 1
ATOM 5494 N N . ASP B 1 244 ? -21.359 -37.688 -18.578 1 91.69 244 ASP B N 1
ATOM 5495 C CA . ASP B 1 244 ? -22.5 -38.5 -18.984 1 91.69 244 ASP B CA 1
ATOM 5496 C C . ASP B 1 244 ? -23.547 -37.656 -19.703 1 91.69 244 ASP B C 1
ATOM 5498 O O . ASP B 1 244 ? -24.641 -37.438 -19.172 1 91.69 244 ASP B O 1
ATOM 5502 N N . MET B 1 245 ? -23.125 -37.094 -20.812 1 88.5 245 MET B N 1
ATOM 5503 C CA . MET B 1 245 ? -24 -36.219 -21.578 1 88.5 245 MET B CA 1
ATOM 5504 C C . MET B 1 245 ? -24.188 -36.75 -23 1 88.5 245 MET B C 1
ATOM 5506 O O . MET B 1 245 ? -23.25 -37.312 -23.578 1 88.5 245 MET B O 1
ATOM 5510 N N . THR B 1 246 ? -25.344 -36.594 -23.469 1 83.56 246 THR B N 1
ATOM 5511 C CA . THR B 1 246 ? -25.625 -36.906 -24.859 1 83.56 246 THR B CA 1
ATOM 5512 C C . THR B 1 246 ? -25.234 -35.75 -25.781 1 83.56 246 THR B C 1
ATOM 5514 O O . THR B 1 246 ? -25.062 -34.625 -25.312 1 83.56 246 THR B O 1
ATOM 5517 N N . ALA B 1 247 ? -25.125 -36.062 -27.031 1 82.06 247 ALA B N 1
ATOM 5518 C CA . ALA B 1 247 ? -24.812 -35.031 -28.016 1 82.06 247 ALA B CA 1
ATOM 5519 C C . ALA B 1 247 ? -25.875 -33.938 -28.031 1 82.06 247 ALA B C 1
ATOM 5521 O O . ALA B 1 247 ? -25.578 -32.781 -28.266 1 82.06 247 ALA B O 1
ATOM 5522 N N . GLU B 1 248 ? -27.094 -34.312 -27.781 1 83.12 248 GLU B N 1
ATOM 5523 C CA . GLU B 1 248 ? -28.203 -33.375 -27.766 1 83.12 248 GLU B CA 1
ATOM 5524 C C . GLU B 1 248 ? -28.125 -32.438 -26.562 1 83.12 248 GLU B C 1
ATOM 5526 O O . GLU B 1 248 ? -28.375 -31.25 -26.672 1 83.12 248 GLU B O 1
ATOM 5531 N N . GLU B 1 249 ? -27.734 -32.969 -25.531 1 87.25 249 GLU B N 1
ATOM 5532 C CA . GLU B 1 249 ? -27.609 -32.188 -24.312 1 87.25 249 GLU B CA 1
ATOM 5533 C C . GLU B 1 249 ? -26.469 -31.188 -24.422 1 87.25 249 GLU B C 1
ATOM 5535 O O . GLU B 1 249 ? -26.547 -30.094 -23.859 1 87.25 249 GLU B O 1
ATOM 5540 N N . MET B 1 250 ? -25.562 -31.609 -25.219 1 87.12 250 MET B N 1
ATOM 5541 C CA . MET B 1 250 ? -24.391 -30.75 -25.359 1 87.12 250 MET B CA 1
ATOM 5542 C C . MET B 1 250 ? -24.75 -29.484 -26.125 1 87.12 250 MET B C 1
ATOM 5544 O O . MET B 1 250 ? -24.031 -28.484 -26.031 1 87.12 250 MET B O 1
ATOM 5548 N N . LYS B 1 251 ? -25.828 -29.5 -26.844 1 88.88 251 LYS B N 1
ATOM 5549 C CA . LYS B 1 251 ? -26.266 -28.328 -27.594 1 88.88 251 LYS B CA 1
ATOM 5550 C C . LYS B 1 251 ? -26.797 -27.25 -26.656 1 88.88 251 LYS B C 1
ATOM 5552 O O . LYS B 1 251 ? -26.922 -26.078 -27.047 1 88.88 251 LYS B O 1
ATOM 5557 N N . ILE B 1 252 ? -26.984 -27.562 -25.484 1 91.62 252 ILE B N 1
ATOM 5558 C CA . ILE B 1 252 ? -27.578 -26.656 -24.5 1 91.62 252 ILE B CA 1
ATOM 5559 C C . ILE B 1 252 ? -26.562 -25.578 -24.109 1 91.62 252 ILE B C 1
ATOM 5561 O O . ILE B 1 252 ? -26.922 -24.422 -23.938 1 91.62 252 ILE B O 1
ATOM 5565 N N . ALA B 1 253 ? -25.328 -25.953 -24.047 1 92 253 ALA B N 1
ATOM 5566 C CA . ALA B 1 253 ? -24.297 -25.047 -23.547 1 92 253 ALA B CA 1
ATOM 5567 C C . ALA B 1 253 ? -24.125 -23.859 -24.484 1 92 253 ALA B C 1
ATOM 5569 O O . ALA B 1 253 ? -24.172 -22.703 -24.031 1 92 253 ALA B O 1
ATOM 5570 N N . PRO B 1 254 ? -23.969 -24.078 -25.828 1 94.56 254 PRO B N 1
ATOM 5571 C CA . PRO B 1 254 ? -23.859 -22.938 -26.719 1 94.56 254 PRO B CA 1
ATOM 5572 C C . PRO B 1 254 ? -25.125 -22.078 -26.734 1 94.56 254 PRO B C 1
ATOM 5574 O O . PRO B 1 254 ? -25.047 -20.844 -26.828 1 94.56 254 PRO B O 1
ATOM 5577 N N . ASN B 1 255 ? -26.234 -22.719 -26.641 1 94.69 255 ASN B N 1
ATOM 5578 C CA . ASN B 1 255 ? -27.5 -21.969 -26.625 1 94.69 255 ASN B CA 1
ATOM 5579 C C . ASN B 1 255 ? -27.641 -21.125 -25.359 1 94.69 255 ASN B C 1
ATOM 5581 O O . ASN B 1 255 ? -28.141 -20 -25.406 1 94.69 255 ASN B O 1
ATOM 5585 N N . PHE B 1 256 ? -27.25 -21.703 -24.344 1 94.81 256 PHE B N 1
ATOM 5586 C CA . PHE B 1 256 ? -27.234 -20.969 -23.078 1 94.81 256 PHE B CA 1
ATOM 5587 C C . PHE B 1 256 ? -26.344 -19.734 -23.188 1 94.81 256 PHE B C 1
ATOM 5589 O O . PHE B 1 256 ? -26.734 -18.641 -22.766 1 94.81 256 PHE B O 1
ATOM 5596 N N . ALA B 1 257 ? -25.188 -19.922 -23.703 1 96 257 ALA B N 1
ATOM 5597 C CA . ALA B 1 257 ? -24.25 -18.812 -23.859 1 96 257 ALA B CA 1
ATOM 5598 C C . ALA B 1 257 ? -24.812 -17.719 -24.766 1 96 257 ALA B C 1
ATOM 5600 O O . ALA B 1 257 ? -24.641 -16.531 -24.5 1 96 257 ALA B O 1
ATOM 5601 N N . LYS B 1 258 ? -25.469 -18.172 -25.797 1 96.44 258 LYS B N 1
ATOM 5602 C CA . LYS B 1 258 ? -26.094 -17.219 -26.703 1 96.44 258 LYS B CA 1
ATOM 5603 C C . LYS B 1 258 ? -27.188 -16.406 -25.984 1 96.44 258 LYS B C 1
ATOM 5605 O O . LYS B 1 258 ? -27.312 -15.211 -26.203 1 96.44 258 LYS B O 1
ATOM 5610 N N . GLN B 1 259 ? -27.891 -17.047 -25.156 1 96.44 259 GLN B N 1
ATOM 5611 C CA . GLN B 1 259 ? -28.938 -16.391 -24.391 1 96.44 259 GLN B CA 1
ATOM 5612 C C . GLN B 1 259 ? -28.344 -15.391 -23.391 1 96.44 259 GLN B C 1
ATOM 5614 O O . GLN B 1 259 ? -28.875 -14.289 -23.203 1 96.44 259 GLN B O 1
ATOM 5619 N N . GLU B 1 260 ? -27.297 -15.844 -22.766 1 96.06 260 GLU B N 1
ATOM 5620 C CA . GLU B 1 260 ? -26.641 -14.945 -21.828 1 96.06 260 GLU B CA 1
ATOM 5621 C C . GLU B 1 260 ? -26.078 -13.711 -22.547 1 96.06 260 GLU B C 1
ATOM 5623 O O . GLU B 1 260 ? -26.156 -12.602 -22.016 1 96.06 260 GLU B O 1
ATOM 5628 N N . LEU B 1 261 ? -25.516 -13.898 -23.734 1 96.5 261 LEU B N 1
ATOM 5629 C CA . LEU B 1 261 ? -25 -12.789 -24.531 1 96.5 261 LEU B CA 1
ATOM 5630 C C . LEU B 1 261 ? -26.109 -11.836 -24.922 1 96.5 261 LEU B C 1
ATOM 5632 O O . LEU B 1 261 ? -25.922 -10.617 -24.922 1 96.5 261 LEU B O 1
ATOM 5636 N N . LYS B 1 262 ? -27.219 -12.422 -25.25 1 96.69 262 LYS B N 1
ATOM 5637 C CA . LYS B 1 262 ? -28.391 -11.602 -25.578 1 96.69 262 LYS B CA 1
ATOM 5638 C C . LYS B 1 262 ? -28.844 -10.789 -24.359 1 96.69 262 LYS B C 1
ATOM 5640 O O . LYS B 1 262 ? -29.203 -9.625 -24.5 1 96.69 262 LYS B O 1
ATOM 5645 N N . ARG B 1 263 ? -28.797 -11.367 -23.266 1 95.88 263 ARG B N 1
ATOM 5646 C CA . ARG B 1 263 ? -29.172 -10.703 -22.031 1 95.88 263 ARG B CA 1
ATOM 5647 C C . ARG B 1 263 ? -28.219 -9.562 -21.703 1 95.88 263 ARG B C 1
ATOM 5649 O O . ARG B 1 263 ? -28.625 -8.531 -21.156 1 95.88 263 ARG B O 1
ATOM 5656 N N . MET B 1 264 ? -26.984 -9.766 -21.969 1 95.31 264 MET B N 1
ATOM 5657 C CA . MET B 1 264 ? -25.953 -8.766 -21.703 1 95.31 264 MET B CA 1
ATOM 5658 C C . MET B 1 264 ? -26.109 -7.562 -22.625 1 95.31 264 MET B C 1
ATOM 5660 O O . MET B 1 264 ? -25.672 -6.461 -22.297 1 95.31 264 MET B O 1
ATOM 5664 N N . GLY B 1 265 ? -26.688 -7.762 -23.781 1 95.56 265 GLY B N 1
ATOM 5665 C CA . GLY B 1 265 ? -26.891 -6.664 -24.719 1 95.56 265 GLY B CA 1
ATOM 5666 C C . GLY B 1 265 ? -25.656 -6.344 -25.547 1 95.56 265 GLY B C 1
ATOM 5667 O O . GLY B 1 265 ? -24.734 -7.148 -25.625 1 95.56 265 GLY B O 1
ATOM 5668 N N . ALA B 1 266 ? -25.719 -5.18 -26.172 1 95.69 266 ALA B N 1
ATOM 5669 C CA . ALA B 1 266 ? -24.625 -4.766 -27.031 1 95.69 266 ALA B CA 1
ATOM 5670 C C . ALA B 1 266 ? -23.375 -4.441 -26.234 1 95.69 266 ALA B C 1
ATOM 5672 O O . ALA B 1 266 ? -23.453 -4.145 -25.031 1 95.69 266 ALA B O 1
ATOM 5673 N N . VAL B 1 267 ? -22.203 -4.637 -26.828 1 96.12 267 VAL B N 1
ATOM 5674 C CA . VAL B 1 267 ? -20.938 -4.301 -26.188 1 96.12 267 VAL B CA 1
ATOM 5675 C C . VAL B 1 267 ? -20.953 -2.842 -25.734 1 96.12 267 VAL B C 1
ATOM 5677 O O . VAL B 1 267 ? -21.234 -1.943 -26.531 1 96.12 267 VAL B O 1
ATOM 5680 N N . SER B 1 268 ? -20.656 -2.561 -24.484 1 95.44 268 SER B N 1
ATOM 5681 C CA . SER B 1 268 ? -20.688 -1.206 -23.953 1 95.44 268 SER B CA 1
ATOM 5682 C C . SER B 1 268 ? -19.438 -0.425 -24.344 1 95.44 268 SER B C 1
ATOM 5684 O O . SER B 1 268 ? -18.422 -1.015 -24.75 1 95.44 268 SER B O 1
ATOM 5686 N N . VAL B 1 269 ? -19.516 0.851 -24.281 1 95.69 269 VAL B N 1
ATOM 5687 C CA . VAL B 1 269 ? -18.391 1.728 -24.562 1 95.69 269 VAL B CA 1
ATOM 5688 C C . VAL B 1 269 ? -17.234 1.409 -23.625 1 95.69 269 VAL B C 1
ATOM 5690 O O . VAL B 1 269 ? -16.078 1.415 -24.031 1 95.69 269 VAL B O 1
ATOM 5693 N N . GLN B 1 270 ? -17.562 1.089 -22.391 1 95.88 270 GLN B N 1
ATOM 5694 C CA . GLN B 1 270 ? -16.547 0.755 -21.391 1 95.88 270 GLN B CA 1
ATOM 5695 C C . GLN B 1 270 ? -15.828 -0.54 -21.766 1 95.88 270 GLN B C 1
ATOM 5697 O O . GLN B 1 270 ? -14.609 -0.65 -21.594 1 95.88 270 GLN B O 1
ATOM 5702 N N . GLU B 1 271 ? -16.578 -1.483 -22.203 1 96.25 271 GLU B N 1
ATOM 5703 C CA . GLU B 1 271 ? -15.977 -2.744 -22.625 1 96.25 271 GLU B CA 1
ATOM 5704 C C . GLU B 1 271 ? -15.047 -2.537 -23.812 1 96.25 271 GLU B C 1
ATOM 5706 O O . GLU B 1 271 ? -13.977 -3.137 -23.875 1 96.25 271 GLU B O 1
ATOM 5711 N N . LYS B 1 272 ? -15.43 -1.722 -24.75 1 96.69 272 LYS B N 1
ATOM 5712 C CA . LYS B 1 272 ? -14.609 -1.418 -25.922 1 96.69 272 LYS B CA 1
ATOM 5713 C C . LYS B 1 272 ? -13.32 -0.713 -25.516 1 96.69 272 LYS B C 1
ATOM 5715 O O . LYS B 1 272 ? -12.234 -1.071 -25.984 1 96.69 272 LYS B O 1
ATOM 5720 N N . MET B 1 273 ? -13.461 0.236 -24.656 1 96.88 273 MET B N 1
ATOM 5721 C CA . MET B 1 273 ? -12.281 0.971 -24.203 1 96.88 273 MET B CA 1
ATOM 5722 C C . MET B 1 273 ? -11.336 0.05 -23.438 1 96.88 273 MET B C 1
ATOM 5724 O O . MET B 1 273 ? -10.117 0.125 -23.625 1 96.88 273 MET B O 1
ATOM 5728 N N . MET B 1 274 ? -11.953 -0.77 -22.625 1 95.81 274 MET B N 1
ATOM 5729 C CA . MET B 1 274 ? -11.148 -1.729 -21.891 1 95.81 274 MET B CA 1
ATOM 5730 C C . MET B 1 274 ? -10.367 -2.641 -22.828 1 95.81 274 MET B C 1
ATOM 5732 O O . MET B 1 274 ? -9.18 -2.895 -22.625 1 95.81 274 MET B O 1
ATOM 5736 N N . SER B 1 275 ? -11.008 -3.107 -23.828 1 95.94 275 SER B N 1
ATOM 5737 C CA . SER B 1 275 ? -10.367 -3.984 -24.797 1 95.94 275 SER B CA 1
ATOM 5738 C C . SER B 1 275 ? -9.203 -3.285 -25.5 1 95.94 275 SER B C 1
ATOM 5740 O O . SER B 1 275 ? -8.141 -3.879 -25.688 1 95.94 275 SER B O 1
ATOM 5742 N N . VAL B 1 276 ? -9.383 -2.066 -25.859 1 97.5 276 VAL B N 1
ATOM 5743 C CA . VAL B 1 276 ? -8.336 -1.303 -26.531 1 97.5 276 VAL B CA 1
ATOM 5744 C C . VAL B 1 276 ? -7.156 -1.097 -25.578 1 97.5 276 VAL B C 1
ATOM 5746 O O . VAL B 1 276 ? -6 -1.272 -25.984 1 97.5 276 VAL B O 1
ATOM 5749 N N . ILE B 1 277 ? -7.422 -0.708 -24.359 1 97.38 277 ILE B N 1
ATOM 5750 C CA . ILE B 1 277 ? -6.371 -0.477 -23.375 1 97.38 277 ILE B CA 1
ATOM 5751 C C . ILE B 1 277 ? -5.562 -1.757 -23.172 1 97.38 277 ILE B C 1
ATOM 5753 O O . ILE B 1 277 ? -4.328 -1.727 -23.188 1 97.38 277 ILE B O 1
ATOM 5757 N N . PHE B 1 278 ? -6.238 -2.822 -23.078 1 94.81 278 PHE B N 1
ATOM 5758 C CA . PHE B 1 278 ? -5.562 -4.086 -22.812 1 94.81 278 PHE B CA 1
ATOM 5759 C C . PHE B 1 278 ? -4.773 -4.547 -24.047 1 94.81 278 PHE B C 1
ATOM 5761 O O . PHE B 1 278 ? -3.682 -5.105 -23.906 1 94.81 278 PHE B O 1
ATOM 5768 N N . LEU B 1 279 ? -5.316 -4.363 -25.188 1 95.75 279 LEU B N 1
ATOM 5769 C CA . LEU B 1 279 ? -4.582 -4.695 -26.406 1 95.75 279 LEU B CA 1
ATOM 5770 C C . LEU B 1 279 ? -3.297 -3.881 -26.5 1 95.75 279 LEU B C 1
ATOM 5772 O O . LEU B 1 279 ? -2.244 -4.414 -26.859 1 95.75 279 LEU B O 1
ATOM 5776 N N . VAL B 1 280 ? -3.379 -2.631 -26.188 1 97 280 VAL B N 1
ATOM 5777 C CA . VAL B 1 280 ? -2.213 -1.752 -26.219 1 97 280 VAL B CA 1
ATOM 5778 C C . VAL B 1 280 ? -1.176 -2.23 -25.219 1 97 280 VAL B C 1
ATOM 5780 O O . VAL B 1 280 ? 0.024 -2.242 -25.5 1 97 280 VAL B O 1
ATOM 5783 N N . MET B 1 281 ? -1.608 -2.646 -24.047 1 95.62 281 MET B N 1
ATOM 5784 C CA . MET B 1 281 ? -0.694 -3.15 -23.031 1 95.62 281 MET B CA 1
ATOM 5785 C C . MET B 1 281 ? 0.044 -4.391 -23.516 1 95.62 281 MET B C 1
ATOM 5787 O O . MET B 1 281 ? 1.261 -4.496 -23.359 1 95.62 281 MET B O 1
ATOM 5791 N N . ILE B 1 282 ? -0.702 -5.277 -24.141 1 93.69 282 ILE B N 1
ATOM 5792 C CA . ILE B 1 282 ? -0.105 -6.508 -24.641 1 93.69 282 ILE B CA 1
ATOM 5793 C C . ILE B 1 282 ? 0.943 -6.18 -25.703 1 93.69 282 ILE B C 1
ATOM 5795 O O . ILE B 1 282 ? 2.035 -6.754 -25.719 1 93.69 282 ILE B O 1
ATOM 5799 N N . ILE B 1 283 ? 0.645 -5.285 -26.562 1 95.38 283 ILE B N 1
ATOM 5800 C CA . ILE B 1 283 ? 1.564 -4.883 -27.625 1 95.38 283 ILE B CA 1
ATOM 5801 C C . ILE B 1 283 ? 2.811 -4.25 -27 1 95.38 283 ILE B C 1
ATOM 5803 O O . ILE B 1 283 ? 3.936 -4.574 -27.391 1 95.38 283 ILE B O 1
ATOM 5807 N N . LEU B 1 284 ? 2.631 -3.434 -26.031 1 95.38 284 LEU B N 1
ATOM 5808 C CA . LEU B 1 284 ? 3.756 -2.756 -25.406 1 95.38 284 LEU B CA 1
ATOM 5809 C C . LEU B 1 284 ? 4.625 -3.744 -24.625 1 95.38 284 LEU B C 1
ATOM 5811 O O . LEU B 1 284 ? 5.852 -3.615 -24.609 1 95.38 284 LEU B O 1
ATOM 5815 N N . TRP B 1 285 ? 4.043 -4.664 -23.953 1 91.94 285 TRP B N 1
ATOM 5816 C CA . TRP B 1 285 ? 4.82 -5.699 -23.281 1 91.94 285 TRP B CA 1
ATOM 5817 C C . TRP B 1 285 ? 5.621 -6.516 -24.281 1 91.94 285 TRP B C 1
ATOM 5819 O O . TRP B 1 285 ? 6.773 -6.879 -24.031 1 91.94 285 TRP B O 1
ATOM 5829 N N . GLY B 1 286 ? 5.031 -6.789 -25.391 1 90.62 286 GLY B N 1
ATOM 5830 C CA . GLY B 1 286 ? 5.695 -7.562 -26.422 1 90.62 286 GLY B CA 1
ATOM 5831 C C . GLY B 1 286 ? 6.91 -6.863 -27 1 90.62 286 GLY B C 1
ATOM 5832 O O . GLY B 1 286 ? 7.922 -7.504 -27.297 1 90.62 286 GLY B O 1
ATOM 5833 N N . VAL B 1 287 ? 6.805 -5.5 -27.047 1 90.88 287 VAL B N 1
ATOM 5834 C CA . VAL B 1 287 ? 7.898 -4.77 -27.672 1 90.88 287 VAL B CA 1
ATOM 5835 C C . VAL B 1 287 ? 8.711 -4.031 -26.609 1 90.88 287 VAL B C 1
ATOM 5837 O O . VAL B 1 287 ? 9.578 -3.217 -26.938 1 90.88 287 VAL B O 1
ATOM 5840 N N . GLY B 1 288 ? 8.383 -4.23 -25.453 1 86.12 288 GLY B N 1
ATOM 5841 C CA . GLY B 1 288 ? 9 -3.5 -24.359 1 86.12 288 GLY B CA 1
ATOM 5842 C C . GLY B 1 288 ? 10.516 -3.506 -24.406 1 86.12 288 GLY B C 1
ATOM 5843 O O . GLY B 1 288 ? 11.156 -2.477 -24.188 1 86.12 288 GLY B O 1
ATOM 5844 N N . ASN B 1 289 ? 11.133 -4.621 -24.719 1 83.38 289 ASN B N 1
ATOM 5845 C CA . ASN B 1 289 ? 12.586 -4.711 -24.812 1 83.38 289 ASN B CA 1
ATOM 5846 C C . ASN B 1 289 ? 13.133 -3.836 -25.938 1 83.38 289 ASN B C 1
ATOM 5848 O O . ASN B 1 289 ? 14.203 -3.246 -25.797 1 83.38 289 ASN B O 1
ATOM 5852 N N . LEU B 1 290 ? 12.383 -3.705 -26.984 1 86.75 290 LEU B N 1
ATOM 5853 C CA . LEU B 1 290 ? 12.805 -2.922 -28.141 1 86.75 290 LEU B CA 1
ATOM 5854 C C . LEU B 1 290 ? 12.773 -1.431 -27.828 1 86.75 290 LEU B C 1
ATOM 5856 O O . LEU B 1 290 ? 13.656 -0.684 -28.266 1 86.75 290 LEU B O 1
ATOM 5860 N N . ILE B 1 291 ? 11.875 -1.029 -26.984 1 90.38 291 ILE B N 1
ATOM 5861 C CA . ILE B 1 291 ? 11.719 0.396 -26.719 1 90.38 291 ILE B CA 1
ATOM 5862 C C . ILE B 1 291 ? 12.234 0.713 -25.312 1 90.38 291 ILE B C 1
ATOM 5864 O O . ILE B 1 291 ? 12.031 1.822 -24.812 1 90.38 291 ILE B O 1
ATOM 5868 N N . GLN B 1 292 ? 12.75 -0.28 -24.656 1 89.56 292 GLN B N 1
ATOM 5869 C CA . GLN B 1 292 ? 13.375 -0.144 -23.344 1 89.56 292 GLN B CA 1
ATOM 5870 C C . GLN B 1 292 ? 12.383 0.38 -22.312 1 89.56 292 GLN B C 1
ATOM 5872 O O . GLN B 1 292 ? 12.68 1.334 -21.594 1 89.56 292 GLN B O 1
ATOM 5877 N N . MET B 1 293 ? 11.242 -0.178 -22.328 1 92.88 293 MET B N 1
ATOM 5878 C CA . MET B 1 293 ? 10.211 0.165 -21.359 1 92.88 293 MET B CA 1
ATOM 5879 C C . MET B 1 293 ? 9.945 -1 -20.406 1 92.88 293 MET B C 1
ATOM 5881 O O . MET B 1 293 ? 9.633 -2.105 -20.844 1 92.88 293 MET B O 1
ATOM 5885 N N . HIS B 1 294 ? 10.086 -0.681 -19.141 1 93.31 294 HIS B N 1
ATOM 5886 C CA . HIS B 1 294 ? 9.867 -1.716 -18.125 1 93.31 294 HIS B CA 1
ATOM 5887 C C . HIS B 1 294 ? 8.406 -2.162 -18.109 1 93.31 294 HIS B C 1
ATOM 5889 O O . HIS B 1 294 ? 7.504 -1.347 -18.312 1 93.31 294 HIS B O 1
ATOM 5895 N N . ALA B 1 295 ? 8.211 -3.438 -17.875 1 94.06 295 ALA B N 1
ATOM 5896 C CA . ALA B 1 295 ? 6.867 -4.012 -17.859 1 94.06 295 ALA B CA 1
ATOM 5897 C C . ALA B 1 295 ? 5.988 -3.307 -16.828 1 94.06 295 ALA B C 1
ATOM 5899 O O . ALA B 1 295 ? 4.781 -3.154 -17.031 1 94.06 295 ALA B O 1
ATOM 5900 N N . ALA B 1 296 ? 6.574 -2.881 -15.75 1 95.88 296 ALA B N 1
ATOM 5901 C CA . ALA B 1 296 ? 5.82 -2.176 -14.719 1 95.88 296 ALA B CA 1
ATOM 5902 C C . ALA B 1 296 ? 5.289 -0.843 -15.234 1 95.88 296 ALA B C 1
ATOM 5904 O O . ALA B 1 296 ? 4.191 -0.418 -14.867 1 95.88 296 ALA B O 1
ATOM 5905 N N . THR B 1 297 ? 6.051 -0.144 -16.031 1 97.44 297 THR B N 1
ATOM 5906 C CA . THR B 1 297 ? 5.621 1.118 -16.625 1 97.44 297 THR B CA 1
ATOM 5907 C C . THR B 1 297 ? 4.402 0.909 -17.516 1 97.44 297 THR B C 1
ATOM 5909 O O . THR B 1 297 ? 3.451 1.694 -17.469 1 97.44 297 THR B O 1
ATOM 5912 N N . VAL B 1 298 ? 4.445 -0.158 -18.266 1 96.69 298 VAL B N 1
ATOM 5913 C CA . VAL B 1 298 ? 3.318 -0.483 -19.125 1 96.69 298 VAL B CA 1
ATOM 5914 C C . VAL B 1 298 ? 2.068 -0.733 -18.297 1 96.69 298 VAL B C 1
ATOM 5916 O O . VAL B 1 298 ? 0.982 -0.254 -18.625 1 96.69 298 VAL B O 1
ATOM 5919 N N . ALA B 1 299 ? 2.227 -1.52 -17.266 1 97 299 ALA B N 1
ATOM 5920 C CA . ALA B 1 299 ? 1.096 -1.79 -16.375 1 97 299 ALA B CA 1
ATOM 5921 C C . ALA B 1 299 ? 0.532 -0.496 -15.797 1 97 299 ALA B C 1
ATOM 5923 O O . ALA B 1 299 ? -0.687 -0.328 -15.711 1 97 299 ALA B O 1
ATOM 5924 N N . LEU B 1 300 ? 1.409 0.385 -15.414 1 98.12 300 LEU B N 1
ATOM 5925 C CA . LEU B 1 300 ? 0.983 1.672 -14.875 1 98.12 300 LEU B CA 1
ATOM 5926 C C . LEU B 1 300 ? 0.251 2.49 -15.93 1 98.12 300 LEU B C 1
ATOM 5928 O O . LEU B 1 300 ? -0.726 3.178 -15.625 1 98.12 300 LEU B O 1
ATOM 5932 N N . MET B 1 301 ? 0.724 2.473 -17.156 1 98 301 MET B N 1
ATOM 5933 C CA . MET B 1 301 ? 0.031 3.141 -18.266 1 98 301 MET B CA 1
ATOM 5934 C C . MET B 1 301 ? -1.41 2.652 -18.375 1 98 301 MET B C 1
ATOM 5936 O O . MET B 1 301 ? -2.324 3.449 -18.594 1 98 301 MET B O 1
ATOM 5940 N N . GLY B 1 302 ? -1.54 1.364 -18.234 1 97.88 302 GLY B N 1
ATOM 5941 C CA . GLY B 1 302 ? -2.883 0.807 -18.25 1 97.88 302 GLY B CA 1
ATOM 5942 C C . GLY B 1 302 ? -3.756 1.337 -17.125 1 97.88 302 GLY B C 1
ATOM 5943 O O . GLY B 1 302 ? -4.91 1.706 -17.344 1 97.88 302 GLY B O 1
ATOM 5944 N N . VAL B 1 303 ? -3.223 1.433 -15.945 1 98 303 VAL B N 1
ATOM 5945 C CA . VAL B 1 303 ? -3.953 1.928 -14.781 1 98 303 VAL B CA 1
ATOM 5946 C C . VAL B 1 303 ? -4.395 3.369 -15.031 1 98 303 VAL B C 1
ATOM 5948 O O . VAL B 1 303 ? -5.555 3.719 -14.789 1 98 303 VAL B O 1
ATOM 5951 N N . VAL B 1 304 ? -3.48 4.188 -15.492 1 97.88 304 VAL B N 1
ATOM 5952 C CA . VAL B 1 304 ? -3.764 5.602 -15.719 1 97.88 304 VAL B CA 1
ATOM 5953 C C . VAL B 1 304 ? -4.82 5.754 -16.812 1 97.88 304 VAL B C 1
ATOM 5955 O O . VAL B 1 304 ? -5.723 6.586 -16.703 1 97.88 304 VAL B O 1
ATOM 5958 N N . ALA B 1 305 ? -4.723 4.945 -17.859 1 97.88 305 ALA B N 1
ATOM 5959 C CA . ALA B 1 305 ? -5.73 4.969 -18.906 1 97.88 305 ALA B CA 1
ATOM 5960 C C . ALA B 1 305 ? -7.113 4.625 -18.359 1 97.88 305 ALA B C 1
ATOM 5962 O O . ALA B 1 305 ? -8.109 5.242 -18.734 1 97.88 305 ALA B O 1
ATOM 5963 N N . LEU B 1 306 ? -7.156 3.662 -17.516 1 97.62 306 LEU B N 1
ATOM 5964 C CA . LEU B 1 306 ? -8.422 3.242 -16.922 1 97.62 306 LEU B CA 1
ATOM 5965 C C . LEU B 1 306 ? -8.977 4.32 -15.992 1 97.62 306 LEU B C 1
ATOM 5967 O O . LEU B 1 306 ? -10.188 4.492 -15.891 1 97.62 306 LEU B O 1
ATOM 5971 N N . LEU B 1 307 ? -8.094 5.008 -15.305 1 96.69 307 LEU B N 1
ATOM 5972 C CA . LEU B 1 307 ? -8.508 6.137 -14.477 1 96.69 307 LEU B CA 1
ATOM 5973 C C . LEU B 1 307 ? -9.102 7.25 -15.328 1 96.69 307 LEU B C 1
ATOM 5975 O O . LEU B 1 307 ? -10.156 7.797 -15.008 1 96.69 307 LEU B O 1
ATOM 5979 N N . LEU B 1 308 ? -8.445 7.527 -16.438 1 95.81 308 LEU B N 1
ATOM 5980 C CA . LEU B 1 308 ? -8.852 8.641 -17.297 1 95.81 308 LEU B CA 1
ATOM 5981 C C . LEU B 1 308 ? -10.164 8.328 -18 1 95.81 308 LEU B C 1
ATOM 5983 O O . LEU B 1 308 ? -10.953 9.234 -18.281 1 95.81 308 LEU B O 1
ATOM 5987 N N . THR B 1 309 ? -10.398 7.082 -18.266 1 95.5 309 THR B N 1
ATOM 5988 C CA . THR B 1 309 ? -11.641 6.684 -18.922 1 95.5 309 THR B CA 1
ATOM 5989 C C . THR B 1 309 ? -12.75 6.465 -17.891 1 95.5 309 THR B C 1
ATOM 5991 O O . THR B 1 309 ? -13.898 6.211 -18.25 1 95.5 309 THR B O 1
ATOM 5994 N N . ARG B 1 310 ? -12.523 6.445 -16.656 1 94.19 310 ARG B N 1
ATOM 5995 C CA . ARG B 1 310 ? -13.461 6.355 -15.531 1 94.19 310 ARG B CA 1
ATOM 5996 C C . ARG B 1 310 ? -14.031 4.945 -15.406 1 94.19 310 ARG B C 1
ATOM 5998 O O . ARG B 1 310 ? -15.117 4.762 -14.859 1 94.19 310 ARG B O 1
ATOM 6005 N N . ILE B 1 311 ? -13.234 4.043 -15.992 1 96.38 311 ILE B N 1
ATOM 6006 C CA . ILE B 1 311 ? -13.602 2.645 -15.805 1 96.38 311 ILE B CA 1
ATOM 6007 C C . ILE B 1 311 ? -13.266 2.205 -14.383 1 96.38 311 ILE B C 1
ATOM 6009 O O . ILE B 1 311 ? -14.016 1.438 -13.766 1 96.38 311 ILE B O 1
ATOM 6013 N N . VAL B 1 312 ? -12.109 2.645 -13.953 1 96.56 312 VAL B N 1
ATOM 6014 C CA . VAL B 1 312 ? -11.656 2.422 -12.586 1 96.56 312 VAL B CA 1
ATOM 6015 C C . VAL B 1 312 ? -11.547 3.756 -11.852 1 96.56 312 VAL B C 1
ATOM 6017 O O . VAL B 1 312 ? -11.031 4.734 -12.398 1 96.56 312 VAL B O 1
ATOM 6020 N N . SER B 1 313 ? -12.117 3.809 -10.656 1 96.56 313 SER B N 1
ATOM 6021 C CA . SER B 1 313 ? -11.977 5 -9.82 1 96.56 313 SER B CA 1
ATOM 6022 C C . SER B 1 313 ? -10.75 4.902 -8.914 1 96.56 313 SER B C 1
ATOM 6024 O O . SER B 1 313 ? -10.234 3.811 -8.68 1 96.56 313 SER B O 1
ATOM 6026 N N . TYR B 1 314 ? -10.266 6.031 -8.5 1 96.19 314 TYR B N 1
ATOM 6027 C CA . TYR B 1 314 ? -9.148 6.039 -7.566 1 96.19 314 TYR B CA 1
ATOM 6028 C C . TYR B 1 314 ? -9.516 5.328 -6.27 1 96.19 314 TYR B C 1
ATOM 6030 O O . TYR B 1 314 ? -8.672 4.664 -5.656 1 96.19 314 TYR B O 1
ATOM 6038 N N . GLN B 1 315 ? -10.734 5.422 -5.859 1 95.75 315 GLN B N 1
ATOM 6039 C CA . GLN B 1 315 ? -11.211 4.734 -4.668 1 95.75 315 GLN B CA 1
ATOM 6040 C C . GLN B 1 315 ? -11.133 3.219 -4.832 1 95.75 315 GLN B C 1
ATOM 6042 O O . GLN B 1 315 ? -10.812 2.502 -3.879 1 95.75 315 GLN B O 1
ATOM 6047 N N . ASP B 1 316 ? -11.352 2.77 -6.031 1 96.56 316 ASP B N 1
ATOM 6048 C CA . ASP B 1 316 ? -11.211 1.344 -6.305 1 96.56 316 ASP B CA 1
ATOM 6049 C C . ASP B 1 316 ? -9.773 0.881 -6.062 1 96.56 316 ASP B C 1
ATOM 6051 O O . ASP B 1 316 ? -9.547 -0.215 -5.547 1 96.56 316 ASP B O 1
ATOM 6055 N N . ILE B 1 317 ? -8.891 1.728 -6.414 1 97.06 317 ILE B N 1
ATOM 6056 C CA . ILE B 1 317 ? -7.473 1.389 -6.344 1 97.06 317 ILE B CA 1
ATOM 6057 C C . ILE B 1 317 ? -7.035 1.31 -4.883 1 97.06 317 ILE B C 1
ATOM 6059 O O . ILE B 1 317 ? -6.492 0.293 -4.445 1 97.06 317 ILE B O 1
ATOM 6063 N N . VAL B 1 318 ? -7.289 2.293 -4.07 1 97 318 VAL B N 1
ATOM 6064 C CA . VAL B 1 318 ? -6.805 2.34 -2.695 1 97 318 VAL B CA 1
ATOM 6065 C C . VAL B 1 318 ? -7.547 1.306 -1.851 1 97 318 VAL B C 1
ATOM 6067 O O . VAL B 1 318 ? -7.047 0.877 -0.807 1 97 318 VAL B O 1
ATOM 6070 N N . ARG B 1 319 ? -8.695 0.844 -2.324 1 96.62 319 ARG B N 1
ATOM 6071 C CA . ARG B 1 319 ? -9.484 -0.122 -1.569 1 96.62 319 ARG B CA 1
ATOM 6072 C C . ARG B 1 319 ? -9.234 -1.542 -2.062 1 96.62 319 ARG B C 1
ATOM 6074 O O . ARG B 1 319 ? -9.883 -2.486 -1.612 1 96.62 319 ARG B O 1
ATOM 6081 N N . GLU B 1 320 ? -8.312 -1.679 -2.982 1 95.75 320 GLU B N 1
ATOM 6082 C CA . GLU B 1 320 ? -7.965 -3.01 -3.467 1 95.75 320 GLU B CA 1
ATOM 6083 C C . GLU B 1 320 ? -7.043 -3.732 -2.486 1 95.75 320 GLU B C 1
ATOM 6085 O O . GLU B 1 320 ? -5.844 -3.857 -2.729 1 95.75 320 GLU B O 1
ATOM 6090 N N . TYR B 1 321 ? -7.59 -4.375 -1.48 1 95 321 TYR B N 1
ATOM 6091 C CA . TYR B 1 321 ? -6.828 -4.871 -0.338 1 95 321 TYR B CA 1
ATOM 6092 C C . TYR B 1 321 ? -5.969 -6.066 -0.73 1 95 321 TYR B C 1
ATOM 6094 O O . TYR B 1 321 ? -4.945 -6.336 -0.099 1 95 321 TYR B O 1
ATOM 6102 N N . LYS B 1 322 ? -6.285 -6.812 -1.772 1 91.56 322 LYS B N 1
ATOM 6103 C CA . LYS B 1 322 ? -5.465 -7.938 -2.215 1 91.56 322 LYS B CA 1
ATOM 6104 C C . LYS B 1 322 ? -4.098 -7.465 -2.697 1 91.56 322 LYS B C 1
ATOM 6106 O O . LYS B 1 322 ? -3.086 -8.133 -2.461 1 91.56 322 LYS B O 1
ATOM 6111 N N . ALA B 1 323 ? -4.164 -6.344 -3.424 1 94.69 323 ALA B N 1
ATOM 6112 C CA . ALA B 1 323 ? -2.906 -5.773 -3.904 1 94.69 323 ALA B CA 1
ATOM 6113 C C . ALA B 1 323 ? -2.016 -5.355 -2.74 1 94.69 323 ALA B C 1
ATOM 6115 O O . ALA B 1 323 ? -0.807 -5.602 -2.754 1 94.69 323 ALA B O 1
ATOM 6116 N N . TRP B 1 324 ? -2.574 -4.758 -1.771 1 97 324 TRP B N 1
ATOM 6117 C CA . TRP B 1 324 ? -1.808 -4.258 -0.636 1 97 324 TRP B CA 1
ATOM 6118 C C . TRP B 1 324 ? -1.282 -5.406 0.216 1 97 324 TRP B C 1
ATOM 6120 O O . TRP B 1 324 ? -0.197 -5.316 0.794 1 97 324 TRP B O 1
ATOM 6130 N N . ASP B 1 325 ? -2.053 -6.473 0.3 1 94.5 325 ASP B N 1
ATOM 6131 C CA . ASP B 1 325 ? -1.575 -7.684 0.959 1 94.5 325 ASP B CA 1
ATOM 6132 C C . ASP B 1 325 ? -0.301 -8.203 0.297 1 94.5 325 ASP B C 1
ATOM 6134 O O . ASP B 1 325 ? 0.676 -8.523 0.98 1 94.5 325 ASP B O 1
ATOM 6138 N N . ILE B 1 326 ? -0.328 -8.227 -0.995 1 91.81 326 ILE B N 1
ATOM 6139 C CA . ILE B 1 326 ? 0.819 -8.711 -1.755 1 91.81 326 ILE B CA 1
ATOM 6140 C C . ILE B 1 326 ? 2.023 -7.805 -1.506 1 91.81 326 ILE B C 1
ATOM 6142 O O . ILE B 1 326 ? 3.139 -8.289 -1.302 1 91.81 326 ILE B O 1
ATOM 6146 N N . LEU B 1 327 ? 1.785 -6.52 -1.491 1 96.31 327 LEU B N 1
ATOM 6147 C CA . LEU B 1 327 ? 2.865 -5.57 -1.249 1 96.31 327 LEU B CA 1
ATOM 6148 C C . LEU B 1 327 ? 3.562 -5.863 0.076 1 96.31 327 LEU B C 1
ATOM 6150 O O . LEU B 1 327 ? 4.793 -5.836 0.154 1 96.31 327 LEU B O 1
ATOM 6154 N N . LEU B 1 328 ? 2.877 -6.184 1.105 1 96.44 328 LEU B N 1
ATOM 6155 C CA . LEU B 1 328 ? 3.381 -6.273 2.471 1 96.44 328 LEU B CA 1
ATOM 6156 C C . LEU B 1 328 ? 4.242 -7.516 2.652 1 96.44 328 LEU B C 1
ATOM 6158 O O . LEU B 1 328 ? 5.102 -7.559 3.535 1 96.44 328 LEU B O 1
ATOM 6162 N N . TRP B 1 329 ? 3.982 -8.516 1.832 1 92.56 329 TRP B N 1
ATOM 6163 C CA . TRP B 1 329 ? 4.812 -9.695 2.049 1 92.56 329 TRP B CA 1
ATOM 6164 C C . TRP B 1 329 ? 5.789 -9.891 0.896 1 92.56 329 TRP B C 1
ATOM 6166 O O . TRP B 1 329 ? 6.883 -10.43 1.087 1 92.56 329 TRP B O 1
ATOM 6176 N N . LEU B 1 330 ? 5.422 -9.539 -0.319 1 92.38 330 LEU B N 1
ATOM 6177 C CA . LEU B 1 330 ? 6.277 -9.789 -1.475 1 92.38 330 LEU B CA 1
ATOM 6178 C C . LEU B 1 330 ? 7.535 -8.93 -1.413 1 92.38 330 LEU B C 1
ATOM 6180 O O . LEU B 1 330 ? 8.641 -9.43 -1.632 1 92.38 330 LEU B O 1
ATOM 6184 N N . ALA B 1 331 ? 7.398 -7.637 -1.128 1 95.69 331 ALA B N 1
ATOM 6185 C CA . ALA B 1 331 ? 8.508 -6.688 -1.137 1 95.69 331 ALA B CA 1
ATOM 6186 C C . ALA B 1 331 ? 9.57 -7.07 -0.107 1 95.69 331 ALA B C 1
ATOM 6188 O O . ALA B 1 331 ? 10.742 -7.215 -0.442 1 95.69 331 ALA B O 1
ATOM 6189 N N . PRO B 1 332 ? 9.219 -7.316 1.12 1 95.38 332 PRO B N 1
ATOM 6190 C CA . PRO B 1 332 ? 10.25 -7.684 2.09 1 95.38 332 PRO B CA 1
ATOM 6191 C C . PRO B 1 332 ? 10.914 -9.023 1.771 1 95.38 332 PRO B C 1
ATOM 6193 O O . PRO B 1 332 ? 12.109 -9.203 2.027 1 95.38 332 PRO B O 1
ATOM 6196 N N . LEU B 1 333 ? 10.211 -9.945 1.23 1 91.31 333 LEU B N 1
ATOM 6197 C CA . LEU B 1 333 ? 10.781 -11.258 0.945 1 91.31 333 LEU B CA 1
ATOM 6198 C C . LEU B 1 333 ? 11.812 -11.172 -0.172 1 91.31 333 LEU B C 1
ATOM 6200 O O . LEU B 1 333 ? 12.828 -11.875 -0.142 1 91.31 333 LEU B O 1
ATOM 6204 N N . ILE B 1 334 ? 11.531 -10.312 -1.14 1 90.62 334 ILE B N 1
ATOM 6205 C CA . ILE B 1 334 ? 12.516 -10.062 -2.186 1 90.62 334 ILE B CA 1
ATOM 6206 C C . ILE B 1 334 ? 13.773 -9.438 -1.573 1 90.62 334 ILE B C 1
ATOM 6208 O O . ILE B 1 334 ? 14.891 -9.844 -1.89 1 90.62 334 ILE B O 1
ATOM 6212 N N . ALA B 1 335 ? 13.578 -8.477 -0.693 1 94.94 335 ALA B N 1
ATOM 6213 C CA . ALA B 1 335 ? 14.703 -7.816 -0.043 1 94.94 335 ALA B CA 1
ATOM 6214 C C . ALA B 1 335 ? 15.508 -8.805 0.798 1 94.94 335 ALA B C 1
ATOM 6216 O O . ALA B 1 335 ? 16.75 -8.742 0.829 1 94.94 335 ALA B O 1
ATOM 6217 N N . ILE B 1 336 ? 14.852 -9.703 1.508 1 94.69 336 ILE B N 1
ATOM 6218 C CA . ILE B 1 336 ? 15.508 -10.68 2.377 1 94.69 336 ILE B CA 1
ATOM 6219 C C . ILE B 1 336 ? 16.328 -11.641 1.534 1 94.69 336 ILE B C 1
ATOM 6221 O O . ILE B 1 336 ? 17.469 -11.977 1.893 1 94.69 336 ILE B O 1
ATOM 6225 N N . THR B 1 337 ? 15.789 -12.055 0.425 1 88.75 337 THR B N 1
ATOM 6226 C CA . THR B 1 337 ? 16.531 -12.938 -0.473 1 88.75 337 THR B CA 1
ATOM 6227 C C . THR B 1 337 ? 17.828 -12.281 -0.934 1 88.75 337 THR B C 1
ATOM 6229 O O . THR B 1 337 ? 18.891 -12.914 -0.909 1 88.75 337 THR B O 1
ATOM 6232 N N . ALA B 1 338 ? 17.719 -11.047 -1.355 1 90.31 338 ALA B N 1
ATOM 6233 C CA . ALA B 1 338 ? 18.891 -10.305 -1.799 1 90.31 338 ALA B CA 1
ATOM 6234 C C . ALA B 1 338 ? 19.922 -10.18 -0.675 1 90.31 338 ALA B C 1
ATOM 6236 O O . ALA B 1 338 ? 21.125 -10.32 -0.905 1 90.31 338 ALA B O 1
ATOM 6237 N N . TYR B 1 339 ? 19.406 -9.938 0.502 1 95.12 339 TYR B N 1
ATOM 6238 C CA . TYR B 1 339 ? 20.281 -9.758 1.654 1 95.12 339 TYR B CA 1
ATOM 6239 C C . TYR B 1 339 ? 20.969 -11.07 2.029 1 95.12 339 TYR B C 1
ATOM 6241 O O . TYR B 1 339 ? 22.156 -11.086 2.381 1 95.12 339 TYR B O 1
ATOM 6249 N N . LEU B 1 340 ? 20.297 -12.18 1.962 1 93.12 340 LEU B N 1
ATOM 6250 C CA . LEU B 1 340 ? 20.875 -13.5 2.23 1 93.12 340 LEU B CA 1
ATOM 6251 C C . LEU B 1 340 ? 21.969 -13.836 1.226 1 93.12 340 LEU B C 1
ATOM 6253 O O . LEU B 1 340 ? 22.984 -14.414 1.59 1 93.12 340 LEU B O 1
ATOM 6257 N N . ASN B 1 341 ? 21.734 -13.445 0.016 1 88.88 341 ASN B N 1
ATOM 6258 C CA . ASN B 1 341 ? 22.734 -13.672 -1.021 1 88.88 341 ASN B CA 1
ATOM 6259 C C . ASN B 1 341 ? 24 -12.852 -0.77 1 88.88 341 ASN B C 1
ATOM 6261 O O . ASN B 1 341 ? 25.109 -13.375 -0.844 1 88.88 341 ASN B O 1
ATOM 6265 N N . GLU B 1 342 ? 23.781 -11.617 -0.436 1 93.38 342 GLU B N 1
ATOM 6266 C CA . GLU B 1 342 ? 24.891 -10.688 -0.226 1 93.38 342 GLU B CA 1
ATOM 6267 C C . GLU B 1 342 ? 25.719 -11.078 1.001 1 93.38 342 GLU B C 1
ATOM 6269 O O . GLU B 1 342 ? 26.891 -10.734 1.099 1 93.38 342 GLU B O 1
ATOM 6274 N N . ASN B 1 343 ? 25.109 -11.836 1.887 1 95.94 343 ASN B N 1
ATOM 6275 C CA . ASN B 1 343 ? 25.766 -12.156 3.146 1 95.94 343 ASN B CA 1
ATOM 6276 C C . ASN B 1 343 ? 26.203 -13.617 3.193 1 95.94 343 ASN B C 1
ATOM 6278 O O . ASN B 1 343 ? 26.453 -14.164 4.27 1 95.94 343 ASN B O 1
ATOM 6282 N N . GLY B 1 344 ? 26.219 -14.289 2.062 1 91.88 344 GLY B N 1
ATOM 6283 C CA . GLY B 1 344 ? 26.938 -15.547 1.896 1 91.88 344 GLY B CA 1
ATOM 6284 C C . GLY B 1 344 ? 26.078 -16.766 2.166 1 91.88 344 GLY B C 1
ATOM 6285 O O . GLY B 1 344 ? 26.531 -17.906 2.025 1 91.88 344 GLY B O 1
ATOM 6286 N N . VAL B 1 345 ? 24.812 -16.609 2.492 1 91.25 345 VAL B N 1
ATOM 6287 C CA . VAL B 1 345 ? 23.969 -17.734 2.885 1 91.25 345 VAL B CA 1
ATOM 6288 C C . VAL B 1 345 ? 23.719 -18.641 1.682 1 91.25 345 VAL B C 1
ATOM 6290 O O . VAL B 1 345 ? 23.797 -19.859 1.791 1 91.25 345 VAL B O 1
ATOM 6293 N N . ILE B 1 346 ? 23.422 -18.062 0.573 1 84.25 346 ILE B N 1
ATOM 6294 C CA . ILE B 1 346 ? 23.094 -18.844 -0.614 1 84.25 346 ILE B CA 1
ATOM 6295 C C . ILE B 1 346 ? 24.312 -19.625 -1.062 1 84.25 346 ILE B C 1
ATOM 6297 O O . ILE B 1 346 ? 24.219 -20.812 -1.414 1 84.25 346 ILE B O 1
ATOM 6301 N N . SER B 1 347 ? 25.516 -18.969 -1.038 1 85.44 347 SER B N 1
ATOM 6302 C CA . SER B 1 347 ? 26.766 -19.641 -1.387 1 85.44 347 SER B CA 1
ATOM 6303 C C . SER B 1 347 ? 27.031 -20.812 -0.448 1 85.44 347 SER B C 1
ATOM 6305 O O . SER B 1 347 ? 27.453 -21.891 -0.888 1 85.44 347 SER B O 1
ATOM 6307 N N . TRP B 1 348 ? 26.844 -20.594 0.757 1 88.56 348 TRP B N 1
ATOM 6308 C CA . TRP B 1 348 ? 27.031 -21.641 1.755 1 88.56 348 TRP B CA 1
ATOM 6309 C C . TRP B 1 348 ? 26.109 -22.828 1.494 1 88.56 348 TRP B C 1
ATOM 6311 O O . TRP B 1 348 ? 26.531 -23.984 1.554 1 88.56 348 TRP B O 1
ATOM 6321 N N . LEU B 1 349 ? 24.844 -22.578 1.216 1 82.81 349 LEU B N 1
ATOM 6322 C CA . LEU B 1 349 ? 23.859 -23.625 0.938 1 82.81 349 LEU B CA 1
ATOM 6323 C C . LEU B 1 349 ? 24.25 -24.422 -0.299 1 82.81 349 LEU B C 1
ATOM 6325 O O . LEU B 1 349 ? 24.125 -25.641 -0.321 1 82.81 349 LEU B O 1
ATOM 6329 N N . VAL B 1 350 ? 24.688 -23.703 -1.282 1 75.94 350 VAL B N 1
ATOM 6330 C CA . VAL B 1 350 ? 25.109 -24.328 -2.533 1 75.94 350 VAL B CA 1
ATOM 6331 C C . VAL B 1 350 ? 26.312 -25.234 -2.279 1 75.94 350 VAL B C 1
ATOM 6333 O O . VAL B 1 350 ? 26.344 -26.375 -2.758 1 75.94 350 VAL B O 1
ATOM 6336 N N . GLU B 1 351 ? 27.281 -24.781 -1.531 1 82.62 351 GLU B N 1
ATOM 6337 C CA . GLU B 1 351 ? 28.469 -25.562 -1.217 1 82.62 351 GLU B CA 1
ATOM 6338 C C . GLU B 1 351 ? 28.109 -26.797 -0.396 1 82.62 351 GLU B C 1
ATOM 6340 O O . GLU B 1 351 ? 28.672 -27.875 -0.622 1 82.62 351 GLU B O 1
ATOM 6345 N N . LEU B 1 352 ? 27.281 -26.594 0.516 1 81.44 352 LEU B N 1
ATOM 6346 C CA . LEU B 1 352 ? 26.844 -27.703 1.354 1 81.44 352 LEU B CA 1
ATOM 6347 C C . LEU B 1 352 ? 26.203 -28.797 0.511 1 81.44 352 LEU B C 1
ATOM 6349 O O . LEU B 1 352 ? 26.484 -29.984 0.708 1 81.44 352 LEU B O 1
ATOM 6353 N N . LEU B 1 353 ? 25.406 -28.438 -0.429 1 78.75 353 LEU B N 1
ATOM 6354 C CA . LEU B 1 353 ? 24.641 -29.375 -1.245 1 78.75 353 LEU B CA 1
ATOM 6355 C C . LEU B 1 353 ? 25.531 -30.031 -2.299 1 78.75 353 LEU B C 1
ATOM 6357 O O . LEU B 1 353 ? 25.312 -31.188 -2.666 1 78.75 353 LEU B O 1
ATOM 6361 N N . GLN B 1 354 ? 26.5 -29.281 -2.775 1 78.94 354 GLN B N 1
ATOM 6362 C CA . GLN B 1 354 ? 27.469 -29.844 -3.709 1 78.94 354 GLN B CA 1
ATOM 6363 C C . GLN B 1 354 ? 28.234 -31 -3.082 1 78.94 354 GLN B C 1
ATOM 6365 O O . GLN B 1 354 ? 28.5 -32 -3.748 1 78.94 354 GLN B O 1
ATOM 6370 N N . THR B 1 355 ? 28.531 -30.875 -1.936 1 80.19 355 THR B N 1
ATOM 6371 C CA . THR B 1 355 ? 29.281 -31.906 -1.24 1 80.19 355 THR B CA 1
ATOM 6372 C C . THR B 1 355 ? 28.422 -33.156 -1.038 1 80.19 355 THR B C 1
ATOM 6374 O O . THR B 1 355 ? 28.922 -34.281 -1.122 1 80.19 355 THR B O 1
ATOM 6377 N N . LEU B 1 356 ? 27.156 -32.938 -0.932 1 77.75 356 LEU B N 1
ATOM 6378 C CA . LEU B 1 356 ? 26.25 -34.062 -0.646 1 77.75 356 LEU B CA 1
ATOM 6379 C C . LEU B 1 356 ? 25.906 -34.812 -1.92 1 77.75 356 LEU B C 1
ATOM 6381 O O . LEU B 1 356 ? 25.594 -36 -1.867 1 77.75 356 LEU B O 1
ATOM 6385 N N . LEU B 1 357 ? 25.969 -34.125 -3.113 1 79 357 LEU B N 1
ATOM 6386 C CA . LEU B 1 357 ? 25.438 -34.75 -4.328 1 79 357 LEU B CA 1
ATOM 6387 C C . LEU B 1 357 ? 26.547 -34.938 -5.359 1 79 357 LEU B C 1
ATOM 6389 O O . LEU B 1 357 ? 26.266 -35.281 -6.516 1 79 357 LEU B O 1
ATOM 6393 N N . ALA B 1 358 ? 27.797 -34.781 -5.102 1 72.75 358 ALA B N 1
ATOM 6394 C CA . ALA B 1 358 ? 28.953 -34.812 -6.004 1 72.75 358 ALA B CA 1
ATOM 6395 C C . ALA B 1 358 ? 29.016 -36.125 -6.777 1 72.75 358 ALA B C 1
ATOM 6397 O O . ALA B 1 358 ? 29.391 -36.125 -7.949 1 72.75 358 ALA B O 1
ATOM 6398 N N . ASP B 1 359 ? 28.516 -37.125 -6.316 1 79.56 359 ASP B N 1
ATOM 6399 C CA . ASP B 1 359 ? 28.766 -38.406 -6.98 1 79.56 359 ASP B CA 1
ATOM 6400 C C . ASP B 1 359 ? 27.5 -38.938 -7.637 1 79.56 359 ASP B C 1
ATOM 6402 O O . ASP B 1 359 ? 27.484 -40.062 -8.18 1 79.56 359 ASP B O 1
ATOM 6406 N N . GLN B 1 360 ? 26.547 -38.156 -7.852 1 85.62 360 GLN B N 1
ATOM 6407 C CA . GLN B 1 360 ? 25.297 -38.625 -8.406 1 85.62 360 GLN B CA 1
ATOM 6408 C C . GLN B 1 360 ? 25.109 -38.156 -9.844 1 85.62 360 GLN B C 1
ATOM 6410 O O . GLN B 1 360 ? 25.531 -37.062 -10.211 1 85.62 360 GLN B O 1
ATOM 6415 N N . PRO B 1 361 ? 24.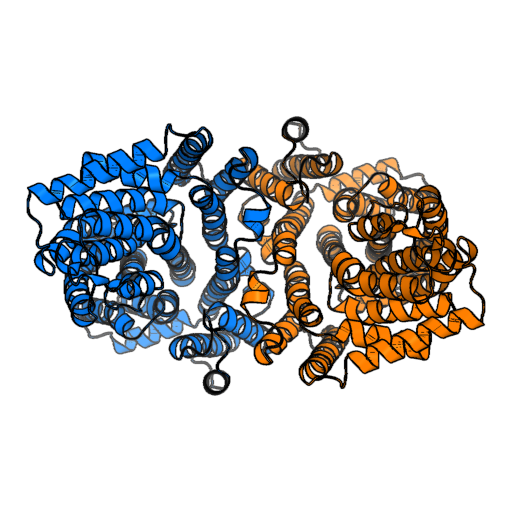562 -39.094 -10.641 1 90.44 361 PRO B N 1
ATOM 6416 C CA . PRO B 1 361 ? 24.234 -38.656 -12 1 90.44 361 PRO B CA 1
ATOM 6417 C C . PRO B 1 361 ? 23.266 -37.469 -12.008 1 90.44 361 PRO B C 1
ATOM 6419 O O . PRO B 1 361 ? 22.281 -37.469 -11.266 1 90.44 361 PRO B O 1
ATOM 6422 N N . VAL B 1 362 ? 23.562 -36.531 -12.828 1 91.19 362 VAL B N 1
ATOM 6423 C CA . VAL B 1 362 ? 22.828 -35.25 -12.875 1 91.19 362 VAL B CA 1
ATOM 6424 C C . VAL B 1 362 ? 21.359 -35.531 -13.18 1 91.19 362 VAL B C 1
ATOM 6426 O O . VAL B 1 362 ? 20.484 -34.906 -12.586 1 91.19 362 VAL B O 1
ATOM 6429 N N . LEU B 1 363 ? 21.078 -36.406 -14.07 1 94.06 363 LEU B N 1
ATOM 6430 C CA . LEU B 1 363 ? 19.703 -36.688 -14.469 1 94.06 363 LEU B CA 1
ATOM 6431 C C . LEU B 1 363 ? 18.906 -37.25 -13.297 1 94.06 363 LEU B C 1
ATOM 6433 O O . LEU B 1 363 ? 17.719 -36.938 -13.148 1 94.06 363 LEU B O 1
ATOM 6437 N N . LEU B 1 364 ? 19.484 -38.062 -12.562 1 93.88 364 LEU B N 1
ATOM 6438 C CA . LEU B 1 364 ? 18.797 -38.656 -11.406 1 93.88 364 LEU B CA 1
ATOM 6439 C C . LEU B 1 364 ? 18.5 -37.594 -10.359 1 93.88 364 LEU B C 1
ATOM 6441 O O . LEU B 1 364 ? 17.422 -37.594 -9.758 1 93.88 364 LEU B O 1
ATOM 6445 N N . VAL B 1 365 ? 19.5 -36.781 -10.156 1 94.06 365 VAL B N 1
ATOM 6446 C CA . VAL B 1 365 ? 19.328 -35.688 -9.188 1 94.06 365 VAL B CA 1
ATOM 6447 C C . VAL B 1 365 ? 18.203 -34.75 -9.664 1 94.06 365 VAL B C 1
ATOM 6449 O O . VAL B 1 365 ? 17.344 -34.344 -8.883 1 94.06 365 VAL B O 1
ATOM 6452 N N . TYR B 1 366 ? 18.234 -34.438 -10.953 1 96.44 366 TYR B N 1
ATOM 6453 C CA . TYR B 1 366 ? 17.219 -33.562 -11.547 1 96.44 366 TYR B CA 1
ATOM 6454 C C . TYR B 1 366 ? 15.828 -34.188 -11.367 1 96.44 366 TYR B C 1
ATOM 6456 O O . TYR B 1 366 ? 14.922 -33.5 -10.875 1 96.44 366 TYR B O 1
ATOM 6464 N N . LEU B 1 367 ? 15.688 -35.406 -11.703 1 96.5 367 LEU B N 1
ATOM 6465 C CA . LEU B 1 367 ? 14.391 -36.062 -11.617 1 96.5 367 LEU B CA 1
ATOM 6466 C C . LEU B 1 367 ? 13.914 -36.156 -10.172 1 96.5 367 LEU B C 1
ATOM 6468 O O . LEU B 1 367 ? 12.734 -35.938 -9.891 1 96.5 367 LEU B O 1
ATOM 6472 N N . ALA B 1 368 ? 14.789 -36.438 -9.289 1 94.69 368 ALA B N 1
ATOM 6473 C CA . ALA B 1 368 ? 14.445 -36.562 -7.871 1 94.69 368 ALA B CA 1
ATOM 6474 C C . ALA B 1 368 ? 13.961 -35.219 -7.324 1 94.69 368 ALA B C 1
ATOM 6476 O O . ALA B 1 368 ? 12.977 -35.156 -6.578 1 94.69 368 ALA B O 1
ATOM 6477 N N . LEU B 1 369 ? 14.656 -34.188 -7.691 1 95.75 369 LEU B N 1
ATOM 6478 C CA . LEU B 1 369 ? 14.305 -32.844 -7.191 1 95.75 369 LEU B CA 1
ATOM 6479 C C . LEU B 1 369 ? 13 -32.375 -7.812 1 95.75 369 LEU B C 1
ATOM 6481 O O . LEU B 1 369 ? 12.188 -31.734 -7.137 1 95.75 369 LEU B O 1
ATOM 6485 N N . VAL B 1 370 ? 12.828 -32.625 -9.07 1 98 370 VAL B N 1
ATOM 6486 C CA . VAL B 1 370 ? 11.578 -32.281 -9.742 1 98 370 VAL B CA 1
ATOM 6487 C C . VAL B 1 370 ? 10.398 -32.938 -9.047 1 98 370 VAL B C 1
ATOM 6489 O O . VAL B 1 370 ? 9.398 -32.312 -8.734 1 98 370 VAL B O 1
ATOM 6492 N N . LEU B 1 371 ? 10.562 -34.25 -8.789 1 97.5 371 LEU B N 1
ATOM 6493 C CA . LEU B 1 371 ? 9.484 -35 -8.156 1 97.5 371 LEU B CA 1
ATOM 6494 C C . LEU B 1 371 ? 9.266 -34.531 -6.723 1 97.5 371 LEU B C 1
ATOM 6496 O O . LEU B 1 371 ? 8.125 -34.312 -6.305 1 97.5 371 LEU B O 1
ATOM 6500 N N . ALA B 1 372 ? 10.312 -34.312 -6.043 1 95.19 372 ALA B N 1
ATOM 6501 C CA . ALA B 1 372 ? 10.203 -33.875 -4.66 1 95.19 372 ALA B CA 1
ATOM 6502 C C . ALA B 1 372 ? 9.57 -32.469 -4.594 1 95.19 372 ALA B C 1
ATOM 6504 O O . ALA B 1 372 ? 8.695 -32.219 -3.766 1 95.19 372 ALA B O 1
ATOM 6505 N N . TYR B 1 373 ? 10.055 -31.641 -5.445 1 96 373 TYR B N 1
ATOM 6506 C CA . TYR B 1 373 ? 9.555 -30.266 -5.496 1 96 373 TYR B CA 1
ATOM 6507 C C . TYR B 1 373 ? 8.07 -30.234 -5.82 1 96 373 TYR B C 1
ATOM 6509 O O . TYR B 1 373 ? 7.301 -29.5 -5.191 1 96 373 TYR B O 1
ATOM 6517 N N . PHE B 1 374 ? 7.691 -31.016 -6.777 1 97.69 374 PHE B N 1
ATOM 6518 C CA . PHE B 1 374 ? 6.305 -31.016 -7.227 1 97.69 374 PHE B CA 1
ATOM 6519 C C . PHE B 1 374 ? 5.391 -31.609 -6.164 1 97.69 374 PHE B C 1
ATOM 6521 O O . PHE B 1 374 ? 4.387 -31 -5.785 1 97.69 374 PHE B O 1
ATOM 6528 N N . TYR B 1 375 ? 5.734 -32.719 -5.578 1 96 375 TYR B N 1
ATOM 6529 C CA . TYR B 1 375 ? 4.793 -33.5 -4.777 1 96 375 TYR B CA 1
ATOM 6530 C C . TYR B 1 375 ? 4.848 -33.062 -3.314 1 96 375 TYR B C 1
ATOM 6532 O O . TYR B 1 375 ? 3.957 -33.406 -2.529 1 96 375 TYR B O 1
ATOM 6540 N N . VAL B 1 376 ? 5.809 -32.25 -2.975 1 92.81 376 VAL B N 1
ATOM 6541 C CA . VAL B 1 376 ? 5.828 -31.719 -1.614 1 92.81 376 VAL B CA 1
ATOM 6542 C C . VAL B 1 376 ? 4.613 -30.828 -1.39 1 92.81 376 VAL B C 1
ATOM 6544 O O . VAL B 1 376 ? 4.168 -30.641 -0.254 1 92.81 376 VAL B O 1
ATOM 6547 N N . HIS B 1 377 ? 4.07 -30.375 -2.438 1 93.56 377 HIS B N 1
ATOM 6548 C CA . HIS B 1 377 ? 2.926 -29.484 -2.326 1 93.56 377 HIS B CA 1
ATOM 6549 C C . HIS B 1 377 ? 1.702 -30.219 -1.78 1 93.56 377 HIS B C 1
ATOM 6551 O O . HIS B 1 377 ? 0.741 -29.578 -1.34 1 93.56 377 HIS B O 1
ATOM 6557 N N . TYR B 1 378 ? 1.636 -31.578 -1.795 1 91.12 378 TYR B N 1
ATOM 6558 C CA . TYR B 1 378 ? 0.562 -32.312 -1.151 1 91.12 378 TYR B CA 1
ATOM 6559 C C . TYR B 1 378 ? 0.434 -31.938 0.317 1 91.12 378 TYR B C 1
ATOM 6561 O O . TYR B 1 378 ? -0.647 -32.062 0.901 1 91.12 378 TYR B O 1
ATOM 6569 N N . LEU B 1 379 ? 1.508 -31.391 0.769 1 86.44 379 LEU B N 1
ATOM 6570 C CA . LEU B 1 379 ? 1.537 -31.094 2.195 1 86.44 379 LEU B CA 1
ATOM 6571 C C . LEU B 1 379 ? 1.357 -29.594 2.436 1 86.44 379 LEU B C 1
ATOM 6573 O O . LEU B 1 379 ? 1.376 -29.141 3.582 1 86.44 379 LEU B O 1
ATOM 6577 N N . LEU B 1 380 ? 1.207 -28.875 1.367 1 88.19 380 LEU B N 1
ATOM 6578 C CA . LEU B 1 380 ? 1.186 -27.422 1.481 1 88.19 380 LEU B CA 1
ATOM 6579 C C . LEU B 1 380 ? -0.141 -26.859 0.983 1 88.19 380 LEU B C 1
ATOM 6581 O O . LEU B 1 380 ? -0.797 -27.469 0.132 1 88.19 380 LEU B O 1
ATOM 6585 N N . THR B 1 381 ? -0.545 -25.766 1.578 1 82.56 381 THR B N 1
ATOM 6586 C CA . THR B 1 381 ? -1.791 -25.109 1.185 1 82.56 381 THR B CA 1
ATOM 6587 C C . THR B 1 381 ? -1.512 -23.812 0.432 1 82.56 381 THR B C 1
ATOM 6589 O O . THR B 1 381 ? -2.439 -23.141 -0.023 1 82.56 381 THR B O 1
ATOM 6592 N N . SER B 1 382 ? -0.159 -23.484 0.314 1 86.5 382 SER B N 1
ATOM 6593 C CA . SER B 1 382 ? 0.185 -22.188 -0.25 1 86.5 382 SER B CA 1
ATOM 6594 C C . SER B 1 382 ? 1.307 -22.312 -1.276 1 86.5 382 SER B C 1
ATOM 6596 O O . SER B 1 382 ? 2.336 -22.938 -1.009 1 86.5 382 SER B O 1
ATOM 6598 N N . LEU B 1 383 ? 1.035 -21.703 -2.365 1 90.44 383 LEU B N 1
ATOM 6599 C CA . LEU B 1 383 ? 2.021 -21.641 -3.438 1 90.44 383 LEU B CA 1
ATOM 6600 C C . LEU B 1 383 ? 3.223 -20.797 -3.025 1 90.44 383 LEU B C 1
ATOM 6602 O O . LEU B 1 383 ? 4.359 -21.125 -3.379 1 90.44 383 LEU B O 1
ATOM 6606 N N . PHE B 1 384 ? 2.91 -19.844 -2.336 1 86.69 384 PHE B N 1
ATOM 6607 C CA . PHE B 1 384 ? 3.957 -18.922 -1.927 1 86.69 384 PHE B CA 1
ATOM 6608 C C . PHE B 1 384 ? 4.922 -19.578 -0.955 1 86.69 384 PHE B C 1
ATOM 6610 O O . PHE B 1 384 ? 6.137 -19.406 -1.059 1 86.69 384 PHE B O 1
ATOM 6617 N N . VAL B 1 385 ? 4.355 -20.234 -0.041 1 84.56 385 VAL B N 1
ATOM 6618 C CA . VAL B 1 385 ? 5.188 -20.953 0.922 1 84.56 385 VAL B CA 1
ATOM 6619 C C . VAL B 1 385 ? 6.039 -22 0.198 1 84.56 385 VAL B C 1
ATOM 6621 O O . VAL B 1 385 ? 7.219 -22.172 0.516 1 84.56 385 VAL B O 1
ATOM 6624 N N . HIS B 1 386 ? 5.461 -22.609 -0.715 1 91.56 386 HIS B N 1
ATOM 6625 C CA . HIS B 1 386 ? 6.172 -23.578 -1.533 1 91.56 386 HIS B CA 1
ATOM 6626 C C . HIS B 1 386 ? 7.395 -22.953 -2.195 1 91.56 386 HIS B C 1
ATOM 6628 O O . HIS B 1 386 ? 8.5 -23.5 -2.098 1 91.56 386 HIS B O 1
ATOM 6634 N N . MET B 1 387 ? 7.207 -21.906 -2.789 1 92.81 387 MET B N 1
ATOM 6635 C CA . MET B 1 387 ? 8.289 -21.234 -3.516 1 92.81 387 MET B CA 1
ATOM 6636 C C . MET B 1 387 ? 9.375 -20.766 -2.559 1 92.81 387 MET B C 1
ATOM 6638 O O . MET B 1 387 ? 10.562 -21 -2.789 1 92.81 387 MET B O 1
ATOM 6642 N N . GLN B 1 388 ? 8.969 -20.141 -1.544 1 86.19 388 GLN B N 1
ATOM 6643 C CA . GLN B 1 388 ? 9.922 -19.562 -0.599 1 86.19 388 GLN B CA 1
ATOM 6644 C C . GLN B 1 388 ? 10.766 -20.656 0.048 1 86.19 388 GLN B C 1
ATOM 6646 O O . GLN B 1 388 ? 11.953 -20.453 0.312 1 86.19 388 GLN B O 1
ATOM 6651 N N . ALA B 1 389 ? 10.164 -21.781 0.271 1 85.44 389 ALA B N 1
ATOM 6652 C CA . ALA B 1 389 ? 10.836 -22.844 1.013 1 85.44 389 ALA B CA 1
ATOM 6653 C C . ALA B 1 389 ? 11.742 -23.672 0.097 1 85.44 389 ALA B C 1
ATOM 6655 O O . ALA B 1 389 ? 12.82 -24.109 0.508 1 85.44 389 ALA B O 1
ATOM 6656 N N . PHE B 1 390 ? 11.352 -23.812 -1.11 1 90.56 390 PHE B N 1
ATOM 6657 C CA . PHE B 1 390 ? 11.992 -24.922 -1.81 1 90.56 390 PHE B CA 1
ATOM 6658 C C . PHE B 1 390 ? 12.594 -24.453 -3.129 1 90.56 390 PHE B C 1
ATOM 6660 O O . PHE B 1 390 ? 13.453 -25.141 -3.699 1 90.56 390 PHE B O 1
ATOM 6667 N N . PHE B 1 391 ? 12.242 -23.328 -3.643 1 94.12 391 PHE B N 1
ATOM 6668 C CA . PHE B 1 391 ? 12.633 -22.906 -4.98 1 94.12 391 PHE B CA 1
ATOM 6669 C C . PHE B 1 391 ? 14.141 -22.734 -5.074 1 94.12 391 PHE B C 1
ATOM 6671 O O . PHE B 1 391 ? 14.805 -23.438 -5.844 1 94.12 391 PHE B O 1
ATOM 6678 N N . LEU B 1 392 ? 14.672 -21.906 -4.262 1 90.94 392 LEU B N 1
ATOM 6679 C CA . LEU B 1 392 ? 16.094 -21.594 -4.355 1 90.94 392 LEU B CA 1
ATOM 6680 C C . LEU B 1 392 ? 16.953 -22.797 -3.963 1 90.94 392 LEU B C 1
ATOM 6682 O O . LEU B 1 392 ? 17.969 -23.078 -4.59 1 90.94 392 LEU B O 1
ATOM 6686 N N . PRO B 1 393 ? 16.5 -23.562 -2.891 1 87.38 393 PRO B N 1
ATOM 6687 C CA . PRO B 1 393 ? 17.281 -24.75 -2.572 1 87.38 393 PRO B CA 1
ATOM 6688 C C . PRO B 1 393 ? 17.359 -25.734 -3.738 1 87.38 393 PRO B C 1
ATOM 6690 O O . PRO B 1 393 ? 18.422 -26.281 -4.035 1 87.38 393 PRO B O 1
ATOM 6693 N N . CYS B 1 394 ? 16.312 -25.938 -4.43 1 93.06 394 CYS B N 1
ATOM 6694 C CA . CYS B 1 394 ? 16.297 -26.875 -5.543 1 93.06 394 CYS B CA 1
ATOM 6695 C C . CYS B 1 394 ? 17.094 -26.328 -6.723 1 93.06 394 CYS B C 1
ATOM 6697 O O . CYS B 1 394 ? 17.906 -27.047 -7.301 1 93.06 394 CYS B O 1
ATOM 6699 N N . VAL B 1 395 ? 16.859 -25.078 -7.07 1 94.5 395 VAL B N 1
ATOM 6700 C CA . VAL B 1 395 ? 17.594 -24.469 -8.172 1 94.5 395 VAL B CA 1
ATOM 6701 C C . VAL B 1 395 ? 19.078 -24.422 -7.844 1 94.5 395 VAL B C 1
ATOM 6703 O O . VAL B 1 395 ? 19.922 -24.781 -8.688 1 94.5 395 VAL B O 1
ATOM 6706 N N . GLY B 1 396 ? 19.359 -24.078 -6.672 1 90.69 396 GLY B N 1
ATOM 6707 C CA . GLY B 1 396 ? 20.75 -23.969 -6.242 1 90.69 396 GLY B CA 1
ATOM 6708 C C . GLY B 1 396 ? 21.484 -25.297 -6.324 1 90.69 396 GLY B C 1
ATOM 6709 O O . GLY B 1 396 ? 22.656 -25.344 -6.734 1 90.69 396 GLY B O 1
ATOM 6710 N N . LEU B 1 397 ? 20.828 -26.391 -5.922 1 89.56 397 LEU B N 1
ATOM 6711 C CA . LEU B 1 397 ? 21.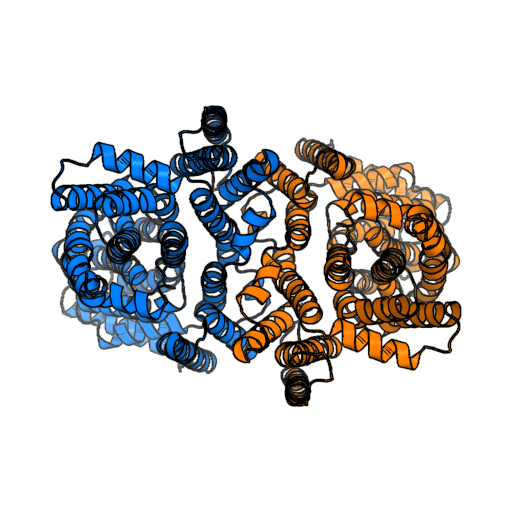422 -27.719 -5.957 1 89.56 397 LEU B CA 1
ATOM 6712 C C . LEU B 1 397 ? 21.797 -28.109 -7.383 1 89.56 397 LEU B C 1
ATOM 6714 O O . LEU B 1 397 ? 22.875 -28.656 -7.621 1 89.56 397 LEU B O 1
ATOM 6718 N N . LEU B 1 398 ? 20.969 -27.828 -8.242 1 93.81 398 LEU B N 1
ATOM 6719 C CA . LEU B 1 398 ? 21.203 -28.234 -9.625 1 93.81 398 LEU B CA 1
ATOM 6720 C C . LEU B 1 398 ? 22.25 -27.328 -10.273 1 93.81 398 LEU B C 1
ATOM 6722 O O . LEU B 1 398 ? 23.062 -27.781 -11.086 1 93.81 398 LEU B O 1
ATOM 6726 N N . VAL B 1 399 ? 22.203 -26.078 -9.938 1 90.5 399 VAL B N 1
ATOM 6727 C CA . VAL B 1 399 ? 23.219 -25.156 -10.453 1 90.5 399 VAL B CA 1
ATOM 6728 C C . VAL B 1 399 ? 24.594 -25.578 -9.938 1 90.5 399 VAL B C 1
ATOM 6730 O O . VAL B 1 399 ? 25.594 -25.484 -10.672 1 90.5 399 VAL B O 1
ATOM 6733 N N . ALA B 1 400 ? 24.625 -26.016 -8.766 1 87.19 400 ALA B N 1
ATOM 6734 C CA . ALA B 1 400 ? 25.875 -26.438 -8.141 1 87.19 400 ALA B CA 1
ATOM 6735 C C . ALA B 1 400 ? 26.5 -27.594 -8.891 1 87.19 400 ALA B C 1
ATOM 6737 O O . ALA B 1 400 ? 27.719 -27.766 -8.891 1 87.19 400 ALA B O 1
ATOM 6738 N N . ILE B 1 401 ? 25.734 -28.359 -9.539 1 88.69 401 ILE B N 1
ATOM 6739 C CA . ILE B 1 401 ? 26.297 -29.516 -10.242 1 88.69 401 ILE B CA 1
ATOM 6740 C C . ILE B 1 401 ? 26.375 -29.219 -11.734 1 88.69 401 ILE B C 1
ATOM 6742 O O . ILE B 1 401 ? 26.344 -30.141 -12.555 1 88.69 401 ILE B O 1
ATOM 6746 N N . GLY B 1 402 ? 26.25 -27.984 -12.062 1 88 402 GLY B N 1
ATOM 6747 C CA . GLY B 1 402 ? 26.656 -27.547 -13.391 1 88 402 GLY B CA 1
ATOM 6748 C C . GLY B 1 402 ? 25.484 -27.219 -14.297 1 88 402 GLY B C 1
ATOM 6749 O O . GLY B 1 402 ? 25.672 -26.922 -15.477 1 88 402 GLY B O 1
ATOM 6750 N N . GLN B 1 403 ? 24.281 -27.219 -13.805 1 93.38 403 GLN B N 1
ATOM 6751 C CA . GLN B 1 403 ? 23.125 -26.922 -14.641 1 93.38 403 GLN B CA 1
ATOM 6752 C C . GLN B 1 403 ? 22.953 -25.406 -14.812 1 93.38 403 GLN B C 1
ATOM 6754 O O . GLN B 1 403 ? 23.344 -24.625 -13.945 1 93.38 403 GLN B O 1
ATOM 6759 N N . ASP B 1 404 ? 22.453 -25.031 -15.969 1 96.62 404 ASP B N 1
ATOM 6760 C CA . ASP B 1 404 ? 22.203 -23.625 -16.266 1 96.62 404 ASP B CA 1
ATOM 6761 C C . ASP B 1 404 ? 21.125 -23.047 -15.367 1 96.62 404 ASP B C 1
ATOM 6763 O O . ASP B 1 404 ? 20 -23.547 -15.336 1 96.62 404 ASP B O 1
ATOM 6767 N N . PRO B 1 405 ? 21.453 -21.984 -14.648 1 96.06 405 PRO B N 1
ATOM 6768 C CA . PRO B 1 405 ? 20.5 -21.438 -13.688 1 96.06 405 PRO B CA 1
ATOM 6769 C C . PRO B 1 405 ? 19.219 -20.938 -14.352 1 96.06 405 PRO B C 1
ATOM 6771 O O . PRO B 1 405 ? 18.141 -21 -13.758 1 96.06 405 PRO B O 1
ATOM 6774 N N . LEU B 1 406 ? 19.297 -20.406 -15.523 1 97.94 406 LEU B N 1
ATOM 6775 C CA . LEU B 1 406 ? 18.125 -19.906 -16.219 1 97.94 406 LEU B CA 1
ATOM 6776 C C . LEU B 1 406 ? 17.172 -21.047 -16.562 1 97.94 406 LEU B C 1
ATOM 6778 O O . LEU B 1 406 ? 15.969 -20.953 -16.297 1 97.94 406 LEU B O 1
ATOM 6782 N N . VAL B 1 407 ? 17.719 -22.125 -17.109 1 98.25 407 VAL B N 1
ATOM 6783 C CA . VAL B 1 407 ? 16.906 -23.266 -17.516 1 98.25 407 VAL B CA 1
ATOM 6784 C C . VAL B 1 407 ? 16.219 -23.891 -16.297 1 98.25 407 VAL B C 1
ATOM 6786 O O . VAL B 1 407 ? 15 -24.031 -16.266 1 98.25 407 VAL B O 1
ATOM 6789 N N . ILE B 1 408 ? 17.047 -24.156 -15.305 1 97.69 408 ILE B N 1
ATOM 6790 C CA . ILE B 1 408 ? 16.547 -24.844 -14.117 1 97.69 408 ILE B CA 1
ATOM 6791 C C . ILE B 1 408 ? 15.594 -23.922 -13.359 1 97.69 408 ILE B C 1
ATOM 6793 O O . ILE B 1 408 ? 14.555 -24.359 -12.867 1 97.69 408 ILE B O 1
ATOM 6797 N N . GLY B 1 409 ? 15.953 -22.625 -13.242 1 98 409 GLY B N 1
ATOM 6798 C CA . GLY B 1 409 ? 15.094 -21.656 -12.586 1 98 409 GLY B CA 1
ATOM 6799 C C . GLY B 1 409 ? 13.711 -21.578 -13.219 1 98 409 GLY B C 1
ATOM 6800 O O . GLY B 1 409 ? 12.703 -21.578 -12.516 1 98 409 GLY B O 1
ATOM 6801 N N . MET B 1 410 ? 13.656 -21.531 -14.539 1 98.5 410 MET B N 1
ATOM 6802 C CA . MET B 1 410 ? 12.383 -21.438 -15.258 1 98.5 410 MET B CA 1
ATOM 6803 C C . MET B 1 410 ? 11.555 -22.703 -15.055 1 98.5 410 MET B C 1
ATOM 6805 O O . MET B 1 410 ? 10.344 -22.625 -14.859 1 98.5 410 MET B O 1
ATOM 6809 N N . ILE B 1 411 ? 12.227 -23.812 -15.102 1 98.69 411 ILE B N 1
ATOM 6810 C CA . ILE B 1 411 ? 11.516 -25.078 -14.953 1 98.69 411 ILE B CA 1
ATOM 6811 C C . ILE B 1 411 ? 10.836 -25.141 -13.586 1 98.69 411 ILE B C 1
ATOM 6813 O O . ILE B 1 411 ? 9.648 -25.438 -13.484 1 98.69 411 ILE B O 1
ATOM 6817 N N . PHE B 1 412 ? 11.555 -24.812 -12.555 1 98.38 412 PHE B N 1
ATOM 6818 C CA . PHE B 1 412 ? 11.008 -24.906 -11.203 1 98.38 412 PHE B CA 1
ATOM 6819 C C . PHE B 1 412 ? 9.984 -23.797 -10.961 1 98.38 412 PHE B C 1
ATOM 6821 O O . PHE B 1 412 ? 9.016 -24 -10.219 1 98.38 412 PHE B O 1
ATOM 6828 N N . ALA B 1 413 ? 10.203 -22.609 -11.594 1 98.38 413 ALA B N 1
ATOM 6829 C CA . ALA B 1 413 ? 9.188 -21.562 -11.508 1 98.38 413 ALA B CA 1
ATOM 6830 C C . ALA B 1 413 ? 7.867 -22.016 -12.117 1 98.38 413 ALA B C 1
ATOM 6832 O O . ALA B 1 413 ? 6.797 -21.797 -11.547 1 98.38 413 ALA B O 1
ATOM 6833 N N . LEU B 1 414 ? 7.953 -22.703 -13.258 1 98.62 414 LEU B N 1
ATOM 6834 C CA . LEU B 1 414 ? 6.758 -23.188 -13.93 1 98.62 414 LEU B CA 1
ATOM 6835 C C . LEU B 1 414 ? 6.109 -24.312 -13.141 1 98.62 414 LEU B C 1
ATOM 6837 O O . LEU B 1 414 ? 4.879 -24.391 -13.055 1 98.62 414 LEU B O 1
ATOM 6841 N N . LEU B 1 415 ? 6.91 -25.156 -12.562 1 98.56 415 LEU B N 1
ATOM 6842 C CA . LEU B 1 415 ? 6.379 -26.25 -11.75 1 98.56 415 LEU B CA 1
ATOM 6843 C C . LEU B 1 415 ? 5.66 -25.719 -10.523 1 98.56 415 LEU B C 1
ATOM 6845 O O . LEU B 1 415 ? 4.676 -26.297 -10.07 1 98.56 415 LEU B O 1
ATOM 6849 N N . THR B 1 416 ? 6.191 -24.578 -9.992 1 97.5 416 THR B N 1
ATOM 6850 C CA . THR B 1 416 ? 5.543 -23.953 -8.844 1 97.5 416 THR B CA 1
ATOM 6851 C C . THR B 1 416 ? 4.098 -23.578 -9.18 1 97.5 416 THR B C 1
ATOM 6853 O O . THR B 1 416 ? 3.205 -23.734 -8.344 1 97.5 416 THR B O 1
ATOM 6856 N N . CYS B 1 417 ? 3.846 -23.188 -10.352 1 97.62 417 CYS B N 1
ATOM 6857 C CA . CYS B 1 417 ? 2.531 -22.719 -10.773 1 97.62 417 CYS B CA 1
ATOM 6858 C C . CYS B 1 417 ? 1.526 -23.859 -10.797 1 97.62 417 CYS B C 1
ATOM 6860 O O . CYS B 1 417 ? 0.344 -23.656 -10.516 1 97.62 417 CYS B O 1
ATOM 6862 N N . VAL B 1 418 ? 1.993 -25.094 -11.086 1 98.06 418 VAL B N 1
ATOM 6863 C CA . VAL B 1 418 ? 1.033 -26.156 -11.375 1 98.06 418 VAL B CA 1
ATOM 6864 C C . VAL B 1 418 ? 1.017 -27.172 -10.234 1 98.06 418 VAL B C 1
ATOM 6866 O O . VAL B 1 418 ? 0.078 -27.953 -10.109 1 98.06 418 VAL B O 1
ATOM 6869 N N . SER B 1 419 ? 1.954 -27.109 -9.344 1 96.69 419 SER B N 1
ATOM 6870 C CA . SER B 1 419 ? 2.102 -28.109 -8.289 1 96.69 419 SER B CA 1
ATOM 6871 C C . SER B 1 419 ? 0.882 -28.141 -7.375 1 96.69 419 SER B C 1
ATOM 6873 O O . SER B 1 419 ? 0.53 -29.188 -6.836 1 96.69 419 SER B O 1
ATOM 6875 N N . PRO B 1 420 ? 0.184 -27.016 -7.199 1 95.69 420 PRO B N 1
ATOM 6876 C CA . PRO B 1 420 ? -0.976 -27.062 -6.305 1 95.69 420 PRO B CA 1
ATOM 6877 C C . PRO B 1 420 ? -2.16 -27.812 -6.914 1 95.69 420 PRO B C 1
ATOM 6879 O O . PRO B 1 420 ? -3.15 -28.078 -6.223 1 95.69 420 PRO B O 1
ATOM 6882 N N . GLY B 1 421 ? -2.154 -28.25 -8.109 1 96.56 421 GLY B N 1
ATOM 6883 C CA . GLY B 1 421 ? -3.258 -28.875 -8.828 1 96.56 421 GLY B CA 1
ATOM 6884 C C . GLY B 1 421 ? -3.609 -30.25 -8.312 1 96.56 421 GLY B C 1
ATOM 6885 O O . GLY B 1 421 ? -4.676 -30.781 -8.625 1 96.56 421 GLY B O 1
ATOM 6886 N N . THR B 1 422 ? -2.861 -30.797 -7.359 1 95.19 422 THR B N 1
ATOM 6887 C CA . THR B 1 422 ? -3.041 -32.188 -6.938 1 95.19 422 THR B CA 1
ATOM 6888 C C . THR B 1 422 ? -4.074 -32.281 -5.816 1 95.19 422 THR B C 1
ATOM 6890 O O . THR B 1 422 ? -4.684 -33.312 -5.613 1 95.19 422 THR B O 1
ATOM 6893 N N . THR B 1 423 ? -4.273 -31.172 -5.074 1 94.69 423 THR B N 1
ATOM 6894 C CA . THR B 1 423 ? -5.148 -31.25 -3.908 1 94.69 423 THR B CA 1
ATOM 6895 C C . THR B 1 423 ? -6.258 -30.203 -3.99 1 94.69 423 THR B C 1
ATOM 6897 O O . THR B 1 423 ? -6.145 -29.234 -4.73 1 94.69 423 THR B O 1
ATOM 6900 N N . HIS B 1 424 ? -7.312 -30.422 -3.23 1 94.5 424 HIS B N 1
ATOM 6901 C CA . HIS B 1 424 ? -8.461 -29.531 -3.213 1 94.5 424 HIS B CA 1
ATOM 6902 C C . HIS B 1 424 ? -8.219 -28.328 -2.303 1 94.5 424 HIS B C 1
ATOM 6904 O O . HIS B 1 424 ? -9.031 -27.406 -2.256 1 94.5 424 HIS B O 1
ATOM 6910 N N . TYR B 1 425 ? -7.086 -28.281 -1.619 1 90.88 425 TYR B N 1
ATOM 6911 C CA . TYR B 1 425 ? -6.797 -27.188 -0.695 1 90.88 425 TYR B CA 1
ATOM 6912 C C . TYR B 1 425 ? -5.523 -26.453 -1.098 1 90.88 425 TYR B C 1
ATOM 6914 O O . TYR B 1 425 ? -5.051 -25.578 -0.373 1 90.88 425 TYR B O 1
ATOM 6922 N N . GLY B 1 426 ? -4.914 -26.844 -2.256 1 90.38 426 GLY B N 1
ATOM 6923 C CA . GLY B 1 426 ? -3.604 -26.359 -2.645 1 90.38 426 GLY B CA 1
ATOM 6924 C C . GLY B 1 426 ? -3.604 -24.875 -3.002 1 90.38 426 GLY B C 1
ATOM 6925 O O . GLY B 1 426 ? -2.549 -24.25 -3.033 1 90.38 426 GLY B O 1
ATOM 6926 N N . THR B 1 427 ? -4.711 -24.297 -3.359 1 90.81 427 THR B N 1
ATOM 6927 C CA . THR B 1 427 ? -4.902 -22.891 -3.643 1 90.81 427 THR B CA 1
ATOM 6928 C C . THR B 1 427 ? -6.297 -22.438 -3.213 1 90.81 427 THR B C 1
ATOM 6930 O O . THR B 1 427 ? -7.164 -23.266 -2.928 1 90.81 427 THR B O 1
ATOM 6933 N N . GLY B 1 428 ? -6.496 -21.188 -3.104 1 88.44 428 GLY B N 1
ATOM 6934 C CA . GLY B 1 428 ? -7.832 -20.672 -2.836 1 88.44 428 GLY B CA 1
ATOM 6935 C C . GLY B 1 428 ? -8.844 -21.062 -3.891 1 88.44 428 GLY B C 1
ATOM 6936 O O . GLY B 1 428 ? -10 -21.359 -3.568 1 88.44 428 GLY B O 1
ATOM 6937 N N . THR B 1 429 ? -8.398 -21.109 -5.109 1 93.81 429 THR B N 1
ATOM 6938 C CA . THR B 1 429 ? -9.281 -21.516 -6.203 1 93.81 429 THR B CA 1
ATOM 6939 C C . THR B 1 429 ? -9.734 -22.969 -6.027 1 93.81 429 THR B C 1
ATOM 6941 O O . THR B 1 429 ? -10.906 -23.281 -6.223 1 93.81 429 THR B O 1
ATOM 6944 N N . ALA B 1 430 ? -8.797 -23.781 -5.641 1 95.31 430 ALA B N 1
ATOM 6945 C CA . ALA B 1 430 ? -9.109 -25.188 -5.434 1 95.31 430 ALA B CA 1
ATOM 6946 C C . ALA B 1 430 ? -10.195 -25.359 -4.371 1 95.31 430 ALA B C 1
ATOM 6948 O O . ALA B 1 430 ? -11.133 -26.141 -4.555 1 95.31 430 ALA B O 1
ATOM 6949 N N . SER B 1 431 ? -10.078 -24.594 -3.34 1 93.06 431 SER B N 1
ATOM 6950 C CA . SER B 1 431 ? -11.023 -24.703 -2.234 1 93.06 431 SER B CA 1
ATOM 6951 C C . SER B 1 431 ? -12.422 -24.266 -2.656 1 93.06 431 SER B C 1
ATOM 6953 O O . SER B 1 431 ? -13.414 -24.906 -2.279 1 93.06 431 SER B O 1
ATOM 6955 N N . ILE B 1 432 ? -12.477 -23.281 -3.449 1 94.12 432 ILE B N 1
ATOM 6956 C CA . ILE B 1 432 ? -13.758 -22.75 -3.9 1 94.12 432 ILE B CA 1
ATOM 6957 C C . ILE B 1 432 ? -14.414 -23.75 -4.863 1 94.12 432 ILE B C 1
ATOM 6959 O O . ILE B 1 432 ? -15.609 -24.047 -4.746 1 94.12 432 ILE B O 1
ATOM 6963 N N . TYR B 1 433 ? -13.664 -24.219 -5.781 1 96.56 433 TYR B N 1
ATOM 6964 C CA . TYR B 1 433 ? -14.188 -25.172 -6.754 1 96.56 433 TYR B CA 1
ATOM 6965 C C . TYR B 1 433 ? -14.625 -26.453 -6.078 1 96.56 433 TYR B C 1
ATOM 6967 O O . TYR B 1 433 ? -15.664 -27.031 -6.422 1 96.56 433 TYR B O 1
ATOM 6975 N N . TYR B 1 434 ? -13.875 -26.891 -5.109 1 96.25 434 TYR B N 1
ATOM 6976 C CA . TYR B 1 434 ? -14.219 -28.125 -4.398 1 96.25 434 TYR B CA 1
ATOM 6977 C C . TYR B 1 434 ? -15.484 -27.938 -3.562 1 96.25 434 TYR B C 1
ATOM 6979 O O . TYR B 1 434 ? -16.328 -28.828 -3.482 1 96.25 434 TYR B O 1
ATOM 6987 N N . ALA B 1 435 ? -15.625 -26.812 -2.965 1 95.38 435 ALA B N 1
ATOM 6988 C CA . ALA B 1 435 ? -16.75 -26.516 -2.078 1 95.38 435 ALA B CA 1
ATOM 6989 C C . ALA B 1 435 ? -18.062 -26.484 -2.85 1 95.38 435 ALA B C 1
ATOM 6991 O O . ALA B 1 435 ? -19.141 -26.609 -2.26 1 95.38 435 ALA B O 1
ATOM 6992 N N . ALA B 1 436 ? -17.938 -26.328 -4.152 1 95.75 436 ALA B N 1
ATOM 6993 C CA . ALA B 1 436 ? -19.141 -26.297 -4.988 1 95.75 436 ALA B CA 1
ATOM 6994 C C . ALA B 1 436 ? -19.859 -27.641 -4.961 1 95.75 436 ALA B C 1
ATOM 6996 O O . ALA B 1 436 ? -21.047 -27.734 -5.312 1 95.75 436 ALA B O 1
ATOM 6997 N N . GLY B 1 437 ? -19.125 -28.734 -4.656 1 96.06 437 GLY B N 1
ATOM 6998 C CA . GLY B 1 437 ? -19.766 -30.016 -4.395 1 96.06 437 GLY B CA 1
ATOM 6999 C C . GLY B 1 437 ? -19.812 -30.922 -5.609 1 96.06 437 GLY B C 1
ATOM 7000 O O . GLY B 1 437 ? -20.391 -32 -5.555 1 96.06 437 GLY B O 1
ATOM 7001 N N . TYR B 1 438 ? -19.141 -30.578 -6.668 1 97.25 438 TYR B N 1
ATOM 7002 C CA . TYR B 1 438 ? -19.25 -31.344 -7.906 1 97.25 438 TYR B CA 1
ATOM 7003 C C . TYR B 1 438 ? -18.266 -32.5 -7.91 1 97.25 438 TYR B C 1
ATOM 7005 O O . TYR B 1 438 ? -18.344 -33.406 -8.766 1 97.25 438 TYR B O 1
ATOM 7013 N N . THR B 1 439 ? -17.344 -32.562 -7.012 1 96.38 439 THR B N 1
ATOM 7014 C CA . THR B 1 439 ? -16.281 -33.531 -7.066 1 96.38 439 THR B CA 1
ATOM 7015 C C . THR B 1 439 ? -15.992 -34.094 -5.676 1 96.38 439 THR B C 1
ATOM 7017 O O . THR B 1 439 ? -16.141 -33.406 -4.676 1 96.38 439 THR B O 1
ATOM 7020 N N . THR B 1 440 ? -15.648 -35.312 -5.645 1 95.19 440 THR B N 1
ATOM 7021 C CA . THR B 1 440 ? -15.172 -35.906 -4.398 1 95.19 440 THR B CA 1
ATOM 7022 C C . THR B 1 440 ? -13.664 -35.719 -4.258 1 95.19 440 THR B C 1
ATOM 7024 O O . THR B 1 440 ? -12.977 -35.406 -5.238 1 95.19 440 THR B O 1
ATOM 7027 N N . GLN B 1 441 ? -13.195 -35.844 -3.045 1 95.94 441 GLN B N 1
ATOM 7028 C CA . GLN B 1 441 ? -11.766 -35.719 -2.787 1 95.94 441 GLN B CA 1
ATOM 7029 C C . GLN B 1 441 ? -10.969 -36.75 -3.58 1 95.94 441 GLN B C 1
ATOM 7031 O O . GLN B 1 441 ? -9.922 -36.438 -4.148 1 95.94 441 GLN B O 1
ATOM 7036 N N . LYS B 1 442 ? -11.477 -38 -3.527 1 94.56 442 LYS B N 1
ATOM 7037 C CA . LYS B 1 442 ? -10.797 -39.062 -4.234 1 94.56 442 LYS B CA 1
ATOM 7038 C C . LYS B 1 442 ? -10.68 -38.781 -5.727 1 94.56 442 LYS B C 1
ATOM 7040 O O . LYS B 1 442 ? -9.617 -38.969 -6.32 1 94.56 442 LYS B O 1
ATOM 7045 N N . GLN B 1 443 ? -11.734 -38.312 -6.262 1 95.56 443 GLN B N 1
ATOM 7046 C CA . GLN B 1 443 ? -11.742 -38 -7.68 1 95.56 443 GLN B CA 1
ATOM 7047 C C . GLN B 1 443 ? -10.789 -36.844 -7.977 1 95.56 443 GLN B C 1
ATOM 7049 O O . GLN B 1 443 ? -10.062 -36.844 -8.977 1 95.56 443 GLN B O 1
ATOM 7054 N N . TRP B 1 444 ? -10.805 -35.812 -7.133 1 97.25 444 TRP B N 1
ATOM 7055 C CA . TRP B 1 444 ? -9.938 -34.656 -7.289 1 97.25 444 TRP B CA 1
ATOM 7056 C C . TRP B 1 444 ? -8.469 -35.062 -7.246 1 97.25 444 TRP B C 1
ATOM 7058 O O . TRP B 1 444 ? -7.688 -34.688 -8.125 1 97.25 444 TRP B O 1
ATOM 7068 N N . TRP B 1 445 ? -8.109 -35.875 -6.289 1 96.81 445 TRP B N 1
ATOM 7069 C CA . TRP B 1 445 ? -6.719 -36.25 -6.066 1 96.81 445 TRP B CA 1
ATOM 7070 C C . TRP B 1 445 ? -6.234 -37.188 -7.152 1 96.81 445 TRP B C 1
ATOM 7072 O O . TRP B 1 445 ? -5.094 -37.094 -7.609 1 96.81 445 TRP B O 1
ATOM 7082 N N . ALA B 1 446 ? -7.094 -38.156 -7.508 1 97.12 446 ALA B N 1
ATOM 7083 C CA . ALA B 1 446 ? -6.727 -39.094 -8.57 1 97.12 446 ALA B CA 1
ATOM 7084 C C . ALA B 1 446 ? -6.496 -38.344 -9.891 1 97.12 446 ALA B C 1
ATOM 7086 O O . ALA B 1 446 ? -5.504 -38.625 -10.578 1 97.12 446 ALA B O 1
ATOM 7087 N N . THR B 1 447 ? -7.441 -37.531 -10.211 1 98.06 447 THR B N 1
ATOM 7088 C CA . THR B 1 447 ? -7.293 -36.75 -11.438 1 98.06 447 THR B CA 1
ATOM 7089 C C . THR B 1 447 ? -6.066 -35.844 -11.367 1 98.06 447 THR B C 1
ATOM 7091 O O . THR B 1 447 ? -5.305 -35.75 -12.336 1 98.06 447 THR B O 1
ATOM 7094 N N . GLY B 1 448 ? -5.895 -35.156 -10.211 1 97.88 448 GLY B N 1
ATOM 7095 C CA . GLY B 1 448 ? -4.738 -34.312 -10.023 1 97.88 448 GLY B CA 1
ATOM 7096 C C . GLY B 1 448 ? -3.418 -35.031 -10.203 1 97.88 448 GLY B C 1
ATOM 7097 O O . GLY B 1 448 ? -2.467 -34.5 -10.758 1 97.88 448 GLY B O 1
ATOM 7098 N N . PHE B 1 449 ? -3.387 -36.25 -9.719 1 97.5 449 PHE B N 1
ATOM 7099 C CA . PHE B 1 449 ? -2.166 -37.031 -9.836 1 97.5 449 PHE B CA 1
ATOM 7100 C C . PHE B 1 449 ? -1.828 -37.281 -11.305 1 97.5 449 PHE B C 1
ATOM 7102 O O . PHE B 1 449 ? -0.685 -37.094 -11.719 1 97.5 449 PHE B O 1
ATOM 7109 N N . TRP B 1 450 ? -2.752 -37.719 -12.055 1 98.12 450 TRP B N 1
ATOM 7110 C CA . TRP B 1 450 ? -2.492 -38.031 -13.461 1 98.12 450 TRP B CA 1
ATOM 7111 C C . TRP B 1 450 ? -2.188 -36.75 -14.25 1 98.12 450 TRP B C 1
ATOM 7113 O O . TRP B 1 450 ? -1.378 -36.781 -15.18 1 98.12 450 TRP B O 1
ATOM 7123 N N . VAL B 1 451 ? -2.898 -35.688 -13.922 1 98.56 451 VAL B N 1
ATOM 7124 C CA . VAL B 1 451 ? -2.582 -34.406 -14.531 1 98.56 451 VAL B CA 1
ATOM 7125 C C . VAL B 1 451 ? -1.134 -34.031 -14.227 1 98.56 451 VAL B C 1
ATOM 7127 O O . VAL B 1 451 ? -0.419 -33.531 -15.094 1 98.56 451 VAL B O 1
ATOM 7130 N N . SER B 1 452 ? -0.711 -34.281 -12.984 1 98.44 452 SER B N 1
ATOM 7131 C CA . SER B 1 452 ? 0.647 -33.938 -12.57 1 98.44 452 SER B CA 1
ATOM 7132 C C . SER B 1 452 ? 1.681 -34.688 -13.406 1 98.44 452 SER B C 1
ATOM 7134 O O . SER B 1 452 ? 2.744 -34.156 -13.719 1 98.44 452 SER B O 1
ATOM 7136 N N . VAL B 1 453 ? 1.39 -35.906 -13.773 1 98.25 453 VAL B N 1
ATOM 7137 C CA . VAL B 1 453 ? 2.299 -36.688 -14.602 1 98.25 453 VAL B CA 1
ATOM 7138 C C . VAL B 1 453 ? 2.504 -36 -15.945 1 98.25 453 VAL B C 1
ATOM 7140 O O . VAL B 1 453 ? 3.637 -35.875 -16.422 1 98.25 453 VAL B O 1
ATOM 7143 N N . VAL B 1 454 ? 1.448 -35.562 -16.516 1 98.5 454 VAL B N 1
ATOM 7144 C CA . VAL B 1 454 ? 1.508 -34.844 -17.797 1 98.5 454 VAL B CA 1
ATOM 7145 C C . VAL B 1 454 ? 2.264 -33.531 -17.641 1 98.5 454 VAL B C 1
ATOM 7147 O O . VAL B 1 454 ? 3.092 -33.188 -18.469 1 98.5 454 VAL B O 1
ATOM 7150 N N . GLU B 1 455 ? 1.947 -32.844 -16.594 1 98.69 455 GLU B N 1
ATOM 7151 C CA . GLU B 1 455 ? 2.594 -31.562 -16.328 1 98.69 455 GLU B CA 1
ATOM 7152 C C . GLU B 1 455 ? 4.102 -31.719 -16.156 1 98.69 455 GLU B C 1
ATOM 7154 O O . GLU B 1 455 ? 4.879 -30.922 -16.672 1 98.69 455 GLU B O 1
ATOM 7159 N N . ILE B 1 456 ? 4.512 -32.75 -15.422 1 98.56 456 ILE B N 1
ATOM 7160 C CA . ILE B 1 456 ? 5.93 -33 -15.188 1 98.56 456 ILE B CA 1
ATOM 7161 C C . ILE B 1 456 ? 6.613 -33.344 -16.516 1 98.56 456 ILE B C 1
ATOM 7163 O O . ILE B 1 456 ? 7.703 -32.844 -16.797 1 98.56 456 ILE B O 1
ATOM 7167 N N . ILE B 1 457 ? 6 -34.156 -17.344 1 98.62 457 ILE B N 1
ATOM 7168 C CA . ILE B 1 457 ? 6.566 -34.531 -18.625 1 98.62 457 ILE B CA 1
ATOM 7169 C C . ILE B 1 457 ? 6.676 -33.312 -19.531 1 98.62 457 ILE B C 1
ATOM 7171 O O . ILE B 1 457 ? 7.719 -33.062 -20.141 1 98.62 457 ILE B O 1
ATOM 7175 N N . CYS B 1 458 ? 5.633 -32.5 -19.594 1 98.75 458 CYS B N 1
ATOM 7176 C CA . CYS B 1 458 ? 5.59 -31.344 -20.5 1 98.75 458 CYS B CA 1
ATOM 7177 C C . CYS B 1 458 ? 6.508 -30.234 -20 1 98.75 458 CYS B C 1
ATOM 7179 O O . CYS B 1 458 ? 7.254 -29.656 -20.797 1 98.75 458 CYS B O 1
ATOM 7181 N N . ILE B 1 459 ? 6.5 -29.938 -18.719 1 98.69 459 ILE B N 1
ATOM 7182 C CA . ILE B 1 459 ? 7.219 -28.797 -18.188 1 98.69 459 ILE B CA 1
ATOM 7183 C C . ILE B 1 459 ? 8.656 -29.188 -17.859 1 98.69 459 ILE B C 1
ATOM 7185 O O . ILE B 1 459 ? 9.602 -28.594 -18.375 1 98.69 459 ILE B O 1
ATOM 7189 N N . ALA B 1 460 ? 8.867 -30.203 -17.078 1 98.5 460 ALA B N 1
ATOM 7190 C CA . ALA B 1 460 ? 10.211 -30.594 -16.656 1 98.5 460 ALA B CA 1
ATOM 7191 C C . ALA B 1 460 ? 10.93 -31.359 -17.75 1 98.5 460 ALA B C 1
ATOM 7193 O O . ALA B 1 460 ? 12.156 -31.328 -17.859 1 98.5 460 ALA B O 1
ATOM 7194 N N . GLY B 1 461 ? 10.203 -32.125 -18.547 1 98.38 461 GLY B N 1
ATOM 7195 C CA . GLY B 1 461 ? 10.797 -32.875 -19.641 1 98.38 461 GLY B CA 1
ATOM 7196 C C . GLY B 1 461 ? 10.945 -32.031 -20.906 1 98.38 461 GLY B C 1
ATOM 7197 O O . GLY B 1 461 ? 12.031 -31.516 -21.188 1 98.38 461 GLY B O 1
ATOM 7198 N N . ILE B 1 462 ? 9.828 -31.766 -21.594 1 98.5 462 ILE B N 1
ATOM 7199 C CA . ILE B 1 462 ? 9.836 -31.031 -22.859 1 98.5 462 ILE B CA 1
ATOM 7200 C C . ILE B 1 462 ? 10.273 -29.594 -22.625 1 98.5 462 ILE B C 1
ATOM 7202 O O . ILE B 1 462 ? 10.969 -29 -23.453 1 98.5 462 ILE B O 1
ATOM 7206 N N . GLY B 1 463 ? 9.844 -29.031 -21.547 1 98.5 463 GLY B N 1
ATOM 7207 C CA . GLY B 1 463 ? 10.242 -27.672 -21.203 1 98.5 463 GLY B CA 1
ATOM 7208 C C . GLY B 1 463 ? 11.734 -27.516 -21.031 1 98.5 463 GLY B C 1
ATOM 7209 O O . GLY B 1 463 ? 12.32 -26.516 -21.469 1 98.5 463 GLY B O 1
ATOM 7210 N N . TYR B 1 464 ? 12.328 -28.484 -20.328 1 97.88 464 TYR B N 1
ATOM 7211 C CA . TYR B 1 464 ? 13.773 -28.453 -20.172 1 97.88 464 TYR B CA 1
ATOM 7212 C C . TYR B 1 464 ? 14.469 -28.406 -21.531 1 97.88 464 TYR B C 1
ATOM 7214 O O . TYR B 1 464 ? 15.391 -27.609 -21.734 1 97.88 464 TYR B O 1
ATOM 7222 N N . LEU B 1 465 ? 14.047 -29.219 -22.469 1 97.94 465 LEU B N 1
ATOM 7223 C CA . LEU B 1 465 ? 14.633 -29.281 -23.797 1 97.94 465 LEU B CA 1
ATOM 7224 C C . LEU B 1 465 ? 14.375 -27.984 -24.562 1 97.94 465 LEU B C 1
ATOM 7226 O O . LEU B 1 465 ? 15.273 -27.453 -25.219 1 97.94 465 LEU B O 1
ATOM 7230 N N . TRP B 1 466 ? 13.195 -27.453 -24.453 1 98.44 466 TRP B N 1
ATOM 7231 C CA . TRP B 1 466 ? 12.789 -26.234 -25.172 1 98.44 466 TRP B CA 1
ATOM 7232 C C . TRP B 1 466 ? 13.594 -25.031 -24.703 1 98.44 466 TRP B C 1
ATOM 7234 O O . TRP B 1 466 ? 14.164 -24.312 -25.516 1 98.44 466 TRP B O 1
ATOM 7244 N N . ILE B 1 467 ? 13.641 -24.859 -23.391 1 98.38 467 ILE B N 1
ATOM 7245 C CA . ILE B 1 467 ? 14.312 -23.688 -22.828 1 98.38 467 ILE B CA 1
ATOM 7246 C C . ILE B 1 467 ? 15.82 -23.781 -23.078 1 98.38 467 ILE B C 1
ATOM 7248 O O . ILE B 1 467 ? 16.469 -22.797 -23.391 1 98.38 467 ILE B O 1
ATOM 7252 N N . SER B 1 468 ? 16.391 -25.016 -22.938 1 97.69 468 SER B N 1
ATOM 7253 C CA . SER B 1 468 ? 17.812 -25.234 -23.25 1 97.69 468 SER B CA 1
ATOM 7254 C C . SER B 1 468 ? 18.125 -24.875 -24.703 1 97.69 468 SER B C 1
ATOM 7256 O O . SER B 1 468 ? 19.172 -24.281 -24.984 1 97.69 468 SER B O 1
ATOM 7258 N N . PHE B 1 469 ? 17.234 -25.234 -25.562 1 97.38 469 PHE B N 1
ATOM 7259 C CA . PHE B 1 469 ? 17.391 -24.938 -26.969 1 97.38 469 PHE B CA 1
ATOM 7260 C C . PHE B 1 469 ? 17.391 -23.422 -27.203 1 97.38 469 PHE B C 1
ATOM 7262 O O . PHE B 1 469 ? 18.203 -22.906 -27.969 1 97.38 469 PHE B O 1
ATOM 7269 N N . LEU B 1 470 ? 16.453 -22.688 -26.562 1 96.69 470 LEU B N 1
ATOM 7270 C CA . LEU B 1 470 ? 16.312 -21.25 -26.75 1 96.69 470 LEU B CA 1
ATOM 7271 C C . LEU B 1 470 ? 17.531 -20.5 -26.234 1 96.69 470 LEU B C 1
ATOM 7273 O O . LEU B 1 470 ? 17.922 -19.469 -26.797 1 96.69 470 LEU B O 1
ATOM 7277 N N . VAL B 1 471 ? 18.047 -21.031 -25.109 1 94.31 471 VAL B N 1
ATOM 7278 C CA . VAL B 1 471 ? 19.125 -20.281 -24.469 1 94.31 471 VAL B CA 1
ATOM 7279 C C . VAL B 1 471 ? 20.484 -20.828 -24.953 1 94.31 471 VAL B C 1
ATOM 7281 O O . VAL B 1 471 ? 21.531 -20.266 -24.625 1 94.31 471 VAL B O 1
ATOM 7284 N N . GLY B 1 472 ? 20.594 -21.844 -25.75 1 89 472 GLY B N 1
ATOM 7285 C CA . GLY B 1 472 ? 21.828 -22.438 -26.25 1 89 472 GLY B CA 1
ATOM 7286 C C . GLY B 1 472 ? 22.594 -23.203 -25.172 1 89 472 GLY B C 1
ATOM 7287 O O . GLY B 1 472 ? 23.828 -23.203 -25.156 1 89 472 GLY B O 1
ATOM 7288 N N . ALA B 1 473 ? 21.875 -23.797 -24.266 1 75.31 473 ALA B N 1
ATOM 7289 C CA . ALA B 1 473 ? 22.484 -24.562 -23.188 1 75.31 473 ALA B CA 1
ATOM 7290 C C . ALA B 1 473 ? 22.469 -26.047 -23.5 1 75.31 473 ALA B C 1
ATOM 7292 O O . ALA B 1 473 ? 21.562 -26.531 -24.188 1 75.31 473 ALA B O 1
#